Protein 7X7L (pdb70)

B-factor: mean 25.74, std 8.97, range [10.7, 67.01]

InterPro domains:
  IPR004360 Glyoxalase/fosfomycin resistance/dioxygenase domain [PF00903] (215-339)
  IPR005956 4-hydroxyphenylpyruvate dioxygenase [PIRSF009283] (39-432)
  IPR005956 4-hydroxyphenylpyruvate dioxygenase [PTHR11959] (39-435)
  IPR005956 4-hydroxyphenylpyruvate dioxygenase [TIGR01263] (47-431)
  IPR029068 Glyoxalase/Bleomycin resistance protein/Dihydroxybiphenyl dioxygenase [G3DSA:3.10.180.10] (23-207)
  IPR029068 Glyoxalase/Bleomycin resistance protein/Dihydroxybiphenyl dioxygenase [G3DSA:3.10.180.10] (211-434)
  IPR029068 Glyoxalase/Bleomycin resistance protein/Dihydroxybiphenyl dioxygenase [SSF54593] (37-420)
  IPR037523 Vicinal oxygen chelate (VOC), core domain [PS51819] (47-187)
  IPR037523 Vicinal oxygen chelate (VOC), core domain [PS51819] (215-375)
  IPR041735 4-hydroxyphenylpyruvate dioxygenase, C-terminal [cd07250] (213-425)
  IPR041736 4-hydroxyphenylpyruvate dioxygenase, N-terminal [cd08342] (48-201)

Solvent-accessible surface area: 52808 Å² total; per-residue (Å²): 219,50,58,147,54,26,124,18,125,6,55,36,28,26,0,0,1,2,8,1,27,12,0,16,2,0,3,6,27,2,3,16,0,0,0,0,12,39,19,0,65,1,12,66,92,35,53,4,22,5,0,4,0,18,0,2,72,2,50,82,0,5,0,0,0,0,1,16,5,29,34,68,44,75,80,92,51,20,14,2,52,20,25,44,31,15,28,0,72,126,6,5,24,34,9,4,7,3,4,40,0,0,0,0,34,2,64,48,0,34,92,0,27,56,31,0,15,54,24,29,4,70,13,37,32,28,56,43,96,25,26,156,40,2,92,0,0,4,0,47,3,9,36,50,2,4,0,4,0,0,4,33,74,108,80,11,71,77,54,52,8,4,18,50,11,104,47,44,91,51,134,66,18,84,59,12,18,2,27,91,6,4,3,0,5,0,0,3,78,108,20,77,76,20,7,70,40,0,24,26,0,0,8,6,9,79,59,24,117,57,98,118,58,16,18,8,21,1,0,0,0,37,69,33,46,0,3,3,4,1,8,41,21,72,223,155,24,98,0,68,52,2,15,78,38,8,43,19,34,0,5,6,18,2,0,1,10,4,122,66,1,13,102,0,1,104,52,3,51,78,71,21,50,30,9,4,3,89,22,99,87,77,30,98,77,97,40,1,90,18,7,85,198,88,0,38,102,62,3,80,103,64,59,2,141,60,0,63,111,15,2,0,11,8,9,76,66,94,84,1,1,0,2,3,3,46,2,85,56,0,17,28,8,49,9,6,25,3,1,3,0,33,25,44,26,34,132,96,181,66,39,31,5,4,1,15,32,4,51,43,7,135,111,138,218,52,60,146,55,26,126,12,125,7,54,32,24,29,0,0,1,1,5,6,16,7,0,10,1,1,2,4,24,2,4,0,0,0,0,0,17,33,20,0,62,0,13,60,85,41,56,4,21,5,0,4,0,21,0,2,78,2,46,88,1,2,0,0,0,0,2,16,7,30,65,80,44,76,80,97,54,24,16,2,55,16,23,46,29,58,24,0,90,134,6,20,34,32,8,12,15,5,2,37,0,0,0,0,33,2,62,48,0,23,73,0,27,56,26,0,56,90,29,48,5,106,85,43,52,35,55,48,94,29,28,150,42,2,103,0,0,4,0,58,3,9,33,54,1,5,0,4,0,0,4,34,73,111,85,10,71,80,40,54,8,3,13,49,15,92,40,39,100,15,131,77,30,71,64,13,34,3,27,85,6,8,2,0,4,0,0,5,27,81,18,76,76,20,4,71,42,0,27,26,0,0,8,6,10,84,62,25,130,59,110,54,58,18,39,11,37,1,2,0,1,34,70,32,46,0,3,2,5,1,8,36,6,74,190,77,104,1,62,53,4,9,72,36,4,10,11,33,0,4,7,19,2,0,0,13,4,122,68,0,16,147,2,0,117,52,1,52,77,74,30,59,30,12,3,3,103,26,92,80,68,22,100,68,97,24,0,84,27,0,79,92,91,0,53,112,52,7,80,105,76,60,3,52,29,0,55,122,10,1,0,19,0,18,77,62,94,85,1,0,0,2,2,2,44,3,92,56,1,15,28,18,39,10,5,22,0,1,0,0,32,26,43,24,36,130,131,126,68,56,28,6,4,1,15,33,6,50,46,16,135,113,57,218,49,58,147,52,25,127,11,126,6,55,33,28,24,0,0,1,1,6,2,31,10,0,17,2,0,3,6,28,2,3,18,0,0,0,0,8,37,17,0,66,1,15,75,87,42,53,3,26,5,0,4,0,18,0,2,75,2,50,88,0,3,1,0,0,0,0,13,7,33,19,56,37,66,73,100,48,20,14,1,54,16,23,29,33,31,23,0,55,63,0,6,33,53,7,6,6,3,3,36,0,0,0,0,39,2,60,68,0,37,73,0,28,59,28,0,31,41,27,43,4,83,14,37,48,27,56,40,88,26,27,192,40,2,82,0,0,3,0,31,3,10,36,34,1,4,0,3,0,0,6,39,68,112,80,12,79,73,60,50,8,2,21,54,13,92,41,39,81,74,95,70,8,87,61,34,32,2,28,94,7,4,3,0,4,0,0,4,64,87,17,73,84,20,7,75,40,0,24,26,0,0,8,6,9,82,61,34,115,38,87,60,93,15,9,31,7,25,2,3,0,0,35,71,35,44,0,4,2,4,0,7,19,8,38,100,83,72,118,52,88,15,100,2,71,56,5,14,78,35,6,44,18,33,0,4,6,18,1,0,0,12,4,121,71,0,13,149,1,0,119,50,1,51,70,69,24,58,28,11,3,3,83,22,88,83,68,27,94,62,105,32,0,61,11,0,73,191,94,0,40,112,64,3,80,107,76,59,2,52,53,0,52,136,12,2,0,23,0,16,86,59,119,67,8,2,1,3,2,2,44,0,81,54,0,14,28,11,50,7,4,21,0,1,0,0,33,20,58,27,34,122,46,65,65,109,106,56,70,82,113,66,46,28,6,4,1,16,32,4,120,48,12,107,112,68,218,41,61,146,52,26,126,12,122,7,55,31,26,26,0,0,1,2,4,5,20,8,0,12,0,1,4,7,22,2,3,0,0,0,0,0,18,36,20,0,70,0,22,63,90,31,52,3,18,6,0,4,0,26,0,2,76,2,51,72,0,4,1,0,0,0,1,16,6,32,86,77,52,77,82,101,47,16,12,2,52,16,22,47,33,51,34,0,95,146,6,19,42,58,4,13,17,3,2,38,0,0,0,0,42,2,61,64,0,21,58,0,23,136,23,0,46,94,32,50,6,105,85,44,55,36,53,46,92,31,28,152,36,6,83,0,0,2,0,57,3,12,33,66,0,4,0,2,0,0,5,58,82,121,81,56,107,70,52,36,7,1,15,47,10,96,47,27,98,16,130,76,28,69,68,10,32,3,31,97,6,16,4,0,5,0,0,3,49,98,18,76,73,20,6,72,40,1,25,24,0,0,8,6,9,77,60,35,126,50,103,62,46,19,44,18,28,8,2,0,0,42,67,32,47,0,3,3,5,0,8,34,11,69,137,169,83,17,100,0,26,50,3,15,31,40,4,10,15,35,0,5,6,18,2,0,0,12,4,125,67,1,11,165,1,0,108,54,2,53,76,74,20,53,31,12,4,3,86,19,110,83,66,25,99,66,108,31,0,82,28,0,74,91,97,0,53,104,53,8,84,105,76,57,3,41,46,0,50,116,9,2,0,30,0,18,83,68,92,86,1,1,0,2,2,2,44,3,94,61,1,13,24,15,41,8,6,24,1,1,0,0,31,26,43,27,36,126,74,120,104,133,65,40,30,5,4,1,15,48,6,62,50,17,118,112,90

Sequence (1470 aa):
FNPRSDRFHTLAFHHVELWCADAASAAGRFSFGLGAPLAARSDLSTGNSAHASLLLRSGSLSFLFTAPYAHGADAATAALPSFSAAAARRFAADHGLAVRAVALRVADAEDAFRASVAAGARPAFGPVDLGRGFRLAEVELYGDVVLRYVSYPDGAAGEPFLPGFEGVASPGAADYGLSRFDHIVGNVPELAPAAAYFAGFTGFHEFAEFTTGLNSMVLANNSENVLLPLNEPVHRSQIQTFLDHHGGPGVQHMALASDDVLRTLREMQARSAMGGFEFMAPPTSDYYDGVRRRAGDVLTEAQIKECQELGVLVDRDDQGVLLQIFTKPVGDRPTLFLEIIQRIGCMEYQKGGCGGFGKGNFSQFNPRSDRFHTLAFHHVELWCADAASAAGRFSFGLGAPLAARSDLSTGNSAHASLLLRSGSLSFLFTAPYAHGADAATAALPSFSAAAARRFAADHGLAVRAVALRVADAEDAFRASVAAGARPAFGPVDLGRGFRLAEVELYGDVVLRYVSYPDGAAGEPFLPGFEGVASPGAADYGLSRFDHIVGNVPELAPAAAYFAGFTGFHEFAEFTTGLNSMVLANNSENVLLPLNEPVHSQIQTFLDHHGGPGVQHMALASDDVLRTLREMQARSAMGGFEFMAPPTSDYYDGVRRRAGDVLTEAQIKECQELGVLVDRDDQGVLLQIFTKPVGDRPTLFLEIIQRIGCMEYQKGGCGGFGKGNFSQFNPRSDRFHTLAFHHVELWCADAASAAGRFSFGLGAPLAARSDLSTGNSAHASLLLRSGSLSFLFTAPYAHGADAATAALPSFSAAAARRFAADHGLAVRAVALRVADAEDAFRASVAAGARPAFGPVDLGRGFRLAEVELYGDVVLRYVSYPDGAAGEPFLPGFEGVASPGAADYGLSRFDHIVGNVPELAPAAAYFAGFTGFHEFAEFTTSGLNSMVLANNSENVLLPLNEPVHGTKRRSQIQTFLDHHGGPGVQHMALASDDVLRTLREMQARSAMGGFEFMAPPTSDYYDGVRRRAGDVLTEAQIKECQELGVLVDRDDQGVLLQIFTKPVGDRPTLFLEIIQRIGCMERDEKGQEYQKGGCGGFGKGNFSQFNPRSDRFHTLAFHHVELWCADAASAAGRFSFGLGAPLAARSDLSTGNSAHASLLLRSGSLSFLFTAPYAHGADAATAALPSFSAAAARRFAADHGLAVRAVALRVADAEDAFRASVAAGARPAFGPVDLGRGFRLAEVELYGDVVLRYVSYPDGAAGEPFLPGFEGVASPGAADYGLSRFDHIVGNVPELAPAAAYFAGFTGFHEFAEFTTGLNSMVLANNSENVLLPLNEPVHRRSQIQTFLDHHGGPGVQHMALASDDVLRTLREMQARSAMGGFEFMAPPTSDYYDGVRRRAGDVLTEAQIKECQELGVLVDRDDQGVLLQIFTKPVGDRPTLFLEIIQRIGCMEQEYQKGGCGGFGKGNFSQ

Organism: Zea mays (NCBI:txid4577)

Radius of gyration: 34.98 Å; Cα contacts (8 Å, |Δi|>4): 3902; chains: 4; bounding box: 81×97×98 Å

Foldseek 3Di:
DFPQQFLFAFPAWQAWEKLAQDQCVQVVLCCQLFLWDWWWWFDVVLVAQFKTWIWTHDARYIYIYIAGDDPPHDLVRDLPVLDDHVVSVVLCVLAPTAIAEGETETADQQSLQVLLVVLPWAFRAHWDDSDPAWIKGWTCQWDNHIYMYIYGDPVCPPPRGGPNMGTDDDPPGGGLFFHGWQEWEKEAADCVVNCCSNCRRGVFDWDDWDCPCWTKTWTAHNQRSYTYMYIHGNDPDLRVQQCVNSVGMGTQEIETEGQCQLSSLVSSCVSCVPSHWAWDDADDPVQLVVVCVQPVVPAPPVRSVSCRVSRWHWAADPFKIKIKTKTQANGDGRGYIYMYIYMDGCPVVHRRQGGHDCSVPPVD/DFPLQFLFAFPAFQAWEKQAQDQCVQCVQCCQLQLFDWWKWFDVVLQQQFKTWTWTHDARYIYIYIHGDDPPGDLVRDLDVLDDNVVSVVLCVQANTAIQEGETEGADQQSLQVLLVVQPFAFRAHWDDSDQAKIKGWTPQWDNHIYIYIYHDPVCVPPRGGPNMDTDCRDPRGGLFFHGWQEWEKEAQDDPVSCCSNCRRGVFDWDDWACAVKTKTWTAHNLRSYIYMYIHGDVPLRVQQCVNRVGMGIFEIETEGQCLLSSLVSSVVCPVVSHWAWDQADDPVQLVVCCVVQVVPDPPVVSVSCRVSRWHWAFDVFKIKTKTKTQASDDGRGYIYIYIYIDGCPVVHRRQGGHDCSVVSVD/DFPLQFLFAFDAFQAWEKLAQDQCVQVVLCCQLFLFDWWKWFDVVLQQQAKTWTWTHDARYIYIYIAGDDPPGDQVSDLPNLDDNVVSVVLCVLAPTAIAEGETEGADQQSLQVLLVVLPWAFRAHWDDSPQAWIKGWTPQFDRHIYMYIYGDPVCVPPRGGPNIGTDDQDVRHGLFFHGWQEWEKEAADPPVSCCSNCRRGVWDWDDWDWDCTKTKTWTAHNLRSYIYMYIHRDPDDPDNRLSVLQCVNSVGMGTQEIETEGQCLLSSLVSSVVSPVVSHWAWDQADDVVQLVVVCVVPVVPDPPVRSVSCRVSRWHWAADPFWIKTKTKTQANGDGRGYIYMYIYIDGQWDADVPGDIDHRRQHRHDCSVPVVD/DFPQQFLFAFDAFQAWEKQAQCQPVLVVQCCQLFLFDWWKWFDVVLVQQAKTWIWTHDARYIYIYIHGDDPPGDLVLDLPNLDDNVVSVVLCVQANTAIAEGETEGADQQSLQVLLVVQPWAFRAHWDASDQAKIKGWTPQWDNHIYMYIYHDPPDPPPRRGPNMDTDCCDVRGGLFFHGWQEWEKEAADCVVSCCSNCRRGVFDWDDWDCDLWTKTWTAHNQRSYIYMYIHGNPVGDLRVLQCVNRVGMGTQEIETEGQCLLSSLVSSVVCVVPSHWAWDQADDPVQLVVVCVPDVVPDPPVRSVSCRVSRWDWAFDPFKIKTKTKTQASGDGRGYTYMYIYIDGQAPVHDHRRCGGHDCNVVSVD

Structure (mmCIF, N/CA/C/O backbone):
data_7X7L
#
_entry.id   7X7L
#
_cell.length_a   53.952
_cell.length_b   83.428
_cell.length_c   85.610
_cell.angle_alpha   89.78
_cell.angle_beta   97.46
_cell.angle_gamma   107.64
#
_symmetry.space_group_name_H-M   'P 1'
#
loop_
_entity.id
_entity.type
_entity.pdbx_description
1 polymer '4-hydroxyphenylpyruvate dioxygenase'
2 non-polymer 'COBALT (II) ION'
3 non-polymer 3-(2,6-dimethylphenyl)-1-methyl-6-(2-oxidanyl-6-oxidanylidene-cyclohexen-1-yl)carbonyl-quinazoline-2,4-dione
4 water water
#
loop_
_atom_site.group_PDB
_atom_site.id
_atom_site.type_symbol
_atom_site.label_atom_id
_atom_site.label_alt_id
_atom_site.label_comp_id
_atom_site.label_asym_id
_atom_site.label_entity_id
_atom_site.label_seq_id
_atom_site.pdbx_PDB_ins_code
_atom_site.Cartn_x
_atom_site.Cartn_y
_atom_site.Cartn_z
_atom_site.occupancy
_atom_site.B_iso_or_equiv
_atom_site.auth_seq_id
_atom_site.auth_comp_id
_atom_site.auth_asym_id
_atom_site.auth_atom_id
_atom_site.pdbx_PDB_model_num
ATOM 1 N N . PHE A 1 36 ? -21.319 -8.323 -25.997 1.00 29.04 37 PHE A N 1
ATOM 2 C CA . PHE A 1 36 ? -20.220 -7.626 -25.345 1.00 30.71 37 PHE A CA 1
ATOM 3 C C . PHE A 1 36 ? -19.021 -8.542 -25.161 1.00 32.32 37 PHE A C 1
ATOM 4 O O . PHE A 1 36 ? -19.129 -9.613 -24.558 1.00 31.60 37 PHE A O 1
ATOM 12 N N . ASN A 1 37 ? -17.882 -8.104 -25.680 1.00 30.13 38 ASN A N 1
ATOM 13 C CA . ASN A 1 37 ? -16.612 -8.799 -25.483 1.00 26.84 38 ASN A CA 1
ATOM 14 C C . ASN A 1 37 ? -15.610 -7.809 -24.905 1.00 28.41 38 ASN A C 1
ATOM 15 O O . ASN A 1 37 ? -15.121 -6.929 -25.637 1.00 25.75 38 ASN A O 1
ATOM 20 N N . PRO A 1 38 ? -15.277 -7.905 -23.615 1.00 27.02 39 PRO A N 1
ATOM 21 C CA . PRO A 1 38 ? -14.320 -6.957 -23.019 1.00 29.42 39 PRO A CA 1
ATOM 22 C C . PRO A 1 38 ? -12.866 -7.219 -23.392 1.00 30.01 39 PRO A C 1
ATOM 23 O O . PRO A 1 38 ? -12.017 -6.349 -23.142 1.00 28.67 39 PRO A O 1
ATOM 27 N N . ARG A 1 39 ? -12.550 -8.371 -23.977 1.00 25.60 40 ARG A N 1
ATOM 28 C CA . ARG A 1 39 ? -11.173 -8.726 -24.324 1.00 23.30 40 ARG A CA 1
ATOM 29 C C . ARG A 1 39 ? -10.249 -8.496 -23.131 1.00 22.30 40 ARG A C 1
ATOM 30 O O . ARG A 1 39 ? -9.316 -7.692 -23.157 1.00 22.79 40 ARG A O 1
ATOM 38 N N . SER A 1 40 ? -10.544 -9.226 -22.059 1.00 21.87 41 SER A N 1
ATOM 39 C CA . SER A 1 40 ? -9.847 -9.064 -20.795 1.00 26.22 41 SER A CA 1
ATOM 40 C C . SER A 1 40 ? -8.807 -10.152 -20.530 1.00 20.29 41 SER A C 1
ATOM 41 O O . SER A 1 40 ? -8.367 -10.298 -19.384 1.00 22.90 41 SER A O 1
ATOM 44 N N . ASP A 1 41 ? -8.395 -10.907 -21.550 1.00 21.73 42 ASP A N 1
ATOM 45 C CA . ASP A 1 41 ? -7.397 -11.958 -21.350 1.00 22.27 42 ASP A CA 1
ATOM 46 C C . ASP A 1 41 ? -6.158 -11.401 -20.657 1.00 22.80 42 ASP A C 1
ATOM 47 O O . ASP A 1 41 ? -5.602 -10.391 -21.088 1.00 23.48 42 ASP A O 1
ATOM 52 N N . ARG A 1 42 ? -5.717 -12.069 -19.588 1.00 20.90 43 ARG A N 1
ATOM 53 C CA . ARG A 1 42 ? -4.486 -11.661 -18.918 1.00 23.09 43 ARG A CA 1
ATOM 54 C C . ARG A 1 42 ? -3.233 -12.061 -19.683 1.00 30.32 43 ARG A C 1
ATOM 55 O O . ARG A 1 42 ? -2.145 -11.566 -19.365 1.00 25.51 43 ARG A O 1
ATOM 63 N N . PHE A 1 43 ? -3.358 -12.952 -20.661 1.00 23.11 44 PHE A N 1
ATOM 64 C CA . PHE A 1 43 ? -2.246 -13.334 -21.517 1.00 29.01 44 PHE A CA 1
ATOM 65 C C . PHE A 1 43 ? -2.814 -13.688 -22.882 1.00 29.89 44 PHE A C 1
ATOM 66 O O . PHE A 1 43 ? -3.979 -14.086 -23.000 1.00 25.77 44 PHE A O 1
ATOM 74 N N . HIS A 1 44 ? -1.997 -13.510 -23.918 1.00 30.06 45 HIS A N 1
ATOM 75 C CA . HIS A 1 44 ? -2.437 -13.811 -25.277 1.00 30.49 45 HIS A CA 1
ATOM 76 C C . HIS A 1 44 ? -2.699 -15.312 -25.432 1.00 32.90 45 HIS A C 1
ATOM 77 O O . HIS A 1 44 ? -1.775 -16.134 -25.335 1.00 26.97 45 HIS A O 1
ATOM 84 N N . THR A 1 45 ? -3.958 -15.665 -25.695 1.00 24.95 46 THR A N 1
ATOM 85 C CA . THR A 1 45 ? -4.397 -17.051 -25.827 1.00 26.14 46 THR A CA 1
ATOM 86 C C . THR A 1 45 ? -4.739 -17.299 -27.293 1.00 24.63 46 THR A C 1
ATOM 87 O O . THR A 1 45 ? -5.710 -16.739 -27.812 1.00 21.86 46 THR A O 1
ATOM 91 N N . LEU A 1 46 ? -3.933 -18.135 -27.957 1.00 21.87 47 LEU A N 1
ATOM 92 C CA . LEU A 1 46 ? -3.984 -18.253 -29.416 1.00 21.38 47 LEU A CA 1
ATOM 93 C C . LEU A 1 46 ? -5.083 -19.205 -29.884 1.00 19.58 47 LEU A C 1
ATOM 94 O O . LEU A 1 46 ? -5.837 -18.886 -30.808 1.00 22.03 47 LEU A O 1
ATOM 99 N N . ALA A 1 47 ? -5.173 -20.386 -29.275 1.00 23.50 48 ALA A N 1
ATOM 100 C CA . ALA A 1 47 ? -6.052 -21.450 -29.753 1.00 22.83 48 ALA A CA 1
ATOM 101 C C . ALA A 1 47 ? -5.919 -22.641 -28.816 1.00 21.72 48 ALA A C 1
ATOM 102 O O . ALA A 1 47 ? -5.013 -22.703 -27.977 1.00 21.59 48 ALA A O 1
ATOM 104 N N . PHE A 1 48 ? -6.858 -23.576 -28.957 1.00 18.40 49 PHE A N 1
ATOM 105 C CA . PHE A 1 48 ? -6.713 -24.897 -28.365 1.00 18.50 49 PHE A CA 1
ATOM 106 C C . PHE A 1 48 ? -5.472 -25.565 -28.946 1.00 15.58 49 PHE A C 1
ATOM 107 O O . PHE A 1 48 ? -5.182 -25.428 -30.134 1.00 18.39 49 PHE A O 1
ATOM 115 N N . HIS A 1 49 ? -4.749 -26.308 -28.122 1.00 16.50 50 HIS A N 1
ATOM 116 C CA . HIS A 1 49 ? -3.614 -27.058 -28.648 1.00 20.69 50 HIS A CA 1
ATOM 117 C C . HIS A 1 49 ? -3.829 -28.560 -28.613 1.00 14.66 50 HIS A C 1
ATOM 118 O O . HIS A 1 49 ? -3.597 -29.238 -29.617 1.00 18.56 50 HIS A O 1
ATOM 125 N N . HIS A 1 50 ? -4.247 -29.100 -27.474 1.00 17.36 51 HIS A N 1
ATOM 126 C CA . HIS A 1 50 ? -4.541 -30.523 -27.380 1.00 16.03 51 HIS A CA 1
ATOM 127 C C . HIS A 1 50 ? -5.308 -30.764 -26.093 1.00 15.14 51 HIS A C 1
ATOM 128 O O . HIS A 1 50 ? -5.450 -29.877 -25.243 1.00 16.32 51 HIS A O 1
ATOM 135 N N . VAL A 1 51 ? -5.798 -31.984 -25.968 1.00 13.48 52 VAL A N 1
ATOM 136 C CA . VAL A 1 51 ? -6.361 -32.493 -24.735 1.00 14.00 52 VAL A CA 1
ATOM 137 C C . VAL A 1 51 ? -5.609 -33.768 -24.413 1.00 16.20 52 VAL A C 1
ATOM 138 O O . VAL A 1 51 ? -5.320 -34.564 -25.313 1.00 19.12 52 VAL A O 1
ATOM 142 N N . GLU A 1 52 ? -5.253 -33.949 -23.145 1.00 16.59 53 GLU A N 1
ATOM 143 C CA . GLU A 1 52 ? -4.556 -35.149 -22.724 1.00 15.95 53 GLU A CA 1
ATOM 144 C C . GLU A 1 52 ? -5.445 -35.941 -21.783 1.00 19.05 53 GLU A C 1
ATOM 145 O O . GLU A 1 52 ? -6.004 -35.394 -20.824 1.00 16.89 53 GLU A O 1
ATOM 151 N N . LEU A 1 53 ? -5.577 -37.228 -22.069 1.00 17.23 54 LEU A N 1
ATOM 152 C CA . LEU A 1 53 ? -6.270 -38.163 -21.202 1.00 18.41 54 LEU A CA 1
ATOM 153 C C . LEU A 1 53 ? -5.227 -39.050 -20.535 1.00 18.36 54 LEU A C 1
ATOM 154 O O . LEU A 1 53 ? -4.419 -39.678 -21.224 1.00 19.34 54 LEU A O 1
ATOM 159 N N . TRP A 1 54 ? -5.217 -39.069 -19.201 1.00 20.06 55 TRP A N 1
ATOM 160 C CA . TRP A 1 54 ? -4.373 -40.003 -18.465 1.00 20.63 55 TRP A CA 1
ATOM 161 C C . TRP A 1 54 ? -5.110 -41.332 -18.376 1.00 22.44 55 TRP A C 1
ATOM 162 O O . TRP A 1 54 ? -6.187 -41.403 -17.773 1.00 24.86 55 TRP A O 1
ATOM 173 N N . CYS A 1 55 ? -4.536 -42.378 -18.979 1.00 18.10 56 CYS A N 1
ATOM 174 C CA . CYS A 1 55 ? -5.207 -43.641 -19.254 1.00 22.94 56 CYS A CA 1
ATOM 175 C C . CYS A 1 55 ? -4.652 -44.787 -18.415 1.00 21.27 56 CYS A C 1
ATOM 176 O O . CYS A 1 55 ? -3.499 -44.774 -17.984 1.00 19.88 56 CYS A O 1
ATOM 179 N N . ALA A 1 56 ? -5.495 -45.803 -18.217 1.00 18.57 57 ALA A N 1
ATOM 180 C CA . ALA A 1 56 ? -5.007 -47.095 -17.742 1.00 20.31 57 ALA A CA 1
ATOM 181 C C . ALA A 1 56 ? -4.071 -47.725 -18.765 1.00 22.19 57 ALA A C 1
ATOM 182 O O . ALA A 1 56 ? -2.979 -48.197 -18.425 1.00 18.70 57 ALA A O 1
ATOM 184 N N . ASP A 1 57 ? -4.489 -47.740 -20.030 1.00 21.69 58 ASP A N 1
ATOM 185 C CA . ASP A 1 57 ? -3.672 -48.259 -21.125 1.00 19.24 58 ASP A CA 1
ATOM 186 C C . ASP A 1 57 ? -3.859 -47.316 -22.309 1.00 20.53 58 ASP A C 1
ATOM 187 O O . ASP A 1 57 ? -4.965 -47.212 -22.859 1.00 18.83 58 ASP A O 1
ATOM 192 N N . ALA A 1 58 ? -2.779 -46.629 -22.694 1.00 16.97 59 ALA A N 1
ATOM 193 C CA . ALA A 1 58 ? -2.860 -45.657 -23.778 1.00 18.81 59 ALA A CA 1
ATOM 194 C C . ALA A 1 58 ? -3.103 -46.329 -25.121 1.00 19.29 59 ALA A C 1
ATOM 195 O O . ALA A 1 58 ? -3.811 -45.777 -25.971 1.00 19.44 59 ALA A O 1
ATOM 197 N N . ALA A 1 59 ? -2.517 -47.512 -25.339 1.00 16.02 60 ALA A N 1
ATOM 198 C CA . ALA A 1 59 ? -2.743 -48.232 -26.592 1.00 19.88 60 ALA A CA 1
ATOM 199 C C . ALA A 1 59 ? -4.222 -48.528 -26.810 1.00 16.58 60 ALA A C 1
ATOM 200 O O . ALA A 1 59 ? -4.732 -48.355 -27.921 1.00 16.54 60 ALA A O 1
ATOM 202 N N . SER A 1 60 ? -4.922 -48.981 -25.762 1.00 15.25 61 SER A N 1
ATOM 203 C CA . SER A 1 60 ? -6.338 -49.322 -25.884 1.00 16.04 61 SER A CA 1
ATOM 204 C C . SER A 1 60 ? -7.176 -48.082 -26.147 1.00 15.36 61 SER A C 1
ATOM 205 O O . SER A 1 60 ? -8.035 -48.074 -27.036 1.00 16.59 61 SER A O 1
ATOM 208 N N . ALA A 1 61 ? -6.976 -47.035 -25.348 1.00 14.80 62 ALA A N 1
ATOM 209 C CA . ALA A 1 61 ? -7.837 -45.868 -25.475 1.00 14.21 62 ALA A CA 1
ATOM 210 C C . ALA A 1 61 ? -7.601 -45.171 -26.804 1.00 14.31 62 ALA A C 1
ATOM 211 O O . ALA A 1 61 ? -8.553 -44.820 -27.505 1.00 15.03 62 ALA A O 1
ATOM 213 N N . ALA A 1 62 ? -6.334 -44.976 -27.174 1.00 14.58 63 ALA A N 1
ATOM 214 C CA . ALA A 1 62 ? -6.018 -44.329 -28.444 1.00 16.98 63 ALA A CA 1
ATOM 215 C C . ALA A 1 62 ? -6.475 -45.176 -29.625 1.00 16.41 63 ALA A C 1
ATOM 216 O O . ALA A 1 62 ? -6.959 -44.640 -30.631 1.00 15.04 63 ALA A O 1
ATOM 218 N N . GLY A 1 63 ? -6.295 -46.496 -29.536 1.00 15.98 64 GLY A N 1
ATOM 219 C CA . GLY A 1 63 ? -6.747 -47.363 -30.614 1.00 13.70 64 GLY A CA 1
ATOM 220 C C . GLY A 1 63 ? -8.242 -47.251 -30.845 1.00 14.98 64 GLY A C 1
ATOM 221 O O . GLY A 1 63 ? -8.701 -47.056 -31.973 1.00 16.20 64 GLY A O 1
ATOM 222 N N . ARG A 1 64 ? -9.023 -47.358 -29.775 1.00 14.74 65 ARG A N 1
ATOM 223 C CA . ARG A 1 64 ? -10.470 -47.246 -29.912 1.00 17.17 65 ARG A CA 1
ATOM 224 C C . ARG A 1 64 ? -10.897 -45.847 -30.365 1.00 17.79 65 ARG A C 1
ATOM 225 O O . ARG A 1 64 ? -11.791 -45.704 -31.215 1.00 16.09 65 ARG A O 1
ATOM 233 N N . PHE A 1 65 ? -10.275 -44.799 -29.816 1.00 15.20 66 PHE A N 1
ATOM 234 C CA . PHE A 1 65 ? -10.634 -43.452 -30.253 1.00 13.46 66 PHE A CA 1
ATOM 235 C C . PHE A 1 65 ? -10.253 -43.225 -31.711 1.00 17.68 66 PHE A C 1
ATOM 236 O O . PHE A 1 65 ? -10.978 -42.547 -32.454 1.00 20.27 66 PHE A O 1
ATOM 244 N N . SER A 1 66 ? -9.123 -43.796 -32.142 1.00 13.36 67 SER A N 1
ATOM 245 C CA . SER A 1 66 ? -8.719 -43.675 -33.537 1.00 13.37 67 SER A CA 1
ATOM 246 C C . SER A 1 66 ? -9.786 -44.244 -34.470 1.00 15.14 67 SER A C 1
ATOM 247 O O . SER A 1 66 ? -10.214 -43.585 -35.422 1.00 14.95 67 SER A O 1
ATOM 250 N N . PHE A 1 67 ? -10.219 -45.475 -34.195 1.00 14.20 68 PHE A N 1
ATOM 251 C CA . PHE A 1 67 ? -11.272 -46.147 -34.952 1.00 17.93 68 PHE A CA 1
ATOM 252 C C . PHE A 1 67 ? -12.610 -45.420 -34.812 1.00 17.33 68 PHE A C 1
ATOM 253 O O . PHE A 1 67 ? -13.309 -45.179 -35.808 1.00 16.52 68 PHE A O 1
ATOM 261 N N . GLY A 1 68 ? -12.972 -45.044 -33.584 1.00 14.85 69 GLY A N 1
ATOM 262 C CA . GLY A 1 68 ? -14.277 -44.444 -33.356 1.00 17.10 69 GLY A CA 1
ATOM 263 C C . GLY A 1 68 ? -14.421 -43.061 -33.961 1.00 16.88 69 GLY A C 1
ATOM 264 O O . GLY A 1 68 ? -15.501 -42.705 -34.441 1.00 16.91 69 GLY A O 1
ATOM 265 N N . LEU A 1 69 ? -13.345 -42.267 -33.949 1.00 15.36 70 LEU A N 1
ATOM 266 C CA . LEU A 1 69 ? -13.379 -40.884 -34.418 1.00 17.56 70 LEU A CA 1
ATOM 267 C C . LEU A 1 69 ? -12.832 -40.704 -35.822 1.00 17.38 70 LEU A C 1
ATOM 268 O O . LEU A 1 69 ? -13.024 -39.629 -36.402 1.00 15.08 70 LEU A O 1
ATOM 273 N N . GLY A 1 70 ? -12.128 -41.700 -36.363 1.00 18.10 71 GLY A N 1
ATOM 274 C CA . GLY A 1 70 ? -11.422 -41.512 -37.617 1.00 17.76 71 GLY A CA 1
ATOM 275 C C . GLY A 1 70 ? -10.260 -40.556 -37.479 1.00 17.21 71 GLY A C 1
ATOM 276 O O . GLY A 1 70 ? -10.072 -39.688 -38.337 1.00 19.92 71 GLY A O 1
ATOM 277 N N . ALA A 1 71 ? -9.483 -40.684 -36.406 1.00 16.87 72 ALA A N 1
ATOM 278 C CA . ALA A 1 71 ? -8.335 -39.819 -36.143 1.00 15.89 72 ALA A CA 1
ATOM 279 C C . ALA A 1 71 ? -7.074 -40.683 -36.136 1.00 16.89 72 ALA A C 1
ATOM 280 O O . ALA A 1 71 ? -6.813 -41.392 -35.149 1.00 14.93 72 ALA A O 1
ATOM 282 N N . PRO A 1 72 ? -6.294 -40.692 -37.216 1.00 13.73 73 PRO A N 1
ATOM 283 C CA . PRO A 1 72 ? -5.117 -41.571 -37.275 1.00 17.88 73 PRO A CA 1
ATOM 284 C C . PRO A 1 72 ? -4.042 -41.140 -36.290 1.00 16.95 73 PRO A C 1
ATOM 285 O O . PRO A 1 72 ? -3.902 -39.961 -35.953 1.00 17.70 73 PRO A O 1
ATOM 289 N N . LEU A 1 73 ? -3.305 -42.132 -35.798 1.00 17.35 74 LEU A N 1
ATOM 290 C CA . LEU A 1 73 ? -2.125 -41.871 -34.981 1.00 16.42 74 LEU A CA 1
ATOM 291 C C . LEU A 1 73 ? -1.184 -40.924 -35.710 1.00 16.62 74 LEU A C 1
ATOM 292 O O . LEU A 1 73 ? -0.881 -41.125 -36.886 1.00 18.70 74 LEU A O 1
ATOM 297 N N . ALA A 1 74 ? -0.737 -39.871 -35.016 1.00 14.88 75 ALA A N 1
ATOM 298 C CA . ALA A 1 74 ? 0.147 -38.895 -35.634 1.00 19.47 75 ALA A CA 1
ATOM 299 C C . ALA A 1 74 ? 1.481 -38.694 -34.921 1.00 18.85 75 ALA A C 1
ATOM 300 O O . ALA A 1 74 ? 2.390 -38.124 -35.528 1.00 18.56 75 ALA A O 1
ATOM 302 N N . ALA A 1 75 ? 1.629 -39.134 -33.673 1.00 18.26 76 ALA A N 1
ATOM 303 C CA . ALA A 1 75 ? 2.889 -38.946 -32.961 1.00 19.74 76 ALA A CA 1
ATOM 304 C C . ALA A 1 75 ? 2.927 -39.885 -31.763 1.00 20.07 76 ALA A C 1
ATOM 305 O O . ALA A 1 75 ? 1.886 -40.313 -31.261 1.00 18.28 76 ALA A O 1
ATOM 307 N N . ARG A 1 76 ? 4.143 -40.216 -31.318 1.00 18.35 77 ARG A N 1
ATOM 308 C CA . ARG A 1 76 ? 4.295 -41.089 -30.159 1.00 17.97 77 ARG A CA 1
ATOM 309 C C . ARG A 1 76 ? 5.555 -40.736 -29.376 1.00 17.04 77 ARG A C 1
ATOM 310 O O . ARG A 1 76 ? 6.538 -40.240 -29.929 1.00 19.29 77 ARG A O 1
ATOM 318 N N . SER A 1 77 ? 5.495 -40.992 -28.074 1.00 15.52 78 SER A N 1
ATOM 319 C CA . SER A 1 77 ? 6.665 -41.032 -27.205 1.00 19.53 78 SER A CA 1
ATOM 320 C C . SER A 1 77 ? 6.428 -42.181 -26.248 1.00 18.26 78 SER A C 1
ATOM 321 O O . SER A 1 77 ? 5.402 -42.214 -25.567 1.00 19.80 78 SER A O 1
ATOM 324 N N . ASP A 1 78 ? 7.340 -43.139 -26.237 1.00 17.63 79 ASP A N 1
ATOM 325 C CA . ASP A 1 78 ? 7.158 -44.364 -25.467 1.00 19.16 79 ASP A CA 1
ATOM 326 C C . ASP A 1 78 ? 8.489 -45.104 -25.488 1.00 22.80 79 ASP A C 1
ATOM 327 O O . ASP A 1 78 ? 9.486 -44.595 -26.013 1.00 23.52 79 ASP A O 1
ATOM 332 N N . LEU A 1 79 ? 8.489 -46.321 -24.942 1.00 23.65 80 LEU A N 1
ATOM 333 C CA . LEU A 1 79 ? 9.700 -47.137 -24.915 1.00 24.40 80 LEU A CA 1
ATOM 334 C C . LEU A 1 79 ? 10.409 -47.151 -26.266 1.00 26.72 80 LEU A C 1
ATOM 335 O O . LEU A 1 79 ? 11.642 -47.062 -26.328 1.00 27.07 80 LEU A O 1
ATOM 340 N N . SER A 1 80 ? 9.644 -47.224 -27.362 1.00 21.98 81 SER A N 1
ATOM 341 C CA . SER A 1 80 ? 10.233 -47.272 -28.699 1.00 27.16 81 SER A CA 1
ATOM 342 C C . SER A 1 80 ? 10.896 -45.964 -29.128 1.00 29.71 81 SER A C 1
ATOM 343 O O . SER A 1 80 ? 11.673 -45.977 -30.091 1.00 29.90 81 SER A O 1
ATOM 346 N N . THR A 1 81 ? 10.623 -44.840 -28.455 1.00 28.34 82 THR A N 1
ATOM 347 C CA . THR A 1 81 ? 11.348 -43.599 -28.719 1.00 25.48 82 THR A CA 1
ATOM 348 C C . THR A 1 81 ? 12.318 -43.232 -27.602 1.00 25.78 82 THR A C 1
ATOM 349 O O . THR A 1 81 ? 12.831 -42.109 -27.588 1.00 27.47 82 THR A O 1
ATOM 353 N N . GLY A 1 82 ? 12.564 -44.132 -26.656 1.00 28.43 83 GLY A N 1
ATOM 354 C CA . GLY A 1 82 ? 13.471 -43.848 -25.563 1.00 27.84 83 GLY A CA 1
ATOM 355 C C . GLY A 1 82 ? 12.822 -43.305 -24.312 1.00 29.61 83 GLY A C 1
ATOM 356 O O . GLY A 1 82 ? 13.536 -42.949 -23.366 1.00 23.82 83 GLY A O 1
ATOM 357 N N . ASN A 1 83 ? 11.496 -43.214 -24.274 1.00 21.63 84 ASN A N 1
ATOM 358 C CA . ASN A 1 83 ? 10.788 -42.762 -23.088 1.00 20.87 84 ASN A CA 1
ATOM 359 C C . ASN A 1 83 ? 10.380 -43.988 -22.278 1.00 26.73 84 ASN A C 1
ATOM 360 O O . ASN A 1 83 ? 9.460 -44.719 -22.662 1.00 23.41 84 ASN A O 1
ATOM 365 N N . SER A 1 84 ? 11.037 -44.200 -21.142 1.00 22.68 85 SER A N 1
ATOM 366 C CA . SER A 1 84 ? 10.709 -45.323 -20.280 1.00 23.25 85 SER A CA 1
ATOM 367 C C . SER A 1 84 ? 9.804 -44.931 -19.124 1.00 21.57 85 SER A C 1
ATOM 368 O O . SER A 1 84 ? 9.493 -45.781 -18.281 1.00 22.25 85 SER A O 1
ATOM 371 N N . ALA A 1 85 ? 9.378 -43.668 -19.057 1.00 20.13 86 ALA A N 1
ATOM 372 C CA . ALA A 1 85 ? 8.529 -43.210 -17.968 1.00 20.79 86 ALA A CA 1
ATOM 373 C C . ALA A 1 85 ? 7.040 -43.337 -18.291 1.00 19.82 86 ALA A C 1
ATOM 374 O O . ALA A 1 85 ? 6.257 -43.781 -17.437 1.00 20.30 86 ALA A O 1
ATOM 376 N N . HIS A 1 86 ? 6.631 -42.960 -19.502 1.00 21.70 87 HIS A N 1
ATOM 377 C CA . HIS A 1 86 ? 5.227 -43.065 -19.879 1.00 18.12 87 HIS A CA 1
ATOM 378 C C . HIS A 1 86 ? 5.085 -43.387 -21.364 1.00 19.50 87 HIS A C 1
ATOM 379 O O . HIS A 1 86 ? 5.956 -43.075 -22.183 1.00 19.55 87 HIS A O 1
ATOM 386 N N . ALA A 1 87 ? 3.962 -44.010 -21.701 1.00 19.77 88 ALA A N 1
ATOM 387 C CA . ALA A 1 87 ? 3.603 -44.279 -23.086 1.00 19.75 88 ALA A CA 1
ATOM 388 C C . ALA A 1 87 ? 2.559 -43.253 -23.501 1.00 16.52 88 ALA A C 1
ATOM 389 O O . ALA A 1 87 ? 1.481 -43.196 -22.905 1.00 17.77 88 ALA A O 1
ATOM 391 N N . SER A 1 88 ? 2.871 -42.453 -24.517 1.00 14.64 89 SER A N 1
ATOM 392 C CA . SER A 1 88 ? 1.952 -41.435 -25.011 1.00 18.83 89 SER A CA 1
ATOM 393 C C . SER A 1 88 ? 1.721 -41.630 -26.502 1.00 18.46 89 SER A C 1
ATOM 394 O O . SER A 1 88 ? 2.680 -41.777 -27.267 1.00 21.19 89 SER A O 1
ATOM 397 N N . LEU A 1 89 ? 0.449 -41.619 -26.909 1.00 16.53 90 LEU A N 1
ATOM 398 C CA . LEU A 1 89 ? 0.047 -41.687 -28.308 1.00 16.67 90 LEU A CA 1
ATOM 399 C C . LEU A 1 89 ? -0.805 -40.467 -28.647 1.00 17.84 90 LEU A C 1
ATOM 400 O O . LEU A 1 89 ? -1.723 -40.122 -27.901 1.00 13.43 90 LEU A O 1
ATOM 405 N N . LEU A 1 90 ? -0.505 -39.825 -29.771 1.00 16.77 91 LEU A N 1
ATOM 406 C CA . LEU A 1 90 ? -1.164 -38.593 -30.181 1.00 17.15 91 LEU A CA 1
ATOM 407 C C . LEU A 1 90 ? -1.998 -38.894 -31.422 1.00 16.58 91 LEU A C 1
ATOM 408 O O . LEU A 1 90 ? -1.442 -39.198 -32.482 1.00 19.30 91 LEU A O 1
ATOM 413 N N . LEU A 1 91 ? -3.321 -38.789 -31.296 1.00 15.63 92 LEU A N 1
ATOM 414 C CA . LEU A 1 91 ? -4.216 -38.914 -32.439 1.00 15.71 92 LEU A CA 1
ATOM 415 C C . LEU A 1 91 ? -4.514 -37.536 -33.018 1.00 16.28 92 LEU A C 1
ATOM 416 O O . LEU A 1 91 ? -4.601 -36.541 -32.292 1.00 16.10 92 LEU A O 1
ATOM 421 N N . ARG A 1 92 ? -4.690 -37.479 -34.335 1.00 18.40 93 ARG A N 1
ATOM 422 C CA . ARG A 1 92 ? -4.963 -36.201 -34.971 1.00 18.34 93 ARG A CA 1
ATOM 423 C C . ARG A 1 92 ? -5.982 -36.341 -36.094 1.00 18.96 93 ARG A C 1
ATOM 424 O O . ARG A 1 92 ? -5.890 -37.244 -36.928 1.00 18.56 93 ARG A O 1
ATOM 432 N N . SER A 1 93 ? -6.948 -35.428 -36.104 1.00 17.44 94 SER A N 1
ATOM 433 C CA . SER A 1 93 ? -7.882 -35.248 -37.212 1.00 19.85 94 SER A CA 1
ATOM 434 C C . SER A 1 93 ? -8.025 -33.748 -37.418 1.00 20.54 94 SER A C 1
ATOM 435 O O . SER A 1 93 ? -8.425 -33.038 -36.493 1.00 19.85 94 SER A O 1
ATOM 438 N N . GLY A 1 94 ? -7.699 -33.269 -38.614 1.00 21.03 95 GLY A N 1
ATOM 439 C CA . GLY A 1 94 ? -7.619 -31.834 -38.812 1.00 21.56 95 GLY A CA 1
ATOM 440 C C . GLY A 1 94 ? -6.682 -31.204 -37.792 1.00 22.14 95 GLY A C 1
ATOM 441 O O . GLY A 1 94 ? -5.553 -31.668 -37.571 1.00 19.38 95 GLY A O 1
ATOM 442 N N . SER A 1 95 ? -7.159 -30.158 -37.132 1.00 21.47 96 SER A N 1
ATOM 443 C CA . SER A 1 95 ? -6.399 -29.498 -36.081 1.00 23.46 96 SER A CA 1
ATOM 444 C C . SER A 1 95 ? -6.654 -30.106 -34.706 1.00 22.20 96 SER A C 1
ATOM 445 O O . SER A 1 95 ? -6.048 -29.659 -33.723 1.00 23.94 96 SER A O 1
ATOM 448 N N . LEU A 1 96 ? -7.521 -31.115 -34.630 1.00 17.53 97 LEU A N 1
ATOM 449 C CA . LEU A 1 96 ? -7.865 -31.802 -33.389 1.00 18.41 97 LEU A CA 1
ATOM 450 C C . LEU A 1 96 ? -6.741 -32.747 -32.970 1.00 17.93 97 LEU A C 1
ATOM 451 O O . LEU A 1 96 ? -6.422 -33.678 -33.707 1.00 18.00 97 LEU A O 1
ATOM 456 N N . SER A 1 97 ? -6.169 -32.549 -31.777 1.00 18.75 98 SER A N 1
ATOM 457 C CA . SER A 1 97 ? -5.091 -33.411 -31.273 1.00 19.61 98 SER A CA 1
ATOM 458 C C . SER A 1 97 ? -5.498 -34.020 -29.935 1.00 17.83 98 SER A C 1
ATOM 459 O O . SER A 1 97 ? -5.627 -33.301 -28.937 1.00 15.40 98 SER A O 1
ATOM 462 N N . PHE A 1 98 ? -5.652 -35.345 -29.900 1.00 16.73 99 PHE A N 1
ATOM 463 C CA . PHE A 1 98 ? -5.898 -36.088 -28.663 1.00 14.55 99 PHE A CA 1
ATOM 464 C C . PHE A 1 98 ? -4.626 -36.790 -28.206 1.00 17.35 99 PHE A C 1
ATOM 465 O O . PHE A 1 98 ? -4.080 -37.610 -28.949 1.00 15.06 99 PHE A O 1
ATOM 473 N N . LEU A 1 99 ? -4.210 -36.533 -26.961 1.00 14.85 100 LEU A N 1
ATOM 474 C CA . LEU A 1 99 ? -3.044 -37.182 -26.364 1.00 16.11 100 LEU A CA 1
ATOM 475 C C . LEU A 1 99 ? -3.513 -38.191 -25.321 1.00 15.49 100 LEU A C 1
ATOM 476 O O . LEU A 1 99 ? -4.258 -37.838 -24.399 1.00 16.68 100 LEU A O 1
ATOM 481 N N . PHE A 1 100 ? -3.089 -39.443 -25.475 1.00 15.36 101 PHE A N 1
ATOM 482 C CA . PHE A 1 100 ? -3.383 -40.520 -24.537 1.00 14.21 101 PHE A CA 1
ATOM 483 C C . PHE A 1 100 ? -2.074 -40.952 -23.887 1.00 19.49 101 PHE A C 1
ATOM 484 O O . PHE A 1 100 ? -1.108 -41.263 -24.592 1.00 19.09 101 PHE A O 1
ATOM 492 N N . THR A 1 101 ? -2.045 -40.962 -22.551 1.00 18.09 102 THR A N 1
ATOM 493 C CA . THR A 1 101 ? -0.806 -41.192 -21.821 1.00 17.74 102 THR A CA 1
ATOM 494 C C . THR A 1 101 ? -1.064 -42.130 -20.651 1.00 19.09 102 THR A C 1
ATOM 495 O O . THR A 1 101 ? -2.020 -41.938 -19.895 1.00 20.50 102 THR A O 1
ATOM 499 N N . ALA A 1 102 ? -0.205 -43.133 -20.500 1.00 15.54 103 ALA A N 1
ATOM 500 C CA . ALA A 1 102 ? -0.266 -44.098 -19.417 1.00 16.48 103 ALA A CA 1
ATOM 501 C C . ALA A 1 102 ? 1.114 -44.279 -18.806 1.00 17.89 103 ALA A C 1
ATOM 502 O O . ALA A 1 102 ? 2.127 -44.163 -19.503 1.00 16.78 103 ALA A O 1
ATOM 504 N N . PRO A 1 103 ? 1.176 -44.585 -17.513 1.00 19.22 104 PRO A N 1
ATOM 505 C CA . PRO A 1 103 ? 2.467 -44.798 -16.859 1.00 22.68 104 PRO A CA 1
ATOM 506 C C . PRO A 1 103 ? 2.943 -46.231 -17.006 1.00 20.51 104 PRO A C 1
ATOM 507 O O . PRO A 1 103 ? 2.182 -47.191 -16.860 1.00 21.29 104 PRO A O 1
ATOM 511 N N . TYR A 1 104 ? 4.226 -46.366 -17.313 1.00 21.72 105 TYR A N 1
ATOM 512 C CA . TYR A 1 104 ? 4.910 -47.619 -17.043 1.00 21.37 105 TYR A CA 1
ATOM 513 C C . TYR A 1 104 ? 5.073 -47.788 -15.530 1.00 25.18 105 TYR A C 1
ATOM 514 O O . TYR A 1 104 ? 5.010 -46.818 -14.770 1.00 26.54 105 TYR A O 1
ATOM 523 N N . ALA A 1 105 ? 5.267 -49.036 -15.087 1.00 24.89 106 ALA A N 1
ATOM 524 C CA . ALA A 1 105 ? 5.394 -49.320 -13.659 1.00 25.65 106 ALA A CA 1
ATOM 525 C C . ALA A 1 105 ? 6.794 -49.730 -13.213 1.00 27.88 106 ALA A C 1
ATOM 526 O O . ALA A 1 105 ? 7.145 -49.499 -12.050 1.00 31.70 106 ALA A O 1
ATOM 528 N N . HIS A 1 106 ? 7.596 -50.335 -14.085 1.00 26.32 107 HIS A N 1
ATOM 529 C CA . HIS A 1 106 ? 8.889 -50.888 -13.697 1.00 29.37 107 HIS A CA 1
ATOM 530 C C . HIS A 1 106 ? 9.959 -50.487 -14.701 1.00 26.81 107 HIS A C 1
ATOM 531 O O . HIS A 1 106 ? 9.688 -50.308 -15.892 1.00 27.13 107 HIS A O 1
ATOM 538 N N . GLY A 1 107 ? 11.187 -50.358 -14.202 1.00 32.28 108 GLY A N 1
ATOM 539 C CA . GLY A 1 107 ? 12.296 -49.938 -15.036 1.00 29.38 108 GLY A CA 1
ATOM 540 C C . GLY A 1 107 ? 12.250 -48.495 -15.476 1.00 28.58 108 GLY A C 1
ATOM 541 O O . GLY A 1 107 ? 12.994 -48.114 -16.384 1.00 26.62 108 GLY A O 1
ATOM 542 N N . ALA A 1 108 ? 11.402 -47.674 -14.859 1.00 29.12 109 ALA A N 1
ATOM 543 C CA . ALA A 1 108 ? 11.133 -46.334 -15.356 1.00 29.86 109 ALA A CA 1
ATOM 544 C C . ALA A 1 108 ? 12.186 -45.348 -14.866 1.00 36.35 109 ALA A C 1
ATOM 545 O O . ALA A 1 108 ? 12.446 -45.249 -13.661 1.00 37.36 109 ALA A O 1
ATOM 547 N N . ASP A 1 109 ? 12.785 -44.623 -15.807 1.00 33.30 110 ASP A N 1
ATOM 548 C CA . ASP A 1 109 ? 13.648 -43.488 -15.507 1.00 38.45 110 ASP A CA 1
ATOM 549 C C . ASP A 1 109 ? 12.833 -42.221 -15.758 1.00 35.63 110 ASP A C 1
ATOM 550 O O . ASP A 1 109 ? 12.588 -41.854 -16.914 1.00 31.00 110 ASP A O 1
ATOM 555 N N . ALA A 1 110 ? 12.431 -41.549 -14.670 1.00 36.06 111 ALA A N 1
ATOM 556 C CA . ALA A 1 110 ? 11.554 -40.382 -14.763 1.00 39.21 111 ALA A CA 1
ATOM 557 C C . ALA A 1 110 ? 12.149 -39.263 -15.609 1.00 37.11 111 ALA A C 1
ATOM 558 O O . ALA A 1 110 ? 11.412 -38.359 -16.019 1.00 38.60 111 ALA A O 1
ATOM 560 N N . ALA A 1 111 ? 13.455 -39.307 -15.887 1.00 36.06 112 ALA A N 1
ATOM 561 C CA . ALA A 1 111 ? 14.112 -38.269 -16.672 1.00 37.13 112 ALA A CA 1
ATOM 562 C C . ALA A 1 111 ? 13.876 -38.405 -18.170 1.00 34.66 112 ALA A C 1
ATOM 563 O O . ALA A 1 111 ? 14.173 -37.463 -18.914 1.00 33.59 112 ALA A O 1
ATOM 565 N N . THR A 1 112 ? 13.373 -39.542 -18.641 1.00 32.92 113 THR A N 1
ATOM 566 C CA . THR A 1 112 ? 13.099 -39.691 -20.065 1.00 32.91 113 THR A CA 1
ATOM 567 C C . THR A 1 112 ? 11.694 -39.244 -20.461 1.00 27.79 113 THR A C 1
ATOM 568 O O . THR A 1 112 ? 11.370 -39.282 -21.651 1.00 30.18 113 THR A O 1
ATOM 572 N N . ALA A 1 113 ? 10.857 -38.822 -19.512 1.00 28.58 114 ALA A N 1
ATOM 573 C CA . ALA A 1 113 ? 9.497 -38.406 -19.847 1.00 25.94 114 ALA A CA 1
ATOM 574 C C . ALA A 1 113 ? 9.510 -37.214 -20.795 1.00 27.66 114 ALA A C 1
ATOM 575 O O . ALA A 1 113 ? 10.135 -36.189 -20.512 1.00 31.35 114 ALA A O 1
ATOM 577 N N . ALA A 1 114 ? 8.820 -37.357 -21.930 1.00 23.52 115 ALA A N 1
ATOM 578 C CA . ALA A 1 114 ? 8.634 -36.241 -22.854 1.00 21.56 115 ALA A CA 1
ATOM 579 C C . ALA A 1 114 ? 7.703 -35.174 -22.293 1.00 25.07 115 ALA A C 1
ATOM 580 O O . ALA A 1 114 ? 7.789 -34.015 -22.712 1.00 27.46 115 ALA A O 1
ATOM 582 N N . LEU A 1 115 ? 6.817 -35.531 -21.354 1.00 23.73 116 LEU A N 1
ATOM 583 C CA . LEU A 1 115 ? 6.016 -34.549 -20.635 1.00 24.76 116 LEU A CA 1
ATOM 584 C C . LEU A 1 115 ? 6.607 -34.403 -19.245 1.00 26.54 116 LEU A C 1
ATOM 585 O O . LEU A 1 115 ? 6.376 -35.270 -18.387 1.00 25.95 116 LEU A O 1
ATOM 590 N N . PRO A 1 116 ? 7.369 -33.340 -18.970 1.00 25.42 117 PRO A N 1
ATOM 591 C CA . PRO A 1 116 ? 8.017 -33.205 -17.652 1.00 26.49 117 PRO A CA 1
ATOM 592 C C . PRO A 1 116 ? 7.050 -33.169 -16.486 1.00 25.44 117 PRO A C 1
ATOM 593 O O . PRO A 1 116 ? 7.463 -33.421 -15.347 1.00 23.74 117 PRO A O 1
ATOM 597 N N . SER A 1 117 ? 5.778 -32.851 -16.720 1.00 25.25 118 SER A N 1
ATOM 598 C CA . SER A 1 117 ? 4.819 -32.805 -15.629 1.00 24.09 118 SER A CA 1
ATOM 599 C C . SER A 1 117 ? 4.309 -34.179 -15.235 1.00 24.72 118 SER A C 1
ATOM 600 O O . SER A 1 117 ? 3.672 -34.306 -14.185 1.00 24.40 118 SER A O 1
ATOM 603 N N . PHE A 1 118 ? 4.571 -35.201 -16.046 1.00 27.75 119 PHE A N 1
ATOM 604 C CA . PHE A 1 118 ? 4.043 -36.530 -15.768 1.00 25.20 119 PHE A CA 1
ATOM 605 C C . PHE A 1 118 ? 4.540 -37.055 -14.428 1.00 28.28 119 PHE A C 1
ATOM 606 O O . PHE A 1 118 ? 5.717 -36.920 -14.084 1.00 29.57 119 PHE A O 1
ATOM 614 N N . SER A 1 119 ? 3.626 -37.650 -13.666 1.00 24.80 120 SER A N 1
ATOM 615 C CA . SER A 1 119 ? 3.962 -38.398 -12.460 1.00 27.78 120 SER A CA 1
ATOM 616 C C . SER A 1 119 ? 3.243 -39.730 -12.533 1.00 28.13 120 SER A C 1
ATOM 617 O O . SER A 1 119 ? 2.014 -39.766 -12.651 1.00 26.68 120 SER A O 1
ATOM 620 N N . ALA A 1 120 ? 4.011 -40.817 -12.450 1.00 24.34 121 ALA A N 1
ATOM 621 C CA . ALA A 1 120 ? 3.460 -42.148 -12.671 1.00 26.79 121 ALA A CA 1
ATOM 622 C C . ALA A 1 120 ? 2.420 -42.503 -11.616 1.00 24.63 121 ALA A C 1
ATOM 623 O O . ALA A 1 120 ? 1.355 -43.036 -11.936 1.00 23.62 121 ALA A O 1
ATOM 625 N N . ALA A 1 121 ? 2.714 -42.228 -10.342 1.00 22.84 122 ALA A N 1
ATOM 626 C CA . ALA A 1 121 ? 1.752 -42.584 -9.307 1.00 24.33 122 ALA A CA 1
ATOM 627 C C . ALA A 1 121 ? 0.505 -41.719 -9.398 1.00 25.39 122 ALA A C 1
ATOM 628 O O . ALA A 1 121 ? -0.598 -42.201 -9.122 1.00 26.94 122 ALA A O 1
ATOM 630 N N . ALA A 1 122 ? 0.658 -40.456 -9.799 1.00 22.02 123 ALA A N 1
ATOM 631 C CA . ALA A 1 122 ? -0.510 -39.597 -9.975 1.00 26.65 123 ALA A CA 1
ATOM 632 C C . ALA A 1 122 ? -1.383 -40.095 -11.120 1.00 24.91 123 ALA A C 1
ATOM 633 O O . ALA A 1 122 ? -2.614 -40.034 -11.037 1.00 23.70 123 ALA A O 1
ATOM 635 N N . ALA A 1 123 ? -0.759 -40.604 -12.193 1.00 22.13 124 ALA A N 1
ATOM 636 C CA . ALA A 1 123 ? -1.524 -41.141 -13.323 1.00 24.13 124 ALA A CA 1
ATOM 637 C C . ALA A 1 123 ? -2.212 -42.451 -12.967 1.00 26.20 124 ALA A C 1
ATOM 638 O O . ALA A 1 123 ? -3.338 -42.710 -13.416 1.00 24.86 124 ALA A O 1
ATOM 640 N N . ARG A 1 124 ? -1.550 -43.307 -12.185 1.00 23.48 125 ARG A N 1
ATOM 641 C CA . ARG A 1 124 ? -2.204 -44.538 -11.753 1.00 23.63 125 ARG A CA 1
ATOM 642 C C . ARG A 1 124 ? -3.415 -44.222 -10.886 1.00 24.71 125 ARG A C 1
ATOM 643 O O . ARG A 1 124 ? -4.507 -44.772 -11.092 1.00 23.43 125 ARG A O 1
ATOM 651 N N . ARG A 1 125 ? -3.239 -43.331 -9.905 1.00 21.30 126 ARG A N 1
ATOM 652 C CA . ARG A 1 125 ? -4.362 -42.935 -9.058 1.00 25.26 126 ARG A CA 1
ATOM 653 C C . ARG A 1 125 ? -5.474 -42.316 -9.893 1.00 23.31 126 ARG A C 1
ATOM 654 O O . ARG A 1 125 ? -6.660 -42.606 -9.684 1.00 23.61 126 ARG A O 1
ATOM 662 N N . PHE A 1 126 ? -5.102 -41.479 -10.861 1.00 21.76 127 PHE A N 1
ATOM 663 C CA . PHE A 1 126 ? -6.091 -40.777 -11.679 1.00 24.24 127 PHE A CA 1
ATOM 664 C C . PHE A 1 126 ? -6.962 -41.768 -12.447 1.00 21.33 127 PHE A C 1
ATOM 665 O O . PHE A 1 126 ? -8.197 -41.669 -12.432 1.00 19.66 127 PHE A O 1
ATOM 673 N N . ALA A 1 127 ? -6.338 -42.770 -13.080 1.00 19.73 128 ALA A N 1
ATOM 674 C CA . ALA A 1 127 ? -7.113 -43.764 -13.824 1.00 17.52 128 ALA A CA 1
ATOM 675 C C . ALA A 1 127 ? -8.025 -44.560 -12.903 1.00 17.49 128 ALA A C 1
ATOM 676 O O . ALA A 1 127 ? -9.155 -44.897 -13.279 1.00 18.52 128 ALA A O 1
ATOM 678 N N . ALA A 1 128 ? -7.543 -44.897 -11.699 1.00 18.70 129 ALA A N 1
ATOM 679 C CA . ALA A 1 128 ? -8.388 -45.596 -10.733 1.00 22.05 129 ALA A CA 1
ATOM 680 C C . ALA A 1 128 ? -9.537 -44.712 -10.242 1.00 22.46 129 ALA A C 1
ATOM 681 O O . ALA A 1 128 ? -10.679 -45.179 -10.122 1.00 23.75 129 ALA A O 1
ATOM 683 N N . ASP A 1 129 ? -9.246 -43.439 -9.944 1.00 22.33 130 ASP A N 1
ATOM 684 C CA . ASP A 1 129 ? -10.266 -42.523 -9.430 1.00 25.19 130 ASP A CA 1
ATOM 685 C C . ASP A 1 129 ? -11.403 -42.318 -10.423 1.00 21.65 130 ASP A C 1
ATOM 686 O O . ASP A 1 129 ? -12.568 -42.193 -10.026 1.00 25.37 130 ASP A O 1
ATOM 691 N N . HIS A 1 130 ? -11.090 -42.278 -11.722 1.00 22.40 131 HIS A N 1
ATOM 692 C CA . HIS A 1 130 ? -12.026 -41.781 -12.722 1.00 19.38 131 HIS A CA 1
ATOM 693 C C . HIS A 1 130 ? -12.378 -42.754 -13.837 1.00 23.25 131 HIS A C 1
ATOM 694 O O . HIS A 1 130 ? -13.417 -42.564 -14.482 1.00 20.44 131 HIS A O 1
ATOM 701 N N . GLY A 1 131 ? -11.553 -43.766 -14.105 1.00 19.19 132 GLY A N 1
ATOM 702 C CA . GLY A 1 131 ? -11.730 -44.355 -15.419 1.00 16.96 132 GLY A CA 1
ATOM 703 C C . GLY A 1 131 ? -11.191 -43.383 -16.466 1.00 17.61 132 GLY A C 1
ATOM 704 O O . GLY A 1 131 ? -10.454 -42.439 -16.162 1.00 20.47 132 GLY A O 1
ATOM 705 N N . LEU A 1 132 ? -11.577 -43.618 -17.721 1.00 21.61 133 LEU A N 1
ATOM 706 C CA . LEU A 1 132 ? -11.111 -42.772 -18.818 1.00 16.27 133 LEU A CA 1
ATOM 707 C C . LEU A 1 132 ? -11.564 -41.330 -18.590 1.00 17.63 133 LEU A C 1
ATOM 708 O O . LEU A 1 132 ? -12.759 -41.069 -18.421 1.00 17.19 133 LEU A O 1
ATOM 713 N N . ALA A 1 133 ? -10.604 -40.404 -18.563 1.00 17.71 134 ALA A N 1
ATOM 714 C CA . ALA A 1 133 ? -10.857 -39.040 -18.121 1.00 18.85 134 ALA A CA 1
ATOM 715 C C . ALA A 1 133 ? -9.797 -38.092 -18.665 1.00 20.85 134 ALA A C 1
ATOM 716 O O . ALA A 1 133 ? -8.628 -38.471 -18.871 1.00 17.62 134 ALA A O 1
ATOM 718 N N . VAL A 1 134 ? -10.218 -36.843 -18.858 1.00 16.57 135 VAL A N 1
ATOM 719 C CA . VAL A 1 134 ? -9.346 -35.790 -19.358 1.00 15.27 135 VAL A CA 1
ATOM 720 C C . VAL A 1 134 ? -8.521 -35.233 -18.199 1.00 20.90 135 VAL A C 1
ATOM 721 O O . VAL A 1 134 ? -9.070 -34.765 -17.192 1.00 17.12 135 VAL A O 1
ATOM 725 N N . ARG A 1 135 ? -7.196 -35.296 -18.336 1.00 18.01 136 ARG A N 1
ATOM 726 C CA . ARG A 1 135 ? -6.289 -34.741 -17.332 1.00 16.82 136 ARG A CA 1
ATOM 727 C C . ARG A 1 135 ? -5.937 -33.287 -17.613 1.00 16.89 136 ARG A C 1
ATOM 728 O O . ARG A 1 135 ? -5.919 -32.460 -16.694 1.00 19.63 136 ARG A O 1
ATOM 736 N N . ALA A 1 136 ? -5.651 -32.959 -18.869 1.00 16.37 137 ALA A N 1
ATOM 737 C CA . ALA A 1 136 ? -5.145 -31.639 -19.219 1.00 19.11 137 ALA A CA 1
ATOM 738 C C . ALA A 1 136 ? -5.905 -31.062 -20.407 1.00 15.59 137 ALA A C 1
ATOM 739 O O . ALA A 1 136 ? -6.090 -31.739 -21.425 1.00 15.38 137 ALA A O 1
ATOM 741 N N . VAL A 1 137 ? -6.337 -29.810 -20.275 1.00 15.57 138 VAL A N 1
ATOM 742 C CA . VAL A 1 137 ? -6.805 -29.013 -21.404 1.00 19.87 138 VAL A CA 1
ATOM 743 C C . VAL A 1 137 ? -5.694 -28.035 -21.751 1.00 19.79 138 VAL A C 1
ATOM 744 O O . VAL A 1 137 ? -5.338 -27.166 -20.938 1.00 19.34 138 VAL A O 1
ATOM 748 N N . ALA A 1 138 ? -5.153 -28.157 -22.956 1.00 16.51 139 ALA A N 1
ATOM 749 C CA . ALA A 1 138 ? -3.937 -27.451 -23.323 1.00 20.75 139 ALA A CA 1
ATOM 750 C C . ALA A 1 138 ? -4.241 -26.359 -24.330 1.00 18.37 139 ALA A C 1
ATOM 751 O O . ALA A 1 138 ? -4.847 -26.612 -25.378 1.00 17.20 139 ALA A O 1
ATOM 753 N N . LEU A 1 139 ? -3.818 -25.145 -23.999 1.00 18.00 140 LEU A N 1
ATOM 754 C CA . LEU A 1 139 ? -3.958 -23.984 -24.855 1.00 16.52 140 LEU A CA 1
ATOM 755 C C . LEU A 1 139 ? -2.586 -23.553 -25.340 1.00 18.42 140 LEU A C 1
ATOM 756 O O . LEU A 1 139 ? -1.621 -23.541 -24.571 1.00 20.96 140 LEU A O 1
ATOM 761 N N . ARG A 1 140 ? -2.502 -23.174 -26.603 1.00 20.15 141 ARG A N 1
ATOM 762 C CA . ARG A 1 140 ? -1.302 -22.512 -27.080 1.00 19.44 141 ARG A CA 1
ATOM 763 C C . ARG A 1 140 ? -1.389 -21.041 -26.705 1.00 24.35 141 ARG A C 1
ATOM 764 O O . ARG A 1 140 ? -2.379 -20.379 -27.029 1.00 21.41 141 ARG A O 1
ATOM 772 N N . VAL A 1 141 ? -0.372 -20.543 -25.994 1.00 21.85 142 VAL A N 1
ATOM 773 C CA . VAL A 1 141 ? -0.303 -19.151 -25.564 1.00 24.66 142 VAL A CA 1
ATOM 774 C C . VAL A 1 141 ? 0.952 -18.531 -26.170 1.00 27.25 142 VAL A C 1
ATOM 775 O O . VAL A 1 141 ? 1.843 -19.228 -26.665 1.00 22.21 142 VAL A O 1
ATOM 779 N N . ALA A 1 142 ? 1.016 -17.197 -26.122 1.00 24.33 143 ALA A N 1
ATOM 780 C CA . ALA A 1 142 ? 2.191 -16.503 -26.644 1.00 25.40 143 ALA A CA 1
ATOM 781 C C . ALA A 1 142 ? 3.462 -16.896 -25.894 1.00 26.23 143 ALA A C 1
ATOM 782 O O . ALA A 1 142 ? 4.542 -16.971 -26.494 1.00 24.31 143 ALA A O 1
ATOM 784 N N . ASP A 1 143 ? 3.350 -17.191 -24.601 1.00 23.70 144 ASP A N 1
ATOM 785 C CA . ASP A 1 143 ? 4.528 -17.421 -23.769 1.00 26.27 144 ASP A CA 1
ATOM 786 C C . ASP A 1 143 ? 4.075 -18.153 -22.511 1.00 26.75 144 ASP A C 1
ATOM 787 O O . ASP A 1 143 ? 3.452 -17.544 -21.636 1.00 24.96 144 ASP A O 1
ATOM 792 N N . ALA A 1 144 ? 4.402 -19.442 -22.409 1.00 22.45 145 ALA A N 1
ATOM 793 C CA . ALA A 1 144 ? 3.912 -20.246 -21.291 1.00 23.59 145 ALA A CA 1
ATOM 794 C C . ALA A 1 144 ? 4.377 -19.710 -19.941 1.00 25.01 145 ALA A C 1
ATOM 795 O O . ALA A 1 144 ? 3.655 -19.839 -18.942 1.00 22.85 145 ALA A O 1
ATOM 797 N N . GLU A 1 145 ? 5.584 -19.138 -19.876 1.00 24.36 146 GLU A N 1
ATOM 798 C CA . GLU A 1 145 ? 6.052 -18.563 -18.617 1.00 23.86 146 GLU A CA 1
ATOM 799 C C . GLU A 1 145 ? 5.242 -17.318 -18.252 1.00 22.50 146 GLU A C 1
ATOM 800 O O . GLU A 1 145 ? 4.791 -17.178 -17.109 1.00 24.52 146 GLU A O 1
ATOM 802 N N . ASP A 1 146 ? 5.032 -16.414 -19.215 1.00 21.02 147 ASP A N 1
ATOM 803 C CA . ASP A 1 146 ? 4.248 -15.209 -18.939 1.00 28.72 147 ASP A CA 1
ATOM 804 C C . ASP A 1 146 ? 2.818 -15.557 -18.547 1.00 25.94 147 ASP A C 1
ATOM 805 O O . ASP A 1 146 ? 2.245 -14.939 -17.641 1.00 22.95 147 ASP A O 1
ATOM 810 N N . ALA A 1 147 ? 2.224 -16.541 -19.227 1.00 24.84 148 ALA A N 1
ATOM 811 C CA . ALA A 1 147 ? 0.868 -16.961 -18.894 1.00 22.78 148 ALA A CA 1
ATOM 812 C C . ALA A 1 147 ? 0.817 -17.596 -17.512 1.00 22.70 148 ALA A C 1
ATOM 813 O O . ALA A 1 147 ? -0.133 -17.371 -16.758 1.00 23.51 148 ALA A O 1
ATOM 815 N N . PHE A 1 148 ? 1.829 -18.397 -17.162 1.00 22.76 149 PHE A N 1
ATOM 816 C CA . PHE A 1 148 ? 1.856 -19.015 -15.839 1.00 21.55 149 PHE A CA 1
ATOM 817 C C . PHE A 1 148 ? 1.976 -17.954 -14.750 1.00 25.28 149 PHE A C 1
ATOM 818 O O . PHE A 1 148 ? 1.245 -17.986 -13.749 1.00 24.23 149 PHE A O 1
ATOM 826 N N . ARG A 1 149 ? 2.900 -17.007 -14.931 1.00 22.59 150 ARG A N 1
ATOM 827 C CA . ARG A 1 149 ? 3.131 -15.983 -13.914 1.00 22.63 150 ARG A CA 1
ATOM 828 C C . ARG A 1 149 ? 1.902 -15.106 -13.735 1.00 22.75 150 ARG A C 1
ATOM 829 O O . ARG A 1 149 ? 1.492 -14.816 -12.602 1.00 25.34 150 ARG A O 1
ATOM 831 N N . ALA A 1 150 ? 1.316 -14.648 -14.845 1.00 20.30 151 ALA A N 1
ATOM 832 C CA . ALA A 1 150 ? 0.097 -13.845 -14.748 1.00 24.90 151 ALA A CA 1
ATOM 833 C C . ALA A 1 150 ? -1.035 -14.631 -14.098 1.00 26.77 151 ALA A C 1
ATOM 834 O O . ALA A 1 150 ? -1.833 -14.069 -13.335 1.00 24.68 151 ALA A O 1
ATOM 836 N N . SER A 1 151 ? -1.115 -15.934 -14.375 1.00 24.22 152 SER A N 1
ATOM 837 C CA . SER A 1 151 ? -2.197 -16.744 -13.823 1.00 23.91 152 SER A CA 1
ATOM 838 C C . SER A 1 151 ? -2.081 -16.857 -12.309 1.00 23.63 152 SER A C 1
ATOM 839 O O . SER A 1 151 ? -3.047 -16.588 -11.581 1.00 22.99 152 SER A O 1
ATOM 842 N N . VAL A 1 152 ? -0.908 -17.254 -11.807 1.00 19.87 153 VAL A N 1
ATOM 843 C CA . VAL A 1 152 ? -0.800 -17.482 -10.368 1.00 22.21 153 VAL A CA 1
ATOM 844 C C . VAL A 1 152 ? -0.845 -16.155 -9.606 1.00 24.97 153 VAL A C 1
ATOM 845 O O . VAL A 1 152 ? -1.301 -16.113 -8.457 1.00 22.75 153 VAL A O 1
ATOM 849 N N . ALA A 1 153 ? -0.385 -15.059 -10.219 1.00 22.26 154 ALA A N 1
ATOM 850 C CA . ALA A 1 153 ? -0.536 -13.755 -9.574 1.00 26.81 154 ALA A CA 1
ATOM 851 C C . ALA A 1 153 ? -2.004 -13.421 -9.383 1.00 27.68 154 ALA A C 1
ATOM 852 O O . ALA A 1 153 ? -2.379 -12.808 -8.378 1.00 24.61 154 ALA A O 1
ATOM 854 N N . ALA A 1 154 ? -2.848 -13.846 -10.325 1.00 21.76 155 ALA A N 1
ATOM 855 C CA . ALA A 1 154 ? -4.283 -13.630 -10.274 1.00 21.93 155 ALA A CA 1
ATOM 856 C C . ALA A 1 154 ? -5.024 -14.813 -9.666 1.00 22.17 155 ALA A C 1
ATOM 857 O O . ALA A 1 154 ? -6.209 -15.011 -9.950 1.00 26.23 155 ALA A O 1
ATOM 859 N N . GLY A 1 155 ? -4.353 -15.604 -8.835 1.00 19.65 156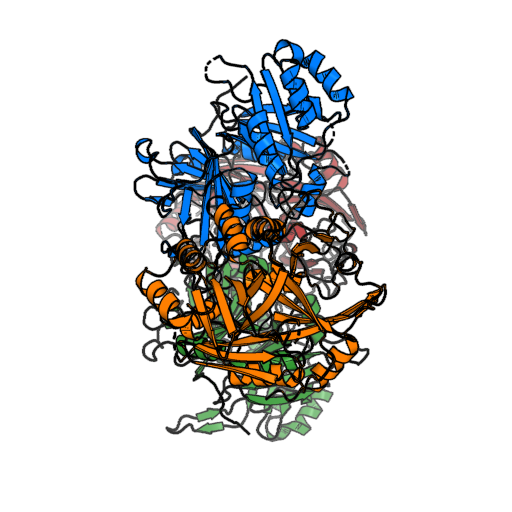 GLY A N 1
ATOM 860 C CA . GLY A 1 155 ? -5.021 -16.575 -7.997 1.00 23.67 156 GLY A CA 1
ATOM 861 C C . GLY A 1 155 ? -4.958 -18.015 -8.471 1.00 20.54 156 GLY A C 1
ATOM 862 O O . GLY A 1 155 ? -5.418 -18.903 -7.736 1.00 21.91 156 GLY A O 1
ATOM 863 N N . ALA A 1 156 ? -4.412 -18.279 -9.657 1.00 20.49 157 ALA A N 1
ATOM 864 C CA . ALA A 1 156 ? -4.285 -19.666 -10.120 1.00 22.96 157 ALA A CA 1
ATOM 865 C C . ALA A 1 156 ? -3.460 -20.493 -9.147 1.00 25.43 157 ALA A C 1
ATOM 866 O O . ALA A 1 156 ? -2.398 -20.059 -8.691 1.00 26.24 157 ALA A O 1
ATOM 868 N N . ARG A 1 157 ? -3.951 -21.689 -8.821 1.00 21.32 158 ARG A N 1
ATOM 869 C CA . ARG A 1 157 ? -3.148 -22.628 -8.052 1.00 23.91 158 ARG A CA 1
ATOM 870 C C . ARG A 1 157 ? -2.108 -23.268 -8.965 1.00 26.38 158 ARG A C 1
ATOM 871 O O . ARG A 1 157 ? -2.483 -23.951 -9.929 1.00 24.09 158 ARG A O 1
ATOM 879 N N . PRO A 1 158 ? -0.809 -23.066 -8.718 1.00 22.10 159 PRO A N 1
ATOM 880 C CA . PRO A 1 158 ? 0.207 -23.633 -9.619 1.00 23.68 159 PRO A CA 1
ATOM 881 C C . PRO A 1 158 ? 0.157 -25.147 -9.594 1.00 20.89 159 PRO A C 1
ATOM 882 O O . PRO A 1 158 ? -0.102 -25.765 -8.556 1.00 21.80 159 PRO A O 1
ATOM 886 N N . ALA A 1 159 ? 0.391 -25.742 -10.755 1.00 22.53 160 ALA A N 1
ATOM 887 C CA . ALA A 1 159 ? 0.445 -27.189 -10.881 1.00 20.39 160 ALA A CA 1
ATOM 888 C C . ALA A 1 159 ? 1.802 -27.674 -11.358 1.00 20.42 160 ALA A C 1
ATOM 889 O O . ALA A 1 159 ? 2.325 -28.635 -10.810 1.00 24.02 160 ALA A O 1
ATOM 891 N N . PHE A 1 160 ? 2.390 -27.004 -12.344 1.00 20.17 161 PHE A N 1
ATOM 892 C CA . PHE A 1 160 ? 3.721 -27.344 -12.832 1.00 27.50 161 PHE A CA 1
ATOM 893 C C . PHE A 1 160 ? 4.345 -26.067 -13.370 1.00 27.54 161 PHE A C 1
ATOM 894 O O . PHE A 1 160 ? 3.886 -25.542 -14.388 1.00 23.74 161 PHE A O 1
ATOM 902 N N . GLY A 1 161 ? 5.381 -25.571 -12.685 1.00 30.77 162 GLY A N 1
ATOM 903 C CA . GLY A 1 161 ? 6.033 -24.336 -13.070 1.00 25.73 162 GLY A CA 1
ATOM 904 C C . GLY A 1 161 ? 6.586 -24.452 -14.470 1.00 28.98 162 GLY A C 1
ATOM 905 O O . GLY A 1 161 ? 6.779 -25.557 -14.985 1.00 27.74 162 GLY A O 1
ATOM 906 N N . PRO A 1 162 ? 6.850 -23.321 -15.118 1.00 24.82 163 PRO A N 1
ATOM 907 C CA . PRO A 1 162 ? 7.250 -23.364 -16.529 1.00 23.29 163 PRO A CA 1
ATOM 908 C C . PRO A 1 162 ? 8.609 -24.023 -16.729 1.00 30.06 163 PRO A C 1
ATOM 909 O O . PRO A 1 162 ? 9.540 -23.836 -15.941 1.00 25.88 163 PRO A O 1
ATOM 913 N N . VAL A 1 163 ? 8.711 -24.795 -17.807 1.00 27.10 164 VAL A N 1
ATOM 914 C CA . VAL A 1 163 ? 9.940 -25.492 -18.163 1.00 26.35 164 VAL A CA 1
ATOM 915 C C . VAL A 1 163 ? 10.252 -25.217 -19.627 1.00 26.88 164 VAL A C 1
ATOM 916 O O . VAL A 1 163 ? 9.364 -24.892 -20.424 1.00 27.44 164 VAL A O 1
ATOM 920 N N . ASP A 1 164 ? 11.536 -25.327 -19.965 1.00 27.16 165 ASP A N 1
ATOM 921 C CA . ASP A 1 164 ? 12.028 -25.227 -21.338 1.00 27.57 165 ASP A CA 1
ATOM 922 C C . ASP A 1 164 ? 11.988 -26.625 -21.950 1.00 29.11 165 ASP A C 1
ATOM 923 O O . ASP A 1 164 ? 12.741 -27.506 -21.526 1.00 26.95 165 ASP A O 1
ATOM 928 N N . LEU A 1 165 ? 11.100 -26.842 -22.929 1.00 26.30 166 LEU A N 1
ATOM 929 C CA . LEU A 1 165 ? 11.052 -28.142 -23.592 1.00 25.91 166 LEU A CA 1
ATOM 930 C C . LEU A 1 165 ? 12.109 -28.294 -24.672 1.00 24.49 166 LEU A C 1
ATOM 931 O O . LEU A 1 165 ? 12.310 -29.413 -25.164 1.00 25.41 166 LEU A O 1
ATOM 936 N N . GLY A 1 166 ? 12.748 -27.211 -25.071 1.00 25.52 167 GLY A N 1
ATOM 937 C CA . GLY A 1 166 ? 13.794 -27.202 -26.065 1.00 23.21 167 GLY A CA 1
ATOM 938 C C . GLY A 1 166 ? 13.359 -26.511 -27.335 1.00 21.20 167 GLY A C 1
ATOM 939 O O . GLY A 1 166 ? 12.169 -26.451 -27.670 1.00 24.43 167 GLY A O 1
ATOM 940 N N . ARG A 1 167 ? 14.348 -25.973 -28.055 1.00 19.94 168 ARG A N 1
ATOM 941 C CA . ARG A 1 167 ? 14.188 -25.231 -29.307 1.00 18.24 168 ARG A CA 1
ATOM 942 C C . ARG A 1 167 ? 12.955 -24.325 -29.343 1.00 22.20 168 ARG A C 1
ATOM 943 O O . ARG A 1 167 ? 12.263 -24.247 -30.360 1.00 21.92 168 ARG A O 1
ATOM 951 N N . GLY A 1 168 ? 12.710 -23.593 -28.254 1.00 25.72 169 GLY A N 1
ATOM 952 C CA . GLY A 1 168 ? 11.673 -22.581 -28.224 1.00 26.08 169 GLY A CA 1
ATOM 953 C C . GLY A 1 168 ? 10.364 -23.021 -27.609 1.00 25.82 169 GLY A C 1
ATOM 954 O O . GLY A 1 168 ? 9.500 -22.169 -27.371 1.00 26.40 169 GLY A O 1
ATOM 955 N N . PHE A 1 169 ? 10.196 -24.309 -27.321 1.00 24.46 170 PHE A N 1
ATOM 956 C CA . PHE A 1 169 ? 8.963 -24.787 -26.699 1.00 26.92 170 PHE A CA 1
ATOM 957 C C . PHE A 1 169 ? 8.992 -24.557 -25.187 1.00 27.05 170 PHE A C 1
ATOM 958 O O . PHE A 1 169 ? 10.002 -24.825 -24.526 1.00 24.26 170 PHE A O 1
ATOM 966 N N . ARG A 1 170 ? 7.871 -24.057 -24.637 1.00 21.97 171 ARG A N 1
ATOM 967 C CA . ARG A 1 170 ? 7.706 -23.872 -23.198 1.00 25.83 171 ARG A CA 1
ATOM 968 C C . ARG A 1 170 ? 6.389 -24.481 -22.730 1.00 21.79 171 ARG A C 1
ATOM 969 O O . ARG A 1 170 ? 5.415 -24.533 -23.480 1.00 23.12 171 ARG A O 1
ATOM 977 N N . LEU A 1 171 ? 6.367 -24.948 -21.482 1.00 21.24 172 LEU A N 1
ATOM 978 C CA . LEU A 1 171 ? 5.193 -25.613 -20.931 1.00 24.57 172 LEU A CA 1
ATOM 979 C C . LEU A 1 171 ? 5.041 -25.258 -19.459 1.00 27.09 172 LEU A C 1
ATOM 980 O O . LEU A 1 171 ? 6.032 -25.216 -18.722 1.00 24.51 172 LEU A O 1
ATOM 985 N N . ALA A 1 172 ? 3.795 -25.028 -19.034 1.00 20.91 173 ALA A N 1
ATOM 986 C CA . ALA A 1 172 ? 3.463 -24.823 -17.629 1.00 21.12 173 ALA A CA 1
ATOM 987 C C . ALA A 1 172 ? 2.022 -25.274 -17.406 1.00 22.29 173 ALA A C 1
ATOM 988 O O . ALA A 1 172 ? 1.235 -25.345 -18.347 1.00 20.61 173 ALA A O 1
ATOM 990 N N . GLU A 1 173 ? 1.678 -25.584 -16.150 1.00 23.13 174 GLU A N 1
ATOM 991 C CA . GLU A 1 173 ? 0.329 -26.028 -15.806 1.00 19.70 174 GLU A CA 1
ATOM 992 C C . GLU A 1 173 ? -0.177 -25.329 -14.543 1.00 20.72 174 GLU A C 1
ATOM 993 O O . GLU A 1 173 ? 0.585 -25.088 -13.597 1.00 22.22 174 GLU A O 1
ATOM 999 N N . VAL A 1 174 ? -1.473 -25.006 -14.544 1.00 19.96 175 VAL A N 1
ATOM 1000 C CA . VAL A 1 174 ? -2.183 -24.529 -13.364 1.00 20.04 175 VAL A CA 1
ATOM 1001 C C . VAL A 1 174 ? -3.443 -25.373 -13.190 1.00 23.49 175 VAL A C 1
ATOM 1002 O O . VAL A 1 174 ? -3.903 -26.036 -14.121 1.00 22.11 175 VAL A O 1
ATOM 1006 N N . GLU A 1 175 ? -3.981 -25.380 -11.967 1.00 22.40 176 GLU A N 1
ATOM 1007 C CA . GLU A 1 175 ? -5.181 -26.164 -11.697 1.00 20.12 176 GLU A CA 1
ATOM 1008 C C . GLU A 1 175 ? -6.400 -25.506 -12.342 1.00 24.83 176 GLU A C 1
ATOM 1009 O O . GLU A 1 175 ? -6.652 -24.309 -12.151 1.00 24.17 176 GLU A O 1
ATOM 1015 N N . LEU A 1 176 ? -7.156 -26.288 -13.113 1.00 19.38 177 LEU A N 1
ATOM 1016 C CA . LEU A 1 176 ? -8.366 -25.784 -13.764 1.00 21.95 177 LEU A CA 1
ATOM 1017 C C . LEU A 1 176 ? -9.601 -25.991 -12.882 1.00 23.39 177 LEU A C 1
ATOM 1018 O O . LEU A 1 176 ? -10.242 -25.025 -12.452 1.00 23.51 177 LEU A O 1
ATOM 1023 N N . TYR A 1 177 ? -9.951 -27.246 -12.625 1.00 23.46 178 TYR A N 1
ATOM 1024 C CA . TYR A 1 177 ? -10.948 -27.613 -11.632 1.00 20.18 178 TYR A CA 1
ATOM 1025 C C . TYR A 1 177 ? -10.683 -29.060 -11.251 1.00 19.86 178 TYR A C 1
ATOM 1026 O O . TYR A 1 177 ? -10.254 -29.856 -12.094 1.00 21.87 178 TYR A O 1
ATOM 1035 N N . GLY A 1 178 ? -10.935 -29.395 -9.988 1.00 21.78 179 GLY A N 1
ATOM 1036 C CA . GLY A 1 178 ? -10.622 -30.740 -9.530 1.00 18.36 179 GLY A CA 1
ATOM 1037 C C . GLY A 1 178 ? -9.168 -31.065 -9.818 1.00 20.68 179 GLY A C 1
ATOM 1038 O O . GLY A 1 178 ? -8.268 -30.248 -9.581 1.00 21.04 179 GLY A O 1
ATOM 1039 N N . ASP A 1 179 ? -8.925 -32.261 -10.366 1.00 20.27 180 ASP A N 1
ATOM 1040 C CA . ASP A 1 179 ? -7.585 -32.686 -10.761 1.00 24.60 180 ASP A CA 1
ATOM 1041 C C . ASP A 1 179 ? -7.352 -32.542 -12.260 1.00 22.69 180 ASP A C 1
ATOM 1042 O O . ASP A 1 179 ? -6.505 -33.249 -12.823 1.00 20.65 180 ASP A O 1
ATOM 1047 N N . VAL A 1 180 ? -8.090 -31.645 -12.912 1.00 20.48 181 VAL A N 1
ATOM 1048 C CA . VAL A 1 180 ? -7.820 -31.252 -14.290 1.00 18.38 181 VAL A CA 1
ATOM 1049 C C . VAL A 1 180 ? -6.914 -30.031 -14.263 1.00 21.47 181 VAL A C 1
ATOM 1050 O O . VAL A 1 180 ? -7.117 -29.120 -13.456 1.00 20.94 181 VAL A O 1
ATOM 1054 N N . VAL A 1 181 ? -5.917 -29.997 -15.146 1.00 17.69 182 VAL A N 1
ATOM 1055 C CA . VAL A 1 181 ? -5.030 -28.849 -15.245 1.00 19.46 182 VAL A CA 1
ATOM 1056 C C . VAL A 1 181 ? -5.275 -28.120 -16.554 1.00 20.42 182 VAL A C 1
ATOM 1057 O O . VAL A 1 181 ? -5.670 -28.708 -17.568 1.00 19.07 182 VAL A O 1
ATOM 1061 N N . LEU A 1 182 ? -5.038 -26.815 -16.517 1.00 17.22 183 LEU A N 1
ATOM 1062 C CA . LEU A 1 182 ? -4.971 -25.981 -17.710 1.00 17.41 183 LEU A CA 1
ATOM 1063 C C . LEU A 1 182 ? -3.506 -25.896 -18.089 1.00 16.06 183 LEU A C 1
ATOM 1064 O O . LEU A 1 182 ? -2.696 -25.349 -17.327 1.00 17.90 183 LEU A O 1
ATOM 1069 N N . ARG A 1 183 ? -3.154 -26.464 -19.242 1.00 16.95 184 ARG A N 1
ATOM 1070 C CA . ARG A 1 183 ? -1.763 -26.541 -19.681 1.00 18.15 184 ARG A CA 1
ATOM 1071 C C . ARG A 1 183 ? -1.502 -25.452 -20.705 1.00 18.09 184 ARG A C 1
ATOM 1072 O O . ARG A 1 183 ? -2.256 -25.313 -21.670 1.00 18.13 184 ARG A O 1
ATOM 1080 N N . TYR A 1 184 ? -0.442 -24.678 -20.491 1.00 16.57 185 TYR A N 1
ATOM 1081 C CA . TYR A 1 184 ? -0.001 -23.675 -21.449 1.00 17.24 185 TYR A CA 1
ATOM 1082 C C . TYR A 1 184 ? 1.214 -24.211 -22.185 1.00 19.19 185 TYR A C 1
ATOM 1083 O O . TYR A 1 184 ? 2.163 -24.681 -21.547 1.00 19.60 185 TYR A O 1
ATOM 1092 N N . VAL A 1 185 ? 1.188 -24.131 -23.512 1.00 19.97 186 VAL A N 1
ATOM 1093 C CA . VAL A 1 185 ? 2.351 -24.437 -24.336 1.00 22.77 186 VAL A CA 1
ATOM 1094 C C . VAL A 1 185 ? 2.589 -23.257 -25.263 1.00 22.58 186 VAL A C 1
ATOM 1095 O O . VAL A 1 185 ? 1.637 -22.617 -25.727 1.00 21.33 186 VAL A O 1
ATOM 1099 N N . SER A 1 186 ? 3.863 -22.953 -25.513 1.00 20.25 187 SER A N 1
ATOM 1100 C CA . SER A 1 186 ? 4.219 -21.896 -26.446 1.00 21.84 187 SER A CA 1
ATOM 1101 C C . SER A 1 186 ? 5.410 -22.333 -27.284 1.00 26.12 187 SER A C 1
ATOM 1102 O O . SER A 1 186 ? 6.260 -23.100 -26.829 1.00 24.75 187 SER A O 1
ATOM 1105 N N . TYR A 1 187 ? 5.461 -21.829 -28.512 1.00 22.27 188 TYR A N 1
ATOM 1106 C CA . TYR A 1 187 ? 6.535 -22.132 -29.443 1.00 23.36 188 TYR A CA 1
ATOM 1107 C C . TYR A 1 187 ? 6.415 -21.174 -30.619 1.00 23.89 188 TYR A C 1
ATOM 1108 O O . TYR A 1 187 ? 5.333 -20.647 -30.873 1.00 24.11 188 TYR A O 1
ATOM 1117 N N . PRO A 1 188 ? 7.510 -20.923 -31.333 1.00 23.98 189 PRO A N 1
ATOM 1118 C CA . PRO A 1 188 ? 7.443 -20.014 -32.485 1.00 25.19 189 PRO A CA 1
ATOM 1119 C C . PRO A 1 188 ? 6.623 -20.598 -33.617 1.00 29.13 189 PRO A C 1
ATOM 1120 O O . PRO A 1 188 ? 6.541 -21.819 -33.787 1.00 30.89 189 PRO A O 1
ATOM 1124 N N . ASP A 1 189 ? 6.008 -19.700 -34.401 1.00 29.77 190 ASP A N 1
ATOM 1125 C CA . ASP A 1 189 ? 5.182 -20.146 -35.520 1.00 31.25 190 ASP A CA 1
ATOM 1126 C C . ASP A 1 189 ? 5.972 -21.032 -36.470 1.00 30.63 190 ASP A C 1
ATOM 1127 O O . ASP A 1 189 ? 5.418 -21.975 -37.044 1.00 32.51 190 ASP A O 1
ATOM 1132 N N . GLY A 1 190 ? 7.267 -20.758 -36.637 1.00 28.73 191 GLY A N 1
ATOM 1133 C CA . GLY A 1 190 ? 8.087 -21.597 -37.494 1.00 32.58 191 GLY A CA 1
ATOM 1134 C C . GLY A 1 190 ? 8.153 -23.044 -37.053 1.00 29.81 191 GLY A C 1
ATOM 1135 O O . GLY A 1 190 ? 8.527 -23.912 -37.852 1.00 33.91 191 GLY A O 1
ATOM 1136 N N . ALA A 1 191 ? 7.788 -23.330 -35.801 1.00 27.41 192 ALA A N 1
ATOM 1137 C CA . ALA A 1 191 ? 7.787 -24.700 -35.295 1.00 27.89 192 ALA A CA 1
ATOM 1138 C C . ALA A 1 191 ? 6.490 -25.448 -35.575 1.00 31.22 192 ALA A C 1
ATOM 1139 O O . ALA A 1 191 ? 6.354 -26.602 -35.146 1.00 30.48 192 ALA A O 1
ATOM 1141 N N . ALA A 1 192 ? 5.532 -24.823 -36.273 1.00 31.44 193 ALA A N 1
ATOM 1142 C CA . ALA A 1 192 ? 4.223 -25.447 -36.464 1.00 28.47 193 ALA A CA 1
ATOM 1143 C C . ALA A 1 192 ? 4.296 -26.706 -37.317 1.00 32.43 193 ALA A C 1
ATOM 1144 O O . ALA A 1 192 ? 3.362 -27.517 -37.288 1.00 28.28 193 ALA A O 1
ATOM 1146 N N . GLY A 1 193 ? 5.383 -26.898 -38.068 1.00 27.97 194 GLY A N 1
ATOM 1147 C CA . GLY A 1 193 ? 5.542 -28.128 -38.834 1.00 27.76 194 GLY A CA 1
ATOM 1148 C C . GLY A 1 193 ? 5.911 -29.342 -38.004 1.00 29.83 194 GLY A C 1
ATOM 1149 O O . GLY A 1 193 ? 5.780 -30.467 -38.497 1.00 30.48 194 GLY A O 1
ATOM 1150 N N . GLU A 1 194 ? 6.374 -29.145 -36.770 1.00 27.85 195 GLU A N 1
ATOM 1151 C CA . GLU A 1 194 ? 6.802 -30.261 -35.940 1.00 25.77 195 GLU A CA 1
ATOM 1152 C C . GLU A 1 194 ? 5.601 -31.104 -35.513 1.00 24.88 195 GLU A C 1
ATOM 1153 O O . GLU A 1 194 ? 4.494 -30.582 -35.375 1.00 22.49 195 GLU A O 1
ATOM 1159 N N . PRO A 1 195 ? 5.800 -32.415 -35.305 1.00 25.22 196 PRO A N 1
ATOM 1160 C CA . PRO A 1 195 ? 4.650 -33.297 -35.016 1.00 26.56 196 PRO A CA 1
ATOM 1161 C C . PRO A 1 195 ? 3.826 -32.887 -33.806 1.00 23.60 196 PRO A C 1
ATOM 1162 O O . PRO A 1 195 ? 2.596 -32.798 -33.901 1.00 27.62 196 PRO A O 1
ATOM 1166 N N . PHE A 1 196 ? 4.463 -32.667 -32.663 1.00 18.99 197 PHE A N 1
ATOM 1167 C CA . PHE A 1 196 ? 3.740 -32.307 -31.450 1.00 20.15 197 PHE A CA 1
ATOM 1168 C C . PHE A 1 196 ? 4.634 -31.485 -30.527 1.00 18.09 197 PHE A C 1
ATOM 1169 O O . PHE A 1 196 ? 4.769 -30.275 -30.718 1.00 22.80 197 PHE A O 1
ATOM 1177 N N . LEU A 1 197 ? 5.234 -32.129 -29.535 1.00 16.82 198 LEU A N 1
ATOM 1178 C CA . LEU A 1 197 ? 6.164 -31.530 -28.590 1.00 15.80 198 LEU A CA 1
ATOM 1179 C C . LEU A 1 197 ? 7.496 -32.265 -28.670 1.00 19.05 198 LEU A C 1
ATOM 1180 O O . LEU A 1 197 ? 7.543 -33.420 -29.102 1.00 17.25 198 LEU A O 1
ATOM 1185 N N . PRO A 1 198 ? 8.597 -31.631 -28.252 1.00 19.49 199 PRO A N 1
ATOM 1186 C CA . PRO A 1 198 ? 9.905 -32.301 -28.322 1.00 16.77 199 PRO A CA 1
ATOM 1187 C C . PRO A 1 198 ? 9.892 -33.660 -27.640 1.00 18.30 199 PRO A C 1
ATOM 1188 O O . PRO A 1 198 ? 9.332 -33.839 -26.559 1.00 17.93 199 PRO A O 1
ATOM 1192 N N . GLY A 1 199 ? 10.517 -34.635 -28.280 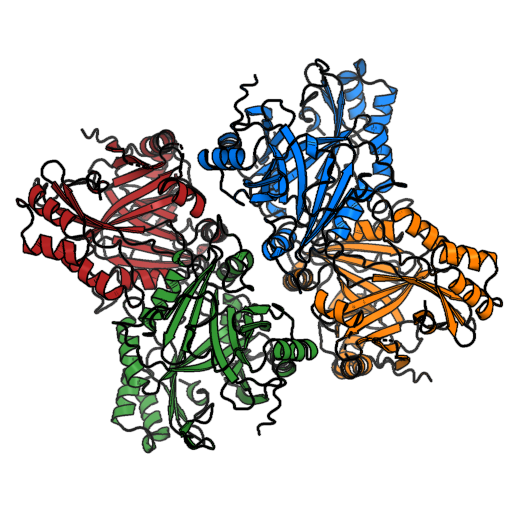1.00 18.86 200 GLY A N 1
ATOM 1193 C CA . GLY A 1 199 ? 10.469 -35.983 -27.794 1.00 21.59 200 GLY A CA 1
ATOM 1194 C C . GLY A 1 199 ? 9.384 -36.838 -28.418 1.00 18.94 200 GLY A C 1
ATOM 1195 O O . GLY A 1 199 ? 9.459 -38.066 -28.312 1.00 20.95 200 GLY A O 1
ATOM 1196 N N . PHE A 1 200 ? 8.379 -36.224 -29.058 1.00 15.47 201 PHE A N 1
ATOM 1197 C CA . PHE A 1 200 ? 7.338 -36.961 -29.767 1.00 17.37 201 PHE A CA 1
ATOM 1198 C C . PHE A 1 200 ? 7.744 -37.147 -31.224 1.00 15.66 201 PHE A C 1
ATOM 1199 O O . PHE A 1 200 ? 7.887 -36.171 -31.961 1.00 17.17 201 PHE A O 1
ATOM 1207 N N . GLU A 1 201 ? 7.933 -38.398 -31.641 1.00 19.42 202 GLU A N 1
ATOM 1208 C CA . GLU A 1 201 ? 8.227 -38.663 -33.039 1.00 17.14 202 GLU A CA 1
ATOM 1209 C C . GLU A 1 201 ? 6.943 -38.731 -33.857 1.00 19.35 202 GLU A C 1
ATOM 1210 O O . GLU A 1 201 ? 5.929 -39.261 -33.401 1.00 18.96 202 GLU A O 1
ATOM 1216 N N . GLY A 1 202 ? 7.007 -38.217 -35.082 1.00 19.15 203 GLY A N 1
ATOM 1217 C CA . GLY A 1 202 ? 5.845 -38.229 -35.942 1.00 24.77 203 GLY A CA 1
ATOM 1218 C C . GLY A 1 202 ? 5.559 -39.616 -36.478 1.00 23.93 203 GLY A C 1
ATOM 1219 O O . GLY A 1 202 ? 6.454 -40.443 -36.632 1.00 21.16 203 GLY A O 1
ATOM 1220 N N . VAL A 1 203 ? 4.280 -39.865 -36.751 1.00 23.93 204 VAL A N 1
ATOM 1221 C CA . VAL A 1 203 ? 3.798 -41.135 -37.287 1.00 30.14 204 VAL A CA 1
ATOM 1222 C C . VAL A 1 203 ? 3.000 -40.826 -38.541 1.00 29.18 204 VAL A C 1
ATOM 1223 O O . VAL A 1 203 ? 2.032 -40.057 -38.486 1.00 24.54 204 VAL A O 1
ATOM 1227 N N . ALA A 1 204 ? 3.402 -41.413 -39.663 1.00 31.49 205 ALA A N 1
ATOM 1228 C CA . ALA A 1 204 ? 2.689 -41.199 -40.913 1.00 39.02 205 ALA A CA 1
ATOM 1229 C C . ALA A 1 204 ? 1.438 -42.068 -40.970 1.00 38.85 205 ALA A C 1
ATOM 1230 O O . ALA A 1 204 ? 1.349 -43.120 -40.326 1.00 36.96 205 ALA A O 1
ATOM 1232 N N . SER A 1 205 ? 0.470 -41.612 -41.758 1.00 42.04 206 SER A N 1
ATOM 1233 C CA . SER A 1 205 ? -0.831 -42.266 -41.897 1.00 42.46 206 SER A CA 1
ATOM 1234 C C . SER A 1 205 ? -1.148 -42.396 -43.378 1.00 47.99 206 SER A C 1
ATOM 1235 O O . SER A 1 205 ? -2.084 -41.765 -43.885 1.00 47.76 206 SER A O 1
ATOM 1238 N N . PRO A 1 206 ? -0.375 -43.211 -44.112 1.00 50.66 207 PRO A N 1
ATOM 1239 C CA . PRO A 1 206 ? -0.560 -43.277 -45.568 1.00 50.97 207 PRO A CA 1
ATOM 1240 C C . PRO A 1 206 ? -1.897 -43.897 -45.945 1.00 55.12 207 PRO A C 1
ATOM 1241 O O . PRO A 1 206 ? -2.670 -43.307 -46.711 1.00 55.85 207 PRO A O 1
ATOM 1245 N N . GLY A 1 207 ? -2.187 -45.077 -45.397 1.00 50.18 208 GLY A N 1
ATOM 1246 C CA . GLY A 1 207 ? -3.442 -45.748 -45.677 1.00 55.86 208 GLY A CA 1
ATOM 1247 C C . GLY A 1 207 ? -4.520 -45.514 -44.635 1.00 57.26 208 GLY A C 1
ATOM 1248 O O . GLY A 1 207 ? -5.205 -46.461 -44.225 1.00 51.05 208 GLY A O 1
ATOM 1249 N N . ALA A 1 208 ? -4.696 -44.258 -44.213 1.00 54.77 209 ALA A N 1
ATOM 1250 C CA . ALA A 1 208 ? -5.650 -43.932 -43.154 1.00 47.55 209 ALA A CA 1
ATOM 1251 C C . ALA A 1 208 ? -6.187 -42.524 -43.384 1.00 46.62 209 ALA A C 1
ATOM 1252 O O . ALA A 1 208 ? -5.451 -41.545 -43.223 1.00 48.74 209 ALA A O 1
ATOM 1254 N N . ALA A 1 209 ? -7.461 -42.420 -43.754 1.00 40.78 210 ALA A N 1
ATOM 1255 C CA . ALA A 1 209 ? -8.120 -41.133 -43.924 1.00 38.94 210 ALA A CA 1
ATOM 1256 C C . ALA A 1 209 ? -9.036 -40.862 -42.736 1.00 30.86 210 ALA A C 1
ATOM 1257 O O . ALA A 1 209 ? -9.464 -41.778 -42.030 1.00 29.46 210 ALA A O 1
ATOM 1259 N N . ASP A 1 210 ? -9.337 -39.586 -42.515 1.00 27.83 211 ASP A N 1
ATOM 1260 C CA . ASP A 1 210 ? -10.102 -39.219 -41.339 1.00 21.85 211 ASP A CA 1
ATOM 1261 C C . ASP A 1 210 ? -11.595 -39.190 -41.675 1.00 24.66 211 ASP A C 1
ATOM 1262 O O . ASP A 1 210 ? -12.007 -39.387 -42.822 1.00 20.75 211 ASP A O 1
ATOM 1267 N N . TYR A 1 211 ? -12.425 -38.933 -40.662 1.00 19.66 212 TYR A N 1
ATOM 1268 C CA . TYR A 1 211 ? -13.866 -38.841 -40.870 1.00 18.63 212 TYR A CA 1
ATOM 1269 C C . TYR A 1 211 ? -14.365 -37.402 -40.907 1.00 20.16 212 TYR A C 1
ATOM 1270 O O . TYR A 1 211 ? -15.570 -37.170 -40.759 1.00 20.49 212 TYR A O 1
ATOM 1279 N N . GLY A 1 212 ? -13.476 -36.426 -41.072 1.00 20.90 213 GLY A N 1
ATOM 1280 C CA . GLY A 1 212 ? -13.886 -35.047 -41.237 1.00 18.19 213 GLY A CA 1
ATOM 1281 C C . GLY A 1 212 ? -13.894 -34.203 -39.976 1.00 18.63 213 GLY A C 1
ATOM 1282 O O . GLY A 1 212 ? -14.124 -32.992 -40.074 1.00 19.35 213 GLY A O 1
ATOM 1283 N N . LEU A 1 213 ? -13.677 -34.786 -38.799 1.00 17.10 214 LEU A N 1
ATOM 1284 C CA . LEU A 1 213 ? -13.513 -33.959 -37.603 1.00 17.96 214 LEU A CA 1
ATOM 1285 C C . LEU A 1 213 ? -12.368 -32.965 -37.805 1.00 20.66 214 LEU A C 1
ATOM 1286 O O . LEU A 1 213 ? -11.275 -33.337 -38.245 1.00 21.15 214 LEU A O 1
ATOM 1291 N N . SER A 1 214 ? -12.606 -31.699 -37.468 1.00 19.04 215 SER A N 1
ATOM 1292 C CA . SER A 1 214 ? -11.654 -30.661 -37.851 1.00 21.94 215 SER A CA 1
ATOM 1293 C C . SER A 1 214 ? -11.035 -29.912 -36.682 1.00 21.96 215 SER A C 1
ATOM 1294 O O . SER A 1 214 ? -9.850 -29.570 -36.746 1.00 23.22 215 SER A O 1
ATOM 1297 N N . ARG A 1 215 ? -11.788 -29.629 -35.617 1.00 18.81 216 ARG A N 1
ATOM 1298 C CA . ARG A 1 215 ? -11.252 -28.770 -34.569 1.00 22.55 216 ARG A CA 1
ATOM 1299 C C . ARG A 1 215 ? -12.014 -28.999 -33.273 1.00 18.83 216 ARG A C 1
ATOM 1300 O O . ARG A 1 215 ? -13.172 -29.425 -33.291 1.00 19.21 216 ARG A O 1
ATOM 1308 N N . PHE A 1 216 ? -11.347 -28.722 -32.152 1.00 15.26 217 PHE A N 1
ATOM 1309 C CA . PHE A 1 216 ? -12.051 -28.568 -30.882 1.00 17.28 217 PHE A CA 1
ATOM 1310 C C . PHE A 1 216 ? -12.907 -27.318 -30.944 1.00 16.90 217 PHE A C 1
ATOM 1311 O O . PHE A 1 216 ? -12.421 -26.247 -31.314 1.00 17.94 217 PHE A O 1
ATOM 1319 N N . ASP A 1 217 ? -14.177 -27.449 -30.570 1.00 18.09 218 ASP A N 1
ATOM 1320 C CA . ASP A 1 217 ? -15.051 -26.293 -30.475 1.00 14.49 218 ASP A CA 1
ATOM 1321 C C . ASP A 1 217 ? -15.204 -25.800 -29.041 1.00 16.39 218 ASP A C 1
ATOM 1322 O O . ASP A 1 217 ? -15.001 -24.612 -28.771 1.00 17.86 218 ASP A O 1
ATOM 1327 N N . HIS A 1 218 ? -15.567 -26.687 -28.115 1.00 14.22 219 HIS A N 1
ATOM 1328 C CA . HIS A 1 218 ? -15.607 -26.320 -26.710 1.00 16.54 219 HIS A CA 1
ATOM 1329 C C . HIS A 1 218 ? -15.358 -27.554 -25.857 1.00 16.98 219 HIS A C 1
ATOM 1330 O O . HIS A 1 218 ? -15.506 -28.697 -26.309 1.00 16.26 219 HIS A O 1
ATOM 1337 N N . ILE A 1 219 ? -14.919 -27.294 -24.620 1.00 19.08 220 ILE A N 1
ATOM 1338 C CA . ILE A 1 219 ? -14.654 -28.314 -23.613 1.00 17.72 220 ILE A CA 1
ATOM 1339 C C . ILE A 1 219 ? -15.274 -27.850 -22.300 1.00 15.70 220 ILE A C 1
ATOM 1340 O O . ILE A 1 219 ? -14.936 -26.771 -21.796 1.00 15.87 220 ILE A O 1
ATOM 1345 N N . VAL A 1 220 ? -16.124 -28.696 -21.712 1.00 19.15 221 VAL A N 1
ATOM 1346 C CA . VAL A 1 220 ? -17.031 -28.302 -20.639 1.00 16.74 221 VAL A CA 1
ATOM 1347 C C . VAL A 1 220 ? -16.671 -29.051 -19.364 1.00 17.29 221 VAL A C 1
ATOM 1348 O O . VAL A 1 220 ? -16.543 -30.281 -19.374 1.00 17.24 221 VAL A O 1
ATOM 1352 N N . GLY A 1 221 ? -16.561 -28.317 -18.260 1.00 17.64 222 GLY A N 1
ATOM 1353 C CA . GLY A 1 221 ? -16.330 -28.902 -16.950 1.00 15.49 222 GLY A CA 1
ATOM 1354 C C . GLY A 1 221 ? -17.566 -28.882 -16.072 1.00 15.21 222 GLY A C 1
ATOM 1355 O O . GLY A 1 221 ? -18.387 -27.967 -16.154 1.00 18.77 222 GLY A O 1
ATOM 1356 N N . ASN A 1 222 ? -17.700 -29.911 -15.239 1.00 16.60 223 ASN A N 1
ATOM 1357 C CA . ASN A 1 222 ? -18.714 -29.970 -14.193 1.00 18.54 223 ASN A CA 1
ATOM 1358 C C . ASN A 1 222 ? -18.048 -29.680 -12.856 1.00 23.24 223 ASN A C 1
ATOM 1359 O O . ASN A 1 222 ? -16.976 -30.223 -12.567 1.00 17.42 223 ASN A O 1
ATOM 1364 N N . VAL A 1 223 ? -18.689 -28.826 -12.055 1.00 17.45 224 VAL A N 1
ATOM 1365 C CA . VAL A 1 223 ? -18.243 -28.459 -10.712 1.00 20.46 224 VAL A CA 1
ATOM 1366 C C . VAL A 1 223 ? -19.447 -28.469 -9.776 1.00 23.48 224 VAL A C 1
ATOM 1367 O O . VAL A 1 223 ? -20.598 -28.338 -10.213 1.00 21.60 224 VAL A O 1
ATOM 1371 N N . PRO A 1 224 ? -19.212 -28.655 -8.474 1.00 23.59 225 PRO A N 1
ATOM 1372 C CA . PRO A 1 224 ? -20.349 -28.609 -7.544 1.00 26.43 225 PRO A CA 1
ATOM 1373 C C . PRO A 1 224 ? -20.931 -27.208 -7.398 1.00 26.59 225 PRO A C 1
ATOM 1374 O O . PRO A 1 224 ? -22.144 -27.074 -7.204 1.00 27.79 225 PRO A O 1
ATOM 1378 N N . GLU A 1 225 ? -20.108 -26.164 -7.506 1.00 24.33 226 GLU A N 1
ATOM 1379 C CA . GLU A 1 225 ? -20.554 -24.783 -7.323 1.00 25.58 226 GLU A CA 1
ATOM 1380 C C . GLU A 1 225 ? -19.957 -23.923 -8.425 1.00 21.53 226 GLU A C 1
ATOM 1381 O O . GLU A 1 225 ? -18.738 -23.723 -8.467 1.00 25.55 226 GLU A O 1
ATOM 1387 N N . LEU A 1 226 ? -20.819 -23.376 -9.282 1.00 21.33 227 LEU A N 1
ATOM 1388 C CA . LEU A 1 226 ? -20.358 -22.603 -10.432 1.00 23.83 227 LEU A CA 1
ATOM 1389 C C . LEU A 1 226 ? -19.683 -21.306 -10.004 1.00 27.68 227 LEU A C 1
ATOM 1390 O O . LEU A 1 226 ? -18.625 -20.942 -10.538 1.00 24.45 227 LEU A O 1
ATOM 1395 N N . ALA A 1 227 ? -20.298 -20.576 -9.064 1.00 22.26 228 ALA A N 1
ATOM 1396 C CA . ALA A 1 227 ? -19.808 -19.238 -8.737 1.00 23.89 228 ALA A CA 1
ATOM 1397 C C . ALA A 1 227 ? -18.363 -19.230 -8.251 1.00 23.17 228 ALA A C 1
ATOM 1398 O O . ALA A 1 227 ? -17.555 -18.477 -8.824 1.00 21.69 228 ALA A O 1
ATOM 1400 N N . PRO A 1 228 ? -17.958 -20.008 -7.237 1.00 24.32 229 PRO A N 1
ATOM 1401 C CA . PRO A 1 228 ? -16.529 -20.007 -6.868 1.00 27.78 229 PRO A CA 1
ATOM 1402 C C . PRO A 1 228 ? -15.628 -20.510 -7.980 1.00 25.26 229 PRO A C 1
ATOM 1403 O O . PRO A 1 228 ? -14.505 -20.012 -8.147 1.00 20.83 229 PRO A O 1
ATOM 1407 N N . ALA A 1 229 ? -16.084 -21.506 -8.742 1.00 23.08 230 ALA A N 1
ATOM 1408 C CA . ALA A 1 229 ? -15.220 -22.072 -9.775 1.00 24.33 230 ALA A CA 1
ATOM 1409 C C . ALA A 1 229 ? -15.056 -21.112 -10.947 1.00 22.04 230 ALA A C 1
ATOM 1410 O O . ALA A 1 229 ? -13.955 -20.962 -11.485 1.00 20.94 230 ALA A O 1
ATOM 1412 N N . ALA A 1 230 ? -16.141 -20.456 -11.363 1.00 22.97 231 ALA A N 1
ATOM 1413 C CA . ALA A 1 230 ? -16.034 -19.463 -12.425 1.00 22.28 231 ALA A CA 1
ATOM 1414 C C . ALA A 1 230 ? -15.223 -18.252 -11.975 1.00 23.04 231 ALA A C 1
ATOM 1415 O O . ALA A 1 230 ? -14.459 -17.683 -12.763 1.00 24.09 231 ALA A O 1
ATOM 1417 N N . ALA A 1 231 ? -15.422 -17.805 -10.728 1.00 23.59 232 ALA A N 1
ATOM 1418 C CA . ALA A 1 231 ? -14.672 -16.655 -10.230 1.00 25.30 232 ALA A CA 1
ATOM 1419 C C . ALA A 1 231 ? -13.178 -16.949 -10.222 1.00 22.19 232 ALA A C 1
ATOM 1420 O O . ALA A 1 231 ? -12.367 -16.116 -10.643 1.00 23.33 232 ALA A O 1
ATOM 1422 N N . TYR A 1 232 ? -12.805 -18.142 -9.758 1.00 23.34 233 TYR A N 1
ATOM 1423 C CA . TYR A 1 232 ? -11.401 -18.552 -9.758 1.00 21.25 233 TYR A CA 1
ATOM 1424 C C . TYR A 1 232 ? -10.854 -18.627 -11.179 1.00 19.85 233 TYR A C 1
ATOM 1425 O O . TYR A 1 232 ? -9.813 -18.037 -11.492 1.00 22.72 233 TYR A O 1
ATOM 1434 N N . PHE A 1 233 ? -11.564 -19.331 -12.061 1.00 22.24 234 PHE A N 1
ATOM 1435 C CA . PHE A 1 233 ? -11.052 -19.617 -13.401 1.00 21.80 234 PHE A CA 1
ATOM 1436 C C . PHE A 1 233 ? -11.074 -18.377 -14.289 1.00 19.33 234 PHE A C 1
ATOM 1437 O O . PHE A 1 233 ? -10.085 -18.065 -14.959 1.00 20.01 234 PHE A O 1
ATOM 1445 N N . ALA A 1 234 ? -12.208 -17.666 -14.342 1.00 20.84 235 ALA A N 1
ATOM 1446 C CA . ALA A 1 234 ? -12.216 -16.406 -15.076 1.00 19.93 235 ALA A CA 1
ATOM 1447 C C . ALA A 1 234 ? -11.277 -15.399 -14.424 1.00 22.96 235 ALA A C 1
ATOM 1448 O O . ALA A 1 234 ? -10.689 -14.553 -15.111 1.00 20.70 235 ALA A O 1
ATOM 1450 N N . GLY A 1 235 ? -11.116 -15.494 -13.104 1.00 19.22 236 GLY A N 1
ATOM 1451 C CA . GLY A 1 235 ? -10.246 -14.570 -12.399 1.00 24.97 236 GLY A CA 1
ATOM 1452 C C . GLY A 1 235 ? -8.791 -14.685 -12.816 1.00 26.12 236 GLY A C 1
ATOM 1453 O O . GLY A 1 235 ? -8.117 -13.672 -13.028 1.00 23.64 236 GLY A O 1
ATOM 1454 N N . PHE A 1 236 ? -8.280 -15.913 -12.949 1.00 23.23 237 PHE A N 1
ATOM 1455 C CA . PHE A 1 236 ? -6.850 -16.024 -13.229 1.00 22.90 237 PHE A CA 1
ATOM 1456 C C . PHE A 1 236 ? -6.527 -15.965 -14.716 1.00 22.93 237 PHE A C 1
ATOM 1457 O O . PHE A 1 236 ? -5.383 -15.648 -15.070 1.00 24.48 237 PHE A O 1
ATOM 1465 N N . THR A 1 237 ? -7.505 -16.218 -15.590 1.00 18.85 238 THR A N 1
ATOM 1466 C CA . THR A 1 237 ? -7.288 -16.138 -17.034 1.00 18.47 238 THR A CA 1
ATOM 1467 C C . THR A 1 237 ? -7.659 -14.797 -17.629 1.00 22.16 238 THR A C 1
ATOM 1468 O O . THR A 1 237 ? -7.086 -14.401 -18.652 1.00 24.84 238 THR A O 1
ATOM 1472 N N . GLY A 1 238 ? -8.646 -14.114 -17.058 1.00 21.46 239 GLY A N 1
ATOM 1473 C CA . GLY A 1 238 ? -9.232 -12.999 -17.766 1.00 22.30 239 GLY A CA 1
ATOM 1474 C C . GLY A 1 238 ? -10.220 -13.384 -18.845 1.00 25.34 239 GLY A C 1
ATOM 1475 O O . GLY A 1 238 ? -10.659 -12.509 -19.602 1.00 21.89 239 GLY A O 1
ATOM 1476 N N . PHE A 1 239 ? -10.576 -14.663 -18.945 1.00 21.18 240 PHE A N 1
ATOM 1477 C CA . PHE A 1 239 ? -11.584 -15.080 -19.906 1.00 17.99 240 PHE A CA 1
ATOM 1478 C C . PHE A 1 239 ? -12.926 -14.460 -19.529 1.00 22.53 240 PHE A C 1
ATOM 1479 O O . PHE A 1 239 ? -13.255 -14.311 -18.348 1.00 22.18 240 PHE A O 1
ATOM 1487 N N . HIS A 1 240 ? -13.694 -14.089 -20.536 1.00 17.88 241 HIS A N 1
ATOM 1488 C CA . HIS A 1 240 ? -14.931 -13.354 -20.316 1.00 22.21 241 HIS A CA 1
ATOM 1489 C C . HIS A 1 240 ? -16.142 -14.246 -20.548 1.00 27.64 241 HIS A C 1
ATOM 1490 O O . HIS A 1 240 ? -16.101 -15.233 -21.295 1.00 20.79 241 HIS A O 1
ATOM 1497 N N . GLU A 1 241 ? -17.232 -13.869 -19.894 1.00 21.96 242 GLU A N 1
ATOM 1498 C CA . GLU A 1 241 ? -18.497 -14.570 -20.046 1.00 25.78 242 GLU A CA 1
ATOM 1499 C C . GLU A 1 241 ? -19.007 -14.411 -21.471 1.00 24.26 242 GLU A C 1
ATOM 1500 O O . GLU A 1 241 ? -19.217 -13.291 -21.946 1.00 23.85 242 GLU A O 1
ATOM 1506 N N . PHE A 1 242 ? -19.202 -15.535 -22.153 1.00 20.69 243 PHE A N 1
ATOM 1507 C CA . PHE A 1 242 ? -19.710 -15.549 -23.516 1.00 21.96 243 PHE A CA 1
ATOM 1508 C C . PHE A 1 242 ? -21.198 -15.858 -23.582 1.00 23.76 243 PHE A C 1
ATOM 1509 O O . PHE A 1 242 ? -21.886 -15.355 -24.476 1.00 23.52 243 PHE A O 1
ATOM 1517 N N . ALA A 1 243 ? -21.699 -16.678 -22.658 1.00 21.47 244 ALA A N 1
ATOM 1518 C CA . ALA A 1 243 ? -23.094 -17.096 -22.639 1.00 29.76 244 ALA A CA 1
ATOM 1519 C C . ALA A 1 243 ? -23.424 -17.651 -21.262 1.00 30.42 244 ALA A C 1
ATOM 1520 O O . ALA A 1 243 ? -22.543 -18.092 -20.514 1.00 22.36 244 ALA A O 1
ATOM 1522 N N . GLU A 1 244 ? -24.715 -17.634 -20.954 1.00 24.58 245 GLU A N 1
ATOM 1523 C CA . GLU A 1 244 ? -25.243 -18.059 -19.668 1.00 30.86 245 GLU A CA 1
ATOM 1524 C C . GLU A 1 244 ? -26.614 -18.688 -19.896 1.00 30.49 245 GLU A C 1
ATOM 1525 O O . GLU A 1 244 ? -27.456 -18.111 -20.592 1.00 32.98 245 GLU A O 1
ATOM 1531 N N . PHE A 1 245 ? -26.816 -19.871 -19.323 1.00 29.12 246 PHE A N 1
ATOM 1532 C CA . PHE A 1 245 ? -28.087 -20.588 -19.368 1.00 35.90 246 PHE A CA 1
ATOM 1533 C C . PHE A 1 245 ? -28.332 -21.128 -17.970 1.00 40.90 246 PHE A C 1
ATOM 1534 O O . PHE A 1 245 ? -27.453 -21.779 -17.400 1.00 33.56 246 PHE A O 1
ATOM 1542 N N . THR A 1 246 ? -29.513 -20.856 -17.417 1.00 47.83 247 THR A N 1
ATOM 1543 C CA . THR A 1 246 ? -29.747 -21.002 -15.983 1.00 49.31 247 THR A CA 1
ATOM 1544 C C . THR A 1 246 ? -30.655 -22.171 -15.626 1.00 49.73 247 THR A C 1
ATOM 1545 O O . THR A 1 246 ? -30.337 -22.930 -14.705 1.00 51.33 247 THR A O 1
ATOM 1549 N N . THR A 1 247 ? -31.784 -22.328 -16.319 1.00 56.88 248 THR A N 1
ATOM 1550 C CA . THR A 1 247 ? -32.680 -23.483 -16.159 1.00 55.16 248 THR A CA 1
ATOM 1551 C C . THR A 1 247 ? -33.051 -23.798 -14.704 1.00 61.42 248 THR A C 1
ATOM 1552 O O . THR A 1 247 ? -33.240 -24.964 -14.333 1.00 61.40 248 THR A O 1
ATOM 1556 N N . GLY A 1 256 ? -31.446 -29.702 -15.691 1.00 43.82 257 GLY A N 1
ATOM 1557 C CA . GLY A 1 256 ? -31.111 -29.450 -14.303 1.00 42.91 257 GLY A CA 1
ATOM 1558 C C . GLY A 1 256 ? -29.679 -28.977 -14.099 1.00 37.35 257 GLY A C 1
ATOM 1559 O O . GLY A 1 256 ? -28.896 -29.628 -13.397 1.00 39.40 257 GLY A O 1
ATOM 1560 N N . LEU A 1 257 ? -29.332 -27.840 -14.704 1.00 37.07 258 LEU A N 1
ATOM 1561 C CA . LEU A 1 257 ? -27.995 -27.279 -14.557 1.00 35.14 258 LEU A CA 1
ATOM 1562 C C . LEU A 1 257 ? -28.040 -25.763 -14.723 1.00 36.52 258 LEU A C 1
ATOM 1563 O O . LEU A 1 257 ? -28.938 -25.216 -15.369 1.00 36.31 258 LEU A O 1
ATOM 1568 N N . ASN A 1 258 ? -27.066 -25.091 -14.112 1.00 30.98 259 ASN A N 1
ATOM 1569 C CA . ASN A 1 258 ? -26.715 -23.715 -14.435 1.00 27.32 259 ASN A CA 1
ATOM 1570 C C . ASN A 1 258 ? -25.360 -23.735 -15.134 1.00 29.32 259 ASN A C 1
ATOM 1571 O O . ASN A 1 258 ? -24.443 -24.443 -14.699 1.00 23.69 259 ASN A O 1
ATOM 1573 N N . SER A 1 259 ? -25.245 -22.993 -16.236 1.00 26.29 260 SER A N 1
ATOM 1574 C CA . SER A 1 259 ? -24.050 -23.042 -17.061 1.00 25.66 260 SER A CA 1
ATOM 1575 C C . SER A 1 259 ? -23.564 -21.646 -17.411 1.00 29.53 260 SER A C 1
ATOM 1576 O O . SER A 1 259 ? -24.346 -20.700 -17.541 1.00 24.29 260 SER A O 1
ATOM 1579 N N . MET A 1 260 ? -22.251 -21.553 -17.581 1.00 19.83 261 MET A N 1
ATOM 1580 C CA . MET A 1 260 ? -21.547 -20.348 -17.993 1.00 23.28 261 MET A CA 1
ATOM 1581 C C . MET A 1 260 ? -20.492 -20.741 -19.010 1.00 23.27 261 MET A C 1
ATOM 1582 O O . MET A 1 260 ? -19.726 -21.674 -18.766 1.00 21.60 261 MET A O 1
ATOM 1587 N N . VAL A 1 261 ? -20.425 -20.017 -20.119 1.00 21.43 262 VAL A N 1
ATOM 1588 C CA . VAL A 1 261 ? -19.390 -20.220 -21.127 1.00 21.37 262 VAL A CA 1
ATOM 1589 C C . VAL A 1 261 ? -18.333 -19.131 -20.958 1.00 22.45 262 VAL A C 1
ATOM 1590 O O . VAL A 1 261 ? -18.652 -17.937 -21.029 1.00 23.36 262 VAL A O 1
ATOM 1594 N N . LEU A 1 262 ? -17.076 -19.533 -20.713 1.00 20.26 263 LEU A N 1
ATOM 1595 C CA . LEU A 1 262 ? -15.938 -18.618 -20.694 1.00 19.99 263 LEU A CA 1
ATOM 1596 C C . LEU A 1 262 ? -15.182 -18.686 -22.012 1.00 21.40 263 LEU A C 1
ATOM 1597 O O . LEU A 1 262 ? -15.017 -19.769 -22.592 1.00 21.93 263 LEU A O 1
ATOM 1602 N N . ALA A 1 263 ? -14.704 -17.530 -22.475 1.00 19.40 264 ALA A N 1
ATOM 1603 C CA . ALA A 1 263 ? -14.029 -17.452 -23.759 1.00 19.59 264 ALA A CA 1
ATOM 1604 C C . ALA A 1 263 ? -12.811 -16.541 -23.677 1.00 23.74 264 ALA A C 1
ATOM 1605 O O . ALA A 1 263 ? -12.785 -15.573 -22.907 1.00 19.49 264 ALA A O 1
ATOM 1607 N N . ASN A 1 264 ? -11.813 -16.846 -24.513 1.00 18.52 265 ASN A N 1
ATOM 1608 C CA . ASN A 1 264 ? -10.671 -15.961 -24.685 1.00 21.92 265 ASN A CA 1
ATOM 1609 C C . ASN A 1 264 ? -11.069 -14.790 -25.587 1.00 23.48 265 ASN A C 1
ATOM 1610 O O . ASN A 1 264 ? -12.210 -14.695 -26.052 1.00 22.86 265 ASN A O 1
ATOM 1615 N N . ASN A 1 265 ? -10.110 -13.889 -25.838 1.00 23.78 266 ASN A N 1
ATOM 1616 C CA . ASN A 1 265 ? -10.400 -12.629 -26.528 1.00 26.49 266 ASN A CA 1
ATOM 1617 C C . ASN A 1 265 ? -11.043 -12.865 -27.881 1.00 27.42 266 ASN A C 1
ATOM 1618 O O . ASN A 1 265 ? -12.030 -12.209 -28.238 1.00 21.88 266 ASN A O 1
ATOM 1623 N N . SER A 1 266 ? -10.469 -13.770 -28.669 1.00 21.34 267 SER A N 1
ATOM 1624 C CA . SER A 1 266 ? -10.984 -14.035 -30.003 1.00 20.10 267 SER A CA 1
ATOM 1625 C C . SER A 1 266 ? -12.171 -14.986 -29.989 1.00 19.52 267 SER A C 1
ATOM 1626 O O . SER A 1 266 ? -12.785 -15.202 -31.037 1.00 19.83 267 SER A O 1
ATOM 1629 N N . GLU A 1 267 ? -12.489 -15.567 -28.832 1.00 20.58 268 GLU A N 1
ATOM 1630 C CA . GLU A 1 267 ? -13.603 -16.501 -28.682 1.00 20.89 268 GLU A CA 1
ATOM 1631 C C . GLU A 1 267 ? -13.441 -17.730 -29.582 1.00 22.45 268 GLU A C 1
ATOM 1632 O O . GLU A 1 267 ? -14.428 -18.327 -30.031 1.00 25.89 268 GLU A O 1
ATOM 1638 N N . ASN A 1 268 ? -12.198 -18.143 -29.845 1.00 21.98 269 ASN A N 1
ATOM 1639 C CA . ASN A 1 268 ? -11.973 -19.452 -30.447 1.00 21.45 269 ASN A CA 1
ATOM 1640 C C . ASN A 1 268 ? -11.606 -20.496 -29.410 1.00 19.51 269 ASN A C 1
ATOM 1641 O O . ASN A 1 268 ? -11.450 -21.672 -29.757 1.00 24.23 269 ASN A O 1
ATOM 1646 N N . VAL A 1 269 ? -11.479 -20.092 -28.151 1.00 18.68 270 VAL A N 1
ATOM 1647 C CA . VAL A 1 269 ? -11.339 -20.992 -27.015 1.00 19.96 270 VAL A CA 1
ATOM 1648 C C . VAL A 1 269 ? -12.595 -20.819 -26.179 1.00 19.43 270 VAL A C 1
ATOM 1649 O O . VAL A 1 269 ? -12.842 -19.730 -25.641 1.00 20.06 270 VAL A O 1
ATOM 1653 N N . LEU A 1 270 ? -13.403 -21.878 -26.091 1.00 18.61 271 LEU A N 1
ATOM 1654 C CA . LEU A 1 270 ? -14.658 -21.869 -25.342 1.00 17.67 271 LEU A CA 1
ATOM 1655 C C . LEU A 1 270 ? -14.589 -22.953 -24.278 1.00 15.81 271 LEU A C 1
ATOM 1656 O O . LEU A 1 270 ? -14.434 -24.134 -24.609 1.00 13.66 271 LEU A O 1
ATOM 1661 N N . LEU A 1 271 ? -14.728 -22.557 -23.008 1.00 15.60 272 LEU A N 1
ATOM 1662 C CA . LEU A 1 271 ? -14.550 -23.455 -21.864 1.00 17.18 272 LEU A CA 1
ATOM 1663 C C . LEU A 1 271 ? -15.693 -23.250 -20.886 1.00 19.51 272 LEU A C 1
ATOM 1664 O O . LEU A 1 271 ? -15.559 -22.509 -19.902 1.00 19.60 272 LEU A O 1
ATOM 1669 N N . PRO A 1 272 ? -16.834 -23.895 -21.128 1.00 20.62 273 PRO A N 1
ATOM 1670 C CA . PRO A 1 272 ? -17.980 -23.745 -20.227 1.00 18.42 273 PRO A CA 1
ATOM 1671 C C . PRO A 1 272 ? -17.788 -24.497 -18.924 1.00 20.66 273 PRO A C 1
ATOM 1672 O O . PRO A 1 272 ? -17.000 -25.447 -18.817 1.00 18.59 273 PRO A O 1
ATOM 1676 N N . LEU A 1 273 ? -18.573 -24.088 -17.932 1.00 19.47 274 LEU A N 1
ATOM 1677 C CA . LEU A 1 273 ? -18.649 -24.776 -16.649 1.00 20.78 274 LEU A CA 1
ATOM 1678 C C . LEU A 1 273 ? -20.113 -24.992 -16.294 1.00 17.71 274 LEU A C 1
ATOM 1679 O O . LEU A 1 273 ? -20.949 -24.129 -16.566 1.00 24.14 274 LEU A O 1
ATOM 1684 N N . ASN A 1 274 ? -20.424 -26.153 -15.713 1.00 17.01 275 ASN A N 1
ATOM 1685 C CA . ASN A 1 274 ? -21.775 -26.499 -15.276 1.00 23.45 275 ASN A CA 1
ATOM 1686 C C . ASN A 1 274 ? -21.775 -26.796 -13.783 1.00 21.81 275 ASN A C 1
ATOM 1687 O O . ASN A 1 274 ? -20.817 -27.368 -13.255 1.00 21.29 275 ASN A O 1
ATOM 1692 N N . GLU A 1 275 ? -22.873 -26.455 -13.118 1.00 17.98 276 GLU A N 1
ATOM 1693 C CA . GLU A 1 275 ? -23.172 -26.925 -11.776 1.00 17.37 276 GLU A CA 1
ATOM 1694 C C . GLU A 1 275 ? -24.557 -27.551 -11.761 1.00 21.59 276 GLU A C 1
ATOM 1695 O O . GLU A 1 275 ? -25.383 -27.273 -12.638 1.00 21.76 276 GLU A O 1
ATOM 1701 N N . PRO A 1 276 ? -24.837 -28.432 -10.807 1.00 22.88 277 PRO A N 1
ATOM 1702 C CA . PRO A 1 276 ? -26.212 -28.917 -10.649 1.00 30.03 277 PRO A CA 1
ATOM 1703 C C . PRO A 1 276 ? -27.082 -27.836 -10.027 1.00 34.64 277 PRO A C 1
ATOM 1704 O O . PRO A 1 276 ? -26.595 -26.825 -9.517 1.00 30.16 277 PRO A O 1
ATOM 1708 N N . VAL A 1 277 ? -28.395 -28.055 -10.085 1.00 37.74 278 VAL A N 1
ATOM 1709 C CA . VAL A 1 277 ? -29.319 -27.170 -9.385 1.00 46.67 278 VAL A CA 1
ATOM 1710 C C . VAL A 1 277 ? -29.720 -27.781 -8.046 1.00 49.41 278 VAL A C 1
ATOM 1711 O O . VAL A 1 277 ? -29.305 -27.287 -6.991 1.00 51.32 278 VAL A O 1
ATOM 1715 N N . HIS A 1 278 ? -30.504 -28.865 -8.098 1.00 55.01 279 HIS A N 1
ATOM 1716 C CA . HIS A 1 278 ? -31.274 -29.449 -6.977 1.00 59.08 279 HIS A CA 1
ATOM 1717 C C . HIS A 1 278 ? -32.485 -28.568 -6.639 1.00 58.28 279 HIS A C 1
ATOM 1718 O O . HIS A 1 278 ? -33.640 -28.997 -6.771 1.00 60.47 279 HIS A O 1
ATOM 1725 N N . ARG A 1 283 ? -31.643 -35.505 -8.016 1.00 42.91 284 ARG A N 1
ATOM 1726 C CA . ARG A 1 283 ? -30.974 -36.280 -9.061 1.00 43.90 284 ARG A CA 1
ATOM 1727 C C . ARG A 1 283 ? -30.835 -35.444 -10.330 1.00 41.97 284 ARG A C 1
ATOM 1728 O O . ARG A 1 283 ? -31.812 -34.890 -10.832 1.00 42.90 284 ARG A O 1
ATOM 1730 N N . SER A 1 284 ? -29.614 -35.338 -10.846 1.00 34.93 285 SER A N 1
ATOM 1731 C CA . SER A 1 284 ? -29.398 -34.603 -12.081 1.00 33.66 285 SER A CA 1
ATOM 1732 C C . SER A 1 284 ? -28.220 -35.210 -12.827 1.00 31.21 285 SER A C 1
ATOM 1733 O O . SER A 1 284 ? -27.423 -35.966 -12.268 1.00 27.00 285 SER A O 1
ATOM 1736 N N . GLN A 1 285 ? -28.145 -34.882 -14.118 1.00 28.25 286 GLN A N 1
ATOM 1737 C CA . GLN A 1 285 ? -27.045 -35.348 -14.949 1.00 26.74 286 GLN A CA 1
ATOM 1738 C C . GLN A 1 285 ? -25.703 -34.840 -14.438 1.00 28.29 286 GLN A C 1
ATOM 1739 O O . GLN A 1 285 ? -24.699 -35.558 -14.510 1.00 28.90 286 GLN A O 1
ATOM 1745 N N . ILE A 1 286 ? -25.671 -33.623 -13.897 1.00 24.93 287 ILE A N 1
ATOM 1746 C CA . ILE A 1 286 ? -24.426 -33.061 -13.384 1.00 28.38 287 ILE A CA 1
ATOM 1747 C C . ILE A 1 286 ? -24.018 -33.737 -12.081 1.00 27.86 287 ILE A C 1
ATOM 1748 O O . ILE A 1 286 ? -22.836 -34.029 -11.866 1.00 22.59 287 ILE A O 1
ATOM 1753 N N . GLN A 1 287 ? -24.977 -33.982 -11.180 1.00 27.43 288 GLN A N 1
ATOM 1754 C CA . GLN A 1 287 ? -24.626 -34.640 -9.922 1.00 29.07 288 GLN A CA 1
ATOM 1755 C C . GLN A 1 287 ? -24.196 -36.086 -10.142 1.00 24.97 288 GLN A C 1
ATOM 1756 O O . GLN A 1 287 ? -23.261 -36.563 -9.482 1.00 25.44 288 GLN A O 1
ATOM 1762 N N . THR A 1 288 ? -24.891 -36.809 -11.029 1.00 25.21 289 THR A N 1
ATOM 1763 C CA . THR A 1 288 ? -24.474 -38.169 -11.375 1.00 28.51 289 THR A CA 1
ATOM 1764 C C . THR A 1 288 ? -23.017 -38.192 -11.813 1.00 24.05 289 THR A C 1
ATOM 1765 O O . THR A 1 288 ? -22.238 -39.052 -11.386 1.00 25.08 289 THR A O 1
ATOM 1769 N N . PHE A 1 289 ? -22.631 -37.249 -12.674 1.00 21.75 290 PHE A N 1
ATOM 1770 C CA . PHE A 1 289 ? -21.233 -37.162 -13.076 1.00 21.83 290 PHE A CA 1
ATOM 1771 C C . PHE A 1 289 ? -20.336 -36.972 -11.859 1.00 22.34 290 PHE A C 1
ATOM 1772 O O . PHE A 1 289 ? -19.362 -37.708 -11.673 1.00 19.97 290 PHE A O 1
ATOM 1780 N N . LEU A 1 290 ? -20.655 -35.987 -11.011 1.00 21.15 291 LEU A N 1
ATOM 1781 C CA . LEU A 1 290 ? -19.776 -35.683 -9.883 1.00 20.66 291 LEU A CA 1
ATOM 1782 C C . LEU A 1 290 ? -19.616 -36.882 -8.958 1.00 18.42 291 LEU A C 1
ATOM 1783 O O . LEU A 1 290 ? -18.504 -37.169 -8.494 1.00 20.80 291 LEU A O 1
ATOM 1788 N N . ASP A 1 291 ? -20.712 -37.589 -8.675 1.00 19.09 292 ASP A N 1
ATOM 1789 C CA . ASP A 1 291 ? -20.649 -38.754 -7.797 1.00 24.03 292 ASP A CA 1
ATOM 1790 C C . ASP A 1 291 ? -19.776 -39.849 -8.400 1.00 22.96 292 ASP A C 1
ATOM 1791 O O . ASP A 1 291 ? -18.832 -40.327 -7.764 1.00 23.00 292 ASP A O 1
ATOM 1796 N N . HIS A 1 292 ? -20.074 -40.249 -9.638 1.00 22.49 293 HIS A N 1
ATOM 1797 C CA . HIS A 1 292 ? -19.342 -41.356 -10.251 1.00 21.34 293 HIS A CA 1
ATOM 1798 C C . HIS A 1 292 ? -17.894 -40.990 -10.552 1.00 23.18 293 HIS A C 1
ATOM 1799 O O . HIS A 1 292 ? -17.007 -41.848 -10.459 1.00 22.36 293 HIS A O 1
ATOM 1806 N N . HIS A 1 293 ? -17.640 -39.734 -10.927 1.00 20.20 294 HIS A N 1
ATOM 1807 C CA . HIS A 1 293 ? -16.299 -39.292 -11.283 1.00 20.35 294 HIS A CA 1
ATOM 1808 C C . HIS A 1 293 ? -15.429 -39.084 -10.048 1.00 24.73 294 HIS A C 1
ATOM 1809 O O . HIS A 1 293 ? -14.209 -39.266 -10.112 1.00 23.08 294 HIS A O 1
ATOM 1816 N N . GLY A 1 294 ? -16.038 -38.734 -8.920 1.00 23.69 295 GLY A N 1
ATOM 1817 C CA . GLY A 1 294 ? -15.306 -38.475 -7.698 1.00 25.86 295 GLY A CA 1
ATOM 1818 C C . GLY A 1 294 ? -14.862 -37.043 -7.514 1.00 24.99 295 GLY A C 1
ATOM 1819 O O . GLY A 1 294 ? -14.049 -36.775 -6.624 1.00 27.73 295 GLY A O 1
ATOM 1820 N N . GLY A 1 295 ? -15.374 -36.115 -8.316 1.00 23.15 296 GLY A N 1
ATOM 1821 C CA . GLY A 1 295 ? -15.000 -34.724 -8.224 1.00 24.32 296 GLY A CA 1
ATOM 1822 C C . GLY A 1 295 ? -15.331 -33.955 -9.489 1.00 21.97 296 GLY A C 1
ATOM 1823 O O . GLY A 1 295 ? -15.965 -34.482 -10.413 1.00 23.41 296 GLY A O 1
ATOM 1824 N N . PRO A 1 296 ? -14.911 -32.686 -9.546 1.00 19.62 297 PRO A N 1
ATOM 1825 C CA . PRO A 1 296 ? -15.034 -31.917 -10.791 1.00 20.75 297 PRO A CA 1
ATOM 1826 C C . PRO A 1 296 ? -14.275 -32.587 -11.923 1.00 21.82 297 PRO A C 1
ATOM 1827 O O . PRO A 1 296 ? -13.285 -33.283 -11.701 1.00 19.93 297 PRO A O 1
ATOM 1831 N N . GLY A 1 297 ? -14.715 -32.337 -13.149 1.00 19.70 298 GLY A N 1
ATOM 1832 C CA . GLY A 1 297 ? -14.022 -32.937 -14.281 1.00 20.18 298 GLY A CA 1
ATOM 1833 C C . GLY A 1 297 ? -14.622 -32.489 -15.597 1.00 19.64 298 GLY A C 1
ATOM 1834 O O . GLY A 1 297 ? -15.660 -31.816 -15.645 1.00 17.93 298 GLY A O 1
ATOM 1835 N N . VAL A 1 298 ? -13.936 -32.871 -16.671 1.00 15.35 299 VAL A N 1
ATOM 1836 C CA . VAL A 1 298 ? -14.428 -32.631 -18.021 1.00 16.52 299 VAL A CA 1
ATOM 1837 C C . VAL A 1 298 ? -15.633 -33.526 -18.296 1.00 15.66 299 VAL A C 1
ATOM 1838 O O . VAL A 1 298 ? -15.529 -34.761 -18.309 1.00 16.97 299 VAL A O 1
ATOM 1842 N N . GLN A 1 299 ? -16.777 -32.895 -18.563 1.00 14.51 300 GLN A N 1
ATOM 1843 C CA . GLN A 1 299 ? -18.001 -33.621 -18.881 1.00 15.17 300 GLN A CA 1
ATOM 1844 C C . GLN A 1 299 ? -18.075 -33.989 -20.358 1.00 15.77 300 GLN A C 1
ATOM 1845 O O . GLN A 1 299 ? -18.417 -35.123 -20.704 1.00 15.70 300 GLN A O 1
ATOM 1851 N N . HIS A 1 300 ? -17.809 -33.041 -21.251 1.00 12.52 301 HIS A N 1
ATOM 1852 C CA . HIS A 1 300 ? -17.828 -33.406 -22.654 1.00 14.20 301 HIS A CA 1
ATOM 1853 C C . HIS A 1 300 ? -16.901 -32.504 -23.444 1.00 15.84 301 HIS A C 1
ATOM 1854 O O . HIS A 1 300 ? -16.543 -31.399 -23.024 1.00 16.75 301 HIS A O 1
ATOM 1861 N N . MET A 1 301 ? -16.473 -33.031 -24.582 1.00 15.09 302 MET A N 1
ATOM 1862 C CA . MET A 1 301 ? -15.676 -32.292 -25.543 1.00 15.55 302 MET A CA 1
ATOM 1863 C C . MET A 1 301 ? -16.457 -32.256 -26.843 1.00 16.96 302 MET A C 1
ATOM 1864 O O . MET A 1 301 ? -16.894 -33.302 -27.332 1.00 17.07 302 MET A O 1
ATOM 1869 N N . ALA A 1 302 ? -16.636 -31.060 -27.393 1.00 16.67 303 ALA A N 1
ATOM 1870 C CA . ALA A 1 302 ? -17.368 -30.880 -28.637 1.00 15.89 303 ALA A CA 1
ATOM 1871 C C . ALA A 1 302 ? -16.373 -30.787 -29.778 1.00 17.85 303 ALA A C 1
ATOM 1872 O O . ALA A 1 302 ? -15.480 -29.931 -29.759 1.00 12.97 303 ALA A O 1
ATOM 1874 N N . LEU A 1 303 ? -16.527 -31.677 -30.755 1.00 15.06 304 LEU A N 1
ATOM 1875 C CA . LEU A 1 303 ? -15.618 -31.808 -31.885 1.00 17.19 304 LEU A CA 1
ATOM 1876 C C . LEU A 1 303 ? -16.370 -31.390 -33.134 1.00 17.36 304 LEU A C 1
ATOM 1877 O O . LEU A 1 303 ? -17.445 -31.934 -33.425 1.00 16.96 304 LEU A O 1
ATOM 1882 N N . ALA A 1 304 ? -15.813 -30.437 -33.870 1.00 14.64 305 ALA A N 1
ATOM 1883 C CA . ALA A 1 304 ? -16.528 -29.837 -34.983 1.00 19.69 305 ALA A CA 1
ATOM 1884 C C . ALA A 1 304 ? -16.117 -30.487 -36.300 1.00 21.94 305 ALA A C 1
ATOM 1885 O O . ALA A 1 304 ? -14.992 -30.969 -36.461 1.00 23.27 305 ALA A O 1
ATOM 1887 N N . SER A 1 305 ? -17.062 -30.506 -37.238 1.00 20.11 306 SER A N 1
ATOM 1888 C CA . SER A 1 305 ? -16.849 -30.979 -38.599 1.00 21.72 306 SER A CA 1
ATOM 1889 C C . SER A 1 305 ? -17.414 -29.928 -39.543 1.00 22.59 306 SER A C 1
ATOM 1890 O O . SER A 1 305 ? -18.332 -29.185 -39.185 1.00 21.23 306 SER A O 1
ATOM 1893 N N . ASP A 1 306 ? -16.852 -29.850 -40.746 1.00 21.58 307 ASP A N 1
ATOM 1894 C CA . ASP A 1 306 ? -17.456 -29.001 -41.760 1.00 23.40 307 ASP A CA 1
ATOM 1895 C C . ASP A 1 306 ? -18.589 -29.709 -42.499 1.00 26.36 307 ASP A C 1
ATOM 1896 O O . ASP A 1 306 ? -19.350 -29.058 -43.220 1.00 28.00 307 ASP A O 1
ATOM 1901 N N . ASP A 1 307 ? -18.745 -31.021 -42.302 1.00 21.79 308 ASP A N 1
ATOM 1902 C CA . ASP A 1 307 ? -19.832 -31.800 -42.898 1.00 21.79 308 ASP A CA 1
ATOM 1903 C C . ASP A 1 307 ? -20.181 -32.894 -41.882 1.00 21.43 308 ASP A C 1
ATOM 1904 O O . ASP A 1 307 ? -19.757 -34.052 -41.988 1.00 17.94 308 ASP A O 1
ATOM 1909 N N . VAL A 1 308 ? -20.983 -32.518 -40.884 1.00 17.24 309 VAL A N 1
ATOM 1910 C CA . VAL A 1 308 ? -21.221 -33.433 -39.773 1.00 18.23 309 VAL A CA 1
ATOM 1911 C C . VAL A 1 308 ? -22.057 -34.639 -40.199 1.00 20.14 309 VAL A C 1
ATOM 1912 O O . VAL A 1 308 ? -21.879 -35.743 -39.664 1.00 21.11 309 VAL A O 1
ATOM 1916 N N . LEU A 1 309 ? -22.971 -34.477 -41.162 1.00 17.54 310 LEU A N 1
ATOM 1917 C CA . LEU A 1 309 ? -23.770 -35.624 -41.588 1.00 18.19 310 LEU A CA 1
ATOM 1918 C C . LEU A 1 309 ? -22.888 -36.699 -42.215 1.00 20.86 310 LEU A C 1
ATOM 1919 O O . LEU A 1 309 ? -23.077 -37.899 -41.969 1.00 18.17 310 LEU A O 1
ATOM 1924 N N . ARG A 1 310 ? -21.900 -36.285 -43.008 1.00 20.42 311 ARG A N 1
ATOM 1925 C CA . ARG A 1 310 ? -20.970 -37.249 -43.585 1.00 24.57 311 ARG A CA 1
ATOM 1926 C C . ARG A 1 310 ? -20.096 -37.870 -42.499 1.00 21.29 311 ARG A C 1
ATOM 1927 O O . ARG A 1 310 ? -19.899 -39.094 -42.470 1.00 19.20 311 ARG A O 1
ATOM 1935 N N . THR A 1 311 ? -19.612 -37.037 -41.572 1.00 19.60 312 THR A N 1
ATOM 1936 C CA . THR A 1 311 ? -18.813 -37.512 -40.443 1.00 22.03 312 THR A CA 1
ATOM 1937 C C . THR A 1 311 ? -19.576 -38.535 -39.612 1.00 18.45 312 THR A C 1
ATOM 1938 O O . THR A 1 311 ? -19.040 -39.588 -39.259 1.00 15.83 312 THR A O 1
ATOM 1942 N N . LEU A 1 312 ? -20.847 -38.247 -39.306 1.00 17.02 313 LEU A N 1
ATOM 1943 C CA . LEU A 1 312 ? -21.616 -39.116 -38.424 1.00 17.02 313 LEU A CA 1
ATOM 1944 C C . LEU A 1 312 ? -21.926 -40.454 -39.081 1.00 18.07 313 LEU A C 1
ATOM 1945 O O . LEU A 1 312 ? -21.940 -41.487 -38.404 1.00 18.96 313 LEU A O 1
ATOM 1950 N N . ARG A 1 313 ? -22.199 -40.461 -40.389 1.00 18.04 314 ARG A N 1
ATOM 1951 C CA . ARG A 1 313 ? -22.419 -41.730 -41.078 1.00 18.33 314 ARG A CA 1
ATOM 1952 C C . ARG A 1 313 ? -21.207 -42.643 -40.922 1.00 17.35 314 ARG A C 1
ATOM 1953 O O . ARG A 1 313 ? -21.346 -43.852 -40.710 1.00 16.74 314 ARG A O 1
ATOM 1961 N N . GLU A 1 314 ? -20.008 -42.073 -40.972 1.00 15.83 315 GLU A N 1
ATOM 1962 C CA . GLU A 1 314 ? -18.804 -42.878 -40.792 1.00 17.95 315 GLU A CA 1
ATOM 1963 C C . GLU A 1 314 ? -18.652 -43.346 -39.350 1.00 18.68 315 GLU A C 1
ATOM 1964 O O . GLU A 1 314 ? -18.327 -44.513 -39.103 1.00 18.68 315 GLU A O 1
ATOM 1970 N N . MET A 1 315 ? -18.900 -42.460 -38.379 1.00 16.37 316 MET A N 1
ATOM 1971 C CA . MET A 1 315 ? -18.765 -42.868 -36.985 1.00 13.93 316 MET A CA 1
ATOM 1972 C C . MET A 1 315 ? -19.813 -43.899 -36.610 1.00 15.10 316 MET A C 1
ATOM 1973 O O . MET A 1 315 ? -19.528 -44.840 -35.859 1.00 17.68 316 MET A O 1
ATOM 1978 N N . GLN A 1 316 ? -21.050 -43.722 -37.098 1.00 17.16 317 GLN A N 1
ATOM 1979 C CA . GLN A 1 316 ? -22.118 -44.626 -36.703 1.00 17.38 317 GLN A CA 1
ATOM 1980 C C . GLN A 1 316 ? -21.934 -46.008 -37.327 1.00 14.72 317 GLN A C 1
ATOM 1981 O O . GLN A 1 316 ? -22.343 -47.012 -36.738 1.00 16.56 317 GLN A O 1
ATOM 1987 N N . ALA A 1 317 ? -21.277 -46.084 -38.481 1.00 14.56 318 ALA A N 1
ATOM 1988 C CA . ALA A 1 317 ? -20.917 -47.387 -39.033 1.00 17.27 318 ALA A CA 1
ATOM 1989 C C . ALA A 1 317 ? -19.930 -48.149 -38.146 1.00 19.11 318 ALA A C 1
ATOM 1990 O O . ALA A 1 317 ? -19.795 -49.369 -38.291 1.00 21.75 318 ALA A O 1
ATOM 1992 N N . ARG A 1 318 ? -19.237 -47.465 -37.239 1.00 19.34 319 ARG A N 1
ATOM 1993 C CA . ARG A 1 318 ? -18.224 -48.105 -36.404 1.00 20.52 319 ARG A CA 1
ATOM 1994 C C . ARG A 1 318 ? -18.762 -48.484 -35.028 1.00 19.41 319 ARG A C 1
ATOM 1995 O O . ARG A 1 318 ? -18.133 -49.287 -34.332 1.00 17.67 319 ARG A O 1
ATOM 2003 N N . SER A 1 319 ? -19.931 -47.950 -34.649 1.00 17.09 320 SER A N 1
ATOM 2004 C CA . SER A 1 319 ? -20.457 -48.096 -33.290 1.00 16.74 320 SER A CA 1
ATOM 2005 C C . SER A 1 319 ? -20.535 -49.554 -32.841 1.00 18.46 320 SER A C 1
ATOM 2006 O O . SER A 1 319 ? -20.084 -49.908 -31.742 1.00 21.78 320 SER A O 1
ATOM 2009 N N . ALA A 1 320 ? -21.107 -50.417 -33.680 1.00 18.19 321 ALA A N 1
ATOM 2010 C CA . ALA A 1 320 ? -21.414 -51.776 -33.237 1.00 22.31 321 ALA A CA 1
ATOM 2011 C C . ALA A 1 320 ? -20.158 -52.539 -32.832 1.00 20.19 321 ALA A C 1
ATOM 2012 O O . ALA A 1 320 ? -20.182 -53.305 -31.864 1.00 22.97 321 ALA A O 1
ATOM 2014 N N . MET A 1 321 ? -19.051 -52.330 -33.548 1.00 18.47 322 MET A N 1
ATOM 2015 C CA . MET A 1 321 ? -17.843 -53.131 -33.381 1.00 19.88 322 MET A CA 1
ATOM 2016 C C . MET A 1 321 ? -16.779 -52.435 -32.535 1.00 17.96 322 MET A C 1
ATOM 2017 O O . MET A 1 321 ? -15.582 -52.686 -32.716 1.00 17.81 322 MET A O 1
ATOM 2022 N N . GLY A 1 322 ? -17.179 -51.564 -31.617 1.00 17.28 323 GLY A N 1
ATOM 2023 C CA . GLY A 1 322 ? -16.215 -50.963 -30.712 1.00 19.79 323 GLY A CA 1
ATOM 2024 C C . GLY A 1 322 ? -15.992 -49.478 -30.866 1.00 21.52 323 GLY A C 1
ATOM 2025 O O . GLY A 1 322 ? -15.214 -48.908 -30.090 1.00 19.29 323 GLY A O 1
ATOM 2026 N N . GLY A 1 323 ? -16.629 -48.830 -31.841 1.00 21.45 324 GLY A N 1
ATOM 2027 C CA . GLY A 1 323 ? -16.677 -47.386 -31.902 1.00 16.77 324 GLY A CA 1
ATOM 2028 C C . GLY A 1 323 ? -17.634 -46.862 -30.849 1.00 17.70 324 GLY A C 1
ATOM 2029 O O . GLY A 1 323 ? -17.956 -47.538 -29.868 1.00 17.90 324 GLY A O 1
ATOM 2030 N N . PHE A 1 324 ? -18.122 -45.643 -31.077 1.00 15.29 325 PHE A N 1
ATOM 2031 C CA . PHE A 1 324 ? -18.936 -44.935 -30.102 1.00 15.18 325 PHE A CA 1
ATOM 2032 C C . PHE A 1 324 ? -20.405 -45.028 -30.485 1.00 17.77 325 PHE A C 1
ATOM 2033 O O . PHE A 1 324 ? -20.774 -44.751 -31.631 1.00 18.85 325 PHE A O 1
ATOM 2041 N N . GLU A 1 325 ? -21.229 -45.419 -29.525 1.00 18.54 326 GLU A N 1
ATOM 2042 C CA . GLU A 1 325 ? -22.673 -45.357 -29.684 1.00 19.24 326 GLU A CA 1
ATOM 2043 C C . GLU A 1 325 ? -23.160 -43.938 -29.405 1.00 20.22 326 GLU A C 1
ATOM 2044 O O . GLU A 1 325 ? -22.515 -43.176 -28.677 1.00 16.81 326 GLU A O 1
ATOM 2050 N N . PHE A 1 326 ? -24.310 -43.580 -29.991 1.00 16.58 327 PHE A N 1
ATOM 2051 C CA . PHE A 1 326 ? -24.877 -42.245 -29.834 1.00 19.20 327 PHE A CA 1
ATOM 2052 C C . PHE A 1 326 ? -26.208 -42.320 -29.095 1.00 20.93 327 PHE A C 1
ATOM 2053 O O . PHE A 1 326 ? -26.844 -43.376 -29.040 1.00 20.74 327 PHE A O 1
ATOM 2061 N N . MET A 1 327 ? -26.615 -41.197 -28.499 1.00 19.89 328 MET A N 1
ATOM 2062 C CA . MET A 1 327 ? -27.920 -41.148 -27.851 1.00 22.34 328 MET A CA 1
ATOM 2063 C C . MET A 1 327 ? -29.010 -41.445 -28.874 1.00 23.76 328 MET A C 1
ATOM 2064 O O . MET A 1 327 ? -28.892 -41.102 -30.054 1.00 21.36 328 MET A O 1
ATOM 2069 N N . ALA A 1 328 ? -30.078 -42.092 -28.409 1.00 30.07 329 ALA A N 1
ATOM 2070 C CA . ALA A 1 328 ? -31.162 -42.459 -29.308 1.00 32.75 329 ALA A CA 1
ATOM 2071 C C . ALA A 1 328 ? -31.834 -41.208 -29.876 1.00 28.04 329 ALA A C 1
ATOM 2072 O O . ALA A 1 328 ? -31.892 -40.169 -29.213 1.00 25.70 329 ALA A O 1
ATOM 2074 N N . PRO A 1 329 ? -32.317 -41.266 -31.115 1.00 31.42 330 PRO A N 1
ATOM 2075 C CA . PRO A 1 329 ? -32.834 -40.070 -31.758 1.00 28.46 330 PRO A CA 1
ATOM 2076 C C . PRO A 1 329 ? -34.136 -39.613 -31.069 1.00 28.60 330 PRO A C 1
ATOM 2077 O O . PRO A 1 329 ? -34.803 -40.407 -30.416 1.00 27.79 330 PRO A O 1
ATOM 2081 N N . PRO A 1 330 ? -34.471 -38.337 -31.213 1.00 25.51 331 PRO A N 1
ATOM 2082 C CA . PRO A 1 330 ? -35.752 -37.873 -30.645 1.00 25.74 331 PRO A CA 1
ATOM 2083 C C . PRO A 1 330 ? -36.940 -38.516 -31.341 1.00 22.39 331 PRO A C 1
ATOM 2084 O O . PRO A 1 330 ? -36.812 -39.267 -32.312 1.00 21.60 331 PRO A O 1
ATOM 2088 N N . THR A 1 331 ? -38.125 -38.214 -30.817 1.00 23.00 332 THR A N 1
ATOM 2089 C CA . THR A 1 331 ? -39.352 -38.656 -31.468 1.00 21.88 332 THR A CA 1
ATOM 2090 C C . THR A 1 331 ? -39.543 -37.897 -32.776 1.00 20.66 332 THR A C 1
ATOM 2091 O O . THR A 1 331 ? -38.988 -36.814 -32.974 1.00 20.28 332 THR A O 1
ATOM 2095 N N . SER A 1 332 ? -40.340 -38.481 -33.683 1.00 22.73 333 SER A N 1
ATOM 2096 C CA . SER A 1 332 ? -40.404 -37.962 -35.047 1.00 19.80 333 SER A CA 1
ATOM 2097 C C . SER A 1 332 ? -40.935 -36.534 -35.102 1.00 21.53 333 SER A C 1
ATOM 2098 O O . SER A 1 332 ? -40.610 -35.787 -36.039 1.00 19.95 333 SER A O 1
ATOM 2101 N N . ASP A 1 333 ? -41.755 -36.139 -34.123 1.00 19.83 334 ASP A N 1
ATOM 2102 C CA . ASP A 1 333 ? -42.294 -34.784 -34.114 1.00 21.86 334 ASP A CA 1
ATOM 2103 C C . ASP A 1 333 ? -41.205 -33.743 -33.914 1.00 19.68 334 ASP A C 1
ATOM 2104 O O . ASP A 1 333 ? -41.375 -32.595 -34.325 1.00 19.73 334 ASP A O 1
ATOM 2109 N N . TYR A 1 334 ? -40.084 -34.133 -33.313 1.00 19.85 335 TYR A N 1
ATOM 2110 C CA . TYR A 1 334 ? -38.948 -33.227 -33.213 1.00 20.48 335 TYR A CA 1
ATOM 2111 C C . TYR A 1 334 ? -38.608 -32.614 -34.570 1.00 17.62 335 TYR A C 1
ATOM 2112 O O . TYR A 1 334 ? -38.326 -31.419 -34.668 1.00 17.98 335 TYR A O 1
ATOM 2121 N N . TYR A 1 335 ? -38.648 -33.409 -35.636 1.00 20.14 336 TYR A N 1
ATOM 2122 C CA . TYR A 1 335 ? -38.141 -32.916 -36.911 1.00 20.11 336 TYR A CA 1
ATOM 2123 C C . TYR A 1 335 ? -39.158 -32.051 -37.660 1.00 24.86 336 TYR A C 1
ATOM 2124 O O . TYR A 1 335 ? -38.761 -31.216 -38.486 1.00 21.29 336 TYR A O 1
ATOM 2133 N N . ASP A 1 336 ? -40.452 -32.199 -37.375 1.00 24.41 337 ASP A N 1
ATOM 2134 C CA . ASP A 1 336 ? -41.389 -31.159 -37.782 1.00 28.47 337 ASP A CA 1
ATOM 2135 C C . ASP A 1 336 ? -41.001 -29.823 -37.163 1.00 25.96 337 ASP A C 1
ATOM 2136 O O . ASP A 1 336 ? -41.066 -28.778 -37.822 1.00 30.02 337 ASP A O 1
ATOM 2141 N N . GLY A 1 337 ? -40.546 -29.846 -35.908 1.00 24.61 338 GLY A N 1
ATOM 2142 C CA . GLY A 1 337 ? -40.043 -28.630 -35.296 1.00 28.05 338 GLY A CA 1
ATOM 2143 C C . GLY A 1 337 ? -38.817 -28.085 -36.003 1.00 27.57 338 GLY A C 1
ATOM 2144 O O . GLY A 1 337 ? -38.657 -26.870 -36.138 1.00 24.59 338 GLY A O 1
ATOM 2145 N N . VAL A 1 338 ? -37.935 -28.977 -36.469 1.00 23.20 339 VAL A N 1
ATOM 2146 C CA . VAL A 1 338 ? -36.716 -28.529 -37.137 1.00 20.46 339 VAL A CA 1
ATOM 2147 C C . VAL A 1 338 ? -37.060 -27.802 -38.426 1.00 22.14 339 VAL A C 1
ATOM 2148 O O . VAL A 1 338 ? -36.394 -26.830 -38.812 1.00 26.24 339 VAL A O 1
ATOM 2152 N N . ARG A 1 339 ? -38.092 -28.279 -39.124 1.00 22.59 340 ARG A N 1
ATOM 2153 C CA . ARG A 1 339 ? -38.479 -27.661 -40.383 1.00 27.94 340 ARG A CA 1
ATOM 2154 C C . ARG A 1 339 ? -38.922 -26.222 -40.159 1.00 31.47 340 ARG A C 1
ATOM 2155 O O . ARG A 1 339 ? -38.602 -25.335 -40.956 1.00 35.51 340 ARG A O 1
ATOM 2163 N N . ARG A 1 340 ? -39.599 -25.965 -39.040 1.00 28.63 341 ARG A N 1
ATOM 2164 C CA . ARG A 1 340 ? -40.060 -24.613 -38.736 1.00 33.48 341 ARG A CA 1
ATOM 2165 C C . ARG A 1 340 ? -38.909 -23.720 -38.283 1.00 37.84 341 ARG A C 1
ATOM 2166 O O . ARG A 1 340 ? -38.779 -22.577 -38.736 1.00 40.79 341 ARG A O 1
ATOM 2174 N N . ARG A 1 341 ? -38.055 -24.223 -37.393 1.00 31.31 342 ARG A N 1
ATOM 2175 C CA . ARG A 1 341 ? -37.014 -23.383 -36.822 1.00 36.18 342 ARG A CA 1
ATOM 2176 C C . ARG A 1 341 ? -35.827 -23.179 -37.752 1.00 32.98 342 ARG A C 1
ATOM 2177 O O . ARG A 1 341 ? -35.165 -22.141 -37.666 1.00 34.07 342 ARG A O 1
ATOM 2185 N N . ALA A 1 342 ? -35.537 -24.127 -38.639 1.00 31.77 343 ALA A N 1
ATOM 2186 C CA . ALA A 1 342 ? -34.316 -24.028 -39.426 1.00 30.35 343 ALA A CA 1
ATOM 2187 C C . ALA A 1 342 ? -34.519 -24.374 -40.895 1.00 33.30 343 ALA A C 1
ATOM 2188 O O . ALA A 1 342 ? -33.527 -24.477 -41.627 1.00 32.13 343 ALA A O 1
ATOM 2190 N N . GLY A 1 343 ? -35.762 -24.551 -41.348 1.00 33.36 344 GLY A N 1
ATOM 2191 C CA . GLY A 1 343 ? -36.023 -24.948 -42.725 1.00 37.44 344 GLY A CA 1
ATOM 2192 C C . GLY A 1 343 ? -35.626 -23.916 -43.758 1.00 33.16 344 GLY A C 1
ATOM 2193 O O . GLY A 1 343 ? -35.650 -24.218 -44.957 1.00 36.74 344 GLY A O 1
ATOM 2194 N N . ASP A 1 344 ? -35.275 -22.706 -43.326 1.00 35.89 345 ASP A N 1
ATOM 2195 C CA . ASP A 1 344 ? -34.754 -21.708 -44.249 1.00 41.32 345 ASP A CA 1
ATOM 2196 C C . ASP A 1 344 ? -33.285 -21.947 -44.574 1.00 44.70 345 ASP A C 1
ATOM 2197 O O . ASP A 1 344 ? -32.838 -21.609 -45.676 1.00 52.01 345 ASP A O 1
ATOM 2199 N N . VAL A 1 345 ? -32.523 -22.526 -43.646 1.00 36.74 346 VAL A N 1
ATOM 2200 C CA . VAL A 1 345 ? -31.103 -22.745 -43.868 1.00 36.67 346 VAL A CA 1
ATOM 2201 C C . VAL A 1 345 ? -30.757 -24.214 -44.106 1.00 31.31 346 VAL A C 1
ATOM 2202 O O . VAL A 1 345 ? -29.755 -24.493 -44.774 1.00 36.44 346 VAL A O 1
ATOM 2206 N N . LEU A 1 346 ? -31.553 -25.159 -43.608 1.00 31.34 347 LEU A N 1
ATOM 2207 C CA . LEU A 1 346 ? -31.379 -26.577 -43.923 1.00 30.14 347 LEU A CA 1
ATOM 2208 C C . LEU A 1 346 ? -32.416 -27.017 -44.955 1.00 31.66 347 LEU A C 1
ATOM 2209 O O . LEU A 1 346 ? -33.603 -26.692 -44.832 1.00 30.35 347 LEU A O 1
ATOM 2214 N N . THR A 1 347 ? -31.973 -27.767 -45.962 1.00 26.38 348 THR A N 1
ATOM 2215 C CA . THR A 1 347 ? -32.918 -28.300 -46.931 1.00 26.76 348 THR A CA 1
ATOM 2216 C C . THR A 1 347 ? -33.743 -29.416 -46.308 1.00 24.76 348 THR A C 1
ATOM 2217 O O . THR A 1 347 ? -33.401 -29.975 -45.264 1.00 23.82 348 THR A O 1
ATOM 2221 N N . GLU A 1 348 ? -34.857 -29.733 -46.966 1.00 23.79 349 GLU A N 1
ATOM 2222 C CA . GLU A 1 348 ? -35.670 -30.857 -46.528 1.00 24.49 349 GLU A CA 1
ATOM 2223 C C . GLU A 1 348 ? -34.859 -32.144 -46.511 1.00 25.56 349 GLU A C 1
ATOM 2224 O O . GLU A 1 348 ? -35.021 -32.979 -45.612 1.00 26.18 349 GLU A O 1
ATOM 2230 N N . ALA A 1 349 ? -33.978 -32.320 -47.499 1.00 23.67 350 ALA A N 1
ATOM 2231 C CA . ALA A 1 349 ? -33.153 -33.524 -47.537 1.00 27.10 350 ALA A CA 1
ATOM 2232 C C . ALA A 1 349 ? -32.184 -33.556 -46.362 1.00 23.75 350 ALA A C 1
ATOM 2233 O O . ALA A 1 349 ? -31.970 -34.613 -45.755 1.00 23.76 350 ALA A O 1
ATOM 2235 N N . GLN A 1 350 ? -31.598 -32.404 -46.030 1.00 26.11 351 GLN A N 1
ATOM 2236 C CA . GLN A 1 350 ? -30.692 -32.325 -44.884 1.00 24.50 351 GLN A CA 1
ATOM 2237 C C . GLN A 1 350 ? -31.418 -32.637 -43.585 1.00 25.01 351 GLN A C 1
ATOM 2238 O O . GLN A 1 350 ? -30.874 -33.315 -42.706 1.00 19.70 351 GLN A O 1
ATOM 2244 N N . ILE A 1 351 ? -32.640 -32.123 -43.428 1.00 23.20 352 ILE A N 1
ATOM 2245 C CA . ILE A 1 351 ? -33.420 -32.445 -42.240 1.00 19.09 352 ILE A CA 1
ATOM 2246 C C . ILE A 1 351 ? -33.738 -33.933 -42.221 1.00 21.20 352 ILE A C 1
ATOM 2247 O O . ILE A 1 351 ? -33.690 -34.587 -41.171 1.00 19.75 352 ILE A O 1
ATOM 2252 N N . LYS A 1 352 ? -34.051 -34.491 -43.390 1.00 23.55 353 LYS A N 1
ATOM 2253 C CA . LYS A 1 352 ? -34.292 -35.924 -43.497 1.00 25.78 353 LYS A CA 1
ATOM 2254 C C . LYS A 1 352 ? -33.071 -36.724 -43.045 1.00 18.46 353 LYS A C 1
ATOM 2255 O O . LYS A 1 352 ? -33.200 -37.688 -42.281 1.00 19.03 353 LYS A O 1
ATOM 2261 N N . GLU A 1 353 ? -31.875 -36.332 -43.494 1.00 23.75 354 GLU A N 1
ATOM 2262 C CA . GLU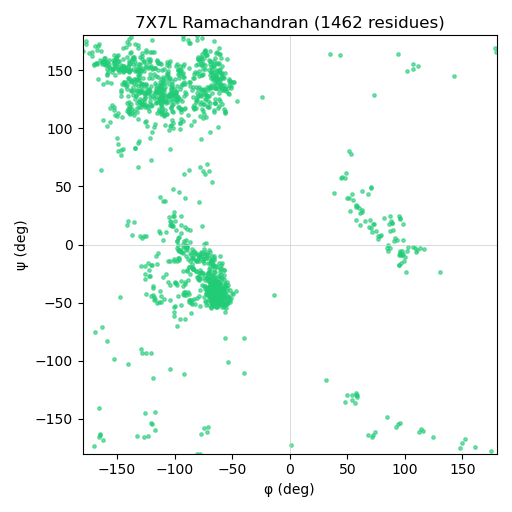 A 1 353 ? -30.659 -37.002 -43.023 1.00 21.04 354 GLU A CA 1
ATOM 2263 C C . GLU A 1 353 ? -30.447 -36.791 -41.528 1.00 20.92 354 GLU A C 1
ATOM 2264 O O . GLU A 1 353 ? -29.953 -37.687 -40.830 1.00 18.48 354 GLU A O 1
ATOM 2270 N N . CYS A 1 354 ? -30.749 -35.586 -41.027 1.00 21.93 355 CYS A N 1
ATOM 2271 C CA . CYS A 1 354 ? -30.665 -35.356 -39.586 1.00 19.04 355 CYS A CA 1
ATOM 2272 C C . CYS A 1 354 ? -31.533 -36.353 -38.839 1.00 18.97 355 CYS A C 1
ATOM 2273 O O . CYS A 1 354 ? -31.114 -36.930 -37.831 1.00 17.29 355 CYS A O 1
ATOM 2276 N N . GLN A 1 355 ? -32.764 -36.565 -39.318 1.00 17.28 356 GLN A N 1
ATOM 2277 C CA . GLN A 1 355 ? -33.631 -37.505 -38.628 1.00 17.22 356 GLN A CA 1
ATOM 2278 C C . GLN A 1 355 ? -33.081 -38.923 -38.727 1.00 17.51 356 GLN A C 1
ATOM 2279 O O . GLN A 1 355 ? -33.109 -39.683 -37.747 1.00 19.52 356 GLN A O 1
ATOM 2285 N N . GLU A 1 356 ? -32.581 -39.289 -39.905 1.00 18.63 357 GLU A N 1
ATOM 2286 C CA . GLU A 1 356 ? -32.067 -40.642 -40.107 1.00 21.25 357 GLU A CA 1
ATOM 2287 C C . GLU A 1 356 ? -30.935 -40.946 -39.135 1.00 22.27 357 GLU A C 1
ATOM 2288 O O . GLU A 1 356 ? -30.886 -42.037 -38.554 1.00 22.06 357 GLU A O 1
ATOM 2294 N N . LEU A 1 357 ? -30.048 -39.974 -38.901 1.00 20.25 358 LEU A N 1
ATOM 2295 C CA . LEU A 1 357 ? -28.863 -40.182 -38.076 1.00 19.33 358 LEU A CA 1
ATOM 2296 C C . LEU A 1 357 ? -29.048 -39.722 -36.635 1.00 20.76 358 LEU A C 1
ATOM 2297 O O . LEU A 1 357 ? -28.132 -39.899 -35.818 1.00 18.22 358 LEU A O 1
ATOM 2302 N N . GLY A 1 358 ? -30.192 -39.116 -36.311 1.00 20.57 359 GLY A N 1
ATOM 2303 C CA . GLY A 1 358 ? -30.474 -38.682 -34.958 1.00 20.31 359 GLY A CA 1
ATOM 2304 C C . GLY A 1 358 ? -29.876 -37.357 -34.548 1.00 17.32 359 GLY A C 1
ATOM 2305 O O . GLY A 1 358 ? -29.694 -37.119 -33.347 1.00 18.42 359 GLY A O 1
ATOM 2306 N N . VAL A 1 359 ? -29.557 -36.475 -35.478 1.00 16.46 360 VAL A N 1
ATOM 2307 C CA . VAL A 1 359 ? -28.855 -35.285 -35.013 1.00 18.82 360 VAL A CA 1
ATOM 2308 C C . VAL A 1 359 ? -29.876 -34.229 -34.596 1.00 19.10 360 VAL A C 1
ATOM 2309 O O . VAL A 1 359 ? -31.025 -34.205 -35.063 1.00 17.71 360 VAL A O 1
ATOM 2313 N N . LEU A 1 360 ? -29.459 -33.386 -33.658 1.00 15.58 361 LEU A N 1
ATOM 2314 C CA . LEU A 1 360 ? -30.272 -32.309 -33.123 1.00 18.63 361 LEU A CA 1
ATOM 2315 C C . LEU A 1 360 ? -29.915 -30.998 -33.805 1.00 18.28 361 LEU A C 1
ATOM 2316 O O . LEU A 1 360 ? -28.814 -30.824 -34.332 1.00 17.07 361 LEU A O 1
ATOM 2321 N N . VAL A 1 361 ? -30.875 -30.070 -33.799 1.00 18.51 362 VAL A N 1
ATOM 2322 C CA . VAL A 1 361 ? -30.728 -28.775 -34.453 1.00 18.70 362 VAL A CA 1
ATOM 2323 C C . VAL A 1 361 ? -31.201 -27.695 -33.491 1.00 18.69 362 VAL A C 1
ATOM 2324 O O . VAL A 1 361 ? -32.304 -27.782 -32.942 1.00 21.02 362 VAL A O 1
ATOM 2328 N N . ASP A 1 362 ? -30.364 -26.694 -33.268 1.00 17.08 363 ASP A N 1
ATOM 2329 C CA . ASP A 1 362 ? -30.779 -25.505 -32.535 1.00 18.99 363 ASP A CA 1
ATOM 2330 C C . ASP A 1 362 ? -30.349 -24.275 -33.313 1.00 21.88 363 ASP A C 1
ATOM 2331 O O . ASP A 1 362 ? -29.614 -24.360 -34.293 1.00 23.30 363 ASP A O 1
ATOM 2336 N N . ARG A 1 363 ? -30.846 -23.112 -32.906 1.00 28.41 364 ARG A N 1
ATOM 2337 C CA . ARG A 1 363 ? -30.498 -21.905 -33.636 1.00 27.16 364 ARG A CA 1
ATOM 2338 C C . ARG A 1 363 ? -30.606 -20.716 -32.701 1.00 34.85 364 ARG A C 1
ATOM 2339 O O . ARG A 1 363 ? -31.355 -20.746 -31.721 1.00 31.32 364 ARG A O 1
ATOM 2347 N N . ASP A 1 364 ? -29.796 -19.695 -32.992 1.00 36.00 365 ASP A N 1
ATOM 2348 C CA . ASP A 1 364 ? -29.841 -18.414 -32.296 1.00 38.45 365 ASP A CA 1
ATOM 2349 C C . ASP A 1 364 ? -30.016 -17.284 -33.309 1.00 44.57 365 ASP A C 1
ATOM 2350 O O . ASP A 1 364 ? -30.685 -17.467 -34.332 1.00 43.69 365 ASP A O 1
ATOM 2355 N N . ASP A 1 365 ? -29.404 -16.128 -33.058 1.00 48.97 366 ASP A N 1
ATOM 2356 C CA . ASP A 1 365 ? -29.403 -15.038 -34.031 1.00 46.35 366 ASP A CA 1
ATOM 2357 C C . ASP A 1 365 ? -28.381 -15.333 -35.129 1.00 44.14 366 ASP A C 1
ATOM 2358 O O . ASP A 1 365 ? -27.168 -15.321 -34.882 1.00 44.93 366 ASP A O 1
ATOM 2360 N N . GLN A 1 366 ? -28.878 -15.611 -36.340 1.00 47.16 367 GLN A N 1
ATOM 2361 C CA . GLN A 1 366 ? -28.096 -15.729 -37.574 1.00 45.15 367 GLN A CA 1
ATOM 2362 C C . GLN A 1 366 ? -27.186 -16.955 -37.615 1.00 43.13 367 GLN A C 1
ATOM 2363 O O . GLN A 1 366 ? -26.298 -17.028 -38.473 1.00 44.39 367 GLN A O 1
ATOM 2365 N N . GLY A 1 367 ? -27.379 -17.931 -36.733 1.00 40.57 368 GLY A N 1
ATOM 2366 C CA . GLY A 1 367 ? -26.572 -19.142 -36.771 1.00 34.18 368 GLY A CA 1
ATOM 2367 C C . GLY A 1 367 ? -27.369 -20.370 -36.392 1.00 30.29 368 GLY A C 1
ATOM 2368 O O . GLY A 1 367 ? -28.309 -20.302 -35.595 1.00 30.39 368 GLY A O 1
ATOM 2369 N N . VAL A 1 368 ? -26.977 -21.511 -36.961 1.00 29.41 369 VAL A N 1
ATOM 2370 C CA . VAL A 1 368 ? -27.628 -22.788 -36.694 1.00 26.09 369 VAL A CA 1
ATOM 2371 C C . VAL A 1 368 ? -26.583 -23.792 -36.218 1.00 20.36 369 VAL A C 1
ATOM 2372 O O . VAL A 1 368 ? -25.477 -23.857 -36.759 1.00 21.55 369 VAL A O 1
ATOM 2376 N N . LEU A 1 369 ? -26.938 -24.572 -35.204 1.00 21.14 370 LEU A N 1
ATOM 2377 C CA . LEU A 1 369 ? -26.065 -25.596 -34.648 1.00 18.35 370 LEU A CA 1
ATOM 2378 C C . LEU A 1 369 ? -26.659 -26.969 -34.932 1.00 19.19 370 LEU A C 1
ATOM 2379 O O . LEU A 1 369 ? -27.817 -27.228 -34.588 1.00 18.45 370 LEU A O 1
ATOM 2384 N N . LEU A 1 370 ? -25.876 -27.834 -35.569 1.00 16.39 371 LEU A N 1
ATOM 2385 C CA . LEU A 1 370 ? -26.164 -29.260 -35.613 1.00 16.83 371 LEU A CA 1
ATOM 2386 C C . LEU A 1 370 ? -25.319 -29.940 -34.547 1.00 18.75 371 LEU A C 1
ATOM 2387 O O . LEU A 1 370 ? -24.115 -29.691 -34.461 1.00 16.03 371 LEU A O 1
ATOM 2392 N N . GLN A 1 371 ? -25.944 -30.784 -33.732 1.00 16.82 372 GLN A N 1
ATOM 2393 C CA . GLN A 1 371 ? -25.227 -31.428 -32.642 1.00 14.55 372 GLN A CA 1
ATOM 2394 C C . GLN A 1 371 ? -25.825 -32.798 -32.398 1.00 15.82 372 GLN A C 1
ATOM 2395 O O . GLN A 1 371 ? -27.019 -33.026 -32.611 1.00 16.37 372 GLN A O 1
ATOM 2401 N N . ILE A 1 372 ? -24.976 -33.707 -31.933 1.00 14.22 373 ILE A N 1
ATOM 2402 C CA . ILE A 1 372 ? -25.424 -35.006 -31.457 1.00 15.30 373 ILE A CA 1
ATOM 2403 C C . ILE A 1 372 ? -24.418 -35.452 -30.409 1.00 17.88 373 ILE A C 1
ATOM 2404 O O . ILE A 1 372 ? -23.252 -35.035 -30.422 1.00 14.19 373 ILE A O 1
ATOM 2409 N N . PHE A 1 373 ? -24.878 -36.267 -29.470 1.00 16.21 374 PHE A N 1
ATOM 2410 C CA . PHE A 1 373 ? -24.055 -36.662 -28.337 1.00 15.68 374 PHE A CA 1
ATOM 2411 C C . PHE A 1 373 ? -23.827 -38.163 -28.355 1.00 14.80 374 PHE A C 1
ATOM 2412 O O . PHE A 1 373 ? -24.734 -38.939 -28.679 1.00 16.70 374 PHE A O 1
ATOM 2420 N N . THR A 1 374 ? -22.602 -38.567 -28.038 1.00 13.60 375 THR A N 1
ATOM 2421 C CA . THR A 1 374 ? -22.349 -39.979 -27.817 1.00 14.16 375 THR A CA 1
ATOM 2422 C C . THR A 1 374 ? -22.846 -40.380 -26.433 1.00 12.33 375 THR A C 1
ATOM 2423 O O . THR A 1 374 ? -23.024 -39.550 -25.531 1.00 14.16 375 THR A O 1
ATOM 2427 N N . LYS A 1 375 ? -23.098 -41.667 -26.282 1.00 13.16 376 LYS A N 1
ATOM 2428 C CA . LYS A 1 375 ? -23.151 -42.253 -24.958 1.00 16.46 376 LYS A CA 1
ATOM 2429 C C . LYS A 1 375 ? -21.786 -42.075 -24.284 1.00 15.23 376 LYS A C 1
ATOM 2430 O O . LYS A 1 375 ? -20.803 -41.742 -24.945 1.00 16.66 376 LYS A O 1
ATOM 2436 N N . PRO A 1 376 ? -21.711 -42.242 -22.968 1.00 14.89 377 PRO A N 1
ATOM 2437 C CA . PRO A 1 376 ? -20.419 -42.117 -22.277 1.00 18.15 377 PRO A CA 1
ATOM 2438 C C . PRO A 1 376 ? -19.353 -43.000 -22.921 1.00 18.90 377 PRO A C 1
ATOM 2439 O O . PRO A 1 376 ? -19.632 -44.120 -23.352 1.00 16.12 377 PRO A O 1
ATOM 2443 N N . VAL A 1 377 ? -18.118 -42.486 -22.981 1.00 16.63 378 VAL A N 1
ATOM 2444 C CA . VAL A 1 377 ? -17.076 -43.120 -23.792 1.00 19.03 378 VAL A CA 1
ATOM 2445 C C . VAL A 1 377 ? -16.180 -44.037 -22.981 1.00 20.15 378 VAL A C 1
ATOM 2446 O O . VAL A 1 377 ? -15.316 -44.720 -23.565 1.00 18.52 378 VAL A O 1
ATOM 2450 N N . GLY A 1 378 ? -16.347 -44.071 -21.660 1.00 17.98 379 GLY A N 1
ATOM 2451 C CA . GLY A 1 378 ? -15.640 -44.991 -20.794 1.00 17.98 379 GLY A CA 1
ATOM 2452 C C . GLY A 1 378 ? -16.608 -45.881 -20.045 1.00 18.42 379 GLY A C 1
ATOM 2453 O O . GLY A 1 378 ? -17.722 -46.122 -20.522 1.00 21.02 379 GLY A O 1
ATOM 2454 N N . ASP A 1 379 ? -16.200 -46.380 -18.875 1.00 15.84 380 ASP A N 1
ATOM 2455 C CA . ASP A 1 379 ? -17.051 -47.290 -18.114 1.00 18.57 380 ASP A CA 1
ATOM 2456 C C . ASP A 1 379 ? -18.150 -46.565 -17.350 1.00 19.24 380 ASP A C 1
ATOM 2457 O O . ASP A 1 379 ? -19.220 -47.137 -17.121 1.00 21.63 380 ASP A O 1
ATOM 2462 N N . ARG A 1 380 ? -17.917 -45.340 -16.953 1.00 19.34 381 ARG A N 1
ATOM 2463 C CA . ARG A 1 380 ? -18.848 -44.681 -16.049 1.00 19.54 381 ARG A CA 1
ATOM 2464 C C . ARG A 1 380 ? -19.692 -43.660 -16.783 1.00 21.94 381 ARG A C 1
ATOM 2465 O O . ARG A 1 380 ? -19.274 -43.107 -17.807 1.00 20.14 381 ARG A O 1
ATOM 2473 N N . PRO A 1 381 ? -20.901 -43.371 -16.268 1.00 23.75 382 PRO A N 1
ATOM 2474 C CA . PRO A 1 381 ? -21.739 -42.339 -16.887 1.00 22.29 382 PRO A CA 1
ATOM 2475 C C . PRO A 1 381 ? -21.179 -40.958 -16.620 1.00 23.17 382 PRO A C 1
ATOM 2476 O O . PRO A 1 381 ? -21.758 -40.179 -15.851 1.00 27.54 382 PRO A O 1
ATOM 2480 N N . THR A 1 382 ? -20.037 -40.655 -17.232 1.00 19.08 383 THR A N 1
ATOM 2481 C CA . THR A 1 382 ? -19.362 -39.392 -16.979 1.00 19.27 383 THR A CA 1
ATOM 2482 C C . THR A 1 382 ? -19.031 -38.672 -18.281 1.00 17.30 383 THR A C 1
ATOM 2483 O O . THR A 1 382 ? -19.858 -37.926 -18.813 1.00 18.43 383 THR A O 1
ATOM 2487 N N . LEU A 1 383 ? -17.830 -38.887 -18.797 1.00 15.98 384 LEU A N 1
ATOM 2488 C CA . LEU A 1 383 ? -17.382 -38.213 -20.010 1.00 16.70 384 LEU A CA 1
ATOM 2489 C C . LEU A 1 383 ? -18.132 -38.715 -21.241 1.00 16.78 384 LEU A C 1
ATOM 2490 O O . LEU A 1 383 ? -18.273 -39.923 -21.444 1.00 17.10 384 LEU A O 1
ATOM 2495 N N . PHE A 1 384 ? -18.569 -37.786 -22.088 1.00 14.89 385 PHE A N 1
ATOM 2496 C CA . PHE A 1 384 ? -19.111 -38.127 -23.395 1.00 15.10 385 PHE A CA 1
ATOM 2497 C C . PHE A 1 384 ? -18.604 -37.097 -24.401 1.00 13.55 385 PHE A C 1
ATOM 2498 O O . PHE A 1 384 ? -17.962 -36.110 -24.044 1.00 16.03 385 PHE A O 1
ATOM 2506 N N . LEU A 1 385 ? -18.875 -37.346 -25.670 1.00 13.15 386 LEU A N 1
ATOM 2507 C CA . LEU A 1 385 ? -18.440 -36.481 -26.754 1.00 13.32 386 LEU A CA 1
ATOM 2508 C C . LEU A 1 385 ? -19.660 -35.827 -27.379 1.00 14.98 386 LEU A C 1
ATOM 2509 O O . LEU A 1 385 ? -20.765 -36.355 -27.309 1.00 12.71 386 LEU A O 1
ATOM 2514 N N . GLU A 1 386 ? -19.433 -34.681 -28.009 1.00 14.47 387 GLU A N 1
ATOM 2515 C CA . GLU A 1 386 ? -20.445 -33.988 -28.787 1.00 15.45 387 GLU A CA 1
ATOM 2516 C C . GLU A 1 386 ? -19.820 -33.758 -30.151 1.00 18.95 387 GLU A C 1
ATOM 2517 O O . GLU A 1 386 ? -18.670 -33.313 -30.238 1.00 16.43 387 GLU A O 1
ATOM 2523 N N . ILE A 1 387 ? -20.536 -34.114 -31.208 1.00 14.88 388 ILE A N 1
ATOM 2524 C CA . ILE A 1 387 ? -20.076 -33.869 -32.568 1.00 14.69 388 ILE A CA 1
ATOM 2525 C C . ILE A 1 387 ? -21.012 -32.849 -33.211 1.00 16.07 388 ILE A C 1
ATOM 2526 O O . ILE A 1 387 ? -22.242 -32.966 -33.109 1.00 17.96 388 ILE A O 1
ATOM 2531 N N . ILE A 1 388 ? -20.434 -31.808 -33.822 1.00 15.38 389 ILE A N 1
ATOM 2532 C CA . ILE A 1 388 ? -21.219 -30.645 -34.232 1.00 16.26 389 ILE A CA 1
ATOM 2533 C C . ILE A 1 388 ? -20.804 -30.135 -35.607 1.00 17.67 389 ILE A C 1
ATOM 2534 O O . ILE A 1 388 ? -19.728 -30.449 -36.126 1.00 19.74 389 ILE A O 1
ATOM 2539 N N . GLN A 1 389 ? -21.681 -29.298 -36.171 1.00 17.27 390 GLN A N 1
ATOM 2540 C CA . GLN A 1 389 ? -21.379 -28.406 -37.282 1.00 15.66 390 GLN A CA 1
ATOM 2541 C C . GLN A 1 389 ? -22.107 -27.096 -37.023 1.00 20.46 390 GLN A C 1
ATOM 2542 O O . GLN A 1 389 ? -23.262 -27.104 -36.594 1.00 15.79 390 GLN A O 1
ATOM 2548 N N . ARG A 1 390 ? -21.430 -25.979 -37.262 1.00 20.70 391 ARG A N 1
ATOM 2549 C CA . ARG A 1 390 ? -22.015 -24.655 -37.099 1.00 20.97 391 ARG A CA 1
ATOM 2550 C C . ARG A 1 390 ? -22.196 -24.030 -38.472 1.00 23.50 391 ARG A C 1
ATOM 2551 O O . ARG A 1 390 ? -21.276 -24.064 -39.295 1.00 21.81 391 ARG A O 1
ATOM 2559 N N . ILE A 1 391 ? -23.373 -23.449 -38.705 1.00 24.58 392 ILE A N 1
ATOM 2560 C CA . ILE A 1 391 ? -23.766 -22.949 -40.018 1.00 26.16 392 ILE A CA 1
ATOM 2561 C C . ILE A 1 391 ? -24.100 -21.472 -39.896 1.00 28.96 392 ILE A C 1
ATOM 2562 O O . ILE A 1 391 ? -25.047 -21.103 -39.188 1.00 26.36 392 ILE A O 1
ATOM 2567 N N . GLY A 1 392 ? -23.338 -20.633 -40.597 1.00 31.57 393 GLY A N 1
ATOM 2568 C CA . GLY A 1 392 ? -23.602 -19.206 -40.628 1.00 30.35 393 GLY A CA 1
ATOM 2569 C C . GLY A 1 392 ? -22.526 -18.364 -39.973 1.00 36.47 393 GLY A C 1
ATOM 2570 O O . GLY A 1 392 ? -21.382 -18.807 -39.820 1.00 35.49 393 GLY A O 1
ATOM 2571 N N . CYS A 1 393 ? -22.897 -17.141 -39.586 1.00 36.52 394 CYS A N 1
ATOM 2572 C CA . CYS A 1 393 ? -22.017 -16.196 -38.889 1.00 37.41 394 CYS A CA 1
ATOM 2573 C C . CYS A 1 393 ? -20.683 -16.007 -39.607 1.00 36.70 394 CYS A C 1
ATOM 2574 O O . CYS A 1 393 ? -19.626 -15.896 -38.981 1.00 38.66 394 CYS A O 1
ATOM 2577 N N . MET A 1 394 ? -20.725 -15.952 -40.936 1.00 39.35 395 MET A N 1
ATOM 2578 C CA . MET A 1 394 ? -19.524 -15.655 -41.718 1.00 41.81 395 MET A CA 1
ATOM 2579 C C . MET A 1 394 ? -19.389 -14.138 -41.813 1.00 45.29 395 MET A C 1
ATOM 2580 O O . MET A 1 394 ? -20.093 -13.484 -42.589 1.00 48.42 395 MET A O 1
ATOM 2585 N N . GLU A 1 395 ? -18.483 -13.576 -41.017 1.00 43.73 396 GLU A N 1
ATOM 2586 C CA . GLU A 1 395 ? -18.307 -12.124 -40.944 1.00 47.64 396 GLU A CA 1
ATOM 2587 C C . GLU A 1 395 ? -16.939 -11.695 -41.471 1.00 47.56 396 GLU A C 1
ATOM 2588 O O . GLU A 1 395 ? -16.248 -12.467 -42.143 1.00 48.20 396 GLU A O 1
ATOM 2590 N N . TYR A 1 403 ? -13.972 -16.092 -42.410 1.00 47.79 404 TYR A N 1
ATOM 2591 C CA . TYR A 1 403 ? -13.944 -16.800 -41.131 1.00 47.07 404 TYR A CA 1
ATOM 2592 C C . TYR A 1 403 ? -15.326 -16.816 -40.486 1.00 42.15 404 TYR A C 1
ATOM 2593 O O . TYR A 1 403 ? -16.197 -16.029 -40.851 1.00 41.74 404 TYR A O 1
ATOM 2602 N N . GLN A 1 404 ? -15.517 -17.707 -39.514 1.00 42.08 405 GLN A N 1
ATOM 2603 C CA . GLN A 1 404 ? -16.798 -17.880 -38.837 1.00 38.08 405 GLN A CA 1
ATOM 2604 C C . GLN A 1 404 ? -16.660 -17.452 -37.383 1.00 36.14 405 GLN A C 1
ATOM 2605 O O . GLN A 1 404 ? -15.694 -17.831 -36.713 1.00 36.55 405 GLN A O 1
ATOM 2611 N N . LYS A 1 405 ? -17.619 -16.666 -36.902 1.00 34.52 406 LYS A N 1
ATOM 2612 C CA . LYS A 1 405 ? -17.580 -16.206 -35.522 1.00 35.36 406 LYS A CA 1
ATOM 2613 C C . LYS A 1 405 ? -17.800 -17.374 -34.564 1.00 35.56 406 LYS A C 1
ATOM 2614 O O . LYS A 1 405 ? -18.650 -18.238 -34.794 1.00 28.98 406 LYS A O 1
ATOM 2616 N N . GLY A 1 406 ? -17.014 -17.406 -33.488 1.00 32.27 407 GLY A N 1
ATOM 2617 C CA . GLY A 1 406 ? -17.125 -18.497 -32.538 1.00 27.71 407 GLY A CA 1
ATOM 2618 C C . GLY A 1 406 ? -18.502 -18.557 -31.902 1.00 26.64 407 GLY A C 1
ATOM 2619 O O . GLY A 1 406 ? -19.175 -17.544 -31.719 1.00 26.36 407 GLY A O 1
ATOM 2620 N N . GLY A 1 407 ? -18.923 -19.772 -31.557 1.00 28.18 408 GLY A N 1
ATOM 2621 C CA . GLY A 1 407 ? -20.199 -19.960 -30.899 1.00 22.06 408 GLY A CA 1
ATOM 2622 C C . GLY A 1 407 ? -21.399 -19.817 -31.803 1.00 24.43 408 GLY A C 1
ATOM 2623 O O . GLY A 1 407 ? -22.525 -19.748 -31.303 1.00 25.26 408 GLY A O 1
ATOM 2624 N N . CYS A 1 408 ? -21.191 -19.781 -33.120 1.00 25.33 409 CYS A N 1
ATOM 2625 C CA . CYS A 1 408 ? -22.271 -19.623 -34.087 1.00 25.27 409 CYS A CA 1
ATOM 2626 C C . CYS A 1 408 ? -23.350 -20.693 -33.932 1.00 27.17 409 CYS A C 1
ATOM 2627 O O . CYS A 1 408 ? -23.108 -21.882 -34.188 1.00 22.26 409 CYS A O 1
ATOM 2630 N N . GLY A 1 409 ? -24.550 -20.273 -33.543 1.00 26.15 410 GLY A N 1
ATOM 2631 C CA . GLY A 1 409 ? -25.645 -21.183 -33.296 1.00 22.02 410 GLY A CA 1
ATOM 2632 C C . GLY A 1 409 ? -25.808 -21.586 -31.849 1.00 22.13 410 GLY A C 1
ATOM 2633 O O . GLY A 1 409 ? -26.781 -22.275 -31.521 1.00 22.72 410 GLY A O 1
ATOM 2634 N N . GLY A 1 410 ? -24.889 -21.182 -30.973 1.00 20.75 411 GLY A N 1
ATOM 2635 C CA . GLY A 1 410 ? -25.038 -21.453 -29.555 1.00 21.60 411 GLY A CA 1
ATOM 2636 C C . GLY A 1 410 ? -24.553 -22.815 -29.110 1.00 20.77 411 GLY A C 1
ATOM 2637 O O . GLY A 1 410 ? -23.633 -23.385 -29.704 1.00 18.22 411 GLY A O 1
ATOM 2638 N N . PHE A 1 411 ? -25.192 -23.370 -28.078 1.00 20.39 412 PHE A N 1
ATOM 2639 C CA . PHE A 1 411 ? -24.732 -24.619 -27.489 1.00 18.02 412 PHE A CA 1
ATOM 2640 C C . PHE A 1 411 ? -25.811 -25.685 -27.355 1.00 19.74 412 PHE A C 1
ATOM 2641 O O . PHE A 1 411 ? -25.534 -26.755 -26.804 1.00 17.67 412 PHE A O 1
ATOM 2649 N N . GLY A 1 412 ? -27.008 -25.446 -27.877 1.00 18.77 413 GLY A N 1
ATOM 2650 C CA . GLY A 1 412 ? -28.078 -26.410 -27.810 1.00 17.71 413 GLY A CA 1
ATOM 2651 C C . GLY A 1 412 ? -29.089 -26.184 -26.709 1.00 20.42 413 GLY A C 1
ATOM 2652 O O . GLY A 1 412 ? -29.830 -27.118 -26.381 1.00 20.60 413 GLY A O 1
ATOM 2653 N N . LYS A 1 413 ? -29.146 -24.976 -26.131 1.00 18.73 414 LYS A N 1
ATOM 2654 C CA . LYS A 1 413 ? -30.065 -24.718 -25.025 1.00 20.22 414 LYS A CA 1
ATOM 2655 C C . LYS A 1 413 ? -31.504 -25.066 -25.402 1.00 21.37 414 LYS A C 1
ATOM 2656 O O . LYS A 1 413 ? -32.267 -25.564 -24.568 1.00 24.01 414 LYS A O 1
ATOM 2658 N N . GLY A 1 414 ? -31.879 -24.836 -26.657 1.00 18.52 415 GLY A N 1
ATOM 2659 C CA . GLY A 1 414 ? -33.229 -25.125 -27.112 1.00 24.39 415 GLY A CA 1
ATOM 2660 C C . GLY A 1 414 ? -33.600 -26.595 -27.109 1.00 25.22 415 GLY A C 1
ATOM 2661 O O . GLY A 1 414 ? -34.789 -26.918 -27.256 1.00 21.84 415 GLY A O 1
ATOM 2662 N N . ASN A 1 415 ? -32.625 -27.492 -26.922 1.00 19.33 416 ASN A N 1
ATOM 2663 C CA . ASN A 1 415 ? -32.899 -28.908 -27.074 1.00 21.26 416 ASN A CA 1
ATOM 2664 C C . ASN A 1 415 ? -33.200 -29.629 -25.773 1.00 27.97 416 ASN A C 1
ATOM 2665 O O . ASN A 1 415 ? -33.719 -30.749 -25.827 1.00 32.42 416 ASN A O 1
ATOM 2670 N N . PHE A 1 416 ? -32.932 -29.020 -24.615 1.00 25.98 417 PHE A N 1
ATOM 2671 C CA . PHE A 1 416 ? -33.169 -29.733 -23.362 1.00 28.54 417 PHE A CA 1
ATOM 2672 C C . PHE A 1 416 ? -34.637 -30.134 -23.163 1.00 37.59 417 PHE A C 1
ATOM 2673 O O . PHE A 1 416 ? -34.925 -30.941 -22.269 1.00 41.01 417 PHE A O 1
ATOM 2681 N N . SER A 1 417 ? -35.556 -29.651 -23.999 1.00 40.63 418 SER A N 1
ATOM 2682 C CA . SER A 1 417 ? -36.917 -30.195 -24.036 1.00 41.06 418 SER A CA 1
ATOM 2683 C C . SER A 1 417 ? -37.017 -31.383 -25.006 1.00 46.61 418 SER A C 1
ATOM 2684 O O . SER A 1 417 ? -37.711 -31.349 -26.027 1.00 45.88 418 SER A O 1
ATOM 2687 N N . GLN A 1 418 ? -36.294 -32.453 -24.663 1.00 46.22 419 GLN A N 1
ATOM 2688 C CA . GLN A 1 418 ? -36.408 -33.756 -25.321 1.00 40.99 419 GLN A CA 1
ATOM 2689 C C . GLN A 1 418 ? -37.183 -34.714 -24.432 1.00 48.42 419 GLN A C 1
ATOM 2690 O O . GLN A 1 418 ? -36.911 -34.808 -23.235 1.00 49.33 419 GLN A O 1
ATOM 2696 N N . PHE B 1 36 ? 2.627 -90.316 -25.406 1.00 33.78 37 PHE B N 1
ATOM 2697 C CA . PHE B 1 36 ? 2.076 -90.884 -24.182 1.00 30.88 37 PHE B CA 1
ATOM 2698 C C . PHE B 1 36 ? 1.127 -89.909 -23.495 1.00 28.85 37 PHE B C 1
ATOM 2699 O O . PHE B 1 36 ? 1.487 -88.771 -23.207 1.00 29.71 37 PHE B O 1
ATOM 2707 N N . ASN B 1 37 ? -0.092 -90.367 -23.243 1.00 29.95 38 ASN B N 1
ATOM 2708 C CA . ASN B 1 37 ? -1.093 -89.586 -22.521 1.00 30.02 38 ASN B CA 1
ATOM 2709 C C . ASN B 1 37 ? -1.586 -90.418 -21.349 1.00 27.24 38 ASN B C 1
ATOM 2710 O O . ASN B 1 37 ? -2.363 -91.371 -21.550 1.00 30.89 38 ASN B O 1
ATOM 2715 N N . PRO B 1 38 ? -1.174 -90.111 -20.119 1.00 26.34 39 PRO B N 1
ATOM 2716 C CA . PRO B 1 38 ? -1.647 -90.881 -18.965 1.00 27.70 39 PRO B CA 1
ATOM 2717 C C . PRO B 1 38 ? -3.083 -90.589 -18.574 1.00 31.76 39 PRO B C 1
ATOM 2718 O O . PRO B 1 38 ? -3.613 -91.292 -17.705 1.00 31.94 39 PRO B O 1
ATOM 2722 N N . ARG B 1 39 ? -3.718 -89.580 -19.170 1.00 31.35 40 ARG B N 1
ATOM 2723 C CA . ARG B 1 39 ? -5.072 -89.159 -18.806 1.00 27.75 40 ARG B CA 1
ATOM 2724 C C . ARG B 1 39 ? -5.232 -89.093 -17.287 1.00 27.05 40 ARG B C 1
ATOM 2725 O O . ARG B 1 39 ? -6.092 -89.738 -16.690 1.00 28.02 40 ARG B O 1
ATOM 2733 N N . SER B 1 40 ? -4.373 -88.287 -16.661 1.00 23.58 41 SER B N 1
ATOM 2734 C CA . SER B 1 40 ? -4.293 -88.219 -15.210 1.00 24.10 41 SER B CA 1
ATOM 2735 C C . SER B 1 40 ? -5.032 -87.013 -14.616 1.00 25.00 41 SER B C 1
ATOM 2736 O O . SER B 1 40 ? -4.749 -86.636 -13.474 1.00 25.37 41 SER B O 1
ATOM 2739 N N . ASP B 1 41 ? -5.975 -86.413 -15.350 1.00 25.54 42 ASP B N 1
ATOM 2740 C CA . ASP B 1 41 ? -6.742 -85.290 -14.807 1.00 24.42 42 ASP B CA 1
ATOM 2741 C C . ASP B 1 41 ? -7.375 -85.667 -13.474 1.00 25.41 42 ASP B C 1
ATOM 2742 O O . ASP B 1 41 ? -7.958 -86.743 -13.332 1.00 29.23 42 ASP B O 1
ATOM 2747 N N . ARG B 1 42 ? -7.266 -84.766 -12.499 1.00 28.03 43 ARG B N 1
ATOM 2748 C CA . ARG B 1 42 ? -7.883 -84.969 -11.195 1.00 28.42 43 ARG B CA 1
ATOM 2749 C C . ARG B 1 42 ? -9.375 -84.663 -11.193 1.00 30.59 43 ARG B C 1
ATOM 2750 O O . ARG B 1 42 ? -10.053 -84.961 -10.206 1.00 32.43 43 ARG B O 1
ATOM 2758 N N . PHE B 1 43 ? -9.889 -84.068 -12.261 1.00 27.94 44 PHE B N 1
ATOM 2759 C CA . PHE B 1 43 ? -11.296 -83.713 -12.366 1.00 26.09 44 PHE B CA 1
ATOM 2760 C C . PHE B 1 43 ? -11.599 -83.523 -13.843 1.00 28.34 44 PHE B C 1
ATOM 2761 O O . PHE B 1 43 ? -10.702 -83.245 -14.648 1.00 28.44 44 PHE B O 1
ATOM 2769 N N . HIS B 1 44 ? -12.873 -83.694 -14.190 1.00 29.48 45 HIS B N 1
ATOM 2770 C CA . HIS B 1 44 ? -13.296 -83.698 -15.586 1.00 27.54 45 HIS B CA 1
ATOM 2771 C C . HIS B 1 44 ? -13.249 -82.278 -16.141 1.00 31.22 45 HIS B C 1
ATOM 2772 O O . HIS B 1 44 ? -14.066 -81.425 -15.778 1.00 29.56 45 HIS B O 1
ATOM 2779 N N . THR B 1 45 ? -12.296 -82.027 -17.027 1.00 28.88 46 THR B N 1
ATOM 2780 C CA . THR B 1 45 ? -12.044 -80.701 -17.580 1.00 27.94 46 THR B CA 1
ATOM 2781 C C . THR B 1 45 ? -12.554 -80.694 -19.015 1.00 26.31 46 THR B C 1
ATOM 2782 O O . THR B 1 45 ? -12.014 -81.393 -19.880 1.00 27.30 46 THR B O 1
ATOM 2786 N N . LEU B 1 46 ? -13.610 -79.927 -19.261 1.00 24.31 47 LEU B N 1
ATOM 2787 C CA . LEU B 1 46 ? -14.324 -80.047 -20.525 1.00 24.26 47 LEU B CA 1
ATOM 2788 C C . LEU B 1 46 ? -13.650 -79.258 -21.645 1.00 23.64 47 LEU B C 1
ATOM 2789 O O . LEU B 1 46 ? -13.422 -79.786 -22.738 1.00 22.73 47 LEU B O 1
ATOM 2794 N N . ALA B 1 47 ? -13.354 -77.984 -21.404 1.00 23.77 48 ALA B N 1
ATOM 2795 C CA . ALA B 1 47 ? -12.914 -77.069 -22.453 1.00 19.57 48 ALA B CA 1
ATOM 2796 C C . ALA B 1 47 ? -12.543 -75.747 -21.805 1.00 19.38 48 ALA B C 1
ATOM 2797 O O . ALA B 1 47 ? -12.877 -75.486 -20.646 1.00 21.60 48 ALA B O 1
ATOM 2799 N N . PHE B 1 48 ? -11.831 -74.924 -22.568 1.00 21.22 49 PHE B N 1
ATOM 2800 C CA . PHE B 1 48 ? -11.723 -73.518 -22.223 1.00 16.05 49 PHE B CA 1
ATOM 2801 C C . PHE B 1 48 ? -13.125 -72.920 -22.182 1.00 17.72 49 PHE B C 1
ATOM 2802 O O . PHE B 1 48 ? -14.001 -73.293 -22.959 1.00 19.77 49 PHE B O 1
ATOM 2810 N N . HIS B 1 49 ? -13.339 -71.992 -21.262 1.00 19.43 50 HIS B N 1
ATOM 2811 C CA . HIS B 1 49 ? -14.626 -71.311 -21.187 1.00 20.48 50 HIS B CA 1
ATOM 2812 C C . HIS B 1 49 ? -14.508 -69.820 -21.453 1.00 21.49 50 HIS B C 1
ATOM 2813 O O . HIS B 1 49 ? -15.299 -69.267 -22.232 1.00 21.07 50 HIS B O 1
ATOM 2820 N N . HIS B 1 50 ? -13.546 -69.146 -20.827 1.00 19.74 51 HIS B N 1
ATOM 2821 C CA . HIS B 1 50 ? -13.311 -67.729 -21.091 1.00 18.86 51 HIS B CA 1
ATOM 2822 C C . HIS B 1 50 ? -11.975 -67.336 -20.472 1.00 22.10 51 HIS B C 1
ATOM 2823 O O . HIS B 1 50 ? -11.374 -68.089 -19.703 1.00 22.33 51 HIS B O 1
ATOM 2830 N N . VAL B 1 51 ? -11.502 -66.156 -20.850 1.00 20.16 52 VAL B N 1
ATOM 2831 C CA . VAL B 1 51 ? -10.383 -65.506 -20.194 1.00 22.20 52 VAL B CA 1
ATOM 2832 C C . VAL B 1 51 ? -10.834 -64.114 -19.803 1.00 19.79 52 VAL B C 1
ATOM 2833 O O . VAL B 1 51 ? -11.533 -63.441 -20.569 1.00 21.83 52 VAL B O 1
ATOM 2837 N N . GLU B 1 52 ? -10.456 -63.685 -18.607 1.00 17.79 53 GLU B N 1
ATOM 2838 C CA . GLU B 1 52 ? -10.856 -62.382 -18.104 1.00 18.80 53 GLU B CA 1
ATOM 2839 C C . GLU B 1 52 ? -9.621 -61.520 -17.914 1.00 19.96 53 GLU B C 1
ATOM 2840 O O . GLU B 1 52 ? -8.664 -61.938 -17.248 1.00 17.62 53 GLU B O 1
ATOM 2846 N N . LEU B 1 53 ? -9.652 -60.324 -18.503 1.00 17.53 54 LEU B N 1
ATOM 2847 C CA . LEU B 1 53 ? -8.630 -59.310 -18.303 1.00 18.40 54 LEU B CA 1
ATOM 2848 C C . LEU B 1 53 ? -9.145 -58.284 -17.298 1.00 21.02 54 LEU B C 1
ATOM 2849 O O . LEU B 1 53 ? -10.267 -57.770 -17.428 1.00 19.09 54 LEU B O 1
ATOM 2854 N N . TRP B 1 54 ? -8.343 -58.015 -16.287 1.00 18.50 55 TRP B N 1
ATOM 2855 C CA . TRP B 1 54 ? -8.630 -56.938 -15.363 1.00 21.60 55 TRP B CA 1
ATOM 2856 C C . TRP B 1 54 ? -7.965 -55.675 -15.885 1.00 21.79 55 TRP B C 1
ATOM 2857 O O . TRP B 1 54 ? -6.829 -55.703 -16.375 1.00 21.04 55 TRP B O 1
ATOM 2868 N N . CYS B 1 55 ? -8.694 -54.571 -15.794 1.00 18.83 56 CYS B N 1
ATOM 2869 C CA . CYS B 1 55 ? -8.275 -53.314 -16.373 1.00 19.48 56 CYS B CA 1
ATOM 2870 C C . CYS B 1 55 ? -8.749 -52.208 -15.442 1.00 23.81 56 CYS B C 1
ATOM 2871 O O . CYS B 1 55 ? -9.645 -52.409 -14.619 1.00 25.98 56 CYS B O 1
ATOM 2874 N N . ALA B 1 56 ? -8.137 -51.042 -15.555 1.00 19.30 57 ALA B N 1
ATOM 2875 C CA . ALA B 1 56 ? -8.760 -49.887 -14.935 1.00 24.51 57 ALA B CA 1
ATOM 2876 C C . ALA B 1 56 ? -9.767 -49.224 -15.867 1.00 23.66 57 ALA B C 1
ATOM 2877 O O . ALA B 1 56 ? -10.505 -48.332 -15.436 1.00 20.33 57 ALA B O 1
ATOM 2879 N N . ASP B 1 57 ? -9.830 -49.671 -17.122 1.00 22.15 58 ASP B N 1
ATOM 2880 C CA . ASP B 1 57 ? -10.657 -49.045 -18.155 1.00 22.27 58 ASP B CA 1
ATOM 2881 C C . ASP B 1 57 ? -11.062 -50.170 -19.106 1.00 19.45 58 ASP B C 1
ATOM 2882 O O . ASP B 1 57 ? -10.325 -50.499 -20.040 1.00 19.97 58 ASP B O 1
ATOM 2887 N N . ALA B 1 58 ? -12.219 -50.782 -18.824 1.00 20.66 59 ALA B N 1
ATOM 2888 C CA . ALA B 1 58 ? -12.662 -51.925 -19.620 1.00 20.11 59 ALA B CA 1
ATOM 2889 C C . ALA B 1 58 ? -13.155 -51.492 -20.997 1.00 20.21 59 ALA B C 1
ATOM 2890 O O . ALA B 1 58 ? -12.915 -52.186 -21.997 1.00 16.42 59 ALA B O 1
ATOM 2892 N N . ALA B 1 59 ? -13.854 -50.356 -21.065 1.00 18.61 60 ALA B N 1
ATOM 2893 C CA . ALA B 1 59 ? -14.475 -49.920 -22.315 1.00 19.23 60 ALA B CA 1
ATOM 2894 C C . ALA B 1 59 ? -13.439 -49.655 -23.406 1.00 17.40 60 ALA B C 1
ATOM 2895 O O . ALA B 1 59 ? -13.663 -49.984 -24.576 1.00 18.49 60 ALA B O 1
ATOM 2897 N N . SER B 1 60 ? -12.299 -49.060 -23.051 1.00 14.48 61 SER B N 1
ATOM 2898 C CA . SER B 1 60 ? -11.267 -48.844 -24.057 1.00 15.84 61 SER B CA 1
ATOM 2899 C C . SER B 1 60 ? -10.701 -50.173 -24.549 1.00 15.71 61 SER B C 1
ATOM 2900 O O . SER B 1 60 ? -10.593 -50.403 -25.758 1.00 14.92 61 SER B O 1
ATOM 2903 N N . ALA B 1 61 ? -10.370 -51.074 -23.625 1.00 15.08 62 ALA B N 1
ATOM 2904 C CA . ALA B 1 61 ? -9.746 -52.344 -24.016 1.00 15.35 62 ALA B CA 1
ATOM 2905 C C . ALA B 1 61 ? -10.721 -53.231 -24.780 1.00 15.29 62 ALA B C 1
ATOM 2906 O O . ALA B 1 61 ? -10.364 -53.817 -25.810 1.00 16.07 62 ALA B O 1
ATOM 2908 N N . ALA B 1 62 ? -11.954 -53.365 -24.282 1.00 15.83 63 ALA B N 1
ATOM 2909 C CA . ALA B 1 62 ? -12.909 -54.209 -24.997 1.00 16.88 63 ALA B CA 1
ATOM 2910 C C . ALA B 1 62 ? -13.291 -53.589 -26.334 1.00 16.77 63 ALA B C 1
ATOM 2911 O O . ALA B 1 62 ? -13.509 -54.314 -27.308 1.00 16.84 63 ALA B O 1
ATOM 2913 N N . GLY B 1 63 ? -13.356 -52.257 -26.406 1.00 16.98 64 GLY B N 1
ATOM 2914 C CA . GLY B 1 63 ? -13.650 -51.614 -27.681 1.00 17.54 64 GLY B CA 1
ATOM 2915 C C . GLY B 1 63 ? -12.604 -51.939 -28.730 1.00 16.67 64 GLY B C 1
ATOM 2916 O O . GLY B 1 63 ? -12.922 -52.397 -29.832 1.00 15.99 64 GLY B O 1
ATOM 2917 N N . ARG B 1 64 ? -11.334 -51.750 -28.380 1.00 12.79 65 ARG B N 1
ATOM 2918 C CA . ARG B 1 64 ? -10.267 -52.015 -29.339 1.00 15.28 65 ARG B CA 1
ATOM 2919 C C . ARG B 1 64 ? -10.175 -53.495 -29.679 1.00 14.97 65 ARG B C 1
ATOM 2920 O O . ARG B 1 64 ? -9.983 -53.862 -30.848 1.00 16.08 65 ARG B O 1
ATOM 2928 N N . PHE B 1 65 ? -10.318 -54.368 -28.685 1.00 12.34 66 PHE B N 1
ATOM 2929 C CA . PHE B 1 65 ? -10.273 -55.800 -28.995 1.00 15.06 66 PHE B CA 1
ATOM 2930 C C . PHE B 1 65 ? -11.429 -56.213 -29.900 1.00 17.39 66 PHE B C 1
ATOM 2931 O O . PHE B 1 65 ? -11.290 -57.144 -30.701 1.00 15.12 66 PHE B O 1
ATOM 2939 N N . SER B 1 66 ? -12.586 -55.551 -29.778 1.00 13.97 67 SER B N 1
ATOM 2940 C CA . SER B 1 66 ? -13.743 -55.970 -30.570 1.00 13.33 67 SER B CA 1
ATOM 2941 C C . SER B 1 66 ? -13.485 -55.795 -32.065 1.00 15.67 67 SER B C 1
ATOM 2942 O O . SER B 1 66 ? -13.637 -56.742 -32.846 1.00 15.26 67 SER B O 1
ATOM 2945 N N . PHE B 1 67 ? -13.091 -54.595 -32.491 1.00 13.20 68 PHE B N 1
ATOM 2946 C CA . PHE B 1 67 ? -12.850 -54.420 -33.916 1.00 17.40 68 PHE B CA 1
ATOM 2947 C C . PHE B 1 67 ? -11.479 -54.914 -34.346 1.00 14.67 68 PHE B C 1
ATOM 2948 O O . PHE B 1 67 ? -11.304 -55.201 -35.533 1.00 14.36 68 PHE B O 1
ATOM 2956 N N . GLY B 1 68 ? -10.514 -54.999 -33.419 1.00 14.83 69 GLY B N 1
ATOM 2957 C CA . GLY B 1 68 ? -9.201 -55.536 -33.760 1.00 14.35 69 GLY B CA 1
ATOM 2958 C C . GLY B 1 68 ? -9.227 -57.028 -34.065 1.00 14.69 69 GLY B C 1
ATOM 2959 O O . GLY B 1 68 ? -8.512 -57.501 -34.954 1.00 16.05 69 GLY B O 1
ATOM 2960 N N . LEU B 1 69 ? -10.037 -57.789 -33.327 1.00 15.28 70 LEU B N 1
ATOM 2961 C CA . LEU B 1 69 ? -10.156 -59.232 -33.505 1.00 15.91 70 LEU B CA 1
ATOM 2962 C C . LEU B 1 69 ? -11.428 -59.647 -34.224 1.00 17.71 70 LEU B C 1
ATOM 2963 O O . LEU B 1 69 ? -11.527 -60.800 -34.650 1.00 17.93 70 LEU B O 1
ATOM 2968 N N . GLY B 1 70 ? -12.400 -58.755 -34.351 1.00 16.84 71 GLY B N 1
ATOM 2969 C CA . GLY B 1 70 ? -13.697 -59.144 -34.869 1.00 19.26 71 GLY B CA 1
ATOM 2970 C C . GLY B 1 70 ? -14.477 -60.005 -33.896 1.00 19.84 71 GLY B C 1
ATOM 2971 O O . GLY B 1 70 ? -14.998 -61.060 -34.266 1.00 18.99 71 GLY B O 1
ATOM 2972 N N . ALA B 1 71 ? -14.564 -59.570 -32.646 1.00 15.77 72 ALA B N 1
ATOM 2973 C CA . ALA B 1 71 ? -15.347 -60.267 -31.629 1.00 15.86 72 ALA B CA 1
ATOM 2974 C C . ALA B 1 71 ? -16.416 -59.308 -31.131 1.00 17.51 72 ALA B C 1
ATOM 2975 O O . ALA B 1 71 ? -16.134 -58.452 -30.273 1.00 16.01 72 ALA B O 1
ATOM 2977 N N . PRO B 1 72 ? -17.641 -59.385 -31.656 1.00 16.39 73 PRO B N 1
ATOM 2978 C CA . PRO B 1 72 ? -18.692 -58.467 -31.213 1.00 17.63 73 PRO B CA 1
ATOM 2979 C C . PRO B 1 72 ? -19.004 -58.619 -29.732 1.00 17.24 73 PRO B C 1
ATOM 2980 O O . PRO B 1 72 ? -18.898 -59.702 -29.158 1.00 18.05 73 PRO B O 1
ATOM 2984 N N . LEU B 1 73 ? -19.401 -57.503 -29.123 1.00 17.02 74 LEU B N 1
ATOM 2985 C CA . LEU B 1 73 ? -19.913 -57.517 -27.762 1.00 18.15 74 LEU B CA 1
ATOM 2986 C C . LEU B 1 73 ? -21.098 -58.469 -27.661 1.00 21.00 74 LEU B C 1
ATOM 2987 O O . LEU B 1 73 ? -21.998 -58.457 -28.506 1.00 20.59 74 LEU B O 1
ATOM 2992 N N . ALA B 1 74 ? -21.098 -59.293 -26.619 1.00 20.09 75 ALA B N 1
ATOM 2993 C CA . ALA B 1 74 ? -22.090 -60.348 -26.485 1.00 24.34 75 ALA B CA 1
ATOM 2994 C C . ALA B 1 74 ? -22.789 -60.377 -25.135 1.00 26.50 75 ALA B C 1
ATOM 2995 O O . ALA B 1 74 ? -23.873 -60.968 -25.045 1.00 25.98 75 ALA B O 1
ATOM 2997 N N . ALA B 1 75 ? -22.228 -59.757 -24.098 1.00 20.16 76 ALA B N 1
ATOM 2998 C CA . ALA B 1 75 ? -22.876 -59.692 -22.792 1.00 20.65 76 ALA B CA 1
ATOM 2999 C C . ALA B 1 75 ? -22.260 -58.555 -21.993 1.00 22.22 76 ALA B C 1
ATOM 3000 O O . ALA B 1 75 ? -21.127 -58.137 -22.245 1.00 21.32 76 ALA B O 1
ATOM 3002 N N . ARG B 1 76 ? -23.017 -58.061 -21.016 1.00 20.55 77 ARG B N 1
ATOM 3003 C CA . ARG B 1 76 ? -22.490 -57.038 -20.131 1.00 18.40 77 ARG B CA 1
ATOM 3004 C C . ARG B 1 76 ? -23.078 -57.224 -18.742 1.00 20.25 77 ARG B C 1
ATOM 3005 O O . ARG B 1 76 ? -24.182 -57.741 -18.573 1.00 21.41 77 ARG B O 1
ATOM 3013 N N . SER B 1 77 ? -22.308 -56.810 -17.749 1.00 19.90 78 SER B N 1
ATOM 3014 C CA . SER B 1 77 ? -22.807 -56.621 -16.394 1.00 21.40 78 SER B CA 1
ATOM 3015 C C . SER B 1 77 ? -22.173 -55.338 -15.893 1.00 22.14 78 SER B C 1
ATOM 3016 O O . SER B 1 77 ? -20.942 -55.236 -15.865 1.00 21.99 78 SER B O 1
ATOM 3019 N N . ASP B 1 78 ? -22.999 -54.339 -15.569 1.00 19.40 79 ASP B N 1
ATOM 3020 C CA . ASP B 1 78 ? -22.484 -53.044 -15.130 1.00 21.21 79 ASP B CA 1
ATOM 3021 C C . ASP B 1 78 ? -23.596 -52.225 -14.481 1.00 20.47 79 ASP B C 1
ATOM 3022 O O . ASP B 1 78 ? -24.630 -52.781 -14.096 1.00 25.63 79 ASP B O 1
ATOM 3027 N N . LEU B 1 79 ? -23.397 -50.913 -14.349 1.00 22.37 80 LEU B N 1
ATOM 3028 C CA . LEU B 1 79 ? -24.418 -50.071 -13.721 1.00 25.73 80 LEU B CA 1
ATOM 3029 C C . LEU B 1 79 ? -25.784 -50.249 -14.374 1.00 26.38 80 LEU B C 1
ATOM 3030 O O . LEU B 1 79 ? -26.816 -50.202 -13.688 1.00 26.67 80 LEU B O 1
ATOM 3035 N N . SER B 1 80 ? -25.808 -50.478 -15.691 1.00 22.87 81 SER B N 1
ATOM 3036 C CA . SER B 1 80 ? -27.055 -50.628 -16.430 1.00 25.28 81 SER B CA 1
ATOM 3037 C C . SER B 1 80 ? -27.736 -51.961 -16.183 1.00 26.81 81 SER B C 1
ATOM 3038 O O . SER B 1 80 ? -28.879 -52.133 -16.610 1.00 24.29 81 SER B O 1
ATOM 3041 N N . THR B 1 81 ? -27.082 -52.909 -15.520 1.00 22.48 82 THR B N 1
ATOM 3042 C CA . THR B 1 81 ? -27.733 -54.164 -15.181 1.00 20.10 82 THR B CA 1
ATOM 3043 C C . THR B 1 81 ? -27.910 -54.343 -13.679 1.00 21.67 82 THR B C 1
ATOM 3044 O O . THR B 1 81 ? -28.275 -55.438 -13.237 1.00 24.12 82 THR B O 1
ATOM 3048 N N . GLY B 1 82 ? -27.687 -53.293 -12.892 1.00 20.87 83 GLY B N 1
ATOM 3049 C CA . GLY B 1 82 ? -27.773 -53.380 -11.449 1.00 27.57 83 GLY B CA 1
ATOM 3050 C C . GLY B 1 82 ? -26.474 -53.707 -10.741 1.00 25.66 83 GLY B C 1
ATOM 3051 O O . GLY B 1 82 ? -26.486 -53.906 -9.521 1.00 26.97 83 GLY B O 1
ATOM 3052 N N . ASN B 1 83 ? -25.359 -53.766 -11.459 1.00 21.88 84 ASN B N 1
ATOM 3053 C CA . ASN B 1 83 ? -24.056 -54.073 -10.880 1.00 23.06 84 ASN B CA 1
ATOM 3054 C C . ASN B 1 83 ? -23.301 -52.759 -10.718 1.00 17.84 84 ASN B C 1
ATOM 3055 O O . ASN B 1 83 ? -22.832 -52.180 -11.703 1.00 20.51 84 ASN B O 1
ATOM 3060 N N . SER B 1 84 ? -23.202 -52.267 -9.484 1.00 19.65 85 SER B N 1
ATOM 3061 C CA . SER B 1 84 ? -22.463 -51.037 -9.219 1.00 19.92 85 SER B CA 1
ATOM 3062 C C . SER B 1 84 ? -21.050 -51.308 -8.721 1.00 17.54 85 SER B C 1
ATOM 3063 O O . SER B 1 84 ? -20.322 -50.362 -8.405 1.00 19.11 85 SER B O 1
ATOM 3066 N N . ALA B 1 85 ? -20.647 -52.576 -8.650 1.00 19.90 86 ALA B N 1
ATOM 3067 C CA . ALA B 1 85 ? -19.312 -52.947 -8.192 1.00 20.45 86 ALA B CA 1
ATOM 3068 C C . ALA B 1 85 ? -18.296 -52.959 -9.335 1.00 18.25 86 ALA B C 1
ATOM 3069 O O . ALA B 1 85 ? -17.218 -52.371 -9.215 1.00 18.16 86 ALA B O 1
ATOM 3071 N N . HIS B 1 86 ? -18.618 -53.616 -10.450 1.00 17.46 87 HIS B N 1
ATOM 3072 C CA . HIS B 1 86 ? -17.682 -53.657 -11.567 1.00 19.00 87 HIS B CA 1
ATOM 3073 C C . HIS B 1 86 ? -18.425 -53.521 -12.885 1.00 17.84 87 HIS B C 1
ATOM 3074 O O . HIS B 1 86 ? -19.606 -53.851 -12.987 1.00 19.48 87 HIS B O 1
ATOM 3081 N N . ALA B 1 87 ? -17.708 -53.006 -13.890 1.00 19.36 88 ALA B N 1
ATOM 3082 C CA . ALA B 1 87 ? -18.175 -52.930 -15.270 1.00 16.97 88 ALA B CA 1
ATOM 3083 C C . ALA B 1 87 ? -17.489 -54.034 -16.060 1.00 17.81 88 ALA B C 1
ATOM 3084 O O . ALA B 1 87 ? -16.260 -54.036 -16.168 1.00 18.03 88 ALA B O 1
ATOM 3086 N N . SER B 1 88 ? -18.271 -54.965 -16.610 1.00 16.83 89 SER B N 1
ATOM 3087 C CA . SER B 1 88 ? -17.713 -56.116 -17.316 1.00 16.94 89 SER B CA 1
ATOM 3088 C C . SER B 1 88 ? -18.313 -56.203 -18.711 1.00 19.29 89 SER B C 1
ATOM 3089 O O . SER B 1 88 ? -19.537 -56.171 -18.863 1.00 21.01 89 SER B O 1
ATOM 3092 N N . LEU B 1 89 ? -17.450 -56.330 -19.719 1.00 14.59 90 LEU B N 1
ATOM 3093 C CA . LEU B 1 89 ? -17.842 -56.463 -21.118 1.00 15.86 90 LEU B CA 1
ATOM 3094 C C . LEU B 1 89 ? -17.354 -57.812 -21.630 1.00 18.99 90 LEU B C 1
ATOM 3095 O O . LEU B 1 89 ? -16.180 -58.145 -21.461 1.00 17.10 90 LEU B O 1
ATOM 3100 N N . LEU B 1 90 ? -18.255 -58.584 -22.251 1.00 15.24 91 LEU B N 1
ATOM 3101 C CA . LEU B 1 90 ? -17.938 -59.909 -22.783 1.00 18.09 91 LEU B CA 1
ATOM 3102 C C . LEU B 1 90 ? -17.977 -59.853 -24.308 1.00 18.73 91 LEU B C 1
ATOM 3103 O O . LEU B 1 90 ? -19.038 -59.629 -24.899 1.00 18.22 91 LEU B O 1
ATOM 3108 N N . LEU B 1 91 ? -16.824 -60.050 -24.939 1.00 16.85 92 LEU B N 1
ATOM 3109 C CA . LEU B 1 91 ? -16.717 -60.184 -26.385 1.00 17.35 92 LEU B CA 1
ATOM 3110 C C . LEU B 1 91 ? -16.705 -61.663 -26.753 1.00 18.60 92 LEU B C 1
ATOM 3111 O O . LEU B 1 91 ? -16.124 -62.489 -26.039 1.00 18.67 92 LEU B O 1
ATOM 3116 N N . ARG B 1 92 ? -17.334 -61.997 -27.872 1.00 16.70 93 ARG B N 1
ATOM 3117 C CA . ARG B 1 92 ? -17.379 -63.381 -28.311 1.00 21.05 93 ARG B CA 1
ATOM 3118 C C . ARG B 1 92 ? -17.086 -63.467 -29.804 1.00 19.10 93 ARG B C 1
ATOM 3119 O O . ARG B 1 92 ? -17.531 -62.622 -30.586 1.00 20.94 93 ARG B O 1
ATOM 3127 N N . SER B 1 93 ? -16.307 -64.475 -30.191 1.00 20.72 94 SER B N 1
ATOM 3128 C CA . SER B 1 93 ? -16.157 -64.844 -31.597 1.00 20.49 94 SER B CA 1
ATOM 3129 C C . SER B 1 93 ? -16.152 -66.365 -31.649 1.00 19.80 94 SER B C 1
ATOM 3130 O O . SER B 1 93 ? -15.230 -66.998 -31.129 1.00 18.66 94 SER B O 1
ATOM 3133 N N . GLY B 1 94 ? -17.189 -66.952 -32.248 1.00 20.98 95 GLY B N 1
ATOM 3134 C CA . GLY B 1 94 ? -17.333 -68.397 -32.144 1.00 20.77 95 GLY B CA 1
ATOM 3135 C C . GLY B 1 94 ? -17.420 -68.798 -30.684 1.00 23.57 95 GLY B C 1
ATOM 3136 O O . GLY B 1 94 ? -18.170 -68.210 -29.900 1.00 25.01 95 GLY B O 1
ATOM 3137 N N . SER B 1 95 ? -16.632 -69.793 -30.291 1.00 23.52 96 SER B N 1
ATOM 3138 C CA . SER B 1 95 ? -16.610 -70.204 -28.890 1.00 24.90 96 SER B CA 1
ATOM 3139 C C . SER B 1 95 ? -15.663 -69.362 -28.056 1.00 25.78 96 SER B C 1
ATOM 3140 O O . SER B 1 95 ? -15.599 -69.540 -26.833 1.00 26.50 96 SER B O 1
ATOM 3143 N N . LEU B 1 96 ? -14.939 -68.452 -28.687 1.00 23.70 97 LEU B N 1
ATOM 3144 C CA . LEU B 1 96 ? -13.955 -67.656 -27.983 1.00 23.21 97 LEU B CA 1
ATOM 3145 C C . LEU B 1 96 ? -14.673 -66.545 -27.216 1.00 24.93 97 LEU B C 1
ATOM 3146 O O . LEU B 1 96 ? -15.509 -65.834 -27.782 1.00 20.98 97 LEU B O 1
ATOM 3151 N N . SER B 1 97 ? -14.358 -66.401 -25.925 1.00 20.74 98 SER B N 1
ATOM 3152 C CA . SER B 1 97 ? -15.013 -65.409 -25.072 1.00 20.36 98 SER B CA 1
ATOM 3153 C C . SER B 1 97 ? -13.973 -64.637 -24.269 1.00 19.85 98 SER B C 1
ATOM 3154 O O . SER B 1 97 ? -13.263 -65.231 -23.452 1.00 19.89 98 SER B O 1
ATOM 3157 N N . PHE B 1 98 ? -13.894 -63.318 -24.499 1.00 17.72 99 PHE B N 1
ATOM 3158 C CA . PHE B 1 98 ? -13.029 -62.402 -23.755 1.00 18.65 99 PHE B CA 1
ATOM 3159 C C . PHE B 1 98 ? -13.865 -61.568 -22.789 1.00 19.72 99 PHE B C 1
ATOM 3160 O O . PHE B 1 98 ? -14.815 -60.904 -23.213 1.00 18.44 99 PHE B O 1
ATOM 3168 N N . LEU B 1 99 ? -13.484 -61.550 -21.515 1.00 17.18 100 LEU B N 1
ATOM 3169 C CA . LEU B 1 99 ? -14.149 -60.719 -20.512 1.00 18.01 100 LEU B CA 1
ATOM 3170 C C . LEU B 1 99 ? -13.215 -59.599 -20.075 1.00 20.52 100 LEU B C 1
ATOM 3171 O O . LEU B 1 99 ? -12.063 -59.848 -19.705 1.00 17.68 100 LEU B O 1
ATOM 3176 N N . PHE B 1 100 ? -13.708 -58.365 -20.127 1.00 18.30 101 PHE B N 1
ATOM 3177 C CA . PHE B 1 100 ? -12.955 -57.194 -19.698 1.00 16.68 101 PHE B CA 1
ATOM 3178 C C . PHE B 1 100 ? -13.689 -56.581 -18.517 1.00 17.48 101 PHE B C 1
ATOM 3179 O O . PHE B 1 100 ? -14.868 -56.231 -18.644 1.00 17.83 101 PHE B O 1
ATOM 3187 N N . THR B 1 101 ? -13.003 -56.453 -17.377 1.00 16.99 102 THR B N 1
ATOM 3188 C CA . THR B 1 101 ? -13.639 -56.013 -16.135 1.00 17.19 102 THR B CA 1
ATOM 3189 C C . THR B 1 101 ? -12.846 -54.894 -15.478 1.00 21.63 102 THR B C 1
ATOM 3190 O O . THR B 1 101 ? -11.629 -55.007 -15.307 1.00 18.86 102 THR B O 1
ATOM 3194 N N . ALA B 1 102 ? -13.542 -53.831 -15.072 1.00 18.98 103 ALA B N 1
ATOM 3195 C CA . ALA B 1 102 ? -12.917 -52.763 -14.312 1.00 17.84 103 ALA B CA 1
ATOM 3196 C C . ALA B 1 102 ? -13.760 -52.463 -13.084 1.00 19.62 103 ALA B C 1
ATOM 3197 O O . ALA B 1 102 ? -14.988 -52.573 -13.133 1.00 20.28 103 ALA B O 1
ATOM 3199 N N . PRO B 1 103 ? -13.142 -52.066 -11.983 1.00 20.53 104 PRO B N 1
ATOM 3200 C CA . PRO B 1 103 ? -13.935 -51.656 -10.820 1.00 22.10 104 PRO B CA 1
ATOM 3201 C C . PRO B 1 103 ? -14.473 -50.237 -10.970 1.00 20.77 104 PRO B C 1
ATOM 3202 O O . PRO B 1 103 ? -13.835 -49.360 -11.555 1.00 22.09 104 PRO B O 1
ATOM 3206 N N . TYR B 1 104 ? -15.683 -50.028 -10.448 1.00 19.97 105 TYR B N 1
ATOM 3207 C CA . TYR B 1 104 ? -16.169 -48.680 -10.185 1.00 18.77 105 TYR B CA 1
ATOM 3208 C C . TYR B 1 104 ? -15.504 -48.142 -8.919 1.00 26.06 105 TYR B C 1
ATOM 3209 O O . TYR B 1 104 ? -15.103 -48.901 -8.036 1.00 24.08 105 TYR B O 1
ATOM 3218 N N . ALA B 1 105 ? -15.410 -46.816 -8.813 1.00 23.83 106 ALA B N 1
ATOM 3219 C CA . ALA B 1 105 ? -14.636 -46.223 -7.725 1.00 24.91 106 ALA B CA 1
ATOM 3220 C C . ALA B 1 105 ? -15.466 -45.607 -6.608 1.00 30.92 106 ALA B C 1
ATOM 3221 O O . ALA B 1 105 ? -15.018 -45.614 -5.457 1.00 36.45 106 ALA B O 1
ATOM 3223 N N . HIS B 1 106 ? -16.641 -45.058 -6.905 1.00 27.81 107 HIS B N 1
ATOM 3224 C CA . HIS B 1 106 ? -17.395 -44.274 -5.934 1.00 31.99 107 HIS B CA 1
ATOM 3225 C C . HIS B 1 106 ? -18.849 -44.718 -5.947 1.00 30.92 107 HIS B C 1
ATOM 3226 O O . HIS B 1 106 ? -19.404 -45.016 -7.008 1.00 29.31 107 HIS B O 1
ATOM 3233 N N . GLY B 1 107 ? -19.463 -44.770 -4.767 1.00 27.46 108 GLY B N 1
ATOM 3234 C CA . GLY B 1 107 ? -20.807 -45.301 -4.679 1.00 27.20 108 GLY B CA 1
ATOM 3235 C C . GLY B 1 107 ? -20.926 -46.745 -5.107 1.00 27.78 108 GLY B C 1
ATOM 3236 O O . GLY B 1 107 ? -22.034 -47.215 -5.383 1.00 26.71 108 GLY B O 1
ATOM 3237 N N . ALA B 1 108 ? -19.808 -47.464 -5.182 1.00 26.04 109 ALA B N 1
ATOM 3238 C CA . ALA B 1 108 ? -19.813 -48.855 -5.621 1.00 27.13 109 ALA B CA 1
ATOM 3239 C C . ALA B 1 108 ? -20.247 -49.757 -4.475 1.00 23.42 109 ALA B C 1
ATOM 3240 O O . ALA B 1 108 ? -19.702 -49.672 -3.371 1.00 27.08 109 ALA B O 1
ATOM 3242 N N . ASP B 1 109 ? -21.233 -50.611 -4.722 1.00 21.06 110 ASP B N 1
ATOM 3243 C CA . ASP B 1 109 ? -21.716 -51.532 -3.698 1.00 20.29 110 ASP B CA 1
ATOM 3244 C C . ASP B 1 109 ? -21.249 -52.927 -4.094 1.00 21.23 110 ASP B C 1
ATOM 3245 O O . ASP B 1 109 ? -21.844 -53.554 -4.971 1.00 20.74 110 ASP B O 1
ATOM 3250 N N . ALA B 1 110 ? -20.198 -53.412 -3.416 1.00 22.18 111 ALA B N 1
ATOM 3251 C CA . ALA B 1 110 ? -19.573 -54.677 -3.790 1.00 24.31 111 ALA B CA 1
ATOM 3252 C C . ALA B 1 110 ? -20.572 -55.815 -3.789 1.00 23.66 111 ALA B C 1
ATOM 3253 O O . ALA B 1 110 ? -20.404 -56.786 -4.532 1.00 24.30 111 ALA B O 1
ATOM 3255 N N . ALA B 1 111 ? -21.639 -55.703 -2.998 1.00 20.62 112 ALA B N 1
ATOM 3256 C CA . ALA B 1 111 ? -22.572 -56.815 -2.917 1.00 21.93 112 ALA B CA 1
ATOM 3257 C C . ALA B 1 111 ? -23.386 -56.995 -4.194 1.00 22.24 112 ALA B C 1
ATOM 3258 O O . ALA B 1 111 ? -24.067 -58.016 -4.333 1.00 24.13 112 ALA B O 1
ATOM 3260 N N . THR B 1 112 ? -23.319 -56.056 -5.138 1.00 19.98 113 THR B N 1
ATOM 3261 C CA . THR B 1 112 ? -24.054 -56.180 -6.390 1.00 19.05 113 THR B CA 1
ATOM 3262 C C . THR B 1 112 ? -23.205 -56.762 -7.513 1.00 23.26 113 THR B C 1
ATOM 3263 O O . THR B 1 112 ? -23.676 -56.838 -8.649 1.00 21.54 113 THR B O 1
ATOM 3267 N N . ALA B 1 113 ? -21.983 -57.208 -7.211 1.00 21.40 114 ALA B N 1
ATOM 3268 C CA . ALA B 1 113 ? -21.111 -57.782 -8.228 1.00 22.37 114 ALA B CA 1
ATOM 3269 C C . ALA B 1 113 ? -21.722 -59.036 -8.843 1.00 23.49 114 ALA B C 1
ATOM 3270 O O . ALA B 1 113 ? -22.222 -59.913 -8.136 1.00 23.81 114 ALA B O 1
ATOM 3272 N N . ALA B 1 114 ? -21.676 -59.118 -10.169 1.00 20.00 115 ALA B N 1
ATOM 3273 C CA . ALA B 1 114 ? -22.088 -60.341 -10.839 1.00 20.97 115 ALA B CA 1
ATOM 3274 C C . ALA B 1 114 ? -21.022 -61.423 -10.730 1.00 25.71 115 ALA B C 1
ATOM 3275 O O . ALA B 1 114 ? -21.341 -62.615 -10.808 1.00 29.20 115 ALA B O 1
ATOM 3277 N N . LEU B 1 115 ? -19.764 -61.031 -10.540 1.00 21.12 116 LEU B N 1
ATOM 3278 C CA . LEU B 1 115 ? -18.663 -61.951 -10.293 1.00 23.98 116 LEU B CA 1
ATOM 3279 C C . LEU B 1 115 ? -18.332 -61.923 -8.807 1.00 22.80 116 LEU B C 1
ATOM 3280 O O . LEU B 1 115 ? -17.687 -60.973 -8.340 1.00 20.53 116 LEU B O 1
ATOM 3285 N N . PRO B 1 116 ? -18.740 -62.926 -8.024 1.00 27.11 117 PRO B N 1
ATOM 3286 C CA . PRO B 1 116 ? -18.533 -62.852 -6.564 1.00 27.26 117 PRO B CA 1
ATOM 3287 C C . PRO B 1 116 ? -17.074 -62.859 -6.158 1.00 28.88 117 PRO B C 1
ATOM 3288 O O . PRO B 1 116 ? -16.741 -62.375 -5.068 1.00 24.87 117 PRO B O 1
ATOM 3292 N N . SER B 1 117 ? -16.188 -63.387 -6.996 1.00 24.32 118 SER B N 1
ATOM 3293 C CA . SER B 1 117 ? -14.773 -63.341 -6.666 1.00 26.41 118 SER B CA 1
ATOM 3294 C C . SER B 1 117 ? -14.156 -61.974 -6.926 1.00 25.22 118 SER B C 1
ATOM 3295 O O . SER B 1 117 ? -13.014 -61.741 -6.517 1.00 27.10 118 SER B O 1
ATOM 3298 N N . PHE B 1 118 ? -14.886 -61.051 -7.551 1.00 25.86 119 PHE B N 1
ATOM 3299 C CA . PHE B 1 118 ? -14.329 -59.732 -7.817 1.00 24.08 119 PHE B CA 1
ATOM 3300 C C . PHE B 1 118 ? -14.047 -58.989 -6.518 1.00 27.03 119 PHE B C 1
ATOM 3301 O O . PHE B 1 118 ? -14.836 -59.033 -5.577 1.00 28.72 119 PHE B O 1
ATOM 3309 N N . SER B 1 119 ? -12.908 -58.301 -6.473 1.00 23.42 120 SER B N 1
ATOM 3310 C CA . SER B 1 119 ? -12.543 -57.478 -5.327 1.00 28.04 120 SER B CA 1
ATOM 3311 C C . SER B 1 119 ? -11.969 -56.177 -5.851 1.00 26.82 120 SER B C 1
ATOM 3312 O O . SER B 1 119 ? -10.932 -56.184 -6.521 1.00 25.46 120 SER B O 1
ATOM 3315 N N . ALA B 1 120 ? -12.644 -55.065 -5.558 1.00 22.75 121 ALA B N 1
ATOM 3316 C CA . ALA B 1 120 ? -12.202 -53.786 -6.091 1.00 23.65 121 ALA B CA 1
ATOM 3317 C C . ALA B 1 120 ? -10.776 -53.472 -5.667 1.00 23.95 121 ALA B C 1
ATOM 3318 O O . ALA B 1 120 ? -9.992 -52.948 -6.466 1.00 25.38 121 ALA B O 1
ATOM 3320 N N . ALA B 1 121 ? -10.425 -53.769 -4.410 1.00 19.81 122 ALA B N 1
ATOM 3321 C CA . ALA B 1 121 ? -9.084 -53.454 -3.926 1.00 26.95 122 ALA B CA 1
ATOM 3322 C C . ALA B 1 121 ? -8.026 -54.261 -4.673 1.00 20.37 122 ALA B C 1
ATOM 3323 O O . ALA B 1 121 ? -7.001 -53.713 -5.096 1.00 22.61 122 ALA B O 1
ATOM 3325 N N . ALA B 1 122 ? -8.276 -55.558 -4.871 1.00 23.80 123 ALA B N 1
ATOM 3326 C CA . ALA B 1 122 ? -7.326 -56.402 -5.597 1.00 25.22 123 ALA B CA 1
ATOM 3327 C C . ALA B 1 122 ? -7.229 -56.001 -7.065 1.00 22.60 123 ALA B C 1
ATOM 3328 O O . ALA B 1 122 ? -6.142 -56.043 -7.653 1.00 20.52 123 ALA B O 1
ATOM 3330 N N . ALA B 1 123 ? -8.356 -55.615 -7.675 1.00 22.89 124 ALA B N 1
ATOM 3331 C CA . ALA B 1 123 ? -8.346 -55.210 -9.081 1.00 21.40 124 ALA B CA 1
ATOM 3332 C C . ALA B 1 123 ? -7.590 -53.907 -9.288 1.00 18.42 124 ALA B C 1
ATOM 3333 O O . ALA B 1 123 ? -6.904 -53.737 -10.303 1.00 18.49 124 ALA B O 1
ATOM 3335 N N . ARG B 1 124 ? -7.739 -52.954 -8.363 1.00 21.14 125 ARG B N 1
ATOM 3336 C CA . ARG B 1 124 ? -6.967 -51.717 -8.449 1.00 22.44 125 ARG B CA 1
ATOM 3337 C C . ARG B 1 124 ? -5.474 -51.991 -8.318 1.00 20.94 125 ARG B C 1
ATOM 3338 O O . ARG B 1 124 ? -4.657 -51.449 -9.073 1.00 21.93 125 ARG B O 1
ATOM 3346 N N . ARG B 1 125 ? -5.095 -52.817 -7.347 1.00 24.17 126 ARG B N 1
ATOM 3347 C CA . ARG B 1 125 ? -3.696 -53.231 -7.248 1.00 23.42 126 ARG B CA 1
ATOM 3348 C C . ARG B 1 125 ? -3.227 -53.908 -8.534 1.00 21.82 126 ARG B C 1
ATOM 3349 O O . ARG B 1 125 ? -2.120 -53.641 -9.022 1.00 24.04 126 ARG B O 1
ATOM 3357 N N . PHE B 1 126 ? -4.057 -54.790 -9.090 1.00 21.14 127 PHE B N 1
ATOM 3358 C CA . PHE B 1 126 ? -3.683 -55.535 -10.289 1.00 20.65 127 PHE B CA 1
ATOM 3359 C C . PHE B 1 126 ? -3.366 -54.593 -11.446 1.00 20.11 127 PHE B C 1
ATOM 3360 O O . PHE B 1 126 ? -2.366 -54.771 -12.146 1.00 19.86 127 PHE B O 1
ATOM 3368 N N . ALA B 1 127 ? -4.191 -53.564 -11.645 1.00 19.98 128 ALA B N 1
ATOM 3369 C CA . ALA B 1 127 ? -3.978 -52.650 -12.762 1.00 21.14 128 ALA B CA 1
ATOM 3370 C C . ALA B 1 127 ? -2.724 -51.809 -12.562 1.00 24.44 128 ALA B C 1
ATOM 3371 O O . ALA B 1 127 ? -1.991 -51.534 -13.522 1.00 24.21 128 ALA B O 1
ATOM 3373 N N . ALA B 1 128 ? -2.477 -51.372 -11.327 1.00 23.47 129 ALA B N 1
ATOM 3374 C CA . ALA B 1 128 ? -1.246 -50.649 -11.037 1.00 25.88 129 ALA B CA 1
ATOM 3375 C C . ALA B 1 128 ? -0.029 -51.547 -11.245 1.00 21.82 129 ALA B C 1
ATOM 3376 O O . ALA B 1 128 ? 0.973 -51.122 -11.829 1.00 23.17 129 ALA B O 1
ATOM 3378 N N . ASP B 1 129 ? -0.113 -52.802 -10.804 1.00 20.42 130 ASP B N 1
ATOM 3379 C CA . ASP B 1 129 ? 1.042 -53.695 -10.900 1.00 21.78 130 ASP B CA 1
ATOM 3380 C C . ASP B 1 129 ? 1.344 -54.076 -12.354 1.00 24.82 130 ASP B C 1
ATOM 3381 O O . ASP B 1 129 ? 2.512 -54.107 -12.764 1.00 21.81 130 ASP B O 1
ATOM 3386 N N . HIS B 1 130 ? 0.307 -54.362 -13.153 1.00 19.71 131 HIS B N 1
ATOM 3387 C CA . HIS B 1 130 ? 0.482 -55.066 -14.423 1.00 20.32 131 HIS B CA 1
ATOM 3388 C C . HIS B 1 130 ? 0.017 -54.321 -15.665 1.00 23.74 131 HIS B C 1
ATOM 3389 O O . HIS B 1 130 ? 0.413 -54.713 -16.771 1.00 20.67 131 HIS B O 1
ATOM 3396 N N . GLY B 1 131 ? -0.819 -53.292 -15.533 1.00 19.79 132 GLY B N 1
ATOM 3397 C CA . GLY B 1 131 ? -1.478 -52.781 -16.711 1.00 24.62 132 GLY B CA 1
ATOM 3398 C C . GLY B 1 131 ? -2.476 -53.792 -17.263 1.00 22.64 132 GLY B C 1
ATOM 3399 O O . GLY B 1 131 ? -2.891 -54.747 -16.593 1.00 23.29 132 GLY B O 1
ATOM 3400 N N . LEU B 1 132 ? -2.879 -53.551 -18.509 1.00 19.65 133 LEU B N 1
ATOM 3401 C CA . LEU B 1 132 ? -3.813 -54.454 -19.174 1.00 17.32 133 LEU B CA 1
ATOM 3402 C C . LEU B 1 132 ? -3.226 -55.858 -19.194 1.00 17.55 133 LEU B C 1
ATOM 3403 O O . LEU B 1 132 ? -2.176 -56.080 -19.798 1.00 18.65 133 LEU B O 1
ATOM 3408 N N . ALA B 1 133 ? -3.886 -56.799 -18.525 1.00 17.32 134 ALA B N 1
ATOM 3409 C CA . ALA B 1 133 ? -3.311 -58.133 -18.396 1.00 18.35 134 ALA B CA 1
ATOM 3410 C C . ALA B 1 133 ? -4.398 -59.132 -18.036 1.00 18.59 134 ALA B C 1
ATOM 3411 O O . ALA B 1 133 ? -5.464 -58.770 -17.512 1.00 17.90 134 ALA B O 1
ATOM 3413 N N . VAL B 1 134 ? -4.114 -60.403 -18.338 1.00 16.12 135 VAL B N 1
ATOM 3414 C CA . VAL B 1 134 ? -5.050 -61.481 -18.041 1.00 16.32 135 VAL B CA 1
ATOM 3415 C C . VAL B 1 134 ? -5.070 -61.740 -16.544 1.00 18.06 135 VAL B C 1
ATOM 3416 O O . VAL B 1 134 ? -4.027 -61.971 -15.924 1.00 18.05 135 VAL B O 1
ATOM 3420 N N . ARG B 1 135 ? -6.268 -61.754 -15.966 1.00 18.51 136 ARG B N 1
ATOM 3421 C CA . ARG B 1 135 ? -6.465 -62.100 -14.566 1.00 18.12 136 ARG B CA 1
ATOM 3422 C C . ARG B 1 135 ? -6.875 -63.552 -14.379 1.00 18.33 136 ARG B C 1
ATOM 3423 O O . ARG B 1 135 ? -6.357 -64.230 -13.485 1.00 19.26 136 ARG B O 1
ATOM 3431 N N . ALA B 1 136 ? -7.803 -64.044 -15.198 1.00 19.11 137 ALA B N 1
ATOM 3432 C CA . ALA B 1 136 ? -8.372 -65.371 -15.025 1.00 20.95 137 ALA B CA 1
ATOM 3433 C C . ALA B 1 136 ? -8.317 -66.140 -16.334 1.00 18.65 137 ALA B C 1
ATOM 3434 O O . ALA B 1 136 ? -8.714 -65.627 -17.384 1.00 23.09 137 ALA B O 1
ATOM 3436 N N . VAL B 1 137 ? -7.827 -67.365 -16.260 1.00 18.97 138 VAL B N 1
ATOM 3437 C CA . VAL B 1 137 ? -7.994 -68.351 -17.314 1.00 16.58 138 VAL B CA 1
ATOM 3438 C C . VAL B 1 137 ? -9.088 -69.288 -16.830 1.00 20.22 138 VAL B C 1
ATOM 3439 O O . VAL B 1 137 ? -8.924 -69.973 -15.818 1.00 20.85 138 VAL B O 1
ATOM 3443 N N . ALA B 1 138 ? -10.226 -69.302 -17.515 1.00 16.29 139 ALA B N 1
ATOM 3444 C CA . ALA B 1 138 ? -11.387 -70.030 -17.033 1.00 20.00 139 ALA B CA 1
ATOM 3445 C C . ALA B 1 138 ? -11.603 -71.302 -17.835 1.00 21.34 139 ALA B C 1
ATOM 3446 O O . ALA B 1 138 ? -11.679 -71.269 -19.073 1.00 18.58 139 ALA B O 1
ATOM 3448 N N . LEU B 1 139 ? -11.740 -72.407 -17.114 1.00 17.17 140 LEU B N 1
ATOM 3449 C CA . LEU B 1 139 ? -12.060 -73.704 -17.678 1.00 20.96 140 LEU B CA 1
ATOM 3450 C C . LEU B 1 139 ? -13.462 -74.121 -17.263 1.00 22.80 140 LEU B C 1
ATOM 3451 O O . LEU B 1 139 ? -13.853 -73.952 -16.102 1.00 27.52 140 LEU B O 1
ATOM 3456 N N . ARG B 1 140 ? -14.214 -74.669 -18.214 1.00 21.08 141 ARG B N 1
ATOM 3457 C CA . ARG B 1 140 ? -15.458 -75.349 -17.886 1.00 24.26 141 ARG B CA 1
ATOM 3458 C C . ARG B 1 140 ? -15.127 -76.758 -17.403 1.00 26.19 141 ARG B C 1
ATOM 3459 O O . ARG B 1 140 ? -14.443 -77.519 -18.103 1.00 25.04 141 ARG B O 1
ATOM 3467 N N . VAL B 1 141 ? -15.593 -77.094 -16.204 1.00 25.74 142 VAL B N 1
ATOM 3468 C CA . VAL B 1 141 ? -15.354 -78.410 -15.627 1.00 24.99 142 VAL B CA 1
ATOM 3469 C C . VAL B 1 141 ? -16.706 -79.070 -15.384 1.00 28.52 142 VAL B C 1
ATOM 3470 O O . VAL B 1 141 ? -17.760 -78.466 -15.624 1.00 25.25 142 VAL B O 1
ATOM 3474 N N . ALA B 1 142 ? -16.691 -80.325 -14.933 1.00 28.09 143 ALA B N 1
ATOM 3475 C CA . ALA B 1 142 ? -17.950 -81.022 -14.678 1.00 31.07 143 ALA B CA 1
ATOM 3476 C C . ALA B 1 142 ? -18.632 -80.478 -13.431 1.00 30.33 143 ALA B C 1
ATOM 3477 O O . ALA B 1 142 ? -19.862 -80.356 -13.385 1.00 36.99 143 ALA B O 1
ATOM 3479 N N . ASP B 1 143 ? -17.846 -80.137 -12.417 1.00 30.47 144 ASP B N 1
ATOM 3480 C CA . ASP B 1 143 ? -18.362 -79.568 -11.182 1.00 32.30 144 ASP B CA 1
ATOM 3481 C C . ASP B 1 143 ? -17.273 -78.706 -10.568 1.00 31.79 144 ASP B C 1
ATOM 3482 O O . ASP B 1 143 ? -16.223 -79.220 -10.160 1.00 30.27 144 ASP B O 1
ATOM 3487 N N . ALA B 1 144 ? -17.534 -77.402 -10.489 1.00 30.85 145 ALA B N 1
ATOM 3488 C CA . ALA B 1 144 ? -16.520 -76.465 -10.023 1.00 30.24 145 ALA B CA 1
ATOM 3489 C C . ALA B 1 144 ? -16.136 -76.713 -8.572 1.00 32.70 145 ALA B C 1
ATOM 3490 O O . ALA B 1 144 ? -14.991 -76.452 -8.184 1.00 26.32 145 ALA B O 1
ATOM 3492 N N . GLU B 1 145 ? -17.078 -77.189 -7.753 1.00 33.96 146 GLU B N 1
ATOM 3493 C CA . GLU B 1 145 ? -16.758 -77.502 -6.363 1.00 32.75 146 GLU B CA 1
ATOM 3494 C C . GLU B 1 145 ? -15.801 -78.681 -6.282 1.00 30.96 146 GLU B C 1
ATOM 3495 O O . GLU B 1 145 ? -14.812 -78.639 -5.542 1.00 29.01 146 GLU B O 1
ATOM 3497 N N . ASP B 1 146 ? -16.085 -79.750 -7.033 1.00 32.84 147 ASP B N 1
ATOM 3498 C CA . ASP B 1 146 ? -15.202 -80.910 -7.012 1.00 35.24 147 ASP B CA 1
ATOM 3499 C C . ASP B 1 146 ? -13.833 -80.574 -7.589 1.00 34.34 147 ASP B C 1
ATOM 3500 O O . ASP B 1 146 ? -12.806 -81.006 -7.051 1.00 31.42 147 ASP B O 1
ATOM 3505 N N . ALA B 1 147 ? -13.794 -79.809 -8.685 1.00 32.48 148 ALA B N 1
ATOM 3506 C CA . ALA B 1 147 ? -12.508 -79.408 -9.251 1.00 30.08 148 ALA B CA 1
ATOM 3507 C C . ALA B 1 147 ? -11.698 -78.600 -8.245 1.00 29.75 148 ALA B C 1
ATOM 3508 O O . ALA B 1 147 ? -10.475 -78.760 -8.143 1.00 29.44 148 ALA B O 1
ATOM 3510 N N . PHE B 1 148 ? -12.370 -77.752 -7.469 1.00 29.28 149 PHE B N 1
ATOM 3511 C CA . PHE B 1 148 ? -11.688 -76.966 -6.448 1.00 27.11 149 PHE B CA 1
ATOM 3512 C C . PHE B 1 148 ? -11.169 -77.851 -5.321 1.00 28.75 149 PHE B C 1
ATOM 3513 O O . PHE B 1 148 ? -10.006 -77.745 -4.921 1.00 26.77 149 PHE B O 1
ATOM 3521 N N . ARG B 1 149 ? -12.025 -78.723 -4.785 1.00 31.15 150 ARG B N 1
ATOM 3522 C CA . ARG B 1 149 ? -11.610 -79.560 -3.662 1.00 33.31 150 ARG B CA 1
ATOM 3523 C C . ARG B 1 149 ? -10.433 -80.444 -4.051 1.00 30.67 150 ARG B C 1
ATOM 3524 O O . ARG B 1 149 ? -9.417 -80.493 -3.345 1.00 30.71 150 ARG B O 1
ATOM 3526 N N . ALA B 1 150 ? -10.539 -81.121 -5.197 1.00 30.36 151 ALA B N 1
ATOM 3527 C CA . ALA B 1 150 ? -9.457 -81.989 -5.653 1.00 32.15 151 ALA B CA 1
ATOM 3528 C C . ALA B 1 150 ? -8.185 -81.206 -5.937 1.00 29.45 151 ALA B C 1
ATOM 3529 O O . ALA B 1 150 ? -7.080 -81.732 -5.750 1.00 29.00 151 ALA B O 1
ATOM 3531 N N . SER B 1 151 ? -8.311 -79.953 -6.382 1.00 32.91 152 SER B N 1
ATOM 3532 C CA . SER B 1 151 ? -7.121 -79.147 -6.647 1.00 28.15 152 SER B CA 1
ATOM 3533 C C . SER B 1 151 ? -6.387 -78.806 -5.357 1.00 29.17 152 SER B C 1
ATOM 3534 O O . SER B 1 151 ? -5.180 -79.051 -5.240 1.00 28.86 152 SER B O 1
ATOM 3537 N N . VAL B 1 152 ? -7.085 -78.215 -4.378 1.00 28.90 153 VAL B N 1
ATOM 3538 C CA . VAL B 1 152 ? -6.361 -77.816 -3.169 1.00 29.70 153 VAL B CA 1
ATOM 3539 C C . VAL B 1 152 ? -5.911 -79.048 -2.388 1.00 27.61 153 VAL B C 1
ATOM 3540 O O . VAL B 1 152 ? -4.863 -79.019 -1.735 1.00 34.76 153 VAL B O 1
ATOM 3544 N N . ALA B 1 153 ? -6.655 -80.155 -2.466 1.00 32.61 154 ALA B N 1
ATOM 3545 C CA . ALA B 1 153 ? -6.159 -81.401 -1.881 1.00 32.34 154 ALA B CA 1
ATOM 3546 C C . ALA B 1 153 ? -4.839 -81.833 -2.504 1.00 33.76 154 ALA B C 1
ATOM 3547 O O . ALA B 1 153 ? -4.055 -82.536 -1.854 1.00 35.68 154 ALA B O 1
ATOM 3549 N N . ALA B 1 154 ? -4.575 -81.420 -3.745 1.00 30.83 155 ALA B N 1
ATOM 3550 C CA . ALA B 1 154 ? -3.333 -81.723 -4.441 1.00 30.20 155 ALA B CA 1
ATOM 3551 C C . ALA B 1 154 ? -2.367 -80.538 -4.472 1.00 31.46 155 ALA B C 1
ATOM 3552 O O . ALA B 1 154 ? -1.464 -80.502 -5.315 1.00 29.97 155 ALA B O 1
ATOM 3554 N N . GLY B 1 155 ? -2.547 -79.561 -3.584 1.00 29.52 156 GLY B N 1
ATOM 3555 C CA . GLY B 1 155 ? -1.570 -78.506 -3.397 1.00 29.85 156 GLY B CA 1
ATOM 3556 C C . GLY B 1 155 ? -1.941 -77.138 -3.937 1.00 26.75 156 GLY B C 1
ATOM 3557 O O . GLY B 1 155 ? -1.152 -76.198 -3.765 1.00 27.36 156 GLY B O 1
ATOM 3558 N N . ALA B 1 156 ? -3.100 -76.988 -4.582 1.00 26.41 157 ALA B N 1
ATOM 3559 C CA . ALA B 1 156 ? -3.465 -75.706 -5.174 1.00 26.28 157 ALA B CA 1
ATOM 3560 C C . ALA B 1 156 ? -3.656 -74.659 -4.089 1.00 28.48 157 ALA B C 1
ATOM 3561 O O . ALA B 1 156 ? -4.286 -74.922 -3.058 1.00 28.51 157 ALA B O 1
ATOM 3563 N N . ARG B 1 157 ? -3.098 -73.480 -4.321 1.00 27.71 158 ARG B N 1
ATOM 3564 C CA . ARG B 1 157 ? -3.325 -72.346 -3.444 1.00 27.81 158 ARG B CA 1
ATOM 3565 C C . ARG B 1 157 ? -4.725 -71.821 -3.720 1.00 30.05 158 ARG B C 1
ATOM 3566 O O . ARG B 1 157 ? -4.999 -71.362 -4.837 1.00 29.65 158 ARG B O 1
ATOM 3574 N N . PRO B 1 158 ? -5.646 -71.900 -2.759 1.00 31.18 159 PRO B N 1
ATOM 3575 C CA . PRO B 1 158 ? -7.023 -71.471 -3.035 1.00 29.11 159 PRO B CA 1
ATOM 3576 C C . PRO B 1 158 ? -7.084 -69.970 -3.274 1.00 27.76 159 PRO B C 1
ATOM 3577 O O . PRO B 1 158 ? -6.348 -69.197 -2.659 1.00 28.85 159 PRO B O 1
ATOM 3581 N N . ALA B 1 159 ? -7.947 -69.564 -4.199 1.00 29.50 160 ALA B N 1
ATOM 3582 C CA . ALA B 1 159 ? -8.133 -68.143 -4.481 1.00 28.98 160 ALA B CA 1
ATOM 3583 C C . ALA B 1 159 ? -9.553 -67.666 -4.221 1.00 28.22 160 ALA B C 1
ATOM 3584 O O . ALA B 1 159 ? -9.742 -66.536 -3.770 1.00 27.22 160 ALA B O 1
ATOM 3586 N N . PHE B 1 160 ? -10.554 -68.495 -4.497 1.00 29.52 161 PHE B N 1
ATOM 3587 C CA . PHE B 1 160 ? -11.937 -68.166 -4.175 1.00 29.98 161 PHE B CA 1
ATOM 3588 C C . PHE B 1 160 ? -12.698 -69.473 -4.053 1.00 30.78 161 PHE B C 1
ATOM 3589 O O . PHE B 1 160 ? -12.788 -70.229 -5.027 1.00 29.68 161 PHE B O 1
ATOM 3597 N N . GLY B 1 161 ? -13.231 -69.745 -2.862 1.00 32.68 162 GLY B N 1
ATOM 3598 C CA . GLY B 1 161 ? -13.955 -70.972 -2.615 1.00 30.59 162 GLY B CA 1
ATOM 3599 C C . GLY B 1 161 ? -15.186 -71.084 -3.487 1.00 33.79 162 GLY B C 1
ATOM 3600 O O . GLY B 1 161 ? -15.737 -70.080 -3.946 1.00 32.31 162 GLY B O 1
ATOM 3601 N N . PRO B 1 162 ? -15.637 -72.311 -3.743 1.00 32.46 163 PRO B N 1
ATOM 3602 C CA . PRO B 1 162 ? -16.767 -72.495 -4.662 1.00 30.70 163 PRO B CA 1
ATOM 3603 C C . PRO B 1 162 ? -18.029 -71.820 -4.148 1.00 34.76 163 PRO B C 1
ATOM 3604 O O . PRO B 1 162 ? -18.301 -71.782 -2.944 1.00 37.46 163 PRO B O 1
ATOM 3608 N N . VAL B 1 163 ? -18.780 -71.244 -5.082 1.00 32.53 164 VAL B N 1
ATOM 3609 C CA . VAL B 1 163 ? -20.033 -70.563 -4.792 1.00 35.95 164 VAL B CA 1
ATOM 3610 C C . VAL B 1 163 ? -21.028 -70.938 -5.873 1.00 32.74 164 VAL B C 1
ATOM 3611 O O . VAL B 1 163 ? -20.655 -71.307 -6.992 1.00 33.20 164 VAL B O 1
ATOM 3615 N N . ASP B 1 164 ? -22.302 -70.852 -5.534 1.00 34.83 165 ASP B N 1
ATOM 3616 C CA . ASP B 1 164 ? -23.363 -71.077 -6.498 1.00 31.50 165 ASP B CA 1
ATOM 3617 C C . ASP B 1 164 ? -23.808 -69.729 -7.051 1.00 34.14 165 ASP B C 1
ATOM 3618 O O . ASP B 1 164 ? -24.139 -68.818 -6.285 1.00 34.97 165 ASP B O 1
ATOM 3623 N N . LEU B 1 165 ? -23.790 -69.597 -8.375 1.00 30.41 166 LEU B N 1
ATOM 3624 C CA . LEU B 1 165 ? -24.276 -68.393 -9.031 1.00 33.65 166 LEU B CA 1
ATOM 3625 C C . LEU B 1 165 ? -25.753 -68.477 -9.382 1.00 32.85 166 LEU B C 1
ATOM 3626 O O . LEU B 1 165 ? -26.311 -67.508 -9.906 1.00 37.20 166 LEU B O 1
ATOM 3631 N N . GLY B 1 166 ? -26.395 -69.600 -9.109 1.00 33.89 167 GLY B N 1
ATOM 3632 C CA . GLY B 1 166 ? -27.768 -69.791 -9.507 1.00 34.30 167 GLY B CA 1
ATOM 3633 C C . GLY B 1 166 ? -27.878 -70.492 -10.849 1.00 36.88 167 GLY B C 1
ATOM 3634 O O . GLY B 1 166 ? -26.918 -70.592 -11.619 1.00 33.45 167 GLY B O 1
ATOM 3635 N N . ARG B 1 167 ? -29.086 -70.995 -11.122 1.00 32.94 168 ARG B N 1
ATOM 3636 C CA . ARG B 1 167 ? -29.383 -71.747 -12.339 1.00 35.22 168 ARG B CA 1
ATOM 3637 C C . ARG B 1 167 ? -28.393 -72.891 -12.549 1.00 34.03 168 ARG B C 1
ATOM 3638 O O . ARG B 1 167 ? -28.112 -73.281 -13.681 1.00 37.27 168 ARG B O 1
ATOM 3646 N N . GLY B 1 168 ? -27.852 -73.433 -11.459 1.00 37.03 169 GLY B N 1
ATOM 3647 C CA . GLY B 1 168 ? -26.918 -74.537 -11.543 1.00 32.48 169 GLY B CA 1
ATOM 3648 C C . GLY B 1 168 ? -25.474 -74.151 -11.787 1.00 39.19 169 GLY B C 1
ATOM 3649 O O . GLY B 1 168 ? -24.611 -75.038 -11.827 1.00 40.99 169 GLY B O 1
ATOM 3650 N N . PHE B 1 169 ? -25.178 -72.865 -11.960 1.00 38.63 170 PHE B N 1
ATOM 3651 C CA . PHE B 1 169 ? -23.811 -72.428 -12.205 1.00 34.86 170 PHE B CA 1
ATOM 3652 C C . PHE B 1 169 ? -23.021 -72.436 -10.903 1.00 34.75 170 PHE B C 1
ATOM 3653 O O . PHE B 1 169 ? -23.505 -71.958 -9.873 1.00 33.03 170 PHE B O 1
ATOM 3661 N N . ARG B 1 170 ? -21.809 -72.991 -10.947 1.00 29.19 171 ARG B N 1
ATOM 3662 C CA . ARG B 1 170 ? -20.873 -72.904 -9.840 1.00 34.49 171 ARG B CA 1
ATOM 3663 C C . ARG B 1 170 ? -19.577 -72.275 -10.332 1.00 33.29 171 ARG B C 1
ATOM 3664 O O . ARG B 1 170 ? -19.227 -72.391 -11.510 1.00 30.23 171 ARG B O 1
ATOM 3672 N N . LEU B 1 171 ? -18.875 -71.603 -9.417 1.00 31.70 172 LEU B N 1
ATOM 3673 C CA . LEU B 1 171 ? -17.627 -70.925 -9.732 1.00 30.21 172 LEU B CA 1
ATOM 3674 C C . LEU B 1 171 ? -16.639 -71.115 -8.591 1.00 29.08 172 LEU B C 1
ATOM 3675 O O . LEU B 1 171 ? -17.012 -71.054 -7.417 1.00 32.91 172 LEU B O 1
ATOM 3680 N N . ALA B 1 172 ? -15.372 -71.328 -8.943 1.00 25.10 173 ALA B N 1
ATOM 3681 C CA . ALA B 1 172 ? -14.303 -71.425 -7.963 1.00 25.10 173 ALA B CA 1
ATOM 3682 C C . ALA B 1 172 ? -13.003 -70.993 -8.623 1.00 28.12 173 ALA B C 1
ATOM 3683 O O . ALA B 1 172 ? -12.869 -71.034 -9.848 1.00 31.00 173 ALA B O 1
ATOM 3685 N N . GLU B 1 173 ? -12.039 -70.574 -7.806 1.00 23.01 174 GLU B N 1
ATOM 3686 C CA . GLU B 1 173 ? -10.754 -70.141 -8.339 1.00 26.50 174 GLU B CA 1
ATOM 3687 C C . GLU B 1 173 ? -9.617 -70.668 -7.477 1.00 27.74 174 GLU B C 1
ATOM 3688 O O . GLU B 1 173 ? -9.730 -70.718 -6.250 1.00 26.45 174 GLU B O 1
ATOM 3694 N N . VAL B 1 174 ? -8.524 -71.074 -8.131 1.00 24.66 175 VAL B N 1
ATOM 3695 C CA . VAL B 1 174 ? -7.258 -71.355 -7.465 1.00 24.20 175 VAL B CA 1
ATOM 3696 C C . VAL B 1 174 ? -6.175 -70.536 -8.161 1.00 24.48 175 VAL B C 1
ATOM 3697 O O . VAL B 1 174 ? -6.327 -70.122 -9.311 1.00 22.73 175 VAL B O 1
ATOM 3701 N N . GLU B 1 175 ? -5.071 -70.300 -7.450 1.00 21.91 176 GLU B N 1
ATOM 3702 C CA . GLU B 1 175 ? -3.945 -69.576 -8.036 1.00 22.48 176 GLU B CA 1
ATOM 3703 C C . GLU B 1 175 ? -3.246 -70.420 -9.102 1.00 27.05 176 GLU B C 1
ATOM 3704 O O . GLU B 1 175 ? -2.994 -71.613 -8.909 1.00 23.18 176 GLU B O 1
ATOM 3710 N N . LEU B 1 176 ? -2.933 -69.794 -10.242 1.00 23.57 177 LEU B N 1
ATOM 3711 C CA . LEU B 1 176 ? -2.247 -70.483 -11.340 1.00 19.82 177 LEU B CA 1
ATOM 3712 C C . LEU B 1 176 ? -0.754 -70.166 -11.355 1.00 22.63 177 LEU B C 1
ATOM 3713 O O . LEU B 1 176 ? 0.083 -71.068 -11.246 1.00 23.87 177 LEU B O 1
ATOM 3718 N N . TYR B 1 177 ? -0.413 -68.897 -11.538 1.00 20.17 178 TYR B N 1
ATOM 3719 C CA . TYR B 1 177 ? 0.938 -68.381 -11.386 1.00 21.67 178 TYR B CA 1
ATOM 3720 C C . TYR B 1 177 ? 0.805 -66.880 -11.158 1.00 22.28 178 TYR B C 1
ATOM 3721 O O . TYR B 1 177 ? -0.112 -66.248 -11.689 1.00 21.62 178 TYR B O 1
ATOM 3730 N N . GLY B 1 178 ? 1.709 -66.320 -10.355 1.00 21.94 179 GLY B N 1
ATOM 3731 C CA . GLY B 1 178 ? 1.599 -64.908 -9.990 1.00 20.99 179 GLY B CA 1
ATOM 3732 C C . GLY B 1 178 ? 0.195 -64.541 -9.544 1.00 24.26 179 GLY B C 1
ATOM 3733 O O . GLY B 1 178 ? -0.440 -65.284 -8.791 1.00 21.81 179 GLY B O 1
ATOM 3734 N N . ASP B 1 179 ? -0.318 -63.403 -10.036 1.00 21.36 180 ASP B N 1
ATOM 3735 C CA . ASP B 1 179 ? -1.690 -62.971 -9.777 1.00 23.15 180 ASP B CA 1
ATOM 3736 C C . ASP B 1 179 ? -2.711 -63.535 -10.767 1.00 21.62 180 ASP B C 1
ATOM 3737 O O . ASP B 1 179 ? -3.850 -63.055 -10.802 1.00 21.50 180 ASP B O 1
ATOM 3742 N N . VAL B 1 180 ? -2.348 -64.520 -11.572 1.00 19.18 181 VAL B N 1
ATOM 3743 C CA . VAL B 1 180 ? -3.298 -65.145 -12.491 1.00 18.99 181 VAL B CA 1
ATOM 3744 C C . VAL B 1 180 ? -3.959 -66.325 -11.794 1.00 20.98 181 VAL B C 1
ATOM 3745 O O . VAL B 1 180 ? -3.276 -67.173 -11.204 1.00 21.11 181 VAL B O 1
ATOM 3749 N N . VAL B 1 181 ? -5.284 -66.390 -11.871 1.00 20.79 182 VAL B N 1
ATOM 3750 C CA . VAL B 1 181 ? -6.038 -67.484 -11.280 1.00 22.05 182 VAL B CA 1
ATOM 3751 C C . VAL B 1 181 ? -6.533 -68.415 -12.378 1.00 23.04 182 VAL B C 1
ATOM 3752 O O . VAL B 1 181 ? -6.762 -68.014 -13.527 1.00 21.37 182 VAL B O 1
ATOM 3756 N N . LEU B 1 182 ? -6.652 -69.685 -12.015 1.00 19.39 183 LEU B N 1
ATOM 3757 C CA . LEU B 1 182 ? -7.357 -70.675 -12.812 1.00 20.59 183 LEU B CA 1
ATOM 3758 C C . LEU B 1 182 ? -8.782 -70.747 -12.286 1.00 21.96 183 LEU B C 1
ATOM 3759 O O . LEU B 1 182 ? -8.999 -71.092 -11.120 1.00 24.65 183 LEU B O 1
ATOM 3764 N N . ARG B 1 183 ? -9.741 -70.390 -13.127 1.00 18.67 184 ARG B N 1
ATOM 3765 C CA . ARG B 1 183 ? -11.139 -70.321 -12.733 1.00 20.42 184 ARG B CA 1
ATOM 3766 C C . ARG B 1 183 ? -11.867 -71.556 -13.251 1.00 22.98 184 ARG B C 1
ATOM 3767 O O . ARG B 1 183 ? -11.767 -71.889 -14.436 1.00 22.50 184 ARG B O 1
ATOM 3775 N N . TYR B 1 184 ? -12.562 -72.252 -12.354 1.00 20.88 185 TYR B N 1
ATOM 3776 C CA . TYR B 1 184 ? -13.426 -73.364 -12.722 1.00 23.57 185 TYR B CA 1
ATOM 3777 C C . TYR B 1 184 ? -14.859 -72.856 -12.776 1.00 22.62 185 TYR B C 1
ATOM 3778 O O . TYR B 1 184 ? -15.301 -72.146 -11.870 1.00 23.67 185 TYR B O 1
ATOM 3787 N N . VAL B 1 185 ? -15.567 -73.191 -13.845 1.00 24.29 186 VAL B N 1
ATOM 3788 C CA . VAL B 1 185 ? -17.002 -72.948 -13.912 1.00 27.83 186 VAL B CA 1
ATOM 3789 C C . VAL B 1 185 ? -17.680 -74.216 -14.400 1.00 28.10 186 VAL B C 1
ATOM 3790 O O . VAL B 1 185 ? -17.123 -74.957 -15.218 1.00 27.25 186 VAL B O 1
ATOM 3794 N N . SER B 1 186 ? -18.883 -74.463 -13.888 1.00 28.96 187 SER B N 1
ATOM 3795 C CA . SER B 1 186 ? -19.664 -75.630 -14.250 1.00 27.98 187 SER B CA 1
ATOM 3796 C C . SER B 1 186 ? -21.131 -75.235 -14.297 1.00 31.49 187 SER B C 1
ATOM 3797 O O . SER B 1 186 ? -21.564 -74.315 -13.595 1.00 29.50 187 SER B O 1
ATOM 3800 N N . TYR B 1 187 ? -21.887 -75.936 -15.134 1.00 32.66 188 TYR B N 1
ATOM 3801 C CA . TYR B 1 187 ? -23.317 -75.704 -15.298 1.00 32.88 188 TYR B CA 1
ATOM 3802 C C . TYR B 1 187 ? -23.890 -76.840 -16.144 1.00 35.73 188 TYR B C 1
ATOM 3803 O O . TYR B 1 187 ? -23.155 -77.476 -16.911 1.00 36.60 188 TYR B O 1
ATOM 3812 N N . PRO B 1 188 ? -25.189 -77.116 -16.015 1.00 37.79 189 PRO B N 1
ATOM 3813 C CA . PRO B 1 188 ? -25.792 -78.188 -16.811 1.00 38.01 189 PRO B CA 1
ATOM 3814 C C . PRO B 1 188 ? -25.857 -77.824 -18.285 1.00 40.42 189 PRO B C 1
ATOM 3815 O O . PRO B 1 188 ? -25.880 -76.650 -18.659 1.00 42.42 189 PRO B O 1
ATOM 3819 N N . ASP B 1 189 ? -25.885 -78.860 -19.129 1.00 41.76 190 ASP B N 1
ATOM 3820 C CA . ASP B 1 189 ? -25.889 -78.647 -20.572 1.00 43.54 190 ASP B CA 1
ATOM 3821 C C . ASP B 1 189 ? -27.203 -78.071 -21.075 1.00 47.77 190 ASP B C 1
ATOM 3822 O O . ASP B 1 189 ? -27.255 -77.572 -22.204 1.00 54.06 190 ASP B O 1
ATOM 3827 N N . GLY B 1 190 ? -28.260 -78.133 -20.276 1.00 43.64 191 GLY B N 1
ATOM 3828 C CA . GLY B 1 190 ? -29.468 -77.402 -20.598 1.00 49.61 191 GLY B CA 1
ATOM 3829 C C . GLY B 1 190 ? -29.394 -75.910 -20.359 1.00 53.78 191 GLY B C 1
ATOM 3830 O O . GLY B 1 190 ? -30.350 -75.190 -20.668 1.00 50.74 191 GLY B O 1
ATOM 3831 N N . ALA B 1 191 ? -28.275 -75.422 -19.810 1.00 54.29 192 ALA B N 1
ATOM 3832 C CA . ALA B 1 191 ? -28.077 -73.995 -19.583 1.00 52.79 192 ALA B CA 1
ATOM 3833 C C . ALA B 1 191 ? -27.367 -73.319 -20.751 1.00 55.09 192 ALA B C 1
ATOM 3834 O O . ALA B 1 191 ? -27.696 -72.178 -21.086 1.00 56.44 192 ALA B O 1
ATOM 3836 N N . ALA B 1 192 ? -26.423 -74.026 -21.386 1.00 53.03 193 ALA B N 1
ATOM 3837 C CA . ALA B 1 192 ? -25.610 -73.574 -22.521 1.00 54.02 193 ALA B CA 1
ATOM 3838 C C . ALA B 1 192 ? -26.075 -72.295 -23.223 1.00 56.16 193 ALA B C 1
ATOM 3839 O O . ALA B 1 192 ? -25.250 -71.435 -23.550 1.00 59.00 193 ALA B O 1
ATOM 3841 N N . GLY B 1 193 ? -27.385 -72.158 -23.464 1.00 53.30 194 GLY B N 1
ATOM 3842 C CA . GLY B 1 193 ? -27.943 -70.985 -24.122 1.00 54.08 194 GLY B CA 1
ATOM 3843 C C . GLY B 1 193 ? -28.022 -69.727 -23.274 1.00 50.77 194 GLY B C 1
ATOM 3844 O O . GLY B 1 193 ? -28.499 -68.700 -23.765 1.00 52.00 194 GLY B O 1
ATOM 3845 N N . GLU B 1 194 ? -27.582 -69.773 -22.022 1.00 50.32 195 GLU B N 1
ATOM 3846 C CA . GLU B 1 194 ? -27.449 -68.549 -21.245 1.00 48.23 195 GLU B CA 1
ATOM 3847 C C . GLU B 1 194 ? -26.321 -67.696 -21.823 1.00 46.32 195 GLU B C 1
ATOM 3848 O O . GLU B 1 194 ? -25.316 -68.239 -22.295 1.00 47.98 195 GLU B O 1
ATOM 3854 N N . PRO B 1 195 ? -26.468 -66.364 -21.828 1.00 47.49 196 PRO B N 1
ATOM 3855 C CA . PRO B 1 195 ? -25.442 -65.512 -22.466 1.00 44.24 196 PRO B CA 1
ATOM 3856 C C . PRO B 1 195 ? -24.021 -65.769 -21.987 1.00 38.62 196 PRO B C 1
ATOM 3857 O O . PRO B 1 195 ? -23.110 -65.876 -22.818 1.00 41.00 196 PRO B O 1
ATOM 3861 N N . PHE B 1 196 ? -23.804 -65.893 -20.678 1.00 31.33 197 PHE B N 1
ATOM 3862 C CA . PHE B 1 196 ? -22.456 -66.079 -20.157 1.00 27.47 197 PHE B CA 1
ATOM 3863 C C . PHE B 1 196 ? -22.501 -66.695 -18.767 1.00 25.20 197 PHE B C 1
ATOM 3864 O O . PHE B 1 196 ? -22.349 -67.910 -18.614 1.00 27.26 197 PHE B O 1
ATOM 3872 N N . LEU B 1 197 ? -22.693 -65.865 -17.756 1.00 23.99 198 LEU B N 1
ATOM 3873 C CA . LEU B 1 197 ? -22.896 -66.272 -16.376 1.00 25.65 198 LEU B CA 1
ATOM 3874 C C . LEU B 1 197 ? -24.113 -65.532 -15.849 1.00 29.96 198 LEU B C 1
ATOM 3875 O O . LEU B 1 197 ? -24.447 -64.452 -16.349 1.00 25.76 198 LEU B O 1
ATOM 3880 N N . PRO B 1 198 ? -24.792 -66.078 -14.832 1.00 31.63 199 PRO B N 1
ATOM 3881 C CA . PRO B 1 198 ? -25.904 -65.352 -14.202 1.00 34.03 199 PRO B CA 1
ATOM 3882 C C . PRO B 1 198 ? -25.492 -63.948 -13.781 1.00 29.00 199 PRO B C 1
ATOM 3883 O O . PRO B 1 198 ? -24.378 -63.724 -13.302 1.00 28.92 199 PRO B O 1
ATOM 3887 N N . GLY B 1 199 ? -26.407 -62.991 -13.967 1.00 27.23 200 GLY B N 1
ATOM 3888 C CA . GLY B 1 199 ? -26.127 -61.591 -13.724 1.00 26.55 200 GLY B CA 1
ATOM 3889 C C . GLY B 1 199 ? -25.705 -60.823 -14.959 1.00 26.50 200 GLY B C 1
ATOM 3890 O O . GLY B 1 199 ? -25.759 -59.583 -14.957 1.00 26.06 200 GLY B O 1
ATOM 3891 N N . PHE B 1 200 ? -25.289 -61.526 -16.009 1.00 22.64 201 PHE B N 1
ATOM 3892 C CA . PHE B 1 200 ? -24.920 -60.900 -17.269 1.00 25.92 201 PHE B CA 1
ATOM 3893 C C . PHE B 1 200 ? -26.133 -60.839 -18.189 1.00 26.44 201 PHE B C 1
ATOM 3894 O O . PHE B 1 200 ? -26.930 -61.777 -18.256 1.00 30.08 201 PHE B O 1
ATOM 3902 N N . GLU B 1 201 ? -26.264 -59.726 -18.893 1.00 25.53 202 GLU B N 1
ATOM 3903 C CA . GLU B 1 201 ? -27.359 -59.506 -19.817 1.00 27.69 202 GLU B CA 1
ATOM 3904 C C . GLU B 1 201 ? -26.833 -59.568 -21.248 1.00 29.29 202 GLU B C 1
ATOM 3905 O O . GLU B 1 201 ? -25.772 -59.012 -21.554 1.00 23.47 202 GLU B O 1
ATOM 3911 N N . GLY B 1 202 ? -27.569 -60.260 -22.115 1.00 29.53 203 GLY B N 1
ATOM 3912 C CA . GLY B 1 202 ? -27.116 -60.436 -23.483 1.00 26.68 203 GLY B CA 1
ATOM 3913 C C . GLY B 1 202 ? -27.041 -59.122 -24.236 1.00 28.37 203 GLY B C 1
ATOM 3914 O O . GLY B 1 202 ? -27.778 -58.174 -23.967 1.00 28.00 203 GLY B O 1
ATOM 3915 N N . VAL B 1 203 ? -26.110 -59.066 -25.182 1.00 29.56 204 VAL B N 1
ATOM 3916 C CA . VAL B 1 203 ? -25.977 -57.948 -26.109 1.00 31.45 204 VAL B CA 1
ATOM 3917 C C . VAL B 1 203 ? -26.129 -58.531 -27.504 1.00 33.36 204 VAL B C 1
ATOM 3918 O O . VAL B 1 203 ? -25.398 -59.459 -27.874 1.00 31.87 204 VAL B O 1
ATOM 3922 N N . ALA B 1 204 ? -27.097 -58.012 -28.266 1.00 37.64 205 ALA B N 1
ATOM 3923 C CA . ALA B 1 204 ? -27.456 -58.643 -29.534 1.00 40.86 205 ALA B CA 1
ATOM 3924 C C . ALA B 1 204 ? -26.463 -58.313 -30.640 1.00 40.20 205 ALA B C 1
ATOM 3925 O O . ALA B 1 204 ? -26.140 -59.182 -31.458 1.00 44.78 205 ALA B O 1
ATOM 3927 N N . SER B 1 205 ? -25.976 -57.067 -30.680 1.00 35.83 206 SER B N 1
ATOM 3928 C CA . SER B 1 205 ? -25.068 -56.594 -31.716 1.00 38.98 206 SER B CA 1
ATOM 3929 C C . SER B 1 205 ? -25.660 -56.919 -33.084 1.00 44.91 206 SER B C 1
ATOM 3930 O O . SER B 1 205 ? -25.237 -57.885 -33.739 1.00 44.23 206 SER B O 1
ATOM 3933 N N . PRO B 1 206 ? -26.618 -56.091 -33.554 1.00 50.54 207 PRO B N 1
ATOM 3934 C CA . PRO B 1 206 ? -27.546 -56.486 -34.634 1.00 49.42 207 PRO B CA 1
ATOM 3935 C C . PRO B 1 206 ? -26.943 -57.296 -35.775 1.00 49.21 207 PRO B C 1
ATOM 3936 O O . PRO B 1 206 ? -27.086 -58.523 -35.812 1.00 56.59 207 PRO B O 1
ATOM 3940 N N . GLY B 1 207 ? -26.276 -56.638 -36.715 1.00 42.85 208 GLY B N 1
ATOM 3941 C CA . GLY B 1 207 ? -25.653 -57.371 -37.800 1.00 39.79 208 GLY B CA 1
ATOM 3942 C C . GLY B 1 207 ? -24.143 -57.410 -37.697 1.00 43.13 208 GLY B C 1
ATOM 3943 O O . GLY B 1 207 ? -23.440 -57.339 -38.712 1.00 41.91 208 GLY B O 1
ATOM 3944 N N . ALA B 1 208 ? -23.635 -57.521 -36.472 1.00 41.22 209 ALA B N 1
ATOM 3945 C CA . ALA B 1 208 ? -22.195 -57.531 -36.255 1.00 37.75 209 ALA B CA 1
ATOM 3946 C C . ALA B 1 208 ? -21.604 -58.872 -36.688 1.00 38.42 209 ALA B C 1
ATOM 3947 O O . ALA B 1 208 ? -22.146 -59.940 -36.388 1.00 38.31 209 ALA B O 1
ATOM 3949 N N . ALA B 1 209 ? -20.504 -58.812 -37.432 1.00 35.36 210 ALA B N 1
ATOM 3950 C CA . ALA B 1 209 ? -19.870 -60.002 -37.967 1.00 32.45 210 ALA B CA 1
ATOM 3951 C C . ALA B 1 209 ? -18.493 -60.188 -37.338 1.00 31.25 210 ALA B C 1
ATOM 3952 O O . ALA B 1 209 ? -17.780 -59.217 -37.052 1.00 25.78 210 ALA B O 1
ATOM 3954 N N . ASP B 1 210 ? -18.129 -61.448 -37.116 1.00 25.82 211 ASP B N 1
ATOM 3955 C CA . ASP B 1 210 ? -16.802 -61.768 -36.610 1.00 21.85 211 ASP B CA 1
ATOM 3956 C C . ASP B 1 210 ? -15.836 -61.916 -37.778 1.00 20.92 211 ASP B C 1
ATOM 3957 O O . ASP B 1 210 ? -16.236 -61.896 -38.942 1.00 20.11 211 ASP B O 1
ATOM 3962 N N . TYR B 1 211 ? -14.547 -62.085 -37.469 1.00 17.33 212 TYR B N 1
ATOM 3963 C CA . TYR B 1 211 ? -13.557 -62.336 -38.514 1.00 20.71 212 TYR B CA 1
ATOM 3964 C C . TYR B 1 211 ? -13.122 -63.790 -38.579 1.00 20.43 212 TYR B C 1
ATOM 3965 O O . TYR B 1 211 ? -12.024 -64.065 -39.067 1.00 21.27 212 TYR B O 1
ATOM 3974 N N . GLY B 1 212 ? -13.906 -64.716 -38.044 1.00 18.44 213 GLY B N 1
ATOM 3975 C CA . GLY B 1 212 ? -13.588 -66.123 -38.197 1.00 18.00 213 GLY B CA 1
ATOM 3976 C C . GLY B 1 212 ? -12.819 -66.771 -37.057 1.00 19.99 213 GLY B C 1
ATOM 3977 O O . GLY B 1 212 ? -12.652 -68.002 -37.069 1.00 17.78 213 GLY B O 1
ATOM 3978 N N . LEU B 1 213 ? -12.345 -66.004 -36.072 1.00 19.76 214 LEU B N 1
ATOM 3979 C CA . LEU B 1 213 ? -11.752 -66.643 -34.904 1.00 19.94 214 LEU B CA 1
ATOM 3980 C C . LEU B 1 213 ? -12.803 -67.523 -34.251 1.00 19.46 214 LEU B C 1
ATOM 3981 O O . LEU B 1 213 ? -13.968 -67.127 -34.128 1.00 22.11 214 LEU B O 1
ATOM 3986 N N . SER B 1 214 ? -12.409 -68.729 -33.861 1.00 16.37 215 SER B N 1
ATOM 3987 C CA . SER B 1 214 ? -13.405 -69.682 -33.398 1.00 21.12 215 SER B CA 1
ATOM 3988 C C . SER B 1 214 ? -13.191 -70.213 -31.988 1.00 20.85 215 SER B C 1
ATOM 3989 O O . SER B 1 214 ? -14.170 -70.614 -31.366 1.00 20.74 215 SER B O 1
ATOM 3992 N N . ARG B 1 215 ? -11.965 -70.261 -31.469 1.00 18.06 216 ARG B N 1
ATOM 3993 C CA . ARG B 1 215 ? -11.784 -70.841 -30.141 1.00 21.86 216 ARG B CA 1
ATOM 3994 C C . ARG B 1 215 ? -10.353 -70.607 -29.665 1.00 21.01 216 ARG B C 1
ATOM 3995 O O . ARG B 1 215 ? -9.451 -70.299 -30.450 1.00 17.91 216 ARG B O 1
ATOM 4003 N N . PHE B 1 216 ? -10.173 -70.753 -28.355 1.00 20.10 217 PHE B N 1
ATOM 4004 C CA . PHE B 1 216 ? -8.860 -70.672 -27.740 1.00 21.69 217 PHE B CA 1
ATOM 4005 C C . PHE B 1 216 ? -8.102 -71.941 -28.051 1.00 20.57 217 PHE B C 1
ATOM 4006 O O . PHE B 1 216 ? -8.624 -73.040 -27.850 1.00 20.17 217 PHE B O 1
ATOM 4014 N N . ASP B 1 217 ? -6.876 -71.797 -28.541 1.00 18.09 218 ASP B N 1
ATOM 4015 C CA . ASP B 1 217 ? -6.039 -72.971 -28.746 1.00 15.28 218 ASP B CA 1
ATOM 4016 C C . ASP B 1 217 ? -5.136 -73.233 -27.552 1.00 17.17 218 ASP B C 1
ATOM 4017 O O . ASP B 1 217 ? -5.097 -74.356 -27.042 1.00 20.09 218 ASP B O 1
ATOM 4022 N N . HIS B 1 218 ? -4.390 -72.224 -27.109 1.00 14.00 219 HIS B N 1
ATOM 4023 C CA . HIS B 1 218 ? -3.565 -72.381 -25.918 1.00 16.28 219 HIS B CA 1
ATOM 4024 C C . HIS B 1 218 ? -3.282 -71.011 -25.324 1.00 16.29 219 HIS B C 1
ATOM 4025 O O . HIS B 1 218 ? -3.399 -69.981 -25.995 1.00 15.95 219 HIS B O 1
ATOM 4032 N N . ILE B 1 219 ? -2.941 -71.015 -24.039 1.00 15.85 220 ILE B N 1
ATOM 4033 C CA . ILE B 1 219 ? -2.655 -69.798 -23.282 1.00 16.11 220 ILE B CA 1
ATOM 4034 C C . ILE B 1 219 ? -1.375 -70.046 -22.496 1.00 16.66 220 ILE B C 1
ATOM 4035 O O . ILE B 1 219 ? -1.263 -71.055 -21.789 1.00 16.40 220 ILE B O 1
ATOM 4040 N N . VAL B 1 220 ? -0.417 -69.131 -22.623 1.00 14.36 221 VAL B N 1
ATOM 4041 C CA . VAL B 1 220 ? 0.961 -69.367 -22.208 1.00 13.66 221 VAL B CA 1
ATOM 4042 C C . VAL B 1 220 ? 1.317 -68.407 -21.080 1.00 15.93 221 VAL B C 1
ATOM 4043 O O . VAL B 1 220 ? 1.065 -67.200 -21.180 1.00 16.30 221 VAL B O 1
ATOM 4047 N N . GLY B 1 221 ? 1.911 -68.945 -20.020 1.00 15.68 222 GLY B N 1
ATOM 4048 C CA . GLY B 1 221 ? 2.390 -68.152 -18.899 1.00 14.78 222 GLY B CA 1
ATOM 4049 C C . GLY B 1 221 ? 3.910 -68.140 -18.885 1.00 15.37 222 GLY B C 1
ATOM 4050 O O . GLY B 1 221 ? 4.555 -69.132 -19.255 1.00 18.01 222 GLY B O 1
ATOM 4051 N N . ASN B 1 222 ? 4.465 -67.003 -18.495 1.00 16.39 223 ASN B N 1
ATOM 4052 C CA . ASN B 1 222 ? 5.890 -66.842 -18.234 1.00 13.67 223 ASN B CA 1
ATOM 4053 C C . ASN B 1 222 ? 6.120 -66.854 -16.731 1.00 15.45 223 ASN B C 1
ATOM 4054 O O . ASN B 1 222 ? 5.372 -66.229 -15.975 1.00 16.56 223 ASN B O 1
ATOM 4059 N N . VAL B 1 223 ? 7.174 -67.547 -16.301 1.00 19.66 224 VAL B N 1
ATOM 4060 C CA . VAL B 1 223 ? 7.576 -67.580 -14.895 1.00 17.43 224 VAL B CA 1
ATOM 4061 C C . VAL B 1 223 ? 9.087 -67.516 -14.813 1.00 19.80 224 VAL B C 1
ATOM 4062 O O . VAL B 1 223 ? 9.798 -67.846 -15.779 1.00 19.32 224 VAL B O 1
ATOM 4066 N N . PRO B 1 224 ? 9.628 -67.084 -13.667 1.00 20.28 225 PRO B N 1
ATOM 4067 C CA . PRO B 1 224 ? 11.090 -67.069 -13.526 1.00 19.77 225 PRO B CA 1
ATOM 4068 C C . PRO B 1 224 ? 11.693 -68.462 -13.481 1.00 22.07 225 PRO B C 1
ATOM 4069 O O . PRO B 1 224 ? 12.828 -68.650 -13.939 1.00 20.08 225 PRO B O 1
ATOM 4073 N N . GLU B 1 225 ? 10.970 -69.446 -12.952 1.00 22.36 226 GLU B N 1
ATOM 4074 C CA . GLU B 1 225 ? 11.505 -70.796 -12.779 1.00 25.89 226 GLU B CA 1
ATOM 4075 C C . GLU B 1 225 ? 10.451 -71.803 -13.207 1.00 22.74 226 GLU B C 1
ATOM 4076 O O . GLU B 1 225 ? 9.419 -71.957 -12.547 1.00 23.25 226 GLU B O 1
ATOM 4082 N N . LEU B 1 226 ? 10.743 -72.513 -14.292 1.00 23.19 227 LEU B N 1
ATOM 4083 C CA . LEU B 1 226 ? 9.787 -73.440 -14.873 1.00 23.17 227 LEU B CA 1
ATOM 4084 C C . LEU B 1 226 ? 9.510 -74.629 -13.958 1.00 26.01 227 LEU B C 1
ATOM 4085 O O . LEU B 1 226 ? 8.349 -74.996 -13.739 1.00 20.20 227 LEU B O 1
ATOM 4090 N N . ALA B 1 227 ? 10.564 -75.271 -13.448 1.00 26.69 228 ALA B N 1
ATOM 4091 C CA . ALA B 1 227 ? 10.381 -76.539 -12.740 1.00 26.95 228 ALA B CA 1
ATOM 4092 C C . ALA B 1 227 ? 9.446 -76.421 -11.545 1.00 24.76 228 ALA B C 1
ATOM 4093 O O . ALA B 1 227 ? 8.513 -77.236 -11.444 1.00 26.73 228 ALA B O 1
ATOM 4095 N N . PRO B 1 228 ? 9.611 -75.461 -10.624 1.00 20.80 229 PRO B N 1
ATOM 4096 C CA . PRO B 1 228 ? 8.641 -75.357 -9.515 1.00 26.01 229 PRO B CA 1
ATOM 4097 C C . PRO B 1 228 ? 7.239 -74.995 -9.975 1.00 21.90 229 PRO B C 1
ATOM 4098 O O . PRO B 1 228 ? 6.254 -75.542 -9.458 1.00 22.49 229 PRO B O 1
ATOM 4102 N N . ALA B 1 229 ? 7.122 -74.051 -10.915 1.00 25.78 230 ALA B N 1
ATOM 4103 C CA . ALA B 1 229 ? 5.800 -73.626 -11.380 1.00 23.98 230 ALA B CA 1
ATOM 4104 C C . ALA B 1 229 ? 5.043 -74.779 -12.023 1.00 21.39 230 ALA B C 1
ATOM 4105 O O . ALA B 1 229 ? 3.841 -74.955 -11.786 1.00 24.45 230 ALA B O 1
ATOM 4107 N N . ALA B 1 230 ? 5.731 -75.577 -12.848 1.00 22.64 231 ALA B N 1
ATOM 4108 C CA . ALA B 1 230 ? 5.073 -76.706 -13.497 1.00 24.80 231 ALA B CA 1
ATOM 4109 C C . ALA B 1 230 ? 4.753 -77.810 -12.493 1.00 26.37 231 ALA B C 1
ATOM 4110 O O . ALA B 1 230 ? 3.691 -78.443 -12.574 1.00 26.10 231 ALA B O 1
ATOM 4112 N N . ALA B 1 231 ? 5.665 -78.065 -11.549 1.00 26.66 232 ALA B N 1
ATOM 4113 C CA . ALA B 1 231 ? 5.402 -79.060 -10.507 1.00 26.56 232 ALA B CA 1
ATOM 4114 C C . ALA B 1 231 ? 4.152 -78.708 -9.711 1.00 25.27 232 ALA B C 1
ATOM 4115 O O . ALA B 1 231 ? 3.328 -79.578 -9.402 1.00 27.80 232 ALA B O 1
ATOM 4117 N N . TYR B 1 232 ? 4.009 -77.438 -9.352 1.00 23.68 233 TYR B N 1
ATOM 4118 C CA . TYR B 1 232 ? 2.818 -76.988 -8.642 1.00 25.40 233 TYR B CA 1
ATOM 4119 C C . TYR B 1 232 ? 1.576 -77.138 -9.509 1.00 21.63 233 TYR B C 1
ATOM 4120 O O . TYR B 1 232 ? 0.569 -77.716 -9.079 1.00 20.77 233 TYR B O 1
ATOM 4129 N N . PHE B 1 233 ? 1.639 -76.621 -10.739 1.00 22.50 234 PHE B N 1
ATOM 4130 C CA . PHE B 1 233 ? 0.465 -76.553 -11.611 1.00 22.23 234 PHE B CA 1
ATOM 4131 C C . PHE B 1 233 ? 0.051 -77.943 -12.100 1.00 23.04 234 PHE B C 1
ATOM 4132 O O . PHE B 1 233 ? -1.116 -78.329 -11.976 1.00 23.24 234 PHE B O 1
ATOM 4140 N N . ALA B 1 234 ? 0.989 -78.715 -12.668 1.00 22.96 235 ALA B N 1
ATOM 4141 C CA . ALA B 1 234 ? 0.651 -80.091 -13.029 1.00 23.68 235 ALA B CA 1
ATOM 4142 C C . ALA B 1 234 ? 0.254 -80.890 -11.796 1.00 25.07 235 ALA B C 1
ATOM 4143 O O . ALA B 1 234 ? -0.624 -81.759 -11.872 1.00 23.38 235 ALA B O 1
ATOM 4145 N N . GLY B 1 235 ? 0.862 -80.574 -10.652 1.00 25.00 236 GLY B N 1
ATOM 4146 C CA . GLY B 1 235 ? 0.546 -81.283 -9.422 1.00 27.57 236 GLY B CA 1
ATOM 4147 C C . GLY B 1 235 ? -0.915 -81.181 -9.027 1.00 26.47 236 GLY B C 1
ATOM 4148 O O . GLY B 1 235 ? -1.558 -82.190 -8.721 1.00 26.90 236 GLY B O 1
ATOM 4149 N N . PHE B 1 236 ? -1.469 -79.965 -9.017 1.00 23.96 237 PHE B N 1
ATOM 4150 C CA . PHE B 1 236 ? -2.831 -79.877 -8.506 1.00 24.27 237 PHE B CA 1
ATOM 4151 C C . PHE B 1 236 ? -3.889 -80.196 -9.557 1.00 23.18 237 PHE B C 1
ATOM 4152 O O . PHE B 1 236 ? -5.012 -80.563 -9.186 1.00 24.46 237 PHE B O 1
ATOM 4160 N N . THR B 1 237 ? -3.567 -80.097 -10.849 1.00 22.18 238 THR B N 1
ATOM 4161 C CA . THR B 1 237 ? -4.557 -80.397 -11.878 1.00 21.36 238 THR B CA 1
ATOM 4162 C C . THR B 1 237 ? -4.537 -81.854 -12.307 1.00 25.32 238 THR B C 1
ATOM 4163 O O . THR B 1 237 ? -5.589 -82.407 -12.653 1.00 21.26 238 THR B O 1
ATOM 4167 N N . GLY B 1 238 ? -3.366 -82.487 -12.278 1.00 26.63 239 GLY B N 1
ATOM 4168 C CA . GLY B 1 238 ? -3.159 -83.729 -12.984 1.00 21.46 239 GLY B CA 1
ATOM 4169 C C . GLY B 1 238 ? -2.975 -83.562 -14.474 1.00 23.49 239 GLY B C 1
ATOM 4170 O O . GLY B 1 238 ? -2.912 -84.567 -15.188 1.00 26.33 239 GLY B O 1
ATOM 4171 N N . PHE B 1 239 ? -2.914 -82.323 -14.972 1.00 22.75 240 PHE B N 1
ATOM 4172 C CA . PHE B 1 239 ? -2.601 -82.113 -16.381 1.00 22.46 240 PHE B CA 1
ATOM 4173 C C . PHE B 1 239 ? -1.254 -82.742 -16.693 1.00 20.88 240 PHE B C 1
ATOM 4174 O O . PHE B 1 239 ? -0.353 -82.753 -15.851 1.00 23.52 240 PHE B O 1
ATOM 4182 N N . HIS B 1 240 ? -1.125 -83.292 -17.893 1.00 20.35 241 HIS B N 1
ATOM 4183 C CA . HIS B 1 240 ? 0.049 -84.070 -18.258 1.00 23.21 241 HIS B CA 1
ATOM 4184 C C . HIS B 1 240 ? 0.911 -83.316 -19.262 1.00 24.55 241 HIS B C 1
ATOM 4185 O O . HIS B 1 240 ? 0.417 -82.519 -20.066 1.00 23.98 241 HIS B O 1
ATOM 4192 N N . GLU B 1 241 ? 2.206 -83.596 -19.219 1.00 21.89 242 GLU B N 1
ATOM 4193 C CA . GLU B 1 241 ? 3.139 -82.973 -20.141 1.00 25.59 242 GLU B CA 1
ATOM 4194 C C . GLU B 1 241 ? 2.841 -83.404 -21.572 1.00 25.29 242 GLU B C 1
ATOM 4195 O O . GLU B 1 241 ? 2.789 -84.597 -21.880 1.00 23.45 242 GLU B O 1
ATOM 4201 N N . PHE B 1 242 ? 2.642 -82.422 -22.446 1.00 22.95 243 PHE B N 1
ATOM 4202 C CA . PHE B 1 242 ? 2.303 -82.655 -23.841 1.00 21.56 243 PHE B CA 1
ATOM 4203 C C . PHE B 1 242 ? 3.492 -82.433 -24.761 1.00 24.72 243 PHE B C 1
ATOM 4204 O O . PHE B 1 242 ? 3.653 -83.163 -25.747 1.00 26.49 243 PHE B O 1
ATOM 4212 N N . ALA B 1 243 ? 4.347 -81.467 -24.436 1.00 23.75 244 ALA B N 1
ATOM 4213 C CA . ALA B 1 243 ? 5.577 -81.239 -25.185 1.00 28.04 244 ALA B CA 1
ATOM 4214 C C . ALA B 1 243 ? 6.529 -80.424 -24.324 1.00 29.65 244 ALA B C 1
ATOM 4215 O O . ALA B 1 243 ? 6.122 -79.782 -23.350 1.00 23.62 244 ALA B O 1
ATOM 4217 N N . GLU B 1 244 ? 7.808 -80.473 -24.691 1.00 28.76 245 GLU B N 1
ATOM 4218 C CA . GLU B 1 244 ? 8.815 -79.614 -24.094 1.00 30.74 245 GLU B CA 1
ATOM 4219 C C . GLU B 1 244 ? 9.758 -79.131 -25.183 1.00 35.38 245 GLU B C 1
ATOM 4220 O O . GLU B 1 244 ? 9.987 -79.818 -26.184 1.00 34.83 245 GLU B O 1
ATOM 4226 N N . PHE B 1 245 ? 10.274 -77.919 -24.982 1.00 30.19 246 PHE B N 1
ATOM 4227 C CA . PHE B 1 245 ? 11.072 -77.234 -25.989 1.00 37.47 246 PHE B CA 1
ATOM 4228 C C . PHE B 1 245 ? 12.160 -76.411 -25.314 1.00 40.21 246 PHE B C 1
ATOM 4229 O O . PHE B 1 245 ? 12.003 -75.947 -24.179 1.00 34.62 246 PHE B O 1
ATOM 4237 N N . THR B 1 246 ? 13.254 -76.207 -26.049 1.00 39.75 247 THR B N 1
ATOM 4238 C CA . THR B 1 246 ? 14.285 -75.239 -25.708 1.00 41.42 247 THR B CA 1
ATOM 4239 C C . THR B 1 246 ? 14.512 -74.336 -26.911 1.00 40.94 247 THR B C 1
ATOM 4240 O O . THR B 1 246 ? 14.568 -74.815 -28.047 1.00 41.00 247 THR B O 1
ATOM 4244 N N . THR B 1 247 ? 14.631 -73.033 -26.665 1.00 40.00 248 THR B N 1
ATOM 4245 C CA . THR B 1 247 ? 14.859 -72.067 -27.743 1.00 43.36 248 THR B CA 1
ATOM 4246 C C . THR B 1 247 ? 16.352 -71.815 -27.984 1.00 47.52 248 THR B C 1
ATOM 4247 O O . THR B 1 247 ? 17.110 -71.493 -27.063 1.00 48.08 248 THR B O 1
ATOM 4249 N N . GLY B 1 256 ? 15.979 -67.197 -26.247 1.00 44.23 257 GLY B N 1
ATOM 4250 C CA . GLY B 1 256 ? 16.251 -68.112 -25.153 1.00 47.78 257 GLY B CA 1
ATOM 4251 C C . GLY B 1 256 ? 15.069 -68.316 -24.219 1.00 40.25 257 GLY B C 1
ATOM 4252 O O . GLY B 1 256 ? 14.684 -67.407 -23.482 1.00 38.34 257 GLY B O 1
ATOM 4253 N N . LEU B 1 257 ? 14.492 -69.516 -24.259 1.00 38.04 258 LEU B N 1
ATOM 4254 C CA . LEU B 1 257 ? 13.426 -69.903 -23.347 1.00 31.13 258 LEU B CA 1
ATOM 4255 C C . LEU B 1 257 ? 13.388 -71.421 -23.272 1.00 30.68 258 LEU B C 1
ATOM 4256 O O . LEU B 1 257 ? 13.733 -72.110 -24.235 1.00 31.65 258 LEU B O 1
ATOM 4261 N N . ASN B 1 258 ? 12.999 -71.933 -22.110 1.00 28.17 259 ASN B N 1
ATOM 4262 C CA . ASN B 1 258 ? 12.605 -73.328 -21.960 1.00 29.61 259 ASN B CA 1
ATOM 4263 C C . ASN B 1 258 ? 11.109 -73.369 -21.706 1.00 25.01 259 ASN B C 1
ATOM 4264 O O . ASN B 1 258 ? 10.579 -72.540 -20.960 1.00 18.99 259 ASN B O 1
ATOM 4269 N N . SER B 1 259 ? 10.430 -74.323 -22.332 1.00 21.50 260 SER B N 1
ATOM 4270 C CA . SER B 1 259 ? 8.981 -74.357 -22.285 1.00 19.85 260 SER B CA 1
ATOM 4271 C C . SER B 1 259 ? 8.479 -75.772 -22.041 1.00 24.91 260 SER B C 1
ATOM 4272 O O . SER B 1 259 ? 9.133 -76.753 -22.408 1.00 23.67 260 SER B O 1
ATOM 4275 N N . MET B 1 260 ? 7.313 -75.863 -21.404 1.00 21.72 261 MET B N 1
ATOM 4276 C CA . MET B 1 260 ? 6.643 -77.126 -21.138 1.00 21.48 261 MET B CA 1
ATOM 4277 C C . MET B 1 260 ? 5.153 -76.896 -21.358 1.00 22.60 261 MET B C 1
ATOM 4278 O O . MET B 1 260 ? 4.588 -75.933 -20.822 1.00 18.21 261 MET B O 1
ATOM 4283 N N . VAL B 1 261 ? 4.539 -77.748 -22.175 1.00 21.66 262 VAL B N 1
ATOM 4284 C CA . VAL B 1 261 ? 3.108 -77.689 -22.460 1.00 18.84 262 VAL B CA 1
ATOM 4285 C C . VAL B 1 261 ? 2.406 -78.696 -21.559 1.00 19.59 262 VAL B C 1
ATOM 4286 O O . VAL B 1 261 ? 2.736 -79.887 -21.571 1.00 19.86 262 VAL B O 1
ATOM 4290 N N . LEU B 1 262 ? 1.411 -78.232 -20.806 1.00 17.49 263 LEU B N 1
ATOM 4291 C CA . LEU B 1 262 ? 0.543 -79.091 -20.014 1.00 18.19 263 LEU B CA 1
ATOM 4292 C C . LEU B 1 262 ? -0.819 -79.159 -20.688 1.00 19.53 263 LEU B C 1
ATOM 4293 O O . LEU B 1 262 ? -1.280 -78.171 -21.267 1.00 20.15 263 LEU B O 1
ATOM 4298 N N . ALA B 1 263 ? -1.463 -80.323 -20.604 1.00 18.56 264 ALA B N 1
ATOM 4299 C CA . ALA B 1 263 ? -2.710 -80.585 -21.303 1.00 17.48 264 ALA B CA 1
ATOM 4300 C C . ALA B 1 263 ? -3.642 -81.386 -20.411 1.00 21.17 264 ALA B C 1
ATOM 4301 O O . ALA B 1 263 ? -3.196 -82.143 -19.545 1.00 22.10 264 ALA B O 1
ATOM 4303 N N . ASN B 1 264 ? -4.947 -81.225 -20.643 1.00 21.15 265 ASN B N 1
ATOM 4304 C CA . ASN B 1 264 ? -5.939 -82.067 -19.997 1.00 21.49 265 ASN B CA 1
ATOM 4305 C C . ASN B 1 264 ? -6.037 -83.397 -20.748 1.00 24.42 265 ASN B C 1
ATOM 4306 O O . ASN B 1 264 ? -5.345 -83.620 -21.747 1.00 22.14 265 ASN B O 1
ATOM 4311 N N . ASN B 1 265 ? -6.917 -84.289 -20.273 1.00 24.18 266 ASN B N 1
ATOM 4312 C CA . ASN B 1 265 ? -7.020 -85.637 -20.841 1.00 24.29 266 ASN B CA 1
ATOM 4313 C C . ASN B 1 265 ? -7.281 -85.595 -22.346 1.00 27.89 266 ASN B C 1
ATOM 4314 O O . ASN B 1 265 ? -6.551 -86.204 -23.132 1.00 25.80 266 ASN B O 1
ATOM 4319 N N . SER B 1 266 ? -8.330 -84.883 -22.767 1.00 22.87 267 SER B N 1
ATOM 4320 C CA . SER B 1 266 ? -8.647 -84.819 -24.188 1.00 22.20 267 SER B CA 1
ATOM 4321 C C . SER B 1 266 ? -7.659 -83.962 -24.970 1.00 22.38 267 SER B C 1
ATOM 4322 O O . SER B 1 266 ? -7.685 -84.001 -26.207 1.00 22.24 267 SER B O 1
ATOM 4325 N N . GLU B 1 267 ? -6.806 -83.194 -24.284 1.00 23.26 268 GLU B N 1
ATOM 4326 C CA . GLU B 1 267 ? -5.796 -82.335 -24.907 1.00 24.02 268 GLU B CA 1
ATOM 4327 C C . GLU B 1 267 ? -6.426 -81.238 -25.765 1.00 24.49 268 GLU B C 1
ATOM 4328 O O . GLU B 1 267 ? -5.825 -80.766 -26.738 1.00 25.60 268 GLU B O 1
ATOM 4334 N N . ASN B 1 268 ? -7.634 -80.808 -25.398 1.00 22.38 269 ASN B N 1
ATOM 4335 C CA . ASN B 1 268 ? -8.224 -79.597 -25.958 1.00 23.50 269 ASN B CA 1
ATOM 4336 C C . ASN B 1 268 ? -8.004 -78.368 -25.073 1.00 24.32 269 ASN B C 1
ATOM 4337 O O . ASN B 1 268 ? -8.342 -77.252 -25.482 1.00 24.02 269 ASN B O 1
ATOM 4342 N N . VAL B 1 269 ? -7.417 -78.543 -23.895 1.00 18.92 270 VAL B N 1
ATOM 4343 C CA . VAL B 1 269 ? -6.972 -77.444 -23.051 1.00 18.36 270 VAL B CA 1
ATOM 4344 C C . VAL B 1 269 ? -5.455 -77.538 -22.962 1.00 20.20 270 VAL B C 1
ATOM 4345 O O . VAL B 1 269 ? -4.921 -78.508 -22.409 1.00 20.33 270 VAL B O 1
ATOM 4349 N N . LEU B 1 270 ? -4.763 -76.555 -23.533 1.00 18.92 271 LEU B N 1
ATOM 4350 C CA . LEU B 1 270 ? -3.302 -76.524 -23.595 1.00 16.09 271 LEU B CA 1
ATOM 4351 C C . LEU B 1 270 ? -2.796 -75.281 -22.870 1.00 18.77 271 LEU B C 1
ATOM 4352 O O . LEU B 1 270 ? -3.125 -74.150 -23.251 1.00 18.74 271 LEU B O 1
ATOM 4357 N N . LEU B 1 271 ? -1.992 -75.486 -21.830 1.00 17.58 272 LEU B N 1
ATOM 4358 C CA . LEU B 1 271 ? -1.521 -74.392 -20.979 1.00 17.32 272 LEU B CA 1
ATOM 4359 C C . LEU B 1 271 ? -0.010 -74.519 -20.804 1.00 16.46 272 LEU B C 1
ATOM 4360 O O . LEU B 1 271 ? 0.463 -75.165 -19.864 1.00 18.39 272 LEU B O 1
ATOM 4365 N N . PRO B 1 272 ? 0.766 -73.920 -21.703 1.00 15.16 273 PRO B N 1
ATOM 4366 C CA . PRO B 1 272 ? 2.230 -73.955 -21.584 1.00 16.51 273 PRO B CA 1
ATOM 4367 C C . PRO B 1 272 ? 2.771 -72.941 -20.588 1.00 20.70 273 PRO B C 1
ATOM 4368 O O . PRO B 1 272 ? 2.148 -71.922 -20.277 1.00 14.40 273 PRO B O 1
ATOM 4372 N N . LEU B 1 273 ? 3.999 -73.224 -20.133 1.00 18.51 274 LEU B N 1
ATOM 4373 C CA . LEU B 1 273 ? 4.757 -72.353 -19.251 1.00 19.28 274 LEU B CA 1
ATOM 4374 C C . LEU B 1 273 ? 6.153 -72.147 -19.829 1.00 21.92 274 LEU B C 1
ATOM 4375 O O . LEU B 1 273 ? 6.752 -73.086 -20.360 1.00 20.25 274 LEU B O 1
ATOM 4380 N N . ASN B 1 274 ? 6.649 -70.910 -19.764 1.00 16.55 275 ASN B N 1
ATOM 4381 C CA . ASN B 1 274 ? 8.005 -70.587 -20.181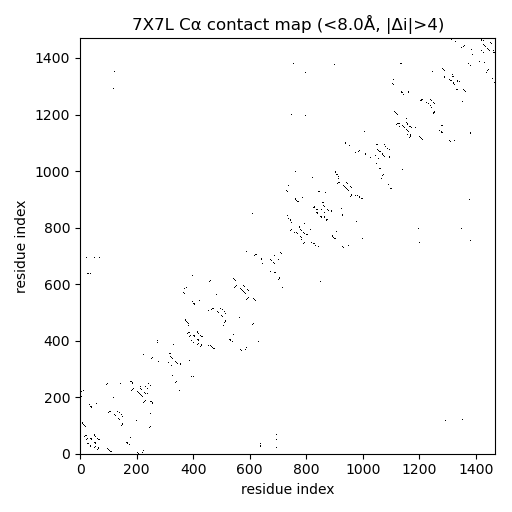 1.00 16.95 275 ASN B CA 1
ATOM 4382 C C . ASN B 1 274 ? 8.805 -70.067 -18.998 1.00 18.53 275 ASN B C 1
ATOM 4383 O O . ASN B 1 274 ? 8.273 -69.375 -18.126 1.00 18.16 275 ASN B O 1
ATOM 4388 N N . GLU B 1 275 ? 10.095 -70.374 -18.999 1.00 18.88 276 GLU B N 1
ATOM 4389 C CA . GLU B 1 275 ? 11.067 -69.662 -18.187 1.00 21.73 276 GLU B CA 1
ATOM 4390 C C . GLU B 1 275 ? 12.131 -69.081 -19.105 1.00 22.43 276 GLU B C 1
ATOM 4391 O O . GLU B 1 275 ? 12.321 -69.552 -20.235 1.00 18.26 276 GLU B O 1
ATOM 4397 N N . PRO B 1 276 ? 12.826 -68.040 -18.674 1.00 20.12 277 PRO B N 1
ATOM 4398 C CA . PRO B 1 276 ? 13.916 -67.530 -19.493 1.00 23.05 277 PRO B CA 1
ATOM 4399 C C . PRO B 1 276 ? 15.132 -68.428 -19.327 1.00 26.57 277 PRO B C 1
ATOM 4400 O O . PRO B 1 276 ? 15.253 -69.198 -18.372 1.00 25.23 277 PRO B O 1
ATOM 4404 N N . VAL B 1 277 ? 16.026 -68.340 -20.297 1.00 31.16 278 VAL B N 1
ATOM 4405 C CA . VAL B 1 277 ? 17.323 -68.997 -20.213 1.00 37.54 278 VAL B CA 1
ATOM 4406 C C . VAL B 1 277 ? 18.320 -67.967 -19.708 1.00 40.81 278 VAL B C 1
ATOM 4407 O O . VAL B 1 277 ? 18.518 -66.926 -20.351 1.00 41.26 278 VAL B O 1
ATOM 4411 N N . HIS B 1 278 ? 18.924 -68.240 -18.544 1.00 50.63 279 HIS B N 1
ATOM 4412 C CA . HIS B 1 278 ? 19.996 -67.373 -18.022 1.00 55.16 279 HIS B CA 1
ATOM 4413 C C . HIS B 1 278 ? 21.307 -67.618 -18.749 1.00 51.13 279 HIS B C 1
ATOM 4414 O O . HIS B 1 278 ? 22.268 -66.859 -18.601 1.00 51.79 279 HIS B O 1
ATOM 4421 N N . SER B 1 284 ? 16.622 -61.079 -22.849 1.00 39.38 285 SER B N 1
ATOM 4422 C CA . SER B 1 284 ? 15.706 -62.120 -23.298 1.00 36.40 285 SER B CA 1
ATOM 4423 C C . SER B 1 284 ? 14.244 -61.648 -23.300 1.00 29.97 285 SER B C 1
ATOM 4424 O O . SER B 1 284 ? 13.803 -60.863 -22.441 1.00 32.17 285 SER B O 1
ATOM 4427 N N . GLN B 1 285 ? 13.501 -62.145 -24.290 1.00 22.73 286 GLN B N 1
ATOM 4428 C CA . GLN B 1 285 ? 12.097 -61.782 -24.435 1.00 25.19 286 GLN B CA 1
ATOM 4429 C C . GLN B 1 285 ? 11.287 -62.182 -23.207 1.00 22.06 286 GLN B C 1
ATOM 4430 O O . GLN B 1 285 ? 10.367 -61.458 -22.805 1.00 23.31 286 GLN B O 1
ATOM 4436 N N . ILE B 1 286 ? 11.616 -63.326 -22.597 1.00 19.75 287 ILE B N 1
ATOM 4437 C CA . ILE B 1 286 ? 10.889 -63.764 -21.408 1.00 20.03 287 ILE B CA 1
ATOM 4438 C C . ILE B 1 286 ? 11.196 -62.848 -20.224 1.00 22.07 287 ILE B C 1
ATOM 4439 O O . ILE B 1 286 ? 10.287 -62.392 -19.522 1.00 16.84 287 ILE B O 1
ATOM 4444 N N . GLN B 1 287 ? 12.479 -62.553 -19.987 1.00 20.70 288 GLN B N 1
ATOM 4445 C CA . GLN B 1 287 ? 12.813 -61.691 -18.854 1.00 19.78 288 GLN B CA 1
ATOM 4446 C C . GLN B 1 287 ? 12.264 -60.283 -19.032 1.00 23.04 288 GLN B C 1
ATOM 4447 O O . GLN B 1 287 ? 11.914 -59.631 -18.039 1.00 19.59 288 GLN B O 1
ATOM 4453 N N . THR B 1 288 ? 12.190 -59.788 -20.272 1.00 19.64 289 THR B N 1
ATOM 4454 C CA . THR B 1 288 ? 11.591 -58.475 -20.491 1.00 22.31 289 THR B CA 1
ATOM 4455 C C . THR B 1 288 ? 10.125 -58.475 -20.077 1.00 20.73 289 THR B C 1
ATOM 4456 O O . THR B 1 288 ? 9.634 -57.503 -19.476 1.00 20.70 289 THR B O 1
ATOM 4460 N N . PHE B 1 289 ? 9.415 -59.564 -20.374 1.00 17.24 290 PHE B N 1
ATOM 4461 C CA . PHE B 1 289 ? 8.047 -59.708 -19.899 1.00 17.07 290 PHE B CA 1
ATOM 4462 C C . PHE B 1 289 ? 7.996 -59.654 -18.381 1.00 20.22 290 PHE B C 1
ATOM 4463 O O . PHE B 1 289 ? 7.215 -58.887 -17.805 1.00 18.79 290 PHE B O 1
ATOM 4471 N N . LEU B 1 290 ? 8.813 -60.478 -17.709 1.00 17.54 291 LEU B N 1
ATOM 4472 C CA . LEU B 1 290 ? 8.742 -60.532 -16.251 1.00 16.82 291 LEU B CA 1
ATOM 4473 C C . LEU B 1 290 ? 9.070 -59.173 -15.636 1.00 18.59 291 LEU B C 1
ATOM 4474 O O . LEU B 1 290 ? 8.415 -58.751 -14.677 1.00 20.23 291 LEU B O 1
ATOM 4479 N N . ASP B 1 291 ? 10.075 -58.476 -16.179 1.00 17.83 292 ASP B N 1
ATOM 4480 C CA . ASP B 1 291 ? 10.457 -57.169 -15.645 1.00 19.73 292 ASP B CA 1
ATOM 4481 C C . ASP B 1 291 ? 9.309 -56.170 -15.743 1.00 21.72 292 ASP B C 1
ATOM 4482 O O . ASP B 1 291 ? 8.984 -55.480 -14.769 1.00 19.63 292 ASP B O 1
ATOM 4487 N N . HIS B 1 292 ? 8.686 -56.072 -16.921 1.00 20.32 293 HIS B N 1
ATOM 4488 C CA . HIS B 1 292 ? 7.656 -55.057 -17.129 1.00 22.09 293 HIS B CA 1
ATOM 4489 C C . HIS B 1 292 ? 6.305 -55.461 -16.562 1.00 21.21 293 HIS B C 1
ATOM 4490 O O . HIS B 1 292 ? 5.503 -54.589 -16.217 1.00 20.68 293 HIS B O 1
ATOM 4497 N N . HIS B 1 293 ? 6.017 -56.755 -16.487 1.00 21.41 294 HIS B N 1
ATOM 4498 C CA . HIS B 1 293 ? 4.785 -57.224 -15.868 1.00 21.86 294 HIS B CA 1
ATOM 4499 C C . HIS B 1 293 ? 4.851 -57.196 -14.344 1.00 23.72 294 HIS B C 1
ATOM 4500 O O . HIS B 1 293 ? 3.804 -57.116 -13.693 1.00 20.11 294 HIS B O 1
ATOM 4507 N N . GLY B 1 294 ? 6.050 -57.261 -13.763 1.00 21.05 295 GLY B N 1
ATOM 4508 C CA . GLY B 1 294 ? 6.187 -57.318 -12.326 1.00 22.31 295 GLY B CA 1
ATOM 4509 C C . GLY B 1 294 ? 6.132 -58.704 -11.729 1.00 21.81 295 GLY B C 1
ATOM 4510 O O . GLY B 1 294 ? 6.018 -58.829 -10.505 1.00 21.97 295 GLY B O 1
ATOM 4511 N N . GLY B 1 295 ? 6.211 -59.747 -12.544 1.00 17.85 296 GLY B N 1
ATOM 4512 C CA . GLY B 1 295 ? 6.146 -61.100 -12.055 1.00 16.86 296 GLY B CA 1
ATOM 4513 C C . GLY B 1 295 ? 5.592 -62.013 -13.128 1.00 20.73 296 GLY B C 1
ATOM 4514 O O . GLY B 1 295 ? 5.490 -61.637 -14.302 1.00 20.43 296 GLY B O 1
ATOM 4515 N N . PRO B 1 296 ? 5.227 -63.231 -12.746 1.00 18.23 297 PRO B N 1
ATOM 4516 C CA . PRO B 1 296 ? 4.656 -64.172 -13.719 1.00 16.97 297 PRO B CA 1
ATOM 4517 C C . PRO B 1 296 ? 3.313 -63.682 -14.240 1.00 20.75 297 PRO B C 1
ATOM 4518 O O . PRO B 1 296 ? 2.623 -62.886 -13.603 1.00 16.93 297 PRO B O 1
ATOM 4522 N N . GLY B 1 297 ? 2.941 -64.181 -15.417 1.00 18.04 298 GLY B N 1
ATOM 4523 C CA . GLY B 1 297 ? 1.656 -63.820 -15.979 1.00 14.45 298 GLY B CA 1
ATOM 4524 C C . GLY B 1 297 ? 1.497 -64.407 -17.366 1.00 18.31 298 GLY B C 1
ATOM 4525 O O . GLY B 1 297 ? 2.361 -65.133 -17.868 1.00 15.74 298 GLY B O 1
ATOM 4526 N N . VAL B 1 298 ? 0.363 -64.087 -17.981 1.00 15.42 299 VAL B N 1
ATOM 4527 C CA . VAL B 1 298 ? 0.053 -64.610 -19.307 1.00 13.93 299 VAL B CA 1
ATOM 4528 C C . VAL B 1 298 ? 0.833 -63.829 -20.359 1.00 15.43 299 VAL B C 1
ATOM 4529 O O . VAL B 1 298 ? 0.686 -62.606 -20.479 1.00 16.42 299 VAL B O 1
ATOM 4533 N N . GLN B 1 299 ? 1.666 -64.544 -21.127 1.00 13.45 300 GLN B N 1
ATOM 4534 C CA . GLN B 1 299 ? 2.460 -63.945 -22.197 1.00 13.80 300 GLN B CA 1
ATOM 4535 C C . GLN B 1 299 ? 1.683 -63.882 -23.506 1.00 14.42 300 GLN B C 1
ATOM 4536 O O . GLN B 1 299 ? 1.713 -62.865 -24.205 1.00 14.70 300 GLN B O 1
ATOM 4542 N N . HIS B 1 300 ? 1.037 -64.977 -23.901 1.00 15.09 301 HIS B N 1
ATOM 4543 C CA . HIS B 1 300 ? 0.241 -64.892 -25.114 1.00 14.97 301 HIS B CA 1
ATOM 4544 C C . HIS B 1 300 ? -0.930 -65.854 -25.055 1.00 15.52 301 HIS B C 1
ATOM 4545 O O . HIS B 1 300 ? -0.950 -66.820 -24.283 1.00 16.32 301 HIS B O 1
ATOM 4552 N N . MET B 1 301 ? -1.942 -65.513 -25.840 1.00 14.66 302 MET B N 1
ATOM 4553 C CA . MET B 1 301 ? -3.106 -66.351 -26.059 1.00 14.08 302 MET B CA 1
ATOM 4554 C C . MET B 1 301 ? -3.201 -66.621 -27.551 1.00 14.24 302 MET B C 1
ATOM 4555 O O . MET B 1 301 ? -3.137 -65.696 -28.368 1.00 12.86 302 MET B O 1
ATOM 4560 N N . ALA B 1 302 ? -3.290 -67.890 -27.905 1.00 16.52 303 ALA B N 1
ATOM 4561 C CA . ALA B 1 302 ? -3.374 -68.307 -29.296 1.00 14.20 303 ALA B CA 1
ATOM 4562 C C . ALA B 1 302 ? -4.832 -68.555 -29.642 1.00 14.31 303 ALA B C 1
ATOM 4563 O O . ALA B 1 302 ? -5.502 -69.360 -28.981 1.00 14.84 303 ALA B O 1
ATOM 4565 N N . LEU B 1 303 ? -5.300 -67.881 -30.686 1.00 13.88 304 LEU B N 1
ATOM 4566 C CA . LEU B 1 303 ? -6.696 -67.870 -31.100 1.00 16.58 304 LEU B CA 1
ATOM 4567 C C . LEU B 1 303 ? -6.764 -68.515 -32.472 1.00 17.07 304 LEU B C 1
ATOM 4568 O O . LEU B 1 303 ? -6.100 -68.053 -33.405 1.00 16.85 304 LEU B O 1
ATOM 4573 N N . ALA B 1 304 ? -7.548 -69.580 -32.591 1.00 16.02 305 ALA B N 1
ATOM 4574 C CA . ALA B 1 304 ? -7.582 -70.377 -33.808 1.00 16.64 305 ALA B CA 1
ATOM 4575 C C . ALA B 1 304 ? -8.736 -69.941 -34.703 1.00 18.05 305 ALA B C 1
ATOM 4576 O O . ALA B 1 304 ? -9.799 -69.524 -34.229 1.00 19.09 305 ALA B O 1
ATOM 4578 N N . SER B 1 305 ? -8.496 -70.032 -36.010 1.00 16.77 306 SER B N 1
ATOM 4579 C CA . SER B 1 305 ? -9.490 -69.801 -37.046 1.00 16.27 306 SER B CA 1
ATOM 4580 C C . SER B 1 305 ? -9.476 -70.999 -37.982 1.00 18.17 306 SER B C 1
ATOM 4581 O O . SER B 1 305 ? -8.441 -71.644 -38.158 1.00 16.23 306 SER B O 1
ATOM 4584 N N . ASP B 1 306 ? -10.626 -71.302 -38.576 1.00 16.94 307 ASP B N 1
ATOM 4585 C CA . ASP B 1 306 ? -10.635 -72.322 -39.619 1.00 20.42 307 ASP B CA 1
ATOM 4586 C C . ASP B 1 306 ? -10.144 -71.794 -40.963 1.00 19.30 307 ASP B C 1
ATOM 4587 O O . ASP B 1 306 ? -9.893 -72.585 -41.879 1.00 19.20 307 ASP B O 1
ATOM 4592 N N . ASP B 1 307 ? -9.976 -70.476 -41.100 1.00 19.48 308 ASP B N 1
ATOM 4593 C CA . ASP B 1 307 ? -9.424 -69.889 -42.324 1.00 17.30 308 ASP B CA 1
ATOM 4594 C C . ASP B 1 307 ? -8.587 -68.686 -41.864 1.00 17.08 308 ASP B C 1
ATOM 4595 O O . ASP B 1 307 ? -9.037 -67.538 -41.881 1.00 16.41 308 ASP B O 1
ATOM 4600 N N . VAL B 1 308 ? -7.343 -68.961 -41.437 1.00 16.85 309 VAL B N 1
ATOM 4601 C CA . VAL B 1 308 ? -6.551 -67.908 -40.793 1.00 15.97 309 VAL B CA 1
ATOM 4602 C C . VAL B 1 308 ? -6.164 -66.815 -41.784 1.00 16.74 309 VAL B C 1
ATOM 4603 O O . VAL B 1 308 ? -6.050 -65.644 -41.403 1.00 16.90 309 VAL B O 1
ATOM 4607 N N . LEU B 1 309 ? -5.960 -67.150 -43.061 1.00 15.70 310 LEU B N 1
ATOM 4608 C CA . LEU B 1 309 ? -5.571 -66.107 -44.007 1.00 17.13 310 LEU B CA 1
ATOM 4609 C C . LEU B 1 309 ? -6.718 -65.130 -44.248 1.00 19.02 310 LEU B C 1
ATOM 4610 O O . LEU B 1 309 ? -6.502 -63.917 -44.341 1.00 21.02 310 LEU B O 1
ATOM 4615 N N . ARG B 1 310 ? -7.947 -65.632 -44.332 1.00 18.93 311 ARG B N 1
ATOM 4616 C CA . ARG B 1 310 ? -9.090 -64.732 -44.439 1.00 21.45 311 ARG B CA 1
ATOM 4617 C C . ARG B 1 310 ? -9.250 -63.913 -43.161 1.00 17.67 311 ARG B C 1
ATOM 4618 O O . ARG B 1 310 ? -9.406 -62.691 -43.212 1.00 18.09 311 ARG B O 1
ATOM 4626 N N . THR B 1 311 ? -9.145 -64.569 -42.002 1.00 18.49 312 THR B N 1
ATOM 4627 C CA . THR B 1 311 ? -9.201 -63.859 -40.727 1.00 18.41 312 THR B CA 1
ATOM 4628 C C . THR B 1 311 ? -8.151 -62.749 -40.660 1.00 17.87 312 THR B C 1
ATOM 4629 O O . THR B 1 311 ? -8.458 -61.607 -40.290 1.00 18.39 312 THR B O 1
ATOM 4633 N N . LEU B 1 312 ? -6.899 -63.074 -41.012 1.00 15.98 313 LEU B N 1
ATOM 4634 C CA . LEU B 1 312 ? -5.816 -62.102 -40.899 1.00 15.82 313 LEU B CA 1
ATOM 4635 C C . LEU B 1 312 ? -5.993 -60.951 -41.874 1.00 18.88 313 LEU B C 1
ATOM 4636 O O . LEU B 1 312 ? -5.621 -59.813 -41.556 1.00 17.67 313 LEU B O 1
ATOM 4641 N N . ARG B 1 313 ? -6.553 -61.214 -43.060 1.00 17.95 314 ARG B N 1
ATOM 4642 C CA . ARG B 1 313 ? -6.818 -60.115 -43.983 1.00 17.13 314 ARG B CA 1
ATOM 4643 C C . ARG B 1 313 ? -7.723 -59.075 -43.334 1.00 19.42 314 ARG B C 1
ATOM 4644 O O . ARG B 1 313 ? -7.472 -57.862 -43.431 1.00 17.40 314 ARG B O 1
ATOM 4652 N N . GLU B 1 314 ? -8.751 -59.533 -42.615 1.00 17.72 315 GLU B N 1
ATOM 4653 C CA . GLU B 1 314 ? -9.661 -58.600 -41.955 1.00 18.19 315 GLU B CA 1
ATOM 4654 C C . GLU B 1 314 ? -8.987 -57.902 -40.774 1.00 17.94 315 GLU B C 1
ATOM 4655 O O . GLU B 1 314 ? -9.185 -56.697 -40.570 1.00 19.62 315 GLU B O 1
ATOM 4661 N N . MET B 1 315 ? -8.186 -58.630 -39.987 1.00 15.99 316 MET B N 1
ATOM 4662 C CA . MET B 1 315 ? -7.522 -57.999 -38.848 1.00 19.04 316 MET B CA 1
ATOM 4663 C C . MET B 1 315 ? -6.531 -56.944 -39.323 1.00 19.25 316 MET B C 1
ATOM 4664 O O . MET B 1 315 ? -6.483 -55.832 -38.785 1.00 19.13 316 MET B O 1
ATOM 4669 N N . GLN B 1 316 ? -5.722 -57.278 -40.335 1.00 17.58 317 GLN B N 1
ATOM 4670 C CA . GLN B 1 316 ? -4.717 -56.329 -40.794 1.00 19.00 317 GLN B CA 1
ATOM 4671 C C . GLN B 1 316 ? -5.354 -55.120 -41.473 1.00 17.48 317 GLN B C 1
ATOM 4672 O O . GLN B 1 316 ? -4.785 -54.025 -41.440 1.00 16.39 317 GLN B O 1
ATOM 4678 N N . ALA B 1 317 ? -6.548 -55.276 -42.044 1.00 16.54 318 ALA B N 1
ATOM 4679 C CA . ALA B 1 317 ? -7.238 -54.103 -42.567 1.00 16.98 318 ALA B CA 1
ATOM 4680 C C . ALA B 1 317 ? -7.575 -53.094 -41.465 1.00 18.30 318 ALA B C 1
ATOM 4681 O O . ALA B 1 317 ? -7.806 -51.920 -41.771 1.00 19.42 318 ALA B O 1
ATOM 4683 N N . ARG B 1 318 ? -7.595 -53.516 -40.194 1.00 16.64 319 ARG B N 1
ATOM 4684 C CA . ARG B 1 318 ? -7.922 -52.620 -39.080 1.00 18.12 319 ARG B CA 1
ATOM 4685 C C . ARG B 1 318 ? -6.691 -52.002 -38.427 1.00 16.79 319 ARG B C 1
ATOM 4686 O O . ARG B 1 318 ? -6.840 -51.132 -37.558 1.00 19.24 319 ARG B O 1
ATOM 4694 N N . SER B 1 319 ? -5.489 -52.420 -38.821 1.00 16.29 320 SER B N 1
ATOM 4695 C CA . SER B 1 319 ? -4.293 -52.023 -38.081 1.00 17.50 320 SER B CA 1
ATOM 4696 C C . SER B 1 319 ? -4.092 -50.514 -38.113 1.00 19.81 320 SER B C 1
ATOM 4697 O O . SER B 1 319 ? -3.808 -49.899 -37.079 1.00 18.06 320 SER B O 1
ATOM 4700 N N . ALA B 1 320 ? -4.248 -49.897 -39.290 1.00 17.62 321 ALA B N 1
ATOM 4701 C CA . ALA B 1 320 ? -3.872 -48.494 -39.450 1.00 19.92 321 ALA B CA 1
ATOM 4702 C C . ALA B 1 320 ? -4.743 -47.557 -38.615 1.00 24.81 321 ALA B C 1
ATOM 4703 O O . ALA B 1 320 ? -4.289 -46.480 -38.204 1.00 19.38 321 ALA B O 1
ATOM 4705 N N . MET B 1 321 ? -5.984 -47.933 -38.353 1.00 19.91 322 MET B N 1
ATOM 4706 C CA . MET B 1 321 ? -6.917 -47.055 -37.661 1.00 19.33 322 MET B CA 1
ATOM 4707 C C . MET B 1 321 ? -7.218 -47.569 -36.257 1.00 19.74 322 MET B C 1
ATOM 4708 O O . MET B 1 321 ? -8.344 -47.467 -35.766 1.00 20.83 322 MET B O 1
ATOM 4713 N N . GLY B 1 322 ? -6.198 -48.116 -35.595 1.00 15.60 323 GLY B N 1
ATOM 4714 C CA . GLY B 1 322 ? -6.278 -48.446 -34.186 1.00 17.75 323 GLY B CA 1
ATOM 4715 C C . GLY B 1 322 ? -6.340 -49.917 -33.847 1.00 21.26 323 GLY B C 1
ATOM 4716 O O . GLY B 1 322 ? -6.367 -50.251 -32.654 1.00 18.61 323 GLY B O 1
ATOM 4717 N N . GLY B 1 323 ? -6.377 -50.807 -34.840 1.00 17.71 324 GLY B N 1
ATOM 4718 C CA . GLY B 1 323 ? -6.328 -52.238 -34.580 1.00 17.39 324 GLY B CA 1
ATOM 4719 C C . GLY B 1 323 ? -4.960 -52.704 -34.116 1.00 19.68 324 GLY B C 1
ATOM 4720 O O . GLY B 1 323 ? -4.146 -51.892 -33.670 1.00 16.61 324 GLY B O 1
ATOM 4721 N N . PHE B 1 324 ? -4.694 -54.005 -34.209 1.00 17.03 325 PHE B N 1
ATOM 4722 C CA . PHE B 1 324 ? -3.435 -54.576 -33.738 1.00 16.83 325 PHE B CA 1
ATOM 4723 C C . PHE B 1 324 ? -2.423 -54.631 -34.871 1.00 17.59 325 PHE B C 1
ATOM 4724 O O . PHE B 1 324 ? -2.784 -54.849 -36.031 1.00 18.33 325 PHE B O 1
ATOM 4732 N N . GLU B 1 325 ? -1.158 -54.407 -34.534 1.00 18.87 326 GLU B N 1
ATOM 4733 C CA . GLU B 1 325 ? -0.073 -54.573 -35.488 1.00 19.13 326 GLU B CA 1
ATOM 4734 C C . GLU B 1 325 ? 0.523 -55.964 -35.335 1.00 20.26 326 GLU B C 1
ATOM 4735 O O . GLU B 1 325 ? 0.447 -56.573 -34.266 1.00 17.68 326 GLU B O 1
ATOM 4741 N N . PHE B 1 326 ? 1.106 -56.474 -36.420 1.00 16.88 327 PHE B N 1
ATOM 4742 C CA . PHE B 1 326 ? 1.657 -57.816 -36.432 1.00 15.97 327 PHE B CA 1
ATOM 4743 C C . PHE B 1 326 ? 3.164 -57.754 -36.630 1.00 17.89 327 PHE B C 1
ATOM 4744 O O . PHE B 1 326 ? 3.702 -56.764 -37.135 1.00 17.90 327 PHE B O 1
ATOM 4752 N N . MET B 1 327 ? 3.844 -58.825 -36.215 1.00 17.11 328 MET B N 1
ATOM 4753 C CA . MET B 1 327 ? 5.261 -58.960 -36.524 1.00 20.83 328 MET B CA 1
ATOM 4754 C C . MET B 1 327 ? 5.466 -58.953 -38.035 1.00 21.31 328 MET B C 1
ATOM 4755 O O . MET B 1 327 ? 4.717 -59.594 -38.782 1.00 19.68 328 MET B O 1
ATOM 4760 N N . ALA B 1 328 ? 6.492 -58.227 -38.478 1.00 20.42 329 ALA B N 1
ATOM 4761 C CA . ALA B 1 328 ? 6.719 -58.021 -39.901 1.00 23.81 329 ALA B CA 1
ATOM 4762 C C . ALA B 1 328 ? 6.967 -59.356 -40.607 1.00 25.16 329 ALA B C 1
ATOM 4763 O O . ALA B 1 328 ? 7.489 -60.294 -40.002 1.00 21.31 329 ALA B O 1
ATOM 4765 N N . PRO B 1 329 ? 6.595 -59.467 -41.881 1.00 24.91 330 PRO B N 1
ATOM 4766 C CA . PRO B 1 329 ? 6.796 -60.717 -42.613 1.00 22.62 330 PRO B CA 1
ATOM 4767 C C . PRO B 1 329 ? 8.264 -61.063 -42.707 1.00 23.69 330 PRO B C 1
ATOM 4768 O O . PRO B 1 329 ? 9.104 -60.181 -42.928 1.00 25.56 330 PRO B O 1
ATOM 4772 N N . PRO B 1 330 ? 8.613 -62.333 -42.547 1.00 24.51 331 PRO B N 1
ATOM 4773 C CA . PRO B 1 330 ? 9.993 -62.752 -42.822 1.00 26.86 331 PRO B CA 1
ATOM 4774 C C . PRO B 1 330 ? 10.343 -62.498 -44.283 1.00 25.95 331 PRO B C 1
ATOM 4775 O O . PRO B 1 330 ? 9.472 -62.245 -45.121 1.00 24.56 331 PRO B O 1
ATOM 4779 N N . THR B 1 331 ? 11.641 -62.526 -44.578 1.00 27.77 332 THR B N 1
ATOM 4780 C CA . THR B 1 331 ? 12.098 -62.242 -45.934 1.00 27.82 332 THR B CA 1
ATOM 4781 C C . THR B 1 331 ? 11.779 -63.416 -46.865 1.00 28.18 332 THR B C 1
ATOM 4782 O O . THR B 1 331 ? 11.452 -64.524 -46.426 1.00 22.94 332 THR B O 1
ATOM 4786 N N . SER B 1 332 ? 11.886 -63.157 -48.174 1.00 24.77 333 SER B N 1
ATOM 4787 C CA . SER B 1 332 ? 11.390 -64.115 -49.165 1.00 31.76 333 SER B CA 1
ATOM 4788 C C . SER B 1 332 ? 12.092 -65.465 -49.080 1.00 31.62 333 SER B C 1
ATOM 4789 O O . SER B 1 332 ? 11.500 -66.491 -49.439 1.00 29.55 333 SER B O 1
ATOM 4792 N N . ASP B 1 333 ? 13.346 -65.501 -48.614 1.00 25.70 334 ASP B N 1
ATOM 4793 C CA . ASP B 1 333 ? 14.026 -66.785 -48.510 1.00 29.29 334 ASP B CA 1
ATOM 4794 C C . ASP B 1 333 ? 13.348 -67.704 -47.500 1.00 26.03 334 ASP B C 1
ATOM 4795 O O . ASP B 1 333 ? 13.373 -68.927 -47.666 1.00 23.65 334 ASP B O 1
ATOM 4800 N N . TYR B 1 334 ? 12.738 -67.142 -46.453 1.00 27.11 335 TYR B N 1
ATOM 4801 C CA . TYR B 1 334 ? 11.957 -67.963 -45.531 1.00 25.99 335 TYR B CA 1
ATOM 4802 C C . TYR B 1 334 ? 10.844 -68.705 -46.260 1.00 23.09 335 TYR B C 1
ATOM 4803 O O . TYR B 1 334 ? 10.565 -69.876 -45.970 1.00 22.51 335 TYR B O 1
ATOM 4812 N N . TYR B 1 335 ? 10.184 -68.037 -47.195 1.00 21.80 336 TYR B N 1
ATOM 4813 C CA . TYR B 1 335 ? 9.063 -68.680 -47.859 1.00 24.65 336 TYR B CA 1
ATOM 4814 C C . TYR B 1 335 ? 9.513 -69.698 -48.899 1.00 27.86 336 TYR B C 1
ATOM 4815 O O . TYR B 1 335 ? 8.764 -70.640 -49.177 1.00 28.47 336 TYR B O 1
ATOM 4824 N N . ASP B 1 336 ? 10.730 -69.569 -49.437 1.00 25.70 337 ASP B N 1
ATOM 4825 C CA . ASP B 1 336 ? 11.289 -70.681 -50.204 1.00 28.52 337 ASP B CA 1
ATOM 4826 C C . ASP B 1 336 ? 11.419 -71.913 -49.324 1.00 27.46 337 ASP B C 1
ATOM 4827 O O . ASP B 1 336 ? 11.176 -73.040 -49.773 1.00 28.28 337 ASP B O 1
ATOM 4832 N N . GLY B 1 337 ? 11.775 -71.712 -48.056 1.00 24.39 338 GLY B N 1
ATOM 4833 C CA . GLY B 1 337 ? 11.825 -72.823 -47.123 1.00 25.90 338 GLY B CA 1
ATOM 4834 C C . GLY B 1 337 ? 10.463 -73.440 -46.872 1.00 28.37 338 GLY B C 1
ATOM 4835 O O . GLY B 1 337 ? 10.342 -74.663 -46.763 1.00 27.17 338 GLY B O 1
ATOM 4836 N N . VAL B 1 338 ? 9.423 -72.605 -46.766 1.00 22.72 339 VAL B N 1
ATOM 4837 C CA . VAL B 1 338 ? 8.068 -73.130 -46.607 1.00 26.57 339 VAL B CA 1
ATOM 4838 C C . VAL B 1 338 ? 7.708 -74.019 -47.789 1.00 25.28 339 VAL B C 1
ATOM 4839 O O . VAL B 1 338 ? 7.126 -75.097 -47.619 1.00 25.75 339 VAL B O 1
ATOM 4843 N N . ARG B 1 339 ? 8.048 -73.578 -49.003 1.00 21.09 340 ARG B N 1
ATOM 4844 C CA . ARG B 1 339 ? 7.762 -74.379 -50.186 1.00 27.39 340 ARG B CA 1
ATOM 4845 C C . ARG B 1 339 ? 8.462 -75.731 -50.108 1.00 27.70 340 ARG B C 1
ATOM 4846 O O . ARG B 1 339 ? 7.874 -76.762 -50.450 1.00 30.47 340 ARG B O 1
ATOM 4854 N N . ARG B 1 340 ? 9.700 -75.755 -49.607 1.00 25.43 341 ARG B N 1
ATOM 4855 C CA . ARG B 1 340 ? 10.411 -77.020 -49.462 1.00 29.66 341 ARG B CA 1
ATOM 4856 C C . ARG B 1 340 ? 9.751 -77.907 -48.410 1.00 33.99 341 ARG B C 1
ATOM 4857 O O . ARG B 1 340 ? 9.648 -79.124 -48.593 1.00 32.92 341 ARG B O 1
ATOM 4859 N N . ARG B 1 341 ? 9.267 -77.314 -47.318 1.00 30.71 342 ARG B N 1
ATOM 4860 C CA . ARG B 1 341 ? 8.793 -78.094 -46.182 1.00 30.83 342 ARG B CA 1
ATOM 4861 C C . ARG B 1 341 ? 7.304 -78.406 -46.216 1.00 25.63 342 ARG B C 1
ATOM 4862 O O . ARG B 1 341 ? 6.875 -79.355 -45.550 1.00 26.97 342 ARG B O 1
ATOM 4870 N N . ALA B 1 342 ? 6.496 -77.620 -46.930 1.00 25.79 343 ALA B N 1
ATOM 4871 C CA . ALA B 1 342 ? 5.045 -77.719 -46.810 1.00 25.75 343 ALA B CA 1
ATOM 4872 C C . ALA B 1 342 ? 4.338 -77.712 -48.161 1.00 24.44 343 ALA B C 1
ATOM 4873 O O . ALA B 1 342 ? 3.138 -77.431 -48.219 1.00 23.53 343 ALA B O 1
ATOM 4875 N N . GLY B 1 343 ? 5.052 -78.020 -49.245 1.00 26.47 344 GLY B N 1
ATOM 4876 C CA . GLY B 1 343 ? 4.461 -78.132 -50.571 1.00 26.91 344 GLY B CA 1
ATOM 4877 C C . GLY B 1 343 ? 3.546 -79.322 -50.767 1.00 25.34 344 GLY B C 1
ATOM 4878 O O . GLY B 1 343 ? 2.907 -79.440 -51.819 1.00 24.60 344 GLY B O 1
ATOM 4879 N N . ASP B 1 344 ? 3.473 -80.213 -49.790 1.00 25.00 345 ASP B N 1
ATOM 4880 C CA . ASP B 1 344 ? 2.504 -81.290 -49.815 1.00 24.91 345 ASP B CA 1
ATOM 4881 C C . ASP B 1 344 ? 1.221 -80.929 -49.082 1.00 27.18 345 ASP B C 1
ATOM 4882 O O . ASP B 1 344 ? 0.275 -81.728 -49.078 1.00 25.04 345 ASP B O 1
ATOM 4887 N N . VAL B 1 345 ? 1.150 -79.739 -48.486 1.00 20.95 346 VAL B N 1
ATOM 4888 C CA . VAL B 1 345 ? -0.042 -79.360 -47.739 1.00 25.86 346 VAL B CA 1
ATOM 4889 C C . VAL B 1 345 ? -0.613 -78.037 -48.242 1.00 24.39 346 VAL B C 1
ATOM 4890 O O . VAL B 1 345 ? -1.832 -77.893 -48.392 1.00 24.82 346 VAL B O 1
ATOM 4894 N N . LEU B 1 346 ? 0.249 -77.062 -48.512 1.00 21.20 347 LEU B N 1
ATOM 4895 C CA . LEU B 1 346 ? -0.199 -75.754 -48.972 1.00 21.27 347 LEU B CA 1
ATOM 4896 C C . LEU B 1 346 ? 0.039 -75.605 -50.466 1.00 19.97 347 LEU B C 1
ATOM 4897 O O . LEU B 1 346 ? 1.040 -76.094 -50.996 1.00 23.21 347 LEU B O 1
ATOM 4902 N N . THR B 1 347 ? -0.884 -74.928 -51.136 1.00 19.64 348 THR B N 1
ATOM 4903 C CA . THR B 1 347 ? -0.686 -74.544 -52.523 1.00 22.25 348 THR B CA 1
ATOM 4904 C C . THR B 1 347 ? 0.262 -73.351 -52.627 1.00 25.00 348 THR B C 1
ATOM 4905 O O . THR B 1 347 ? 0.538 -72.647 -51.646 1.00 23.25 348 THR B O 1
ATOM 4909 N N . GLU B 1 348 ? 0.764 -73.130 -53.847 1.00 21.80 349 GLU B N 1
ATOM 4910 C CA . GLU B 1 348 ? 1.581 -71.953 -54.116 1.00 26.02 349 GLU B CA 1
ATOM 4911 C C . GLU B 1 348 ? 0.832 -70.671 -53.777 1.00 24.73 349 GLU B C 1
ATOM 4912 O O . GLU B 1 348 ? 1.414 -69.736 -53.212 1.00 22.67 349 GLU B O 1
ATOM 4918 N N . ALA B 1 349 ? -0.467 -70.615 -54.092 1.00 23.93 350 ALA B N 1
ATOM 4919 C CA . ALA B 1 349 ? -1.247 -69.425 -53.768 1.00 23.51 350 ALA B CA 1
ATOM 4920 C C . ALA B 1 349 ? -1.295 -69.185 -52.264 1.00 24.20 350 ALA B C 1
ATOM 4921 O O . ALA B 1 349 ? -1.144 -68.042 -51.808 1.00 22.13 350 ALA B O 1
ATOM 4923 N N . GLN B 1 350 ? -1.520 -70.243 -51.478 1.00 18.44 351 GLN B N 1
ATOM 4924 C CA . GLN B 1 350 ? -1.527 -70.082 -50.025 1.00 22.52 351 GLN B CA 1
ATOM 4925 C C . GLN B 1 350 ? -0.176 -69.592 -49.517 1.00 24.79 351 GLN B C 1
ATOM 4926 O O . GLN B 1 350 ? -0.108 -68.738 -48.619 1.00 20.59 351 GLN B O 1
ATOM 4932 N N . ILE B 1 351 ? 0.911 -70.134 -50.064 1.00 19.83 352 ILE B N 1
ATOM 4933 C CA . ILE B 1 351 ? 2.237 -69.743 -49.596 1.00 21.54 352 ILE B CA 1
ATOM 4934 C C . ILE B 1 351 ? 2.514 -68.283 -49.932 1.00 22.43 352 ILE B C 1
ATOM 4935 O O . ILE B 1 351 ? 3.091 -67.545 -49.120 1.00 20.32 352 ILE B O 1
ATOM 4940 N N . LYS B 1 352 ? 2.094 -67.836 -51.119 1.00 21.63 353 LYS B N 1
ATOM 4941 C CA . LYS B 1 352 ? 2.240 -66.426 -51.474 1.00 22.72 353 LYS B CA 1
ATOM 4942 C C . LYS B 1 352 ? 1.411 -65.530 -50.556 1.00 23.89 353 LYS B C 1
ATOM 4943 O O . LYS B 1 352 ? 1.851 -64.436 -50.176 1.00 19.72 353 LYS B O 1
ATOM 4945 N N . GLU B 1 353 ? 0.207 -65.970 -50.194 1.00 20.23 354 GLU B N 1
ATOM 4946 C CA . GLU B 1 353 ? -0.614 -65.175 -49.285 1.00 22.48 354 GLU B CA 1
ATOM 4947 C C . GLU B 1 353 ? -0.020 -65.164 -47.881 1.00 20.56 354 GLU B C 1
ATOM 4948 O O . GLU B 1 353 ? -0.025 -64.124 -47.205 1.00 20.61 354 GLU B O 1
ATOM 4954 N N . CYS B 1 354 ? 0.516 -66.307 -47.434 1.00 19.85 355 CYS B N 1
ATOM 4955 C CA . CYS B 1 354 ? 1.255 -66.342 -46.174 1.00 20.75 355 CYS B CA 1
ATOM 4956 C C . CYS B 1 354 ? 2.334 -65.269 -46.160 1.00 20.00 355 CYS B C 1
ATOM 4957 O O . CYS B 1 354 ? 2.443 -64.489 -45.206 1.00 20.66 355 CYS B O 1
ATOM 4960 N N . GLN B 1 355 ? 3.133 -65.205 -47.232 1.00 19.66 356 GLN B N 1
ATOM 4961 C CA . GLN B 1 355 ? 4.196 -64.209 -47.306 1.00 21.52 356 GLN B CA 1
ATOM 4962 C C . GLN B 1 355 ? 3.633 -62.797 -47.271 1.00 21.05 356 GLN B C 1
ATOM 4963 O O . GLN B 1 355 ? 4.163 -61.929 -46.569 1.00 21.86 356 GLN B O 1
ATOM 4969 N N . GLU B 1 356 ? 2.560 -62.547 -48.021 1.00 19.43 357 GLU B N 1
ATOM 4970 C CA . GLU B 1 356 ? 1.956 -61.219 -48.016 1.00 20.93 357 GLU B CA 1
ATOM 4971 C C . GLU B 1 356 ? 1.520 -60.814 -46.613 1.00 21.25 357 GLU B C 1
ATOM 4972 O O . GLU B 1 356 ? 1.728 -59.668 -46.195 1.00 21.99 357 GLU B O 1
ATOM 4978 N N . LEU B 1 357 ? 0.935 -61.745 -45.862 1.00 18.25 358 LEU B N 1
ATOM 4979 C CA . LEU B 1 357 ? 0.429 -61.438 -44.533 1.00 21.85 358 LEU B CA 1
ATOM 4980 C C . LEU B 1 357 ? 1.491 -61.536 -43.441 1.00 20.86 358 LEU B C 1
ATOM 4981 O O . LEU B 1 357 ? 1.314 -60.937 -42.373 1.00 17.78 358 LEU B O 1
ATOM 4986 N N . GLY B 1 358 ? 2.590 -62.241 -43.695 1.00 17.48 359 GLY B N 1
ATOM 4987 C CA . GLY B 1 358 ? 3.603 -62.498 -42.696 1.00 17.95 359 GLY B CA 1
ATOM 4988 C C . GLY B 1 358 ? 3.403 -63.745 -41.864 1.00 17.69 359 GLY B C 1
ATOM 4989 O O . GLY B 1 358 ? 4.008 -63.860 -40.792 1.00 16.82 359 GLY B O 1
ATOM 4990 N N . VAL B 1 359 ? 2.583 -64.693 -42.301 1.00 15.15 360 VAL B N 1
ATOM 4991 C CA . VAL B 1 359 ? 2.338 -65.833 -41.427 1.00 16.75 360 VAL B CA 1
ATOM 4992 C C . VAL B 1 359 ? 3.459 -66.849 -41.588 1.00 17.84 360 VAL B C 1
ATOM 4993 O O . VAL B 1 359 ? 4.078 -66.986 -42.655 1.00 15.72 360 VAL B O 1
ATOM 4997 N N . LEU B 1 360 ? 3.760 -67.511 -40.477 1.00 16.85 361 LEU B N 1
ATOM 4998 C CA . LEU B 1 360 ? 4.793 -68.525 -40.373 1.00 17.53 361 LEU B CA 1
ATOM 4999 C C . LEU B 1 360 ? 4.143 -69.887 -40.502 1.00 18.99 361 LEU B C 1
ATOM 5000 O O . LEU B 1 360 ? 2.989 -70.088 -40.114 1.00 18.10 361 LEU B O 1
ATOM 5005 N N . VAL B 1 361 ? 4.910 -70.826 -41.023 1.00 19.08 362 VAL B N 1
ATOM 5006 C CA . VAL B 1 361 ? 4.441 -72.172 -41.284 1.00 18.91 362 VAL B CA 1
ATOM 5007 C C . VAL B 1 361 ? 5.426 -73.125 -40.635 1.00 20.00 362 VAL B C 1
ATOM 5008 O O . VAL B 1 361 ? 6.629 -73.059 -40.909 1.00 21.52 362 VAL B O 1
ATOM 5012 N N . ASP B 1 362 ? 4.931 -73.986 -39.761 1.00 22.38 363 ASP B N 1
ATOM 5013 C CA . ASP B 1 362 ? 5.757 -75.022 -39.159 1.00 22.48 363 ASP B CA 1
ATOM 5014 C C . ASP B 1 362 ? 5.006 -76.340 -39.260 1.00 24.57 363 ASP B C 1
ATOM 5015 O O . ASP B 1 362 ? 3.826 -76.385 -39.614 1.00 20.59 363 ASP B O 1
ATOM 5020 N N . ARG B 1 363 ? 5.685 -77.425 -38.922 1.00 26.00 364 ARG B N 1
ATOM 5021 C CA . ARG B 1 363 ? 5.060 -78.723 -39.087 1.00 28.20 364 ARG B CA 1
ATOM 5022 C C . ARG B 1 363 ? 5.677 -79.710 -38.110 1.00 33.93 364 ARG B C 1
ATOM 5023 O O . ARG B 1 363 ? 6.843 -79.580 -37.725 1.00 32.63 364 ARG B O 1
ATOM 5031 N N . ASP B 1 364 ? 4.858 -80.668 -37.675 1.00 36.44 365 ASP B N 1
ATOM 5032 C CA . ASP B 1 364 ? 5.331 -81.797 -36.881 1.00 38.80 365 ASP B CA 1
ATOM 5033 C C . ASP B 1 364 ? 5.016 -83.100 -37.607 1.00 42.17 365 ASP B C 1
ATOM 5034 O O . ASP B 1 364 ? 4.900 -83.117 -38.840 1.00 41.92 365 ASP B O 1
ATOM 5039 N N . ASP B 1 365 ? 4.867 -84.192 -36.858 1.00 43.87 366 ASP B N 1
ATOM 5040 C CA . ASP B 1 365 ? 4.431 -85.451 -37.449 1.00 46.05 366 ASP B CA 1
ATOM 5041 C C . ASP B 1 365 ? 3.035 -85.304 -38.044 1.00 44.33 366 ASP B C 1
ATOM 5042 O O . ASP B 1 365 ? 2.036 -85.311 -37.316 1.00 46.01 366 ASP B O 1
ATOM 5044 N N . GLN B 1 366 ? 2.964 -85.141 -39.366 1.00 49.72 367 GLN B N 1
ATOM 5045 C CA . GLN B 1 366 ? 1.704 -85.162 -40.112 1.00 45.32 367 GLN B CA 1
ATOM 5046 C C . GLN B 1 366 ? 0.705 -84.105 -39.634 1.00 43.43 367 GLN B C 1
ATOM 5047 O O . GLN B 1 366 ? -0.507 -84.334 -39.679 1.00 45.59 367 GLN B O 1
ATOM 5049 N N . GLY B 1 367 ? 1.185 -82.950 -39.185 1.00 35.46 368 GLY B N 1
ATOM 5050 C CA . GLY B 1 367 ? 0.329 -81.788 -39.014 1.00 29.58 368 GLY B CA 1
ATOM 5051 C C . GLY B 1 367 ? 1.073 -80.515 -39.363 1.00 26.53 368 GLY B C 1
ATOM 5052 O O . GLY B 1 367 ? 2.298 -80.440 -39.249 1.00 29.81 368 GLY B O 1
ATOM 5053 N N . VAL B 1 368 ? 0.316 -79.495 -39.780 1.00 23.86 369 VAL B N 1
ATOM 5054 C CA . VAL B 1 368 ? 0.876 -78.199 -40.164 1.00 20.42 369 VAL B CA 1
ATOM 5055 C C . VAL B 1 368 ? 0.255 -77.100 -39.307 1.00 19.62 369 VAL B C 1
ATOM 5056 O O . VAL B 1 368 ? -0.975 -77.034 -39.161 1.00 18.29 369 VAL B O 1
ATOM 5060 N N . LEU B 1 369 ? 1.100 -76.216 -38.784 1.00 18.53 370 LEU B N 1
ATOM 5061 C CA . LEU B 1 369 ? 0.654 -75.038 -38.048 1.00 20.08 370 LEU B CA 1
ATOM 5062 C C . LEU B 1 369 ? 0.925 -73.786 -38.870 1.00 18.30 370 LEU B C 1
ATOM 5063 O O . LEU B 1 369 ? 2.037 -73.596 -39.372 1.00 21.78 370 LEU B O 1
ATOM 5068 N N . LEU B 1 370 ? -0.098 -72.958 -39.032 1.00 18.66 371 LEU B N 1
ATOM 5069 C CA . LEU B 1 370 ? 0.047 -71.594 -39.526 1.00 16.01 371 LEU B CA 1
ATOM 5070 C C . LEU B 1 370 ? -0.140 -70.662 -38.340 1.00 15.75 371 LEU B C 1
ATOM 5071 O O . LEU B 1 370 ? -1.142 -70.762 -37.631 1.00 15.42 371 LEU B O 1
ATOM 5076 N N . GLN B 1 371 ? 0.819 -69.774 -38.117 1.00 17.42 372 GLN B N 1
ATOM 5077 C CA . GLN B 1 371 ? 0.764 -68.890 -36.963 1.00 14.95 372 GLN B CA 1
ATOM 5078 C C . GLN B 1 371 ? 1.332 -67.536 -37.349 1.00 13.63 372 GLN B C 1
ATOM 5079 O O . GLN B 1 371 ? 2.228 -67.432 -38.189 1.00 17.46 372 GLN B O 1
ATOM 5085 N N . ILE B 1 372 ? 0.820 -66.497 -36.700 1.00 15.08 373 ILE B N 1
ATOM 5086 C CA . ILE B 1 372 ? 1.409 -65.167 -36.737 1.00 14.64 373 ILE B CA 1
ATOM 5087 C C . ILE B 1 372 ? 1.194 -64.546 -35.361 1.00 14.16 373 ILE B C 1
ATOM 5088 O O . ILE B 1 372 ? 0.245 -64.890 -34.656 1.00 15.85 373 ILE B O 1
ATOM 5093 N N . PHE B 1 373 ? 2.114 -63.673 -34.954 1.00 13.73 374 PHE B N 1
ATOM 5094 C CA . PHE B 1 373 ? 2.037 -62.991 -33.663 1.00 14.79 374 PHE B CA 1
ATOM 5095 C C . PHE B 1 373 ? 1.781 -61.498 -33.833 1.00 16.49 374 PHE B C 1
ATOM 5096 O O . PHE B 1 373 ? 2.297 -60.859 -34.760 1.00 15.40 374 PHE B O 1
ATOM 5104 N N . THR B 1 374 ? 0.971 -60.943 -32.935 1.00 16.43 375 THR B N 1
ATOM 5105 C CA . THR B 1 374 ? 0.848 -59.498 -32.861 1.00 13.56 375 THR B CA 1
ATOM 5106 C C . THR B 1 374 ? 2.031 -58.912 -32.098 1.00 16.43 375 THR B C 1
ATOM 5107 O O . THR B 1 374 ? 2.727 -59.604 -31.350 1.00 15.87 375 THR B O 1
ATOM 5111 N N . LYS B 1 375 ? 2.240 -57.608 -32.282 1.00 18.53 376 LYS B N 1
ATOM 5112 C CA . LYS B 1 375 ? 2.994 -56.809 -31.327 1.00 16.75 376 LYS B CA 1
ATOM 5113 C C . LYS B 1 375 ? 2.246 -56.810 -29.994 1.00 15.83 376 LYS B C 1
ATOM 5114 O O . LYS B 1 375 ? 1.072 -57.208 -29.958 1.00 16.08 376 LYS B O 1
ATOM 5120 N N . PRO B 1 376 ? 2.871 -56.400 -28.880 1.00 17.44 377 PRO B N 1
ATOM 5121 C CA . PRO B 1 376 ? 2.141 -56.366 -27.606 1.00 14.47 377 PRO B CA 1
ATOM 5122 C C . PRO B 1 376 ? 0.841 -55.582 -27.748 1.00 16.22 377 PRO B C 1
ATOM 5123 O O . PRO B 1 376 ? 0.770 -54.586 -28.475 1.00 17.21 377 PRO B O 1
ATOM 5127 N N . VAL B 1 377 ? -0.216 -56.077 -27.090 1.00 15.13 378 VAL B N 1
ATOM 5128 C CA . VAL B 1 377 ? -1.556 -55.521 -27.278 1.00 14.75 378 VAL B CA 1
ATOM 5129 C C . VAL B 1 377 ? -1.823 -54.307 -26.399 1.00 17.05 378 VAL B C 1
ATOM 5130 O O . VAL B 1 377 ? -2.839 -53.620 -26.606 1.00 16.02 378 VAL B O 1
ATOM 5134 N N . GLY B 1 378 ? -0.966 -54.032 -25.417 1.00 14.48 379 GLY B N 1
ATOM 5135 C CA . GLY B 1 378 ? -1.090 -52.840 -24.585 1.00 16.85 379 GLY B CA 1
ATOM 5136 C C . GLY B 1 378 ? 0.200 -52.044 -24.575 1.00 16.23 379 GLY B C 1
ATOM 5137 O O . GLY B 1 378 ? 1.064 -52.301 -25.416 1.00 16.55 379 GLY B O 1
ATOM 5138 N N . ASP B 1 379 ? 0.354 -51.089 -23.639 1.00 15.12 380 ASP B N 1
ATOM 5139 C CA . ASP B 1 379 ? 1.541 -50.233 -23.639 1.00 14.03 380 ASP B CA 1
ATOM 5140 C C . ASP B 1 379 ? 2.814 -51.015 -23.345 1.00 13.95 380 ASP B C 1
ATOM 5141 O O . ASP B 1 379 ? 3.857 -50.753 -23.952 1.00 17.63 380 ASP B O 1
ATOM 5146 N N . ARG B 1 380 ? 2.753 -51.962 -22.405 1.00 14.36 381 ARG B N 1
ATOM 5147 C CA . ARG B 1 380 ? 3.928 -52.673 -21.932 1.00 14.74 381 ARG B CA 1
ATOM 5148 C C . ARG B 1 380 ? 4.283 -53.813 -22.872 1.00 15.31 381 ARG B C 1
ATOM 5149 O O . ARG B 1 380 ? 3.391 -54.441 -23.463 1.00 16.56 381 ARG B O 1
ATOM 5157 N N . PRO B 1 381 ? 5.584 -54.126 -22.980 1.00 14.70 382 PRO B N 1
ATOM 5158 C CA . PRO B 1 381 ? 6.056 -55.251 -23.800 1.00 15.79 382 PRO B CA 1
ATOM 5159 C C . PRO B 1 381 ? 5.795 -56.595 -23.121 1.00 19.61 382 PRO B C 1
ATOM 5160 O O . PRO B 1 381 ? 6.715 -57.343 -22.766 1.00 19.54 382 PRO B O 1
ATOM 5164 N N . THR B 1 382 ? 4.516 -56.901 -22.912 1.00 13.59 383 THR B N 1
ATOM 5165 C CA . THR B 1 382 ? 4.130 -58.043 -22.099 1.00 13.50 383 THR B CA 1
ATOM 5166 C C . THR B 1 382 ? 3.205 -58.950 -22.900 1.00 15.88 383 THR B C 1
ATOM 5167 O O . THR B 1 382 ? 3.674 -59.805 -23.660 1.00 17.08 383 THR B O 1
ATOM 5171 N N . LEU B 1 383 ? 1.898 -58.747 -22.759 1.00 14.49 384 LEU B N 1
ATOM 5172 C CA . LEU B 1 383 ? 0.931 -59.612 -23.419 1.00 13.40 384 LEU B CA 1
ATOM 5173 C C . LEU B 1 383 ? 0.897 -59.372 -24.925 1.00 15.79 384 LEU B C 1
ATOM 5174 O O . LEU B 1 383 ? 0.880 -58.232 -25.391 1.00 15.65 384 LEU B O 1
ATOM 5179 N N . PHE B 1 384 ? 0.878 -60.464 -25.700 1.00 14.27 385 PHE B N 1
ATOM 5180 C CA . PHE B 1 384 ? 0.614 -60.369 -27.132 1.00 13.69 385 PHE B CA 1
ATOM 5181 C C . PHE B 1 384 ? -0.287 -61.526 -27.546 1.00 15.79 385 PHE B C 1
ATOM 5182 O O . PHE B 1 384 ? -0.648 -62.381 -26.734 1.00 14.76 385 PHE B O 1
ATOM 5190 N N . LEU B 1 385 ? -0.668 -61.542 -28.822 1.00 15.73 386 LEU B N 1
ATOM 5191 C CA . LEU B 1 385 ? -1.625 -62.502 -29.349 1.00 14.44 386 LEU B CA 1
ATOM 5192 C C . LEU B 1 385 ? -0.965 -63.353 -30.429 1.00 14.83 386 LEU B C 1
ATOM 5193 O O . LEU B 1 385 ? -0.036 -62.904 -31.108 1.00 13.71 386 LEU B O 1
ATOM 5198 N N . GLU B 1 386 ? -1.461 -64.580 -30.580 1.00 13.80 387 GLU B N 1
ATOM 5199 C CA . GLU B 1 386 ? -1.060 -65.485 -31.652 1.00 13.42 387 GLU B CA 1
ATOM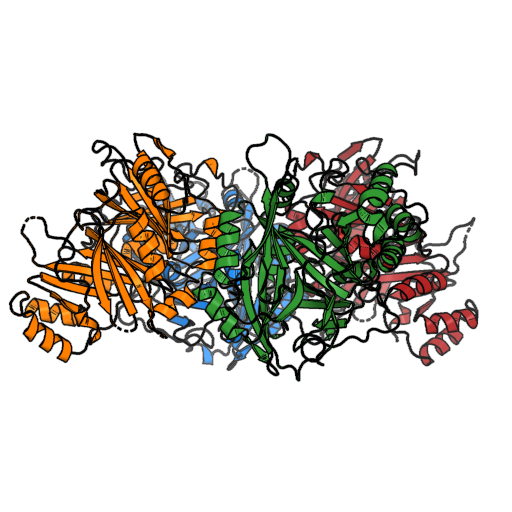 5200 C C . GLU B 1 386 ? -2.311 -65.937 -32.401 1.00 13.80 387 GLU B C 1
ATOM 5201 O O . GLU B 1 386 ? -3.263 -66.425 -31.790 1.00 14.25 387 GLU B O 1
ATOM 5207 N N . ILE B 1 387 ? -2.324 -65.768 -33.720 1.00 13.14 388 ILE B N 1
ATOM 5208 C CA . ILE B 1 387 ? -3.478 -66.127 -34.538 1.00 12.84 388 ILE B CA 1
ATOM 5209 C C . ILE B 1 387 ? -3.059 -67.318 -35.391 1.00 15.34 388 ILE B C 1
ATOM 5210 O O . ILE B 1 387 ? -2.015 -67.264 -36.055 1.00 14.19 388 ILE B O 1
ATOM 5215 N N . ILE B 1 388 ? -3.835 -68.408 -35.351 1.00 14.50 389 ILE B N 1
ATOM 5216 C CA . ILE B 1 388 ? -3.375 -69.676 -35.933 1.00 14.20 389 ILE B CA 1
ATOM 5217 C C . ILE B 1 388 ? -4.470 -70.389 -36.720 1.00 15.93 389 ILE B C 1
ATOM 5218 O O . ILE B 1 388 ? -5.662 -70.099 -36.606 1.00 15.25 389 ILE B O 1
ATOM 5223 N N . GLN B 1 389 ? -4.023 -71.367 -37.511 1.00 14.98 390 GLN B N 1
ATOM 5224 C CA . GLN B 1 389 ? -4.870 -72.389 -38.110 1.00 14.07 390 GLN B CA 1
ATOM 5225 C C . GLN B 1 389 ? -4.055 -73.673 -38.094 1.00 17.94 390 GLN B C 1
ATOM 5226 O O . GLN B 1 389 ? -2.843 -73.628 -38.329 1.00 16.54 390 GLN B O 1
ATOM 5232 N N . ARG B 1 390 ? -4.698 -74.799 -37.757 1.00 14.76 391 ARG B N 1
ATOM 5233 C CA . ARG B 1 390 ? -4.054 -76.111 -37.719 1.00 17.41 391 ARG B CA 1
ATOM 5234 C C . ARG B 1 390 ? -4.646 -76.971 -38.829 1.00 18.33 391 ARG B C 1
ATOM 5235 O O . ARG B 1 390 ? -5.867 -76.976 -39.036 1.00 17.51 391 ARG B O 1
ATOM 5243 N N . ILE B 1 391 ? -3.784 -77.698 -39.536 1.00 19.34 392 ILE B N 1
ATOM 5244 C CA . ILE B 1 391 ? -4.177 -78.435 -40.727 1.00 21.41 392 ILE B CA 1
ATOM 5245 C C . ILE B 1 391 ? -3.704 -79.875 -40.588 1.00 22.46 392 ILE B C 1
ATOM 5246 O O . ILE B 1 391 ? -2.499 -80.128 -40.450 1.00 23.67 392 ILE B O 1
ATOM 5251 N N . GLY B 1 392 ? -4.642 -80.810 -40.635 1.00 25.05 393 GLY B N 1
ATOM 5252 C CA . GLY B 1 392 ? -4.341 -82.227 -40.567 1.00 28.35 393 GLY B CA 1
ATOM 5253 C C . GLY B 1 392 ? -4.841 -82.851 -39.281 1.00 30.16 393 GLY B C 1
ATOM 5254 O O . GLY B 1 392 ? -5.697 -82.308 -38.583 1.00 27.46 393 GLY B O 1
ATOM 5255 N N . CYS B 1 393 ? -4.279 -84.022 -38.967 1.00 32.56 394 CYS B N 1
ATOM 5256 C CA . CYS B 1 393 ? -4.577 -84.755 -37.729 1.00 32.77 394 CYS B CA 1
ATOM 5257 C C . CYS B 1 393 ? -6.074 -84.984 -37.552 1.00 38.32 394 CYS B C 1
ATOM 5258 O O . CYS B 1 393 ? -6.625 -84.820 -36.460 1.00 37.14 394 CYS B O 1
ATOM 5261 N N . MET B 1 394 ? -6.745 -85.365 -38.633 1.00 37.88 395 MET B N 1
ATOM 5262 C CA . MET B 1 394 ? -8.172 -85.672 -38.583 1.00 43.02 395 MET B CA 1
ATOM 5263 C C . MET B 1 394 ? -8.312 -87.177 -38.394 1.00 43.32 395 MET B C 1
ATOM 5264 O O . MET B 1 394 ? -8.091 -87.954 -39.327 1.00 51.51 395 MET B O 1
ATOM 5269 N N . GLU B 1 395 ? -8.647 -87.585 -37.174 1.00 45.92 396 GLU B N 1
ATOM 5270 C CA . GLU B 1 395 ? -8.815 -88.996 -36.850 1.00 48.21 396 GLU B CA 1
ATOM 5271 C C . GLU B 1 395 ? -10.263 -89.259 -36.459 1.00 48.57 396 GLU B C 1
ATOM 5272 O O . GLU B 1 395 ? -11.177 -88.621 -36.981 1.00 49.31 396 GLU B O 1
ATOM 5274 N N . TYR B 1 403 ? -13.461 -84.709 -35.751 1.00 54.81 404 TYR B N 1
ATOM 5275 C CA . TYR B 1 403 ? -12.688 -83.791 -34.916 1.00 52.79 404 TYR B CA 1
ATOM 5276 C C . TYR B 1 403 ? -11.184 -83.861 -35.218 1.00 44.74 404 TYR B C 1
ATOM 5277 O O . TYR B 1 403 ? -10.704 -84.809 -35.847 1.00 43.38 404 TYR B O 1
ATOM 5279 N N . GLN B 1 404 ? -10.451 -82.849 -34.758 1.00 41.14 405 GLN B N 1
ATOM 5280 C CA . GLN B 1 404 ? -9.017 -82.720 -34.993 1.00 39.85 405 GLN B CA 1
ATOM 5281 C C . GLN B 1 404 ? -8.268 -82.958 -33.689 1.00 35.75 405 GLN B C 1
ATOM 5282 O O . GLN B 1 404 ? -8.625 -82.383 -32.654 1.00 34.69 405 GLN B O 1
ATOM 5288 N N . LYS B 1 405 ? -7.240 -83.808 -33.741 1.00 34.44 406 LYS B N 1
ATOM 5289 C CA . LYS B 1 405 ? -6.419 -84.069 -32.564 1.00 35.24 406 LYS B CA 1
ATOM 5290 C C . LYS B 1 405 ? -5.757 -82.782 -32.081 1.00 30.67 406 LYS B C 1
ATOM 5291 O O . LYS B 1 405 ? -5.297 -81.964 -32.882 1.00 29.42 406 LYS B O 1
ATOM 5293 N N . GLY B 1 406 ? -5.723 -82.607 -30.761 1.00 29.43 407 GLY B N 1
ATOM 5294 C CA . GLY B 1 406 ? -5.217 -81.370 -30.189 1.00 29.52 407 GLY B CA 1
ATOM 5295 C C . GLY B 1 406 ? -3.742 -81.161 -30.473 1.00 26.75 407 GLY B C 1
ATOM 5296 O O . GLY B 1 406 ? -2.956 -82.107 -30.564 1.00 25.25 407 GLY B O 1
ATOM 5297 N N . GLY B 1 407 ? -3.366 -79.893 -30.642 1.00 23.83 408 GLY B N 1
ATOM 5298 C CA . GLY B 1 407 ? -1.968 -79.563 -30.850 1.00 24.40 408 GLY B CA 1
ATOM 5299 C C . GLY B 1 407 ? -1.410 -79.951 -32.197 1.00 22.89 408 GLY B C 1
ATOM 5300 O O . GLY B 1 407 ? -0.190 -80.026 -32.351 1.00 23.07 408 GLY B O 1
ATOM 5301 N N . CYS B 1 408 ? -2.277 -80.207 -33.179 1.00 24.03 409 CYS B N 1
ATOM 5302 C CA . CYS B 1 408 ? -1.875 -80.610 -34.521 1.00 24.27 409 CYS B CA 1
ATOM 5303 C C . CYS B 1 408 ? -0.927 -79.631 -35.204 1.00 23.37 409 CYS B C 1
ATOM 5304 O O . CYS B 1 408 ? -1.318 -78.505 -35.537 1.00 21.45 409 CYS B O 1
ATOM 5307 N N . GLY B 1 409 ? 0.316 -80.056 -35.434 1.00 19.32 410 GLY B N 1
ATOM 5308 C CA . GLY B 1 409 ? 1.314 -79.232 -36.071 1.00 19.80 410 GLY B CA 1
ATOM 5309 C C . GLY B 1 409 ? 2.266 -78.531 -35.125 1.00 22.04 410 GLY B C 1
ATOM 5310 O O . GLY B 1 409 ? 3.203 -77.878 -35.600 1.00 22.47 410 GLY B O 1
ATOM 5311 N N . GLY B 1 410 ? 2.048 -78.636 -33.815 1.00 17.35 411 GLY B N 1
ATOM 5312 C CA . GLY B 1 410 ? 3.000 -78.113 -32.839 1.00 22.18 411 GLY B CA 1
ATOM 5313 C C . GLY B 1 410 ? 2.675 -76.699 -32.382 1.00 19.99 411 GLY B C 1
ATOM 5314 O O . GLY B 1 410 ? 1.537 -76.233 -32.442 1.00 17.87 411 GLY B O 1
ATOM 5315 N N . PHE B 1 411 ? 3.722 -75.994 -31.941 1.00 20.14 412 PHE B N 1
ATOM 5316 C CA . PHE B 1 411 ? 3.581 -74.640 -31.416 1.00 21.20 412 PHE B CA 1
ATOM 5317 C C . PHE B 1 411 ? 4.507 -73.654 -32.113 1.00 19.41 412 PHE B C 1
ATOM 5318 O O . PHE B 1 411 ? 4.572 -72.486 -31.705 1.00 19.80 412 PHE B O 1
ATOM 5326 N N . GLY B 1 412 ? 5.188 -74.084 -33.175 1.00 21.35 413 GLY B N 1
ATOM 5327 C CA . GLY B 1 412 ? 6.074 -73.217 -33.916 1.00 22.88 413 GLY B CA 1
ATOM 5328 C C . GLY B 1 412 ? 7.523 -73.306 -33.510 1.00 25.90 413 GLY B C 1
ATOM 5329 O O . GLY B 1 412 ? 8.272 -72.358 -33.762 1.00 28.58 413 GLY B O 1
ATOM 5330 N N . LYS B 1 413 ? 7.940 -74.422 -32.895 1.00 25.18 414 LYS B N 1
ATOM 5331 C CA . LYS B 1 413 ? 9.327 -74.596 -32.468 1.00 30.87 414 LYS B CA 1
ATOM 5332 C C . LYS B 1 413 ? 10.306 -74.426 -33.626 1.00 37.44 414 LYS B C 1
ATOM 5333 O O . LYS B 1 413 ? 11.428 -73.948 -33.426 1.00 38.20 414 LYS B O 1
ATOM 5335 N N . GLY B 1 414 ? 9.907 -74.809 -34.840 1.00 34.29 415 GLY B N 1
ATOM 5336 C CA . GLY B 1 414 ? 10.787 -74.616 -35.982 1.00 39.27 415 GLY B CA 1
ATOM 5337 C C . GLY B 1 414 ? 11.096 -73.153 -36.237 1.00 42.92 415 GLY B C 1
ATOM 5338 O O . GLY B 1 414 ? 12.232 -72.792 -36.558 1.00 50.87 415 GLY B O 1
ATOM 5339 N N . ASN B 1 415 ? 10.106 -72.284 -36.028 1.00 38.26 416 ASN B N 1
ATOM 5340 C CA . ASN B 1 415 ? 10.123 -70.909 -36.518 1.00 40.00 416 ASN B CA 1
ATOM 5341 C C . ASN B 1 415 ? 11.012 -69.940 -35.746 1.00 44.98 416 ASN B C 1
ATOM 5342 O O . ASN B 1 415 ? 10.867 -68.720 -35.896 1.00 44.62 416 ASN B O 1
ATOM 5347 N N . PHE B 1 416 ? 11.935 -70.447 -34.930 1.00 49.42 417 PHE B N 1
ATOM 5348 C CA . PHE B 1 416 ? 12.837 -69.538 -34.234 1.00 49.70 417 PHE B CA 1
ATOM 5349 C C . PHE B 1 416 ? 14.037 -69.134 -35.086 1.00 56.41 417 PHE B C 1
ATOM 5350 O O . PHE B 1 416 ? 14.803 -68.254 -34.673 1.00 59.61 417 PHE B O 1
ATOM 5358 N N . SER B 1 417 ? 14.206 -69.734 -36.264 1.00 56.27 418 SER B N 1
ATOM 5359 C CA . SER B 1 417 ? 15.136 -69.223 -37.262 1.00 56.81 418 SER B CA 1
ATOM 5360 C C . SER B 1 417 ? 14.512 -68.154 -38.153 1.00 58.40 418 SER B C 1
ATOM 5361 O O . SER B 1 417 ? 15.235 -67.515 -38.927 1.00 63.06 418 SER B O 1
ATOM 5364 N N . GLN B 1 418 ? 13.198 -67.948 -38.057 1.00 57.62 419 GLN B N 1
ATOM 5365 C CA . GLN B 1 418 ? 12.509 -66.855 -38.741 1.00 53.55 419 GLN B CA 1
ATOM 5366 C C . GLN B 1 418 ? 11.066 -66.719 -38.254 1.00 44.05 419 GLN B C 1
ATOM 5367 O O . GLN B 1 418 ? 10.504 -65.622 -38.219 1.00 50.98 419 GLN B O 1
ATOM 5369 N N . PHE C 1 36 ? 18.259 -74.891 15.078 1.00 31.77 37 PHE C N 1
ATOM 5370 C CA . PHE C 1 36 ? 18.598 -75.132 13.679 1.00 30.41 37 PHE C CA 1
ATOM 5371 C C . PHE C 1 36 ? 18.558 -73.843 12.868 1.00 30.70 37 PHE C C 1
ATOM 5372 O O . PHE C 1 36 ? 17.542 -73.137 12.806 1.00 29.42 37 PHE C O 1
ATOM 5380 N N . ASN C 1 37 ? 19.688 -73.553 12.236 1.00 30.19 38 ASN C N 1
ATOM 5381 C CA . ASN C 1 37 ? 19.827 -72.401 11.350 1.00 26.66 38 ASN C CA 1
ATOM 5382 C C . ASN C 1 37 ? 20.288 -72.922 9.997 1.00 24.04 38 ASN C C 1
ATOM 5383 O O . ASN C 1 37 ? 21.476 -73.263 9.831 1.00 25.31 38 ASN C O 1
ATOM 5388 N N . PRO C 1 38 ? 19.396 -73.038 9.010 1.00 24.62 39 PRO C N 1
ATOM 5389 C CA . PRO C 1 38 ? 19.831 -73.516 7.691 1.00 25.37 39 PRO C CA 1
ATOM 5390 C C . PRO C 1 38 ? 20.740 -72.541 6.967 1.00 26.41 39 PRO C C 1
ATOM 5391 O O . PRO C 1 38 ? 21.320 -72.930 5.951 1.00 23.38 39 PRO C O 1
ATOM 5395 N N . ARG C 1 39 ? 20.899 -71.309 7.463 1.00 18.03 40 ARG C N 1
ATOM 5396 C CA . ARG C 1 39 ? 21.679 -70.273 6.785 1.00 20.49 40 ARG C CA 1
ATOM 5397 C C . ARG C 1 39 ? 21.334 -70.230 5.297 1.00 20.69 40 ARG C C 1
ATOM 5398 O O . ARG C 1 39 ? 22.175 -70.418 4.409 1.00 19.62 40 ARG C O 1
ATOM 5406 N N . SER C 1 40 ? 20.048 -70.011 5.037 1.00 19.65 41 SER C N 1
ATOM 5407 C CA . SER C 1 40 ? 19.495 -70.171 3.705 1.00 20.81 41 SER C CA 1
ATOM 5408 C C . SER C 1 40 ? 19.257 -68.841 3.002 1.00 19.61 41 SER C C 1
ATOM 5409 O O . SER C 1 40 ? 18.511 -68.804 2.018 1.00 21.19 41 SER C O 1
ATOM 5412 N N . ASP C 1 41 ? 19.871 -67.754 3.480 1.00 19.50 42 ASP C N 1
ATOM 5413 C CA . ASP C 1 41 ? 19.670 -66.445 2.861 1.00 19.90 42 ASP C CA 1
ATOM 5414 C C . ASP C 1 41 ? 19.998 -66.513 1.380 1.00 18.49 42 ASP C C 1
ATOM 5415 O O . ASP C 1 41 ? 21.054 -67.015 1.003 1.00 18.49 42 ASP C O 1
ATOM 5420 N N . ARG C 1 42 ? 19.104 -65.971 0.543 1.00 18.65 43 ARG C N 1
ATOM 5421 C CA . ARG C 1 42 ? 19.351 -65.927 -0.896 1.00 18.61 43 ARG C CA 1
ATOM 5422 C C . ARG C 1 42 ? 20.369 -64.865 -1.289 1.00 20.70 43 ARG C C 1
ATOM 5423 O O . ARG C 1 42 ? 20.853 -64.879 -2.426 1.00 19.37 43 ARG C O 1
ATOM 5431 N N . PHE C 1 43 ? 20.710 -63.959 -0.380 1.00 16.63 44 PHE C N 1
ATOM 5432 C CA . PHE C 1 43 ? 21.662 -62.898 -0.654 1.00 22.00 44 PHE C CA 1
ATOM 5433 C C . PHE C 1 43 ? 22.257 -62.460 0.677 1.00 21.57 44 PHE C C 1
ATOM 5434 O O . PHE C 1 43 ? 21.618 -62.597 1.723 1.00 19.62 44 PHE C O 1
ATOM 5442 N N . HIS C 1 44 ? 23.485 -61.955 0.636 1.00 18.06 45 HIS C N 1
ATOM 5443 C CA . HIS C 1 44 ? 24.174 -61.621 1.874 1.00 23.42 45 HIS C CA 1
ATOM 5444 C C . HIS C 1 44 ? 23.536 -60.391 2.507 1.00 20.24 45 HIS C C 1
ATOM 5445 O O . HIS C 1 44 ? 23.547 -59.305 1.922 1.00 20.60 45 HIS C O 1
ATOM 5452 N N . THR C 1 45 ? 22.996 -60.568 3.709 1.00 17.95 46 THR C N 1
ATOM 5453 C CA . THR C 1 45 ? 22.235 -59.549 4.422 1.00 19.31 46 THR C CA 1
ATOM 5454 C C . THR C 1 45 ? 23.039 -59.117 5.644 1.00 15.78 46 THR C C 1
ATOM 5455 O O . THR C 1 45 ? 23.188 -59.890 6.593 1.00 19.01 46 THR C O 1
ATOM 5459 N N . LEU C 1 46 ? 23.522 -57.877 5.637 1.00 17.01 47 LEU C N 1
ATOM 5460 C CA . LEU C 1 46 ? 24.489 -57.454 6.645 1.00 16.84 47 LEU C CA 1
ATOM 5461 C C . LEU C 1 46 ? 23.828 -57.074 7.969 1.00 19.50 47 LEU C C 1
ATOM 5462 O O . LEU C 1 46 ? 24.298 -57.484 9.035 1.00 19.12 47 LEU C O 1
ATOM 5467 N N . ALA C 1 47 ? 22.754 -56.283 7.931 1.00 15.90 48 ALA C N 1
ATOM 5468 C CA . ALA C 1 47 ? 22.209 -55.690 9.156 1.00 17.97 48 ALA C CA 1
ATOM 5469 C C . ALA C 1 47 ? 21.008 -54.825 8.797 1.00 15.16 48 ALA C C 1
ATOM 5470 O O . ALA C 1 47 ? 20.796 -54.477 7.632 1.00 14.79 48 ALA C O 1
ATOM 5472 N N . PHE C 1 48 ? 20.230 -54.472 9.825 1.00 15.58 49 PHE C N 1
ATOM 5473 C CA . PHE C 1 48 ? 19.281 -53.371 9.686 1.00 17.63 49 PHE C CA 1
ATOM 5474 C C . PHE C 1 48 ? 20.037 -52.117 9.269 1.00 15.81 49 PHE C C 1
ATOM 5475 O O . PHE C 1 48 ? 21.168 -51.893 9.703 1.00 17.25 49 PHE C O 1
ATOM 5483 N N . HIS C 1 49 ? 19.424 -51.301 8.413 1.00 14.87 50 HIS C N 1
ATOM 5484 C CA . HIS C 1 49 ? 20.035 -50.026 8.046 1.00 16.66 50 HIS C CA 1
ATOM 5485 C C . HIS C 1 49 ? 19.224 -48.828 8.509 1.00 18.88 50 HIS C C 1
ATOM 5486 O O . HIS C 1 49 ? 19.781 -47.903 9.116 1.00 17.78 50 HIS C O 1
ATOM 5493 N N . HIS C 1 50 ? 17.929 -48.804 8.221 1.00 15.64 51 HIS C N 1
ATOM 5494 C CA . HIS C 1 50 ? 17.067 -47.733 8.700 1.00 16.25 51 HIS C CA 1
ATOM 5495 C C . HIS C 1 50 ? 15.625 -48.174 8.511 1.00 16.45 51 HIS C C 1
ATOM 5496 O O . HIS C 1 50 ? 15.337 -49.215 7.914 1.00 13.48 51 HIS C O 1
ATOM 5503 N N . VAL C 1 51 ? 14.722 -47.365 9.036 1.00 13.82 52 VAL C N 1
ATOM 5504 C CA . VAL C 1 51 ? 13.298 -47.525 8.781 1.00 15.68 52 VAL C CA 1
ATOM 5505 C C . VAL C 1 51 ? 12.770 -46.174 8.339 1.00 16.68 52 VAL C C 1
ATOM 5506 O O . VAL C 1 51 ? 13.179 -45.139 8.872 1.00 20.29 52 VAL C O 1
ATOM 5510 N N . GLU C 1 52 ? 11.897 -46.167 7.342 1.00 18.62 53 GLU C N 1
ATOM 5511 C CA . GLU C 1 52 ? 11.350 -44.910 6.859 1.00 16.27 53 GLU C CA 1
ATOM 5512 C C . GLU C 1 52 ? 9.858 -44.868 7.131 1.00 17.32 53 GLU C C 1
ATOM 5513 O O . GLU C 1 52 ? 9.133 -45.842 6.860 1.00 15.30 53 GLU C O 1
ATOM 5519 N N . LEU C 1 53 ? 9.410 -43.737 7.657 1.00 17.01 54 LEU C N 1
ATOM 5520 C CA . LEU C 1 53 ? 8.001 -43.455 7.848 1.00 16.62 54 LEU C CA 1
ATOM 5521 C C . LEU C 1 53 ? 7.612 -42.389 6.835 1.00 20.96 54 LEU C C 1
ATOM 5522 O O . LEU C 1 53 ? 8.260 -41.340 6.751 1.00 17.96 54 LEU C O 1
ATOM 5527 N N . TRP C 1 54 ? 6.609 -42.695 6.019 1.00 20.31 55 TRP C N 1
ATOM 5528 C CA . TRP C 1 54 ? 6.031 -41.715 5.121 1.00 19.36 55 TRP C CA 1
ATOM 5529 C C . TRP C 1 54 ? 5.007 -40.933 5.926 1.00 18.68 55 TRP C C 1
ATOM 5530 O O . TRP C 1 54 ? 4.075 -41.520 6.483 1.00 19.36 55 TRP C O 1
ATOM 5541 N N . CYS C 1 55 ? 5.228 -39.628 6.064 1.00 20.93 56 CYS C N 1
ATOM 5542 C CA . CYS C 1 55 ? 4.511 -38.832 7.041 1.00 17.96 56 CYS C CA 1
ATOM 5543 C C . CYS C 1 55 ? 3.618 -37.800 6.375 1.00 21.22 56 CYS C C 1
ATOM 5544 O O . CYS C 1 55 ? 3.853 -37.358 5.242 1.00 17.04 56 CYS C O 1
ATOM 5547 N N . ALA C 1 56 ? 2.599 -37.407 7.139 1.00 20.71 57 ALA C N 1
ATOM 5548 C CA . ALA C 1 56 ? 1.819 -36.224 6.808 1.00 20.04 57 ALA C CA 1
ATOM 5549 C C . ALA C 1 56 ? 2.687 -34.975 6.870 1.00 24.51 57 ALA C C 1
ATOM 5550 O O . ALA C 1 56 ? 2.650 -34.130 5.967 1.00 23.93 57 ALA C O 1
ATOM 5552 N N . ASP C 1 57 ? 3.464 -34.835 7.946 1.00 18.17 58 ASP C N 1
ATOM 5553 C CA . ASP C 1 57 ? 4.397 -33.731 8.121 1.00 18.63 58 ASP C CA 1
ATOM 5554 C C . ASP C 1 57 ? 5.649 -34.308 8.762 1.00 17.76 58 ASP C C 1
ATOM 5555 O O . ASP C 1 57 ? 5.590 -34.835 9.878 1.00 18.55 58 ASP C O 1
ATOM 5560 N N . ALA C 1 58 ? 6.766 -34.239 8.043 1.00 17.35 59 ALA C N 1
ATOM 5561 C CA . ALA C 1 58 ? 8.007 -34.839 8.516 1.00 18.15 59 ALA C CA 1
ATOM 5562 C C . ALA C 1 58 ? 8.559 -34.095 9.724 1.00 17.34 59 ALA C C 1
ATOM 5563 O O . ALA C 1 58 ? 8.977 -34.716 10.707 1.00 18.41 59 ALA C O 1
ATOM 5565 N N . ALA C 1 59 ? 8.577 -32.761 9.662 1.00 18.53 60 ALA C N 1
ATOM 5566 C CA . ALA C 1 59 ? 9.032 -31.957 10.790 1.00 19.87 60 ALA C CA 1
ATOM 5567 C C . ALA C 1 59 ? 8.330 -32.356 12.083 1.00 20.00 60 ALA C C 1
ATOM 5568 O O . ALA C 1 59 ? 8.975 -32.521 13.129 1.00 20.36 60 ALA C O 1
ATOM 5570 N N . SER C 1 60 ? 7.003 -32.515 12.021 1.00 16.30 61 SER C N 1
ATOM 5571 C CA . SER C 1 60 ? 6.201 -32.840 13.198 1.00 16.50 61 SER C CA 1
ATOM 5572 C C . SER C 1 60 ? 6.562 -34.211 13.752 1.00 20.98 61 SER C C 1
ATOM 5573 O O . SER C 1 60 ? 6.785 -34.369 14.959 1.00 19.44 61 SER C O 1
ATOM 5576 N N . ALA C 1 61 ? 6.591 -35.230 12.886 1.00 16.89 62 ALA C N 1
ATOM 5577 C CA . ALA C 1 61 ? 6.852 -36.579 13.371 1.00 15.51 62 ALA C CA 1
ATOM 5578 C C . ALA C 1 61 ? 8.285 -36.710 13.859 1.00 14.67 62 ALA C C 1
ATOM 5579 O O . ALA C 1 61 ? 8.531 -37.264 14.934 1.00 16.36 62 ALA C O 1
ATOM 5581 N N . ALA C 1 62 ? 9.248 -36.208 13.080 1.00 14.87 63 ALA C N 1
ATOM 5582 C CA . ALA C 1 62 ? 10.641 -36.316 13.500 1.00 17.35 63 ALA C CA 1
ATOM 5583 C C . ALA C 1 62 ? 10.899 -35.500 14.756 1.00 15.97 63 ALA C C 1
ATOM 5584 O O . ALA C 1 62 ? 11.705 -35.905 15.600 1.00 15.48 63 ALA C O 1
ATOM 5586 N N . GLY C 1 63 ? 10.217 -34.362 14.906 1.00 16.74 64 GLY C N 1
ATOM 5587 C CA . GLY C 1 63 ? 10.400 -33.572 16.114 1.00 15.91 64 GLY C CA 1
ATOM 5588 C C . GLY C 1 63 ? 9.926 -34.313 17.348 1.00 16.50 64 GLY C C 1
ATOM 5589 O O . GLY C 1 63 ? 10.626 -34.377 18.366 1.00 17.07 64 GLY C O 1
ATOM 5590 N N . ARG C 1 64 ? 8.733 -34.893 17.273 1.00 13.66 65 ARG C N 1
ATOM 5591 C CA . ARG C 1 64 ? 8.201 -35.595 18.434 1.00 16.32 65 ARG C CA 1
ATOM 5592 C C . ARG C 1 64 ? 9.018 -36.848 18.740 1.00 20.11 65 ARG C C 1
ATOM 5593 O O . ARG C 1 64 ? 9.303 -37.146 19.909 1.00 16.42 65 ARG C O 1
ATOM 5601 N N . PHE C 1 65 ? 9.415 -37.589 17.702 1.00 17.11 66 PHE C N 1
ATOM 5602 C CA . PHE C 1 65 ? 10.218 -38.784 17.928 1.00 16.79 66 PHE C CA 1
ATOM 5603 C C . PHE C 1 65 ? 11.594 -38.428 18.488 1.00 16.51 66 PHE C C 1
ATOM 5604 O O . PHE C 1 65 ? 12.124 -39.149 19.335 1.00 17.08 66 PHE C O 1
ATOM 5612 N N . SER C 1 66 ? 12.178 -37.312 18.052 1.00 13.51 67 SER C N 1
ATOM 5613 C CA . SER C 1 66 ? 13.493 -36.936 18.570 1.00 17.59 67 SER C CA 1
ATOM 5614 C C . SER C 1 66 ? 13.428 -36.665 20.067 1.00 18.58 67 SER C C 1
ATOM 5615 O O . SER C 1 66 ? 14.252 -37.166 20.844 1.00 16.87 67 SER C O 1
ATOM 5618 N N . PHE C 1 67 ? 12.424 -35.888 20.483 1.00 17.27 68 PHE C N 1
ATOM 5619 C CA . PHE C 1 67 ? 12.192 -35.591 21.891 1.00 22.32 68 PHE C CA 1
ATOM 5620 C C . PHE C 1 67 ? 11.874 -36.856 22.676 1.00 17.85 68 PHE C C 1
ATOM 5621 O O . PHE C 1 67 ? 12.448 -37.102 23.744 1.00 17.83 68 PHE C O 1
ATOM 5629 N N . GLY C 1 68 ? 10.955 -37.671 22.155 1.00 16.03 69 GLY C N 1
ATOM 5630 C CA . GLY C 1 68 ? 10.474 -38.825 22.892 1.00 15.60 69 GLY C CA 1
ATOM 5631 C C . GLY C 1 68 ? 11.467 -39.970 22.996 1.00 18.28 69 GLY C C 1
ATOM 5632 O O . GLY C 1 68 ? 11.429 -40.732 23.965 1.00 15.74 69 GLY C O 1
ATOM 5633 N N . LEU C 1 69 ? 12.353 -40.122 22.011 1.00 16.62 70 LEU C N 1
ATOM 5634 C CA . LEU C 1 69 ? 13.344 -41.196 22.056 1.00 19.39 70 LEU C CA 1
ATOM 5635 C C . LEU C 1 69 ? 14.714 -40.729 22.515 1.00 19.26 70 LEU C C 1
ATOM 5636 O O . LEU C 1 69 ? 15.564 -41.572 22.803 1.00 18.95 70 LEU C O 1
ATOM 5641 N N . GLY C 1 70 ? 14.950 -39.421 22.579 1.00 19.93 71 GLY C N 1
ATOM 5642 C CA . GLY C 1 70 ? 16.301 -38.934 22.767 1.00 20.28 71 GLY C CA 1
ATOM 5643 C C . GLY C 1 70 ? 17.167 -39.339 21.595 1.00 18.19 71 GLY C C 1
ATOM 5644 O O . GLY C 1 70 ? 18.281 -39.833 21.777 1.00 22.37 71 GLY C O 1
ATOM 5645 N N . ALA C 1 71 ? 16.659 -39.152 20.381 1.00 19.00 72 ALA C N 1
ATOM 5646 C CA . ALA C 1 71 ? 17.411 -39.440 19.161 1.00 18.80 72 ALA C CA 1
ATOM 5647 C C . ALA C 1 71 ? 17.609 -38.144 18.390 1.00 18.39 72 ALA C C 1
ATOM 5648 O O . ALA C 1 71 ? 16.673 -37.658 17.732 1.00 16.34 72 ALA C O 1
ATOM 5650 N N . PRO C 1 72 ? 18.801 -37.558 18.429 1.00 20.96 73 PRO C N 1
ATOM 5651 C CA . PRO C 1 72 ? 19.005 -36.251 17.798 1.00 22.18 73 PRO C CA 1
ATOM 5652 C C . PRO C 1 72 ? 18.924 -36.323 16.283 1.00 20.51 73 PRO C C 1
ATOM 5653 O O . PRO C 1 72 ? 19.200 -37.356 15.660 1.00 17.77 73 PRO C O 1
ATOM 5657 N N . LEU C 1 73 ? 18.532 -35.201 15.694 1.00 18.67 74 LEU C N 1
ATOM 5658 C CA . LEU C 1 73 ? 18.544 -35.093 14.243 1.00 23.54 74 LEU C CA 1
ATOM 5659 C C . LEU C 1 73 ? 19.974 -35.254 13.747 1.00 24.71 74 LEU C C 1
ATOM 5660 O O . LEU C 1 73 ? 20.898 -34.635 14.283 1.00 22.29 74 LEU C O 1
ATOM 5665 N N . ALA C 1 74 ? 20.174 -36.129 12.753 1.00 17.64 75 ALA C N 1
ATOM 5666 C CA . ALA C 1 74 ? 21.523 -36.403 12.277 1.00 22.00 75 ALA C CA 1
ATOM 5667 C C . ALA C 1 74 ? 21.756 -36.075 10.811 1.00 25.16 75 ALA C C 1
ATOM 5668 O O . ALA C 1 74 ? 22.923 -35.957 10.403 1.00 25.75 75 ALA C O 1
ATOM 5670 N N . ALA C 1 75 ? 20.701 -35.929 10.012 1.00 18.89 76 ALA C N 1
ATOM 5671 C CA . ALA C 1 75 ? 20.859 -35.626 8.596 1.00 25.85 76 ALA C CA 1
ATOM 5672 C C . ALA C 1 75 ? 19.522 -35.149 8.051 1.00 23.44 76 ALA C C 1
ATOM 5673 O O . ALA C 1 75 ? 18.463 -35.413 8.628 1.00 20.32 76 ALA C O 1
ATOM 5675 N N . ARG C 1 76 ? 19.580 -34.433 6.932 1.00 22.23 77 ARG C N 1
ATOM 5676 C CA . ARG C 1 76 ? 18.346 -34.000 6.296 1.00 23.14 77 ARG C CA 1
ATOM 5677 C C . ARG C 1 76 ? 18.551 -33.871 4.794 1.00 21.73 77 ARG C C 1
ATOM 5678 O O . ARG C 1 76 ? 19.676 -33.746 4.301 1.00 21.95 77 ARG C O 1
ATOM 5686 N N . SER C 1 77 ? 17.434 -33.923 4.076 1.00 21.94 78 SER C N 1
ATOM 5687 C CA . SER C 1 77 ? 17.388 -33.648 2.646 1.00 21.78 78 SER C CA 1
ATOM 5688 C C . SER C 1 77 ? 16.047 -32.986 2.391 1.00 22.99 78 SER C C 1
ATOM 5689 O O . SER C 1 77 ? 15.005 -33.635 2.507 1.00 23.62 78 SER C O 1
ATOM 5692 N N . ASP C 1 78 ? 16.066 -31.696 2.083 1.00 23.73 79 ASP C N 1
ATOM 5693 C CA . ASP C 1 78 ? 14.830 -30.928 1.997 1.00 24.00 79 ASP C CA 1
ATOM 5694 C C . ASP C 1 78 ? 15.121 -29.661 1.212 1.00 27.08 79 ASP C C 1
ATOM 5695 O O . ASP C 1 78 ? 16.192 -29.524 0.611 1.00 24.53 79 ASP C O 1
ATOM 5700 N N . LEU C 1 79 ? 14.161 -28.720 1.238 1.00 27.49 80 LEU C N 1
ATOM 5701 C CA . LEU C 1 79 ? 14.329 -27.448 0.540 1.00 27.16 80 LEU C CA 1
ATOM 5702 C C . LEU C 1 79 ? 15.674 -26.815 0.866 1.00 28.55 80 LEU C C 1
ATOM 5703 O O . LEU C 1 79 ? 16.368 -26.318 -0.025 1.00 29.80 80 LEU C O 1
ATOM 5708 N N . SER C 1 80 ? 16.074 -26.854 2.137 1.00 25.80 81 SER C N 1
ATOM 5709 C CA . SER C 1 80 ? 17.326 -26.229 2.538 1.00 32.16 81 SER C CA 1
ATOM 5710 C C . SER C 1 80 ? 18.557 -26.930 1.972 1.00 29.30 81 SER C C 1
ATOM 5711 O O . SER C 1 80 ? 19.644 -26.351 2.027 1.00 37.31 81 SER C O 1
ATOM 5714 N N . THR C 1 81 ? 18.431 -28.140 1.420 1.00 29.98 82 THR C N 1
ATOM 5715 C CA . THR C 1 81 ? 19.567 -28.814 0.795 1.00 29.38 82 THR C CA 1
ATOM 5716 C C . THR C 1 81 ? 19.442 -28.917 -0.721 1.00 30.63 82 THR C C 1
ATOM 5717 O O . THR C 1 81 ? 20.311 -29.519 -1.361 1.00 30.80 82 THR C O 1
ATOM 5721 N N . GLY C 1 82 ? 18.401 -28.340 -1.314 1.00 29.10 83 GLY C N 1
ATOM 5722 C CA . GLY C 1 82 ? 18.185 -28.421 -2.744 1.00 34.14 83 GLY C CA 1
ATOM 5723 C C . GLY C 1 82 ? 17.202 -29.487 -3.180 1.00 36.74 83 GLY C C 1
ATOM 5724 O O . GLY C 1 82 ? 17.030 -29.693 -4.390 1.00 37.55 83 GLY C O 1
ATOM 5725 N N . ASN C 1 83 ? 16.571 -30.179 -2.236 1.00 31.31 84 ASN C N 1
ATOM 5726 C CA . ASN C 1 83 ? 15.550 -31.176 -2.528 1.00 27.36 84 ASN C CA 1
ATOM 5727 C C . ASN C 1 83 ? 14.201 -30.481 -2.421 1.00 31.36 84 ASN C C 1
ATOM 5728 O O . ASN C 1 83 ? 13.730 -30.191 -1.317 1.00 31.96 84 ASN C O 1
ATOM 5733 N N . SER C 1 84 ? 13.582 -30.193 -3.565 1.00 31.42 85 SER C N 1
ATOM 5734 C CA . SER C 1 84 ? 12.236 -29.639 -3.570 1.00 35.72 85 SER C CA 1
ATOM 5735 C C . SER C 1 84 ? 11.175 -30.708 -3.778 1.00 31.82 85 SER C C 1
ATOM 5736 O O . SER C 1 84 ? 9.989 -30.376 -3.883 1.00 33.44 85 SER C O 1
ATOM 5739 N N . ALA C 1 85 ? 11.566 -31.980 -3.818 1.00 30.76 86 ALA C N 1
ATOM 5740 C CA . ALA C 1 85 ? 10.610 -33.060 -4.028 1.00 30.21 86 ALA C CA 1
ATOM 5741 C C . ALA C 1 85 ? 9.999 -33.560 -2.725 1.00 33.14 86 ALA C C 1
ATOM 5742 O O . ALA C 1 85 ? 8.790 -33.812 -2.664 1.00 30.18 86 ALA C O 1
ATOM 5744 N N . HIS C 1 86 ? 10.806 -33.713 -1.676 1.00 30.23 87 HIS C N 1
ATOM 5745 C CA . HIS C 1 86 ? 10.287 -34.234 -0.422 1.00 25.61 87 HIS C CA 1
ATOM 5746 C C . HIS C 1 86 ? 11.147 -33.729 0.724 1.00 24.44 87 HIS C C 1
ATOM 5747 O O . HIS C 1 86 ? 12.340 -33.451 0.558 1.00 26.44 87 HIS C O 1
ATOM 5754 N N . ALA C 1 87 ? 10.526 -33.593 1.886 1.00 24.45 88 ALA C N 1
ATOM 5755 C CA . ALA C 1 87 ? 11.226 -33.190 3.097 1.00 25.01 88 ALA C CA 1
ATOM 5756 C C . ALA C 1 87 ? 11.562 -34.456 3.866 1.00 20.01 88 ALA C C 1
ATOM 5757 O O . ALA C 1 87 ? 10.660 -35.206 4.242 1.00 18.80 88 ALA C O 1
ATOM 5759 N N . SER C 1 88 ? 12.848 -34.711 4.071 1.00 19.47 89 SER C N 1
ATOM 5760 C CA . SER C 1 88 ? 13.289 -35.907 4.778 1.00 21.40 89 SER C CA 1
ATOM 5761 C C . SER C 1 88 ? 14.166 -35.489 5.953 1.00 21.59 89 SER C C 1
ATOM 5762 O O . SER C 1 88 ? 15.045 -34.639 5.801 1.00 22.89 89 SER C O 1
ATOM 5765 N N . LEU C 1 89 ? 13.913 -36.073 7.124 1.00 20.11 90 LEU C N 1
ATOM 5766 C CA . LEU C 1 89 ? 14.729 -35.848 8.312 1.00 20.28 90 LEU C CA 1
ATOM 5767 C C . LEU C 1 89 ? 15.145 -37.189 8.901 1.00 17.61 90 LEU C C 1
ATOM 5768 O O . LEU C 1 89 ? 14.306 -38.074 9.090 1.00 15.82 90 LEU C O 1
ATOM 5773 N N . LEU C 1 90 ? 16.434 -37.335 9.195 1.00 17.81 91 LEU C N 1
ATOM 5774 C CA . LEU C 1 90 ? 17.004 -38.572 9.723 1.00 17.97 91 LEU C CA 1
ATOM 5775 C C . LEU C 1 90 ? 17.370 -38.371 11.188 1.00 18.88 91 LEU C C 1
ATOM 5776 O O . LEU C 1 90 ? 18.256 -37.572 11.499 1.00 19.25 91 LEU C O 1
ATOM 5781 N N . LEU C 1 91 ? 16.703 -39.099 12.083 1.00 17.60 92 LEU C N 1
ATOM 5782 C CA . LEU C 1 91 ? 17.122 -39.147 13.480 1.00 17.87 92 LEU C CA 1
ATOM 5783 C C . LEU C 1 91 ? 18.017 -40.348 13.697 1.00 19.35 92 LEU C C 1
ATOM 5784 O O . LEU C 1 91 ? 17.856 -41.385 13.045 1.00 17.38 92 LEU C O 1
ATOM 5789 N N . ARG C 1 92 ? 18.940 -40.218 14.647 1.00 16.62 93 ARG C N 1
ATOM 5790 C CA . ARG C 1 92 ? 19.857 -41.307 14.918 1.00 19.00 93 ARG C CA 1
ATOM 5791 C C . ARG C 1 92 ? 20.160 -41.379 16.408 1.00 22.32 93 ARG C C 1
ATOM 5792 O O . ARG C 1 92 ? 20.329 -40.351 17.071 1.00 19.17 93 ARG C O 1
ATOM 5800 N N . SER C 1 93 ? 20.193 -42.605 16.927 1.00 19.99 94 SER C N 1
ATOM 5801 C CA . SER C 1 93 ? 20.641 -42.895 18.283 1.00 19.52 94 SER C CA 1
ATOM 5802 C C . SER C 1 93 ? 21.439 -44.192 18.220 1.00 21.71 94 SER C C 1
ATOM 5803 O O . SER C 1 93 ? 20.885 -45.235 17.873 1.00 19.18 94 SER C O 1
ATOM 5806 N N . GLY C 1 94 ? 22.737 -44.129 18.512 1.00 19.72 95 GLY C N 1
ATOM 5807 C CA . GLY C 1 94 ? 23.573 -45.292 18.257 1.00 22.23 95 GLY C CA 1
ATOM 5808 C C . GLY C 1 94 ? 23.498 -45.679 16.787 1.00 21.15 95 GLY C C 1
ATOM 5809 O O . GLY C 1 94 ? 23.646 -44.840 15.894 1.00 24.54 95 GLY C O 1
ATOM 5810 N N . SER C 1 95 ? 23.236 -46.953 16.517 1.00 19.84 96 SER C N 1
ATOM 5811 C CA . SER C 1 95 ? 23.081 -47.425 15.140 1.00 24.27 96 SER C CA 1
ATOM 5812 C C . SER C 1 95 ? 21.645 -47.340 14.643 1.00 24.76 96 SER C C 1
ATOM 5813 O O . SER C 1 95 ? 21.389 -47.635 13.465 1.00 20.69 96 SER C O 1
ATOM 5816 N N . LEU C 1 96 ? 20.720 -46.950 15.518 1.00 19.19 97 LEU C N 1
ATOM 5817 C CA . LEU C 1 96 ? 19.318 -46.773 15.164 1.00 19.69 97 LEU C CA 1
ATOM 5818 C C . LEU C 1 96 ? 19.149 -45.557 14.251 1.00 23.29 97 LEU C C 1
ATOM 5819 O O . LEU C 1 96 ? 19.605 -44.460 14.587 1.00 23.65 97 LEU C O 1
ATOM 5824 N N . SER C 1 97 ? 18.476 -45.737 13.105 1.00 17.34 98 SER C N 1
ATOM 5825 C CA . SER C 1 97 ? 18.254 -44.654 12.147 1.00 16.90 98 SER C CA 1
ATOM 5826 C C . SER C 1 97 ? 16.783 -44.617 11.757 1.00 19.77 98 SER C C 1
ATOM 5827 O O . SER C 1 97 ? 16.280 -45.580 11.176 1.00 17.06 98 SER C O 1
ATOM 5830 N N . PHE C 1 98 ? 16.113 -43.505 12.055 1.00 18.09 99 PHE C N 1
ATOM 5831 C CA . PHE C 1 98 ? 14.714 -43.267 11.704 1.00 17.63 99 PHE C CA 1
ATOM 5832 C C . PHE C 1 98 ? 14.641 -42.191 10.629 1.00 18.90 99 PHE C C 1
ATOM 5833 O O . PHE C 1 98 ? 15.117 -41.069 10.834 1.00 17.74 99 PHE C O 1
ATOM 5841 N N . LEU C 1 99 ? 13.991 -42.503 9.518 1.00 15.84 100 LEU C N 1
ATOM 5842 C CA . LEU C 1 99 ? 13.817 -41.540 8.441 1.00 17.66 100 LEU C CA 1
ATOM 5843 C C . LEU C 1 99 ? 12.339 -41.165 8.353 1.00 17.79 100 LEU C C 1
ATOM 5844 O O . LEU C 1 99 ? 11.470 -42.042 8.234 1.00 17.71 100 LEU C O 1
ATOM 5849 N N . PHE C 1 100 ? 12.062 -39.868 8.424 1.00 15.26 101 PHE C N 1
ATOM 5850 C CA . PHE C 1 100 ? 10.713 -39.309 8.322 1.00 13.45 101 PHE C CA 1
ATOM 5851 C C . PHE C 1 100 ? 10.660 -38.475 7.054 1.00 16.28 101 PHE C C 1
ATOM 5852 O O . PHE C 1 100 ? 11.461 -37.550 6.882 1.00 17.67 101 PHE C O 1
ATOM 5860 N N . THR C 1 101 ? 9.737 -38.816 6.163 1.00 18.28 102 THR C N 1
ATOM 5861 C CA . THR C 1 101 ? 9.690 -38.231 4.834 1.00 15.53 102 THR C CA 1
ATOM 5862 C C . THR C 1 101 ? 8.266 -37.795 4.529 1.00 17.15 102 THR C C 1
ATOM 5863 O O . THR C 1 101 ? 7.312 -38.526 4.808 1.00 19.45 102 THR C O 1
ATOM 5867 N N . ALA C 1 102 ? 8.122 -36.610 3.951 1.00 18.17 103 ALA C N 1
ATOM 5868 C CA . ALA C 1 102 ? 6.809 -36.117 3.577 1.00 17.84 103 ALA C CA 1
ATOM 5869 C C . ALA C 1 102 ? 6.938 -35.391 2.246 1.00 19.14 103 ALA C C 1
ATOM 5870 O O . ALA C 1 102 ? 7.998 -34.835 1.944 1.00 19.55 103 ALA C O 1
ATOM 5872 N N . PRO C 1 103 ? 5.896 -35.392 1.430 1.00 20.60 104 PRO C N 1
ATOM 5873 C CA . PRO C 1 103 ? 5.982 -34.689 0.150 1.00 21.44 104 PRO C CA 1
ATOM 5874 C C . PRO C 1 103 ? 5.746 -33.195 0.327 1.00 25.10 104 PRO C C 1
ATOM 5875 O O . PRO C 1 103 ? 5.002 -32.758 1.204 1.00 25.89 104 PRO C O 1
ATOM 5879 N N . TYR C 1 104 ? 6.413 -32.401 -0.505 1.00 24.32 105 TYR C N 1
ATOM 5880 C CA . TYR C 1 104 ? 5.929 -31.048 -0.735 1.00 25.96 105 TYR C CA 1
ATOM 5881 C C . TYR C 1 104 ? 4.721 -31.134 -1.673 1.00 29.57 105 TYR C C 1
ATOM 5882 O O . TYR C 1 104 ? 4.346 -32.217 -2.126 1.00 34.59 105 TYR C O 1
ATOM 5891 N N . ALA C 1 105 ? 4.079 -30.011 -1.986 1.00 32.99 106 ALA C N 1
ATOM 5892 C CA . ALA C 1 105 ? 2.893 -30.117 -2.839 1.00 40.29 106 ALA C CA 1
ATOM 5893 C C . ALA C 1 105 ? 3.021 -29.401 -4.170 1.00 41.58 106 ALA C C 1
ATOM 5894 O O . ALA C 1 105 ? 2.649 -29.961 -5.209 1.00 42.18 106 ALA C O 1
ATOM 5896 N N . HIS C 1 106 ? 3.479 -28.159 -4.165 1.00 49.52 107 HIS C N 1
ATOM 5897 C CA . HIS C 1 106 ? 3.550 -27.342 -5.364 1.00 48.57 107 HIS C CA 1
ATOM 5898 C C . HIS C 1 106 ? 5.011 -27.015 -5.643 1.00 48.35 107 HIS C C 1
ATOM 5899 O O . HIS C 1 106 ? 5.838 -26.968 -4.723 1.00 47.90 107 HIS C O 1
ATOM 5906 N N . GLY C 1 107 ? 5.326 -26.808 -6.921 1.00 48.81 108 GLY C N 1
ATOM 5907 C CA . GLY C 1 107 ? 6.684 -26.477 -7.311 1.00 50.86 108 GLY C CA 1
ATOM 5908 C C . GLY C 1 107 ? 7.693 -27.577 -7.073 1.00 55.33 108 GLY C C 1
ATOM 5909 O O . GLY C 1 107 ? 8.897 -27.305 -7.008 1.00 53.53 108 GLY C O 1
ATOM 5910 N N . ALA C 1 108 ? 7.238 -28.817 -6.938 1.00 52.22 109 ALA C N 1
ATOM 5911 C CA . ALA C 1 108 ? 8.109 -29.942 -6.638 1.00 47.66 109 ALA C CA 1
ATOM 5912 C C . ALA C 1 108 ? 8.488 -30.631 -7.940 1.00 52.87 109 ALA C C 1
ATOM 5913 O O . ALA C 1 108 ? 7.616 -31.153 -8.642 1.00 61.20 109 ALA C O 1
ATOM 5915 N N . ASP C 1 109 ? 9.775 -30.622 -8.270 1.00 51.54 110 ASP C N 1
ATOM 5916 C CA . ASP C 1 109 ? 10.279 -31.381 -9.409 1.00 54.85 110 ASP C CA 1
ATOM 5917 C C . ASP C 1 109 ? 11.063 -32.578 -8.877 1.00 52.78 110 ASP C C 1
ATOM 5918 O O . ASP C 1 109 ? 12.031 -32.416 -8.121 1.00 49.25 110 ASP C O 1
ATOM 5923 N N . ALA C 1 110 ? 10.625 -33.779 -9.268 1.00 52.90 111 ALA C N 1
ATOM 5924 C CA . ALA C 1 110 ? 11.073 -35.027 -8.661 1.00 48.51 111 ALA C CA 1
ATOM 5925 C C . ALA C 1 110 ? 12.548 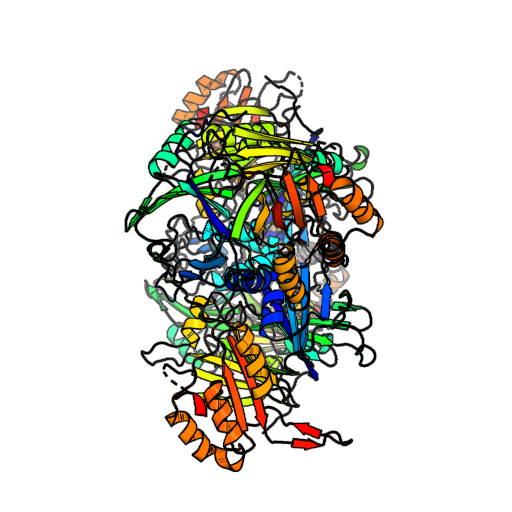-35.324 -8.888 1.00 47.67 111 ALA C C 1
ATOM 5926 O O . ALA C 1 110 ? 13.086 -36.216 -8.223 1.00 47.60 111 ALA C O 1
ATOM 5928 N N . ALA C 1 111 ? 13.216 -34.614 -9.798 1.00 46.46 112 ALA C N 1
ATOM 5929 C CA . ALA C 1 111 ? 14.626 -34.887 -10.044 1.00 42.86 112 ALA C CA 1
ATOM 5930 C C . ALA C 1 111 ? 15.499 -34.545 -8.847 1.00 42.38 112 ALA C C 1
ATOM 5931 O O . ALA C 1 111 ? 16.635 -35.026 -8.765 1.00 43.40 112 ALA C O 1
ATOM 5933 N N . THR C 1 112 ? 14.999 -33.724 -7.922 1.00 43.83 113 THR C N 1
ATOM 5934 C CA . THR C 1 112 ? 15.761 -33.308 -6.754 1.00 40.66 113 THR C CA 1
ATOM 5935 C C . THR C 1 112 ? 15.578 -34.244 -5.568 1.00 38.35 113 THR C C 1
ATOM 5936 O O . THR C 1 112 ? 16.121 -33.967 -4.491 1.00 38.75 113 THR C O 1
ATOM 5940 N N . ALA C 1 113 ? 14.833 -35.336 -5.742 1.00 39.93 114 ALA C N 1
ATOM 5941 C CA . ALA C 1 113 ? 14.575 -36.263 -4.650 1.00 35.35 114 ALA C CA 1
ATOM 5942 C C . ALA C 1 113 ? 15.841 -37.041 -4.307 1.00 33.44 114 ALA C C 1
ATOM 5943 O O . ALA C 1 113 ? 16.480 -37.630 -5.183 1.00 33.13 114 ALA C O 1
ATOM 5945 N N . ALA C 1 114 ? 16.211 -37.038 -3.026 1.00 29.97 115 ALA C N 1
ATOM 5946 C CA . ALA C 1 114 ? 17.344 -37.848 -2.596 1.00 27.76 115 ALA C CA 1
ATOM 5947 C C . ALA C 1 114 ? 16.997 -39.327 -2.526 1.00 29.06 115 ALA C C 1
ATOM 5948 O O . ALA C 1 114 ? 17.899 -40.162 -2.615 1.00 30.28 115 ALA C O 1
ATOM 5950 N N . LEU C 1 115 ? 15.714 -39.667 -2.351 1.00 27.78 116 LEU C N 1
ATOM 5951 C CA . LEU C 1 115 ? 15.223 -41.033 -2.458 1.00 28.27 116 LEU C CA 1
ATOM 5952 C C . LEU C 1 115 ? 14.553 -41.188 -3.813 1.00 27.86 116 LEU C C 1
ATOM 5953 O O . LEU C 1 115 ? 13.393 -40.782 -3.969 1.00 27.45 116 LEU C O 1
ATOM 5958 N N . PRO C 1 116 ? 15.218 -41.769 -4.815 1.00 27.48 117 PRO C N 1
ATOM 5959 C CA . PRO C 1 116 ? 14.587 -41.911 -6.137 1.00 22.41 117 PRO C CA 1
ATOM 5960 C C . PRO C 1 116 ? 13.269 -42.670 -6.115 1.00 26.34 117 PRO C C 1
ATOM 5961 O O . PRO C 1 116 ? 12.468 -42.510 -7.042 1.00 27.30 117 PRO C O 1
ATOM 5965 N N . SER C 1 117 ? 13.013 -43.493 -5.098 1.00 23.15 118 SER C N 1
ATOM 5966 C CA . SER C 1 117 ? 11.760 -44.231 -5.060 1.00 21.90 118 SER C CA 1
ATOM 5967 C C . SER C 1 117 ? 10.619 -43.409 -4.483 1.00 24.31 118 SER C C 1
ATOM 5968 O O . SER C 1 117 ? 9.472 -43.869 -4.493 1.00 23.19 118 SER C O 1
ATOM 5971 N N . PHE C 1 118 ? 10.898 -42.212 -3.984 1.00 23.04 119 PHE C N 1
ATOM 5972 C CA . PHE C 1 118 ? 9.830 -41.404 -3.422 1.00 24.53 119 PHE C CA 1
ATOM 5973 C C . PHE C 1 118 ? 8.827 -40.998 -4.492 1.00 20.24 119 PHE C C 1
ATOM 5974 O O . PHE C 1 118 ? 9.194 -40.706 -5.628 1.00 21.37 119 PHE C O 1
ATOM 5982 N N . SER C 1 119 ? 7.553 -40.950 -4.109 1.00 24.00 120 SER C N 1
ATOM 5983 C CA . SER C 1 119 ? 6.490 -40.471 -4.982 1.00 22.52 120 SER C CA 1
ATOM 5984 C C . SER C 1 119 ? 5.528 -39.630 -4.150 1.00 23.91 120 SER C C 1
ATOM 5985 O O . SER C 1 119 ? 4.936 -40.123 -3.182 1.00 21.78 120 SER C O 1
ATOM 5988 N N . ALA C 1 120 ? 5.380 -38.359 -4.512 1.00 27.76 121 ALA C N 1
ATOM 5989 C CA . ALA C 1 120 ? 4.526 -37.473 -3.724 1.00 26.55 121 ALA C CA 1
ATOM 5990 C C . ALA C 1 120 ? 3.107 -38.017 -3.639 1.00 23.56 121 ALA C C 1
ATOM 5991 O O . ALA C 1 120 ? 2.518 -38.080 -2.552 1.00 22.95 121 ALA C O 1
ATOM 5993 N N . ALA C 1 121 ? 2.558 -38.465 -4.774 1.00 24.06 122 ALA C N 1
ATOM 5994 C CA . ALA C 1 121 ? 1.179 -38.945 -4.796 1.00 24.65 122 ALA C CA 1
ATOM 5995 C C . ALA C 1 121 ? 1.003 -40.164 -3.901 1.00 23.33 122 ALA C C 1
ATOM 5996 O O . ALA C 1 121 ? 0.028 -40.261 -3.144 1.00 20.74 122 ALA C O 1
ATOM 5998 N N . ALA C 1 122 ? 1.937 -41.119 -3.980 1.00 23.39 123 ALA C N 1
ATOM 5999 C CA . ALA C 1 122 ? 1.852 -42.293 -3.116 1.00 21.94 123 ALA C CA 1
ATOM 6000 C C . ALA C 1 122 ? 1.968 -41.907 -1.646 1.00 20.55 123 ALA C C 1
ATOM 6001 O O . ALA C 1 122 ? 1.272 -42.467 -0.793 1.00 22.17 123 ALA C O 1
ATOM 6003 N N . ALA C 1 123 ? 2.843 -40.947 -1.328 1.00 21.64 124 ALA C N 1
ATOM 6004 C CA . ALA C 1 123 ? 3.077 -40.613 0.074 1.00 21.42 124 ALA C CA 1
ATOM 6005 C C . ALA C 1 123 ? 1.871 -39.908 0.696 1.00 23.16 124 ALA C C 1
ATOM 6006 O O . ALA C 1 123 ? 1.550 -40.151 1.864 1.00 20.68 124 ALA C O 1
ATOM 6008 N N . ARG C 1 124 ? 1.182 -39.049 -0.069 1.00 22.26 125 ARG C N 1
ATOM 6009 C CA . ARG C 1 124 ? -0.057 -38.437 0.420 1.00 25.14 125 ARG C CA 1
ATOM 6010 C C . ARG C 1 124 ? -1.110 -39.483 0.726 1.00 22.83 125 ARG C C 1
ATOM 6011 O O . ARG C 1 124 ? -1.745 -39.453 1.786 1.00 25.18 125 ARG C O 1
ATOM 6019 N N . ARG C 1 125 ? -1.352 -40.378 -0.238 1.00 25.20 126 ARG C N 1
ATOM 6020 C CA . ARG C 1 125 ? -2.303 -41.462 -0.055 1.00 25.77 126 ARG C CA 1
ATOM 6021 C C . ARG C 1 125 ? -1.938 -42.303 1.154 1.00 21.96 126 ARG C C 1
ATOM 6022 O O . ARG C 1 125 ? -2.816 -42.744 1.905 1.00 25.13 126 ARG C O 1
ATOM 6030 N N . PHE C 1 126 ? -0.641 -42.559 1.336 1.00 22.41 127 PHE C N 1
ATOM 6031 C CA . PHE C 1 126 ? -0.182 -43.399 2.441 1.00 23.95 127 PHE C CA 1
ATOM 6032 C C . PHE C 1 126 ? -0.509 -42.759 3.787 1.00 16.80 127 PHE C C 1
ATOM 6033 O O . PHE C 1 126 ? -1.028 -43.423 4.687 1.00 22.37 127 PHE C O 1
ATOM 6041 N N . ALA C 1 127 ? -0.230 -41.464 3.938 1.00 19.75 128 ALA C N 1
ATOM 6042 C CA . ALA C 1 127 ? -0.568 -40.770 5.184 1.00 21.21 128 ALA C CA 1
ATOM 6043 C C . ALA C 1 127 ? -2.067 -40.780 5.434 1.00 20.20 128 ALA C C 1
ATOM 6044 O O . ALA C 1 127 ? -2.514 -40.961 6.571 1.00 20.85 128 ALA C O 1
ATOM 6046 N N . ALA C 1 128 ? -2.863 -40.588 4.380 1.00 21.76 129 ALA C N 1
ATOM 6047 C CA . ALA C 1 128 ? -4.315 -40.642 4.526 1.00 26.25 129 ALA C CA 1
ATOM 6048 C C . ALA C 1 128 ? -4.795 -42.050 4.868 1.00 22.57 129 ALA C C 1
ATOM 6049 O O . ALA C 1 128 ? -5.725 -42.215 5.668 1.00 23.50 129 ALA C O 1
ATOM 6051 N N . ASP C 1 129 ? -4.179 -43.079 4.268 1.00 21.98 130 ASP C N 1
ATOM 6052 C CA . ASP C 1 129 ? -4.607 -44.460 4.505 1.00 24.43 130 ASP C CA 1
ATOM 6053 C C . ASP C 1 129 ? -4.333 -44.916 5.938 1.00 22.58 130 ASP C C 1
ATOM 6054 O O . ASP C 1 129 ? -5.087 -45.735 6.476 1.00 19.38 130 ASP C O 1
ATOM 6059 N N . HIS C 1 130 ? -3.242 -44.436 6.554 1.00 21.42 131 HIS C N 1
ATOM 6060 C CA . HIS C 1 130 ? -2.728 -45.020 7.793 1.00 19.79 131 HIS C CA 1
ATOM 6061 C C . HIS C 1 130 ? -2.542 -44.051 8.944 1.00 23.38 131 HIS C C 1
ATOM 6062 O O . HIS C 1 130 ? -2.574 -44.497 10.097 1.00 22.72 131 HIS C O 1
ATOM 6069 N N . GLY C 1 131 ? -2.350 -42.761 8.688 1.00 20.40 132 GLY C N 1
ATOM 6070 C CA . GLY C 1 131 ? -1.762 -41.984 9.752 1.00 22.87 132 GLY C CA 1
ATOM 6071 C C . GLY C 1 131 ? -0.286 -42.350 9.819 1.00 19.49 132 GLY C C 1
ATOM 6072 O O . GLY C 1 131 ? 0.281 -42.914 8.891 1.00 20.65 132 GLY C O 1
ATOM 6073 N N . LEU C 1 132 ? 0.328 -42.042 10.952 1.00 19.65 133 LEU C N 1
ATOM 6074 C CA . LEU C 1 132 ? 1.747 -42.311 11.124 1.00 17.77 133 LEU C CA 1
ATOM 6075 C C . LEU C 1 132 ? 2.044 -43.803 10.946 1.00 15.21 133 LEU C C 1
ATOM 6076 O O . LEU C 1 132 ? 1.504 -44.648 11.667 1.00 16.08 133 LEU C O 1
ATOM 6081 N N . ALA C 1 133 ? 2.905 -44.131 9.989 1.00 13.40 134 ALA C N 1
ATOM 6082 C CA . ALA C 1 133 ? 3.098 -45.543 9.698 1.00 18.07 134 ALA C CA 1
ATOM 6083 C C . ALA C 1 133 ? 4.445 -45.761 9.040 1.00 15.56 134 ALA C C 1
ATOM 6084 O O . ALA C 1 133 ? 4.958 -44.894 8.326 1.00 16.38 134 ALA C O 1
ATOM 6086 N N . VAL C 1 134 ? 4.969 -46.963 9.232 1.00 15.48 135 VAL C N 1
ATOM 6087 C CA . VAL C 1 134 ? 6.224 -47.358 8.613 1.00 17.85 135 VAL C CA 1
ATOM 6088 C C . VAL C 1 134 ? 5.978 -47.696 7.146 1.00 16.18 135 VAL C C 1
ATOM 6089 O O . VAL C 1 134 ? 5.158 -48.566 6.824 1.00 16.64 135 VAL C O 1
ATOM 6093 N N . ARG C 1 135 ? 6.682 -46.997 6.257 1.00 15.36 136 ARG C N 1
ATOM 6094 C CA . ARG C 1 135 ? 6.652 -47.295 4.833 1.00 13.47 136 ARG C CA 1
ATOM 6095 C C . ARG C 1 135 ? 7.739 -48.293 4.421 1.00 15.87 136 ARG C C 1
ATOM 6096 O O . ARG C 1 135 ? 7.472 -49.189 3.615 1.00 15.55 136 ARG C O 1
ATOM 6104 N N . ALA C 1 136 ? 8.959 -48.170 4.951 1.00 15.80 137 ALA C N 1
ATOM 6105 C CA . ALA C 1 136 ? 10.065 -49.003 4.479 1.00 15.84 137 ALA C CA 1
ATOM 6106 C C . ALA C 1 136 ? 10.883 -49.540 5.640 1.00 15.93 137 ALA C C 1
ATOM 6107 O O . ALA C 1 136 ? 11.286 -48.785 6.532 1.00 13.79 137 ALA C O 1
ATOM 6109 N N . VAL C 1 137 ? 11.152 -50.838 5.600 1.00 14.32 138 VAL C N 1
ATOM 6110 C CA . VAL C 1 137 ? 12.155 -51.472 6.443 1.00 17.28 138 VAL C CA 1
ATOM 6111 C C . VAL C 1 137 ? 13.387 -51.688 5.571 1.00 16.25 138 VAL C C 1
ATOM 6112 O O . VAL C 1 137 ? 13.340 -52.467 4.614 1.00 16.15 138 VAL C O 1
ATOM 6116 N N . ALA C 1 138 ? 14.489 -50.998 5.874 1.00 13.21 139 ALA C N 1
ATOM 6117 C CA . ALA C 1 138 ? 15.681 -51.029 5.029 1.00 15.87 139 ALA C CA 1
ATOM 6118 C C . ALA C 1 138 ? 16.782 -51.899 5.633 1.00 15.39 139 ALA C C 1
ATOM 6119 O O . ALA C 1 138 ? 17.136 -51.752 6.809 1.00 15.93 139 ALA C O 1
ATOM 6121 N N . LEU C 1 139 ? 17.321 -52.797 4.820 1.00 14.75 140 LEU C N 1
ATOM 6122 C CA . LEU C 1 139 ? 18.429 -53.660 5.203 1.00 12.76 140 LEU C CA 1
ATOM 6123 C C . LEU C 1 139 ? 19.668 -53.284 4.407 1.00 15.22 140 LEU C C 1
ATOM 6124 O O . LEU C 1 139 ? 19.590 -53.032 3.198 1.00 13.79 140 LEU C O 1
ATOM 6129 N N . ARG C 1 140 ? 20.814 -53.245 5.079 1.00 16.51 141 ARG C N 1
ATOM 6130 C CA . ARG C 1 140 ? 22.072 -53.212 4.349 1.00 16.91 141 ARG C CA 1
ATOM 6131 C C . ARG C 1 140 ? 22.364 -54.612 3.833 1.00 16.65 141 ARG C C 1
ATOM 6132 O O . ARG C 1 140 ? 22.316 -55.582 4.593 1.00 16.60 141 ARG C O 1
ATOM 6140 N N . VAL C 1 141 ? 22.644 -54.715 2.533 1.00 14.73 142 VAL C N 1
ATOM 6141 C CA . VAL C 1 141 ? 23.013 -55.973 1.896 1.00 17.30 142 VAL C CA 1
ATOM 6142 C C . VAL C 1 141 ? 24.353 -55.790 1.195 1.00 17.53 142 VAL C C 1
ATOM 6143 O O . VAL C 1 141 ? 24.829 -54.674 0.996 1.00 18.01 142 VAL C O 1
ATOM 6147 N N . ALA C 1 142 ? 24.946 -56.912 0.789 1.00 18.02 143 ALA C N 1
ATOM 6148 C CA . ALA C 1 142 ? 26.244 -56.838 0.125 1.00 16.83 143 ALA C CA 1
ATOM 6149 C C . ALA C 1 142 ? 26.137 -56.158 -1.232 1.00 18.80 143 ALA C C 1
ATOM 6150 O O . ALA C 1 142 ? 27.058 -55.439 -1.639 1.00 18.15 143 ALA C O 1
ATOM 6152 N N . ASP C 1 143 ? 25.001 -56.334 -1.919 1.00 14.32 144 ASP C N 1
ATOM 6153 C CA . ASP C 1 143 ? 24.859 -55.943 -3.323 1.00 17.53 144 ASP C CA 1
ATOM 6154 C C . ASP C 1 143 ? 23.355 -55.795 -3.570 1.00 16.33 144 ASP C C 1
ATOM 6155 O O . ASP C 1 143 ? 22.665 -56.801 -3.736 1.00 16.64 144 ASP C O 1
ATOM 6160 N N . ALA C 1 144 ? 22.868 -54.546 -3.599 1.00 18.12 145 ALA C N 1
ATOM 6161 C CA . ALA C 1 144 ? 21.431 -54.312 -3.680 1.00 15.77 145 ALA C CA 1
ATOM 6162 C C . ALA C 1 144 ? 20.841 -54.807 -5.003 1.00 18.69 145 ALA C C 1
ATOM 6163 O O . ALA C 1 144 ? 19.665 -55.188 -5.052 1.00 17.88 145 ALA C O 1
ATOM 6165 N N . GLU C 1 145 ? 21.624 -54.789 -6.086 1.00 20.07 146 GLU C N 1
ATOM 6166 C CA . GLU C 1 145 ? 21.120 -55.304 -7.358 1.00 19.42 146 GLU C CA 1
ATOM 6167 C C . GLU C 1 145 ? 20.946 -56.817 -7.303 1.00 17.38 146 GLU C C 1
ATOM 6168 O O . GLU C 1 145 ? 19.920 -57.349 -7.746 1.00 21.44 146 GLU C O 1
ATOM 6170 N N . ASP C 1 146 ? 21.937 -57.528 -6.754 1.00 17.71 147 ASP C N 1
ATOM 6171 C CA . ASP C 1 146 ? 21.819 -58.973 -6.595 1.00 22.13 147 ASP C CA 1
ATOM 6172 C C . ASP C 1 146 ? 20.672 -59.336 -5.661 1.00 20.01 147 ASP C C 1
ATOM 6173 O O . ASP C 1 146 ? 19.917 -60.280 -5.926 1.00 22.03 147 ASP C O 1
ATOM 6178 N N . ALA C 1 147 ? 20.561 -58.631 -4.536 1.00 17.69 148 ALA C N 1
ATOM 6179 C CA . ALA C 1 147 ? 19.459 -58.877 -3.612 1.00 17.97 148 ALA C CA 1
ATOM 6180 C C . ALA C 1 147 ? 18.120 -58.688 -4.306 1.00 17.25 148 ALA C C 1
ATOM 6181 O O . ALA C 1 147 ? 17.211 -59.516 -4.166 1.00 18.23 148 ALA C O 1
ATOM 6183 N N . PHE C 1 148 ? 17.980 -57.607 -5.076 1.00 15.02 149 PHE C N 1
ATOM 6184 C CA . PHE C 1 148 ? 16.732 -57.401 -5.802 1.00 16.07 149 PHE C CA 1
ATOM 6185 C C . PHE C 1 148 ? 16.488 -58.538 -6.797 1.00 16.79 149 PHE C C 1
ATOM 6186 O O . PHE C 1 148 ? 15.400 -59.126 -6.832 1.00 16.86 149 PHE C O 1
ATOM 6194 N N . ARG C 1 149 ? 17.503 -58.892 -7.588 1.00 18.17 150 ARG C N 1
ATOM 6195 C CA . ARG C 1 149 ? 17.302 -59.898 -8.634 1.00 20.25 150 ARG C CA 1
ATOM 6196 C C . ARG C 1 149 ? 16.965 -61.264 -8.036 1.00 20.05 150 ARG C C 1
ATOM 6197 O O . ARG C 1 149 ? 16.004 -61.921 -8.464 1.00 17.87 150 ARG C O 1
ATOM 6199 N N . ALA C 1 150 ? 17.729 -61.699 -7.026 1.00 18.15 151 ALA C N 1
ATOM 6200 C CA . ALA C 1 150 ? 17.434 -62.976 -6.371 1.00 20.17 151 ALA C CA 1
ATOM 6201 C C . ALA C 1 150 ? 16.054 -62.974 -5.708 1.00 19.25 151 ALA C C 1
ATOM 6202 O O . ALA C 1 150 ? 15.329 -63.974 -5.770 1.00 16.65 151 ALA C O 1
ATOM 6204 N N . SER C 1 151 ? 15.673 -61.866 -5.060 1.00 15.53 152 SER C N 1
ATOM 6205 C CA . SER C 1 151 ? 14.359 -61.789 -4.424 1.00 18.42 152 SER C CA 1
ATOM 6206 C C . SER C 1 151 ? 13.233 -61.953 -5.445 1.00 15.68 152 SER C C 1
ATOM 6207 O O . SER C 1 151 ? 12.304 -62.741 -5.245 1.00 14.59 152 SER C O 1
ATOM 6210 N N . VAL C 1 152 ? 13.287 -61.189 -6.533 1.00 17.03 153 VAL C N 1
ATOM 6211 C CA . VAL C 1 152 ? 12.210 -61.212 -7.523 1.00 16.70 153 VAL C CA 1
ATOM 6212 C C . VAL C 1 152 ? 12.150 -62.570 -8.224 1.00 16.95 153 VAL C C 1
ATOM 6213 O O . VAL C 1 152 ? 11.068 -63.096 -8.508 1.00 18.60 153 VAL C O 1
ATOM 6217 N N . ALA C 1 153 ? 13.303 -63.180 -8.475 1.00 17.18 154 ALA C N 1
ATOM 6218 C CA . ALA C 1 153 ? 13.287 -64.503 -9.092 1.00 17.22 154 ALA C CA 1
ATOM 6219 C C . ALA C 1 153 ? 12.687 -65.538 -8.152 1.00 19.16 154 ALA C C 1
ATOM 6220 O O . ALA C 1 153 ? 12.117 -66.535 -8.610 1.00 20.55 154 ALA C O 1
ATOM 6222 N N . ALA C 1 154 ? 12.774 -65.307 -6.843 1.00 19.30 155 ALA C N 1
ATOM 6223 C CA . ALA C 1 154 ? 12.181 -66.199 -5.859 1.00 14.64 155 ALA C CA 1
ATOM 6224 C C . ALA C 1 154 ? 10.793 -65.755 -5.437 1.00 14.99 155 ALA C C 1
ATOM 6225 O O . ALA C 1 154 ? 10.310 -66.197 -4.391 1.00 17.82 155 ALA C O 1
ATOM 6227 N N . GLY C 1 155 ? 10.151 -64.880 -6.213 1.00 15.54 156 GLY C N 1
ATOM 6228 C CA . GLY C 1 155 ? 8.761 -64.535 -5.994 1.00 16.00 156 GLY C CA 1
ATOM 6229 C C . GLY C 1 155 ? 8.467 -63.145 -5.469 1.00 17.80 156 GLY C C 1
ATOM 6230 O O . GLY C 1 155 ? 7.287 -62.795 -5.376 1.00 15.75 156 GLY C O 1
ATOM 6231 N N . ALA C 1 156 ? 9.468 -62.340 -5.102 1.00 15.84 157 ALA C N 1
ATOM 6232 C CA . ALA C 1 156 ? 9.157 -61.019 -4.554 1.00 18.22 157 ALA C CA 1
ATOM 6233 C C . ALA C 1 156 ? 8.456 -60.155 -5.597 1.00 17.45 157 ALA C C 1
ATOM 6234 O O . ALA C 1 156 ? 8.755 -60.233 -6.794 1.00 16.93 157 ALA C O 1
ATOM 6236 N N . ARG C 1 157 ? 7.508 -59.339 -5.136 1.00 15.09 158 ARG C N 1
ATOM 6237 C CA . ARG C 1 157 ? 6.885 -58.348 -5.998 1.00 16.99 158 ARG C CA 1
ATOM 6238 C C . ARG C 1 157 ? 7.788 -57.126 -6.090 1.00 20.46 158 ARG C C 1
ATOM 6239 O O . ARG C 1 157 ? 8.064 -56.490 -5.059 1.00 17.49 158 ARG C O 1
ATOM 6247 N N . PRO C 1 158 ? 8.296 -56.780 -7.275 1.00 17.63 159 PRO C N 1
ATOM 6248 C CA . PRO C 1 158 ? 9.205 -55.633 -7.380 1.00 19.34 159 PRO C CA 1
ATOM 6249 C C . PRO C 1 158 ? 8.491 -54.331 -7.066 1.00 20.48 159 PRO C C 1
ATOM 6250 O O . PRO C 1 158 ? 7.357 -54.107 -7.492 1.00 21.06 159 PRO C O 1
ATOM 6254 N N . ALA C 1 159 ? 9.155 -53.478 -6.291 1.00 18.81 160 ALA C N 1
ATOM 6255 C CA . ALA C 1 159 ? 8.611 -52.165 -5.955 1.00 20.89 160 ALA C CA 1
ATOM 6256 C C . ALA C 1 159 ? 9.405 -51.023 -6.559 1.00 21.61 160 ALA C C 1
ATOM 6257 O O . ALA C 1 159 ? 8.817 -50.046 -7.018 1.00 27.22 160 ALA C O 1
ATOM 6259 N N . PHE C 1 160 ? 10.729 -51.125 -6.566 1.00 22.41 161 PHE C N 1
ATOM 6260 C CA . PHE C 1 160 ? 11.581 -50.130 -7.197 1.00 23.22 161 PHE C CA 1
ATOM 6261 C C . PHE C 1 160 ? 12.862 -50.825 -7.618 1.00 25.24 161 PHE C C 1
ATOM 6262 O O . PHE C 1 160 ? 13.573 -51.362 -6.765 1.00 20.90 161 PHE C O 1
ATOM 6270 N N . GLY C 1 161 ? 13.140 -50.833 -8.925 1.00 26.07 162 GLY C N 1
ATOM 6271 C CA . GLY C 1 161 ? 14.303 -51.515 -9.457 1.00 21.56 162 GLY C CA 1
ATOM 6272 C C . GLY C 1 161 ? 15.579 -50.867 -8.967 1.00 23.31 162 GLY C C 1
ATOM 6273 O O . GLY C 1 161 ? 15.580 -49.719 -8.512 1.00 27.76 162 GLY C O 1
ATOM 6274 N N . PRO C 1 162 ? 16.693 -51.590 -9.041 1.00 23.97 163 PRO C N 1
ATOM 6275 C CA . PRO C 1 162 ? 17.939 -51.094 -8.440 1.00 21.80 163 PRO C CA 1
ATOM 6276 C C . PRO C 1 162 ? 18.432 -49.819 -9.117 1.00 22.63 163 PRO C C 1
ATOM 6277 O O . PRO C 1 162 ? 18.432 -49.711 -10.341 1.00 22.68 163 PRO C O 1
ATOM 6281 N N . VAL C 1 163 ? 18.835 -48.831 -8.311 1.00 21.62 164 VAL C N 1
ATOM 6282 C CA . VAL C 1 163 ? 19.349 -47.577 -8.852 1.00 23.89 164 VAL C CA 1
ATOM 6283 C C . VAL C 1 163 ? 20.701 -47.256 -8.236 1.00 26.75 164 VAL C C 1
ATOM 6284 O O . VAL C 1 163 ? 21.002 -47.634 -7.098 1.00 21.66 164 VAL C O 1
ATOM 6288 N N . ASP C 1 164 ? 21.506 -46.528 -9.004 1.00 26.66 165 ASP C N 1
ATOM 6289 C CA . ASP C 1 164 ? 22.775 -45.983 -8.542 1.00 30.68 165 ASP C CA 1
ATOM 6290 C C . ASP C 1 164 ? 22.482 -44.675 -7.814 1.00 28.28 165 ASP C C 1
ATOM 6291 O O . ASP C 1 164 ? 21.909 -43.762 -8.408 1.00 25.70 165 ASP C O 1
ATOM 6296 N N . LEU C 1 165 ? 22.836 -44.588 -6.523 1.00 24.84 166 LEU C N 1
ATOM 6297 C CA . LEU C 1 165 ? 22.683 -43.336 -5.790 1.00 23.96 166 LEU C CA 1
ATOM 6298 C C . LEU C 1 165 ? 23.923 -42.459 -5.868 1.00 27.71 166 LEU C C 1
ATOM 6299 O O . LEU C 1 165 ? 23.868 -41.294 -5.450 1.00 25.47 166 LEU C O 1
ATOM 6304 N N . GLY C 1 166 ? 25.021 -42.984 -6.386 1.00 25.29 167 GLY C N 1
ATOM 6305 C CA . GLY C 1 166 ? 26.280 -42.267 -6.396 1.00 25.56 167 GLY C CA 1
ATOM 6306 C C . GLY C 1 166 ? 27.222 -42.759 -5.308 1.00 26.32 167 GLY C C 1
ATOM 6307 O O . GLY C 1 166 ? 26.798 -43.225 -4.239 1.00 23.03 167 GLY C O 1
ATOM 6308 N N . ARG C 1 167 ? 28.525 -42.673 -5.593 1.00 22.20 168 ARG C N 1
ATOM 6309 C CA . ARG C 1 167 ? 29.582 -43.017 -4.646 1.00 23.00 168 ARG C CA 1
ATOM 6310 C C . ARG C 1 167 ? 29.470 -44.457 -4.145 1.00 22.88 168 ARG C C 1
ATOM 6311 O O . ARG C 1 167 ? 29.820 -44.760 -2.999 1.00 20.67 168 ARG C O 1
ATOM 6319 N N . GLY C 1 168 ? 29.014 -45.359 -5.012 1.00 21.35 169 GLY C N 1
ATOM 6320 C CA . GLY C 1 168 ? 28.919 -46.770 -4.688 1.00 23.49 169 GLY C CA 1
ATOM 6321 C C . GLY C 1 168 ? 27.653 -47.187 -3.968 1.00 22.99 169 GLY C C 1
ATOM 6322 O O . GLY C 1 168 ? 27.494 -48.374 -3.664 1.00 21.59 169 GLY C O 1
ATOM 6323 N N . PHE C 1 169 ? 26.752 -46.255 -3.684 1.00 19.95 170 PHE C N 1
ATOM 6324 C CA . PHE C 1 169 ? 25.487 -46.598 -3.054 1.00 21.90 170 PHE C CA 1
ATOM 6325 C C . PHE C 1 169 ? 24.520 -47.142 -4.094 1.00 20.25 170 PHE C C 1
ATOM 6326 O O . PHE C 1 169 ? 24.369 -46.558 -5.172 1.00 22.34 170 PHE C O 1
ATOM 6334 N N . ARG C 1 170 ? 23.856 -48.251 -3.765 1.00 20.94 171 ARG C N 1
ATOM 6335 C CA . ARG C 1 170 ? 22.738 -48.771 -4.554 1.00 20.13 171 ARG C CA 1
ATOM 6336 C C . ARG C 1 170 ? 21.528 -48.977 -3.665 1.00 20.79 171 ARG C C 1
ATOM 6337 O O . ARG C 1 170 ? 21.652 -49.319 -2.485 1.00 20.49 171 ARG C O 1
ATOM 6345 N N . LEU C 1 171 ? 20.353 -48.821 -4.271 1.00 18.50 172 LEU C N 1
ATOM 6346 C CA . LEU C 1 171 ? 19.083 -48.956 -3.586 1.00 17.72 172 LEU C CA 1
ATOM 6347 C C . LEU C 1 171 ? 18.125 -49.729 -4.479 1.00 17.44 172 LEU C C 1
ATOM 6348 O O . LEU C 1 171 ? 18.113 -49.529 -5.698 1.00 16.95 172 LEU C O 1
ATOM 6353 N N . ALA C 1 172 ? 17.343 -50.616 -3.862 1.00 14.98 173 ALA C N 1
ATOM 6354 C CA . ALA C 1 172 ? 16.267 -51.346 -4.527 1.00 18.42 173 ALA C CA 1
ATOM 6355 C C . ALA C 1 172 ? 15.170 -51.622 -3.501 1.00 17.96 173 ALA C C 1
ATOM 6356 O O . ALA C 1 172 ? 15.414 -51.601 -2.293 1.00 17.74 173 ALA C O 1
ATOM 6358 N N . GLU C 1 173 ? 13.946 -51.864 -3.982 1.00 17.11 174 GLU C N 1
ATOM 6359 C CA . GLU C 1 173 ? 12.820 -52.130 -3.090 1.00 17.03 174 GLU C CA 1
ATOM 6360 C C . GLU C 1 173 ? 11.937 -53.241 -3.646 1.00 17.14 174 GLU C C 1
ATOM 6361 O O . GLU C 1 173 ? 11.737 -53.345 -4.859 1.00 17.46 174 GLU C O 1
ATOM 6367 N N . VAL C 1 174 ? 11.408 -54.072 -2.744 1.00 15.61 175 VAL C N 1
ATOM 6368 C CA . VAL C 1 174 ? 10.423 -55.091 -3.075 1.00 14.93 175 VAL C CA 1
ATOM 6369 C C . VAL C 1 174 ? 9.326 -55.036 -2.026 1.00 17.72 175 VAL C C 1
ATOM 6370 O O . VAL C 1 174 ? 9.528 -54.545 -0.916 1.00 17.09 175 VAL C O 1
ATOM 6374 N N . GLU C 1 175 ? 8.156 -55.577 -2.370 1.00 15.24 176 GLU C N 1
ATOM 6375 C CA . GLU C 1 175 ? 7.040 -55.529 -1.434 1.00 17.68 176 GLU C CA 1
ATOM 6376 C C . GLU C 1 175 ? 7.256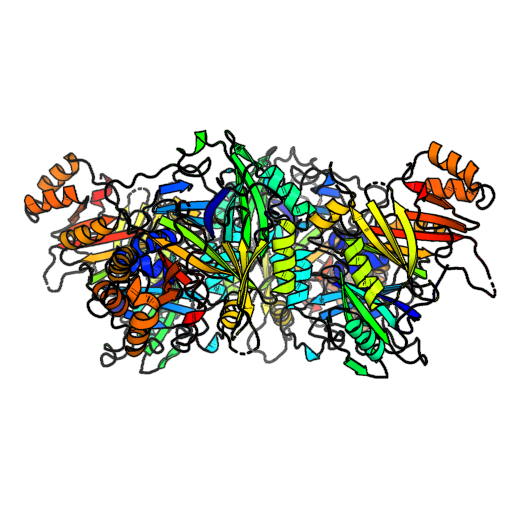 -56.506 -0.282 1.00 15.18 176 GLU C C 1
ATOM 6377 O O . GLU C 1 175 ? 7.589 -57.675 -0.497 1.00 15.99 176 GLU C O 1
ATOM 6383 N N . LEU C 1 176 ? 7.069 -56.023 0.948 1.00 15.35 177 LEU C N 1
ATOM 6384 C CA . LEU C 1 176 ? 7.196 -56.867 2.134 1.00 13.94 177 LEU C CA 1
ATOM 6385 C C . LEU C 1 176 ? 5.844 -57.423 2.585 1.00 15.75 177 LEU C C 1
ATOM 6386 O O . LEU C 1 176 ? 5.634 -58.642 2.583 1.00 17.73 177 LEU C O 1
ATOM 6391 N N . TYR C 1 177 ? 4.928 -56.541 2.987 1.00 16.45 178 TYR C N 1
ATOM 6392 C CA . TYR C 1 177 ? 3.536 -56.913 3.205 1.00 15.75 178 TYR C CA 1
ATOM 6393 C C . TYR C 1 177 ? 2.676 -55.666 3.051 1.00 16.02 178 TYR C C 1
ATOM 6394 O O . TYR C 1 177 ? 3.059 -54.585 3.499 1.00 18.33 178 TYR C O 1
ATOM 6403 N N . GLY C 1 178 ? 1.522 -55.815 2.405 1.00 16.23 179 GLY C N 1
ATOM 6404 C CA . GLY C 1 178 ? 0.683 -54.642 2.193 1.00 18.39 179 GLY C CA 1
ATOM 6405 C C . GLY C 1 178 ? 1.431 -53.568 1.421 1.00 17.67 179 GLY C C 1
ATOM 6406 O O . GLY C 1 178 ? 2.059 -53.826 0.392 1.00 21.13 179 GLY C O 1
ATOM 6407 N N . ASP C 1 179 ? 1.401 -52.350 1.952 1.00 15.50 180 ASP C N 1
ATOM 6408 C CA . ASP C 1 179 ? 2.033 -51.167 1.378 1.00 15.87 180 ASP C CA 1
ATOM 6409 C C . ASP C 1 179 ? 3.428 -50.906 1.936 1.00 18.61 180 ASP C C 1
ATOM 6410 O O . ASP C 1 179 ? 3.963 -49.799 1.750 1.00 17.54 180 ASP C O 1
ATOM 6415 N N . VAL C 1 180 ? 3.980 -51.852 2.686 1.00 16.21 181 VAL C N 1
ATOM 6416 C CA . VAL C 1 180 ? 5.306 -51.715 3.285 1.00 16.25 181 VAL C CA 1
ATOM 6417 C C . VAL C 1 180 ? 6.312 -52.369 2.356 1.00 16.25 181 VAL C C 1
ATOM 6418 O O . VAL C 1 180 ? 6.081 -53.483 1.876 1.00 16.94 181 VAL C O 1
ATOM 6422 N N . VAL C 1 181 ? 7.425 -51.691 2.097 1.00 16.08 182 VAL C N 1
ATOM 6423 C CA . VAL C 1 181 ? 8.465 -52.247 1.241 1.00 16.55 182 VAL C CA 1
ATOM 6424 C C . VAL C 1 181 ? 9.655 -52.667 2.087 1.00 15.93 182 VAL C C 1
ATOM 6425 O O . VAL C 1 181 ? 9.955 -52.081 3.141 1.00 15.26 182 VAL C O 1
ATOM 6429 N N . LEU C 1 182 ? 10.323 -53.722 1.622 1.00 13.59 183 LEU C N 1
ATOM 6430 C CA . LEU C 1 182 ? 11.659 -54.063 2.088 1.00 14.42 183 LEU C CA 1
ATOM 6431 C C . LEU C 1 182 ? 12.669 -53.377 1.172 1.00 13.40 183 LEU C C 1
ATOM 6432 O O . LEU C 1 182 ? 12.704 -53.652 -0.037 1.00 17.11 183 LEU C O 1
ATOM 6437 N N . ARG C 1 183 ? 13.465 -52.475 1.744 1.00 14.10 184 ARG C N 1
ATOM 6438 C CA . ARG C 1 183 ? 14.464 -51.698 1.022 1.00 13.38 184 ARG C CA 1
ATOM 6439 C C . ARG C 1 183 ? 15.836 -52.334 1.210 1.00 15.05 184 ARG C C 1
ATOM 6440 O O . ARG C 1 183 ? 16.231 -52.638 2.338 1.00 16.10 184 ARG C O 1
ATOM 6448 N N . TYR C 1 184 ? 16.548 -52.535 0.104 1.00 13.82 185 TYR C N 1
ATOM 6449 C CA . TYR C 1 184 ? 17.923 -53.009 0.089 1.00 15.20 185 TYR C CA 1
ATOM 6450 C C . TYR C 1 184 ? 18.834 -51.840 -0.236 1.00 14.83 185 TYR C C 1
ATOM 6451 O O . TYR C 1 184 ? 18.603 -51.139 -1.224 1.00 15.07 185 TYR C O 1
ATOM 6460 N N . VAL C 1 185 ? 19.862 -51.628 0.581 1.00 15.32 186 VAL C N 1
ATOM 6461 C CA . VAL C 1 185 ? 20.898 -50.647 0.281 1.00 15.88 186 VAL C CA 1
ATOM 6462 C C . VAL C 1 185 ? 22.249 -51.343 0.396 1.00 16.83 186 VAL C C 1
ATOM 6463 O O . VAL C 1 185 ? 22.470 -52.137 1.315 1.00 16.79 186 VAL C O 1
ATOM 6467 N N . SER C 1 186 ? 23.142 -51.061 -0.543 1.00 15.27 187 SER C N 1
ATOM 6468 C CA . SER C 1 186 ? 24.511 -51.540 -0.457 1.00 19.98 187 SER C CA 1
ATOM 6469 C C . SER C 1 186 ? 25.458 -50.374 -0.713 1.00 18.26 187 SER C C 1
ATOM 6470 O O . SER C 1 186 ? 25.123 -49.424 -1.434 1.00 19.08 187 SER C O 1
ATOM 6473 N N . TYR C 1 187 ? 26.626 -50.438 -0.089 1.00 16.83 188 TYR C N 1
ATOM 6474 C CA . TYR C 1 187 ? 27.618 -49.379 -0.237 1.00 20.72 188 TYR C CA 1
ATOM 6475 C C . TYR C 1 187 ? 28.950 -49.867 0.319 1.00 20.60 188 TYR C C 1
ATOM 6476 O O . TYR C 1 187 ? 28.979 -50.761 1.173 1.00 20.91 188 TYR C O 1
ATOM 6485 N N . PRO C 1 188 ? 30.071 -49.308 -0.123 1.00 25.17 189 PRO C N 1
ATOM 6486 C CA . PRO C 1 188 ? 31.365 -49.839 0.319 1.00 24.24 189 PRO C CA 1
ATOM 6487 C C . PRO C 1 188 ? 31.681 -49.421 1.746 1.00 33.33 189 PRO C C 1
ATOM 6488 O O . PRO C 1 188 ? 31.237 -48.373 2.222 1.00 26.45 189 PRO C O 1
ATOM 6492 N N . ASP C 1 189 ? 32.454 -50.274 2.431 1.00 31.20 190 ASP C N 1
ATOM 6493 C CA . ASP C 1 189 ? 32.864 -49.983 3.804 1.00 39.24 190 ASP C CA 1
ATOM 6494 C C . ASP C 1 189 ? 33.605 -48.661 3.902 1.00 42.21 190 ASP C C 1
ATOM 6495 O O . ASP C 1 189 ? 33.554 -47.997 4.945 1.00 47.05 190 ASP C O 1
ATOM 6500 N N . GLY C 1 190 ? 34.304 -48.265 2.835 1.00 38.28 191 GLY C N 1
ATOM 6501 C CA . GLY C 1 190 ? 34.914 -46.947 2.796 1.00 40.51 191 GLY C CA 1
ATOM 6502 C C . GLY C 1 190 ? 33.915 -45.816 2.916 1.00 47.37 191 GLY C C 1
ATOM 6503 O O . GLY C 1 190 ? 34.294 -44.698 3.286 1.00 48.80 191 GLY C O 1
ATOM 6504 N N . ALA C 1 191 ? 32.643 -46.086 2.612 1.00 47.01 192 ALA C N 1
ATOM 6505 C CA . ALA C 1 191 ? 31.555 -45.119 2.683 1.00 47.61 192 ALA C CA 1
ATOM 6506 C C . ALA C 1 191 ? 30.863 -45.110 4.041 1.00 47.66 192 ALA C C 1
ATOM 6507 O O . ALA C 1 191 ? 29.760 -44.561 4.156 1.00 39.93 192 ALA C O 1
ATOM 6509 N N . ALA C 1 192 ? 31.485 -45.706 5.066 1.00 50.49 193 ALA C N 1
ATOM 6510 C CA . ALA C 1 192 ? 30.897 -45.746 6.401 1.00 52.01 193 ALA C CA 1
ATOM 6511 C C . ALA C 1 192 ? 30.803 -44.365 7.031 1.00 54.09 193 ALA C C 1
ATOM 6512 O O . ALA C 1 192 ? 30.047 -44.185 7.995 1.00 52.63 193 ALA C O 1
ATOM 6514 N N . GLY C 1 193 ? 31.544 -43.389 6.506 1.00 54.36 194 GLY C N 1
ATOM 6515 C CA . GLY C 1 193 ? 31.611 -42.074 7.114 1.00 53.52 194 GLY C CA 1
ATOM 6516 C C . GLY C 1 193 ? 30.516 -41.128 6.662 1.00 52.69 194 GLY C C 1
ATOM 6517 O O . GLY C 1 193 ? 30.163 -40.190 7.386 1.00 51.13 194 GLY C O 1
ATOM 6518 N N . GLU C 1 194 ? 29.974 -41.358 5.468 1.00 47.72 195 GLU C N 1
ATOM 6519 C CA . GLU C 1 194 ? 28.931 -40.488 4.957 1.00 38.80 195 GLU C CA 1
ATOM 6520 C C . GLU C 1 194 ? 27.733 -40.499 5.907 1.00 41.53 195 GLU C C 1
ATOM 6521 O O . GLU C 1 194 ? 27.450 -41.513 6.554 1.00 42.63 195 GLU C O 1
ATOM 6527 N N . PRO C 1 195 ? 27.020 -39.376 6.016 1.00 39.80 196 PRO C N 1
ATOM 6528 C CA . PRO C 1 195 ? 25.987 -39.261 7.063 1.00 41.47 196 PRO C CA 1
ATOM 6529 C C . PRO C 1 195 ? 24.897 -40.316 6.968 1.00 42.09 196 PRO C C 1
ATOM 6530 O O . PRO C 1 195 ? 24.460 -40.838 8.004 1.00 39.87 196 PRO C O 1
ATOM 6534 N N . PHE C 1 196 ? 24.457 -40.663 5.752 1.00 33.20 197 PHE C N 1
ATOM 6535 C CA . PHE C 1 196 ? 23.350 -41.596 5.605 1.00 27.23 197 PHE C CA 1
ATOM 6536 C C . PHE C 1 196 ? 23.268 -42.171 4.196 1.00 25.32 197 PHE C C 1
ATOM 6537 O O . PHE C 1 196 ? 23.562 -43.351 3.983 1.00 24.58 197 PHE C O 1
ATOM 6545 N N . LEU C 1 197 ? 22.869 -41.340 3.239 1.00 23.45 198 LEU C N 1
ATOM 6546 C CA . LEU C 1 197 ? 22.755 -41.669 1.827 1.00 21.49 198 LEU C CA 1
ATOM 6547 C C . LEU C 1 197 ? 23.153 -40.430 1.048 1.00 25.40 198 LEU C C 1
ATOM 6548 O O . LEU C 1 197 ? 22.974 -39.311 1.548 1.00 22.34 198 LEU C O 1
ATOM 6553 N N . PRO C 1 198 ? 23.680 -40.587 -0.168 1.00 25.36 199 PRO C N 1
ATOM 6554 C CA . PRO C 1 198 ? 23.996 -39.414 -0.994 1.00 23.57 199 PRO C CA 1
ATOM 6555 C C . PRO C 1 198 ? 22.808 -38.468 -1.098 1.00 27.06 199 PRO C C 1
ATOM 6556 O O . PRO C 1 198 ? 21.661 -38.895 -1.267 1.00 22.05 199 PRO C O 1
ATOM 6560 N N . GLY C 1 199 ? 23.094 -37.171 -0.973 1.00 23.26 200 GLY C N 1
ATOM 6561 C CA . GLY C 1 199 ? 22.089 -36.131 -1.042 1.00 23.51 200 GLY C CA 1
ATOM 6562 C C . GLY C 1 199 ? 21.632 -35.627 0.308 1.00 26.92 200 GLY C C 1
ATOM 6563 O O . GLY C 1 199 ? 20.975 -34.576 0.373 1.00 31.05 200 GLY C O 1
ATOM 6564 N N . PHE C 1 200 ? 21.954 -36.347 1.380 1.00 22.87 201 PHE C N 1
ATOM 6565 C CA . PHE C 1 200 ? 21.597 -35.939 2.725 1.00 22.09 201 PHE C CA 1
ATOM 6566 C C . PHE C 1 200 ? 22.723 -35.115 3.332 1.00 23.37 201 PHE C C 1
ATOM 6567 O O . PHE C 1 200 ? 23.887 -35.532 3.334 1.00 27.24 201 PHE C O 1
ATOM 6575 N N . GLU C 1 201 ? 22.370 -33.942 3.829 1.00 27.65 202 GLU C N 1
ATOM 6576 C CA . GLU C 1 201 ? 23.302 -33.093 4.546 1.00 29.49 202 GLU C CA 1
ATOM 6577 C C . GLU C 1 201 ? 23.424 -33.592 5.977 1.00 29.50 202 GLU C C 1
ATOM 6578 O O . GLU C 1 201 ? 22.413 -33.818 6.643 1.00 26.85 202 GLU C O 1
ATOM 6584 N N . GLY C 1 202 ? 24.653 -33.774 6.447 1.00 27.66 203 GLY C N 1
ATOM 6585 C CA . GLY C 1 202 ? 24.854 -34.160 7.829 1.00 29.60 203 GLY C CA 1
ATOM 6586 C C . GLY C 1 202 ? 24.475 -33.041 8.782 1.00 30.50 203 GLY C C 1
ATOM 6587 O O . GLY C 1 202 ? 24.600 -31.855 8.472 1.00 30.40 203 GLY C O 1
ATOM 6588 N N . VAL C 1 203 ? 23.991 -33.434 9.961 1.00 28.31 204 VAL C N 1
ATOM 6589 C CA . VAL C 1 203 ? 23.581 -32.508 11.014 1.00 31.21 204 VAL C CA 1
ATOM 6590 C C . VAL C 1 203 ? 24.317 -32.902 12.288 1.00 32.82 204 VAL C C 1
ATOM 6591 O O . VAL C 1 203 ? 24.181 -34.037 12.761 1.00 30.87 204 VAL C O 1
ATOM 6595 N N . ALA C 1 204 ? 25.113 -31.977 12.826 1.00 40.37 205 ALA C N 1
ATOM 6596 C CA . ALA C 1 204 ? 25.875 -32.246 14.039 1.00 39.67 205 ALA C CA 1
ATOM 6597 C C . ALA C 1 204 ? 24.942 -32.575 15.196 1.00 43.49 205 ALA C C 1
ATOM 6598 O O . ALA C 1 204 ? 23.888 -31.952 15.357 1.00 43.92 205 ALA C O 1
ATOM 6600 N N . SER C 1 205 ? 25.322 -33.584 15.988 1.00 45.74 206 SER C N 1
ATOM 6601 C CA . SER C 1 205 ? 24.588 -33.959 17.191 1.00 47.52 206 SER C CA 1
ATOM 6602 C C . SER C 1 205 ? 25.264 -33.264 18.361 1.00 49.19 206 SER C C 1
ATOM 6603 O O . SER C 1 205 ? 26.303 -33.738 18.850 1.00 47.76 206 SER C O 1
ATOM 6606 N N . PRO C 1 206 ? 24.737 -32.151 18.826 1.00 52.76 207 PRO C N 1
ATOM 6607 C CA . PRO C 1 206 ? 25.526 -31.244 19.665 1.00 51.51 207 PRO C CA 1
ATOM 6608 C C . PRO C 1 206 ? 25.187 -31.311 21.147 1.00 50.26 207 PRO C C 1
ATOM 6609 O O . PRO C 1 206 ? 25.558 -32.256 21.853 1.00 53.39 207 PRO C O 1
ATOM 6613 N N . GLY C 1 207 ? 24.506 -30.269 21.622 1.00 50.37 208 GLY C N 1
ATOM 6614 C CA . GLY C 1 207 ? 23.791 -30.297 22.891 1.00 58.25 208 GLY C CA 1
ATOM 6615 C C . GLY C 1 207 ? 22.582 -31.193 22.757 1.00 60.75 208 GLY C C 1
ATOM 6616 O O . GLY C 1 207 ? 21.426 -30.767 22.890 1.00 55.65 208 GLY C O 1
ATOM 6617 N N . ALA C 1 208 ? 22.875 -32.464 22.508 1.00 59.91 209 ALA C N 1
ATOM 6618 C CA . ALA C 1 208 ? 21.888 -33.460 22.137 1.00 53.92 209 ALA C CA 1
ATOM 6619 C C . ALA C 1 208 ? 22.534 -34.823 22.333 1.00 51.69 209 ALA C C 1
ATOM 6620 O O . ALA C 1 208 ? 22.792 -35.553 21.368 1.00 54.97 209 ALA C O 1
ATOM 6622 N N . ALA C 1 209 ? 22.864 -35.138 23.581 1.00 44.87 210 ALA C N 1
ATOM 6623 C CA . ALA C 1 209 ? 23.151 -36.516 23.918 1.00 47.38 210 ALA C CA 1
ATOM 6624 C C . ALA C 1 209 ? 21.877 -37.339 23.765 1.00 37.32 210 ALA C C 1
ATOM 6625 O O . ALA C 1 209 ? 20.751 -36.826 23.842 1.00 36.58 210 ALA C O 1
ATOM 6627 N N . ASP C 1 210 ? 22.060 -38.626 23.534 1.00 28.15 211 ASP C N 1
ATOM 6628 C CA . ASP C 1 210 ? 20.915 -39.487 23.317 1.00 24.54 211 ASP C CA 1
ATOM 6629 C C . ASP C 1 210 ? 20.486 -40.110 24.644 1.00 25.15 211 ASP C C 1
ATOM 6630 O O . ASP C 1 210 ? 21.089 -39.885 25.694 1.00 25.42 211 ASP C O 1
ATOM 6635 N N . TYR C 1 211 ? 19.431 -40.914 24.596 1.00 20.53 212 TYR C N 1
ATOM 6636 C CA . TYR C 1 211 ? 18.917 -41.606 25.766 1.00 16.28 212 TYR C CA 1
ATOM 6637 C C . TYR C 1 211 ? 19.391 -43.050 25.845 1.00 17.46 212 TYR C C 1
ATOM 6638 O O . TYR C 1 211 ? 18.856 -43.826 26.639 1.00 20.39 212 TYR C O 1
ATOM 6647 N N . GLY C 1 212 ? 20.371 -43.436 25.041 1.00 20.10 213 GLY C N 1
ATOM 6648 C CA . GLY C 1 212 ? 20.919 -44.769 25.135 1.00 21.12 213 GLY C CA 1
ATOM 6649 C C . GLY C 1 212 ? 20.338 -45.804 24.189 1.00 19.93 213 GLY C C 1
ATOM 6650 O O . GLY C 1 212 ? 20.871 -46.921 24.131 1.00 17.64 213 GLY C O 1
ATOM 6651 N N . LEU C 1 213 ? 19.260 -45.500 23.458 1.00 17.69 214 LEU C N 1
ATOM 6652 C CA . LEU C 1 213 ? 18.839 -46.421 22.406 1.00 17.62 214 LEU C CA 1
ATOM 6653 C C . LEU C 1 213 ? 19.985 -46.639 21.421 1.00 19.60 214 LEU C C 1
ATOM 6654 O O . LEU C 1 213 ? 20.652 -45.689 21.000 1.00 20.55 214 LEU C O 1
ATOM 6659 N N . SER C 1 214 ? 20.219 -47.897 21.049 1.00 17.86 215 SER C N 1
ATOM 6660 C CA . SER C 1 214 ? 21.454 -48.211 20.336 1.00 19.04 215 SER C CA 1
ATOM 6661 C C . SER C 1 214 ? 21.251 -48.938 19.000 1.00 19.06 215 SER C C 1
ATOM 6662 O O . SER C 1 214 ? 22.086 -48.792 18.098 1.00 17.37 215 SER C O 1
ATOM 6665 N N . ARG C 1 215 ? 20.184 -49.726 18.856 1.00 15.44 216 ARG C N 1
ATOM 6666 C CA . ARG C 1 215 ? 20.011 -50.494 17.622 1.00 20.27 216 ARG C CA 1
ATOM 6667 C C . ARG C 1 215 ? 18.577 -50.980 17.486 1.00 19.00 216 ARG C C 1
ATOM 6668 O O . ARG C 1 215 ? 17.850 -51.115 18.471 1.00 18.20 216 ARG C O 1
ATOM 6676 N N . PHE C 1 216 ? 18.189 -51.261 16.240 1.00 18.31 217 PHE C N 1
ATOM 6677 C CA . PHE C 1 216 ? 16.967 -52.014 15.991 1.00 17.91 217 PHE C CA 1
ATOM 6678 C C . PHE C 1 216 ? 17.185 -53.459 16.399 1.00 18.44 217 PHE C C 1
ATOM 6679 O O . PHE C 1 216 ? 18.211 -54.062 16.064 1.00 18.98 217 PHE C O 1
ATOM 6687 N N . ASP C 1 217 ? 16.230 -54.014 17.134 1.00 16.80 218 ASP C N 1
ATOM 6688 C CA . ASP C 1 217 ? 16.279 -55.425 17.490 1.00 18.55 218 ASP C CA 1
ATOM 6689 C C . ASP C 1 217 ? 15.374 -56.264 16.598 1.00 18.33 218 ASP C C 1
ATOM 6690 O O . ASP C 1 217 ? 15.824 -57.245 15.998 1.00 15.89 218 ASP C O 1
ATOM 6695 N N . HIS C 1 218 ? 14.100 -55.905 16.504 1.00 16.71 219 HIS C N 1
ATOM 6696 C CA . HIS C 1 218 ? 13.223 -56.574 15.554 1.00 15.02 219 HIS C CA 1
ATOM 6697 C C . HIS C 1 218 ? 12.111 -55.622 15.142 1.00 17.38 219 HIS C C 1
ATOM 6698 O O . HIS C 1 218 ? 11.861 -54.607 15.793 1.00 14.49 219 HIS C O 1
ATOM 6705 N N . ILE C 1 219 ? 11.451 -55.957 14.029 1.00 19.36 220 ILE C N 1
ATOM 6706 C CA . ILE C 1 219 ? 10.379 -55.132 13.474 1.00 16.94 220 ILE C CA 1
ATOM 6707 C C . ILE C 1 219 ? 9.287 -56.079 12.999 1.00 15.48 220 ILE C C 1
ATOM 6708 O O . ILE C 1 219 ? 9.552 -56.973 12.187 1.00 13.25 220 ILE C O 1
ATOM 6713 N N . VAL C 1 220 ? 8.070 -55.904 13.523 1.00 17.13 221 VAL C N 1
ATOM 6714 C CA . VAL C 1 220 ? 7.001 -56.900 13.449 1.00 17.26 221 VAL C CA 1
ATOM 6715 C C . VAL C 1 220 ? 5.881 -56.390 12.550 1.00 16.54 221 VAL C C 1
ATOM 6716 O O . VAL C 1 220 ? 5.408 -55.256 12.721 1.00 15.42 221 VAL C O 1
ATOM 6720 N N . GLY C 1 221 ? 5.447 -57.236 11.615 1.00 13.62 222 GLY C N 1
ATOM 6721 C CA . GLY C 1 221 ? 4.282 -56.968 10.760 1.00 14.73 222 GLY C CA 1
ATOM 6722 C C . GLY C 1 221 ? 3.110 -57.784 11.166 1.00 17.15 222 GLY C C 1
ATOM 6723 O O . GLY C 1 221 ? 3.242 -58.944 11.595 1.00 15.75 222 GLY C O 1
ATOM 6724 N N . ASN C 1 222 ? 1.905 -57.188 11.110 1.00 18.00 223 ASN C N 1
ATOM 6725 C CA . ASN C 1 222 ? 0.645 -57.891 11.280 1.00 18.36 223 ASN C CA 1
ATOM 6726 C C . ASN C 1 222 ? 0.094 -58.187 9.894 1.00 17.00 223 ASN C C 1
ATOM 6727 O O . ASN C 1 222 ? 0.121 -57.319 9.018 1.00 17.47 223 ASN C O 1
ATOM 6732 N N . VAL C 1 223 ? -0.400 -59.401 9.692 1.00 17.61 224 VAL C N 1
ATOM 6733 C CA . VAL C 1 223 ? -1.023 -59.760 8.417 1.00 19.21 224 VAL C CA 1
ATOM 6734 C C . VAL C 1 223 ? -2.295 -60.535 8.696 1.00 19.09 224 VAL C C 1
ATOM 6735 O O . VAL C 1 223 ? -2.486 -61.080 9.799 1.00 19.39 224 VAL C O 1
ATOM 6739 N N . PRO C 1 224 ? -3.206 -60.609 7.727 1.00 25.15 225 PRO C N 1
ATOM 6740 C CA . PRO C 1 224 ? -4.438 -61.373 7.973 1.00 26.55 225 PRO C CA 1
ATOM 6741 C C . PRO C 1 224 ? -4.211 -62.876 7.955 1.00 22.98 225 PRO C C 1
ATOM 6742 O O . PRO C 1 224 ? -4.904 -63.602 8.676 1.00 21.82 225 PRO C O 1
ATOM 6746 N N . GLU C 1 225 ? -3.244 -63.359 7.176 1.00 20.26 226 GLU C N 1
ATOM 6747 C CA . GLU C 1 225 ? -2.996 -64.792 7.034 1.00 23.43 226 GLU C CA 1
ATOM 6748 C C . GLU C 1 225 ? -1.495 -65.027 7.115 1.00 18.73 226 GLU C C 1
ATOM 6749 O O . GLU C 1 225 ? -0.765 -64.657 6.194 1.00 18.83 226 GLU C O 1
ATOM 6755 N N . LEU C 1 226 ? -1.052 -65.666 8.196 1.00 21.51 227 LEU C N 1
ATOM 6756 C CA . LEU C 1 226 ? 0.380 -65.849 8.437 1.00 20.70 227 LEU C CA 1
ATOM 6757 C C . LEU C 1 226 ? 1.024 -66.778 7.406 1.00 21.72 227 LEU C C 1
ATOM 6758 O O . LEU C 1 226 ? 2.094 -66.474 6.865 1.00 20.87 227 LEU C O 1
ATOM 6763 N N . ALA C 1 227 ? 0.399 -67.927 7.126 1.00 20.41 228 ALA C N 1
ATOM 6764 C CA . ALA C 1 227 ? 1.067 -68.910 6.276 1.00 25.43 228 ALA C CA 1
ATOM 6765 C C . ALA C 1 227 ? 1.369 -68.370 4.880 1.00 20.30 228 ALA C C 1
ATOM 6766 O O . ALA C 1 227 ? 2.528 -68.484 4.443 1.00 19.31 228 ALA C O 1
ATOM 6768 N N . PRO C 1 228 ? 0.426 -67.766 4.145 1.00 20.28 229 PRO C N 1
ATOM 6769 C CA . PRO C 1 228 ? 0.801 -67.189 2.839 1.00 21.75 229 PRO C CA 1
ATOM 6770 C C . PRO C 1 228 ? 1.788 -66.033 2.948 1.00 21.29 229 PRO C C 1
ATOM 6771 O O . PRO C 1 228 ? 2.705 -65.915 2.119 1.00 18.98 229 PRO C O 1
ATOM 6775 N N . ALA C 1 229 ? 1.618 -65.168 3.952 1.00 19.19 230 ALA C N 1
ATOM 6776 C CA . ALA C 1 229 ? 2.555 -64.064 4.133 1.00 17.20 230 ALA C CA 1
ATOM 6777 C C . ALA C 1 229 ? 3.961 -64.584 4.403 1.00 19.95 230 ALA C C 1
ATOM 6778 O O . ALA C 1 229 ? 4.936 -64.085 3.828 1.00 18.72 230 ALA C O 1
ATOM 6780 N N . ALA C 1 230 ? 4.078 -65.602 5.264 1.00 17.82 231 ALA C N 1
ATOM 6781 C CA . ALA C 1 230 ? 5.377 -66.200 5.553 1.00 21.03 231 ALA C CA 1
ATOM 6782 C C . ALA C 1 230 ? 5.972 -66.878 4.325 1.00 18.99 231 ALA C C 1
ATOM 6783 O O . ALA C 1 230 ? 7.172 -66.729 4.050 1.00 21.26 231 ALA C O 1
ATOM 6785 N N . ALA C 1 231 ? 5.158 -67.633 3.576 1.00 18.98 232 ALA C N 1
ATOM 6786 C CA . ALA C 1 231 ? 5.691 -68.352 2.422 1.00 21.45 232 ALA C CA 1
ATOM 6787 C C . ALA C 1 231 ? 6.161 -67.388 1.345 1.00 19.70 232 ALA C C 1
ATOM 6788 O O . ALA C 1 231 ? 7.127 -67.674 0.632 1.00 21.81 232 ALA C O 1
ATOM 6790 N N . TYR C 1 232 ? 5.514 -66.237 1.236 1.00 17.14 233 TYR C N 1
ATOM 6791 C CA . TYR C 1 232 ? 5.961 -65.212 0.300 1.00 17.89 233 TYR C CA 1
ATOM 6792 C C . TYR C 1 232 ? 7.294 -64.607 0.736 1.00 17.58 233 TYR C C 1
ATOM 6793 O O . TYR C 1 232 ? 8.261 -64.593 -0.034 1.00 16.22 233 TYR C O 1
ATOM 6802 N N . PHE C 1 233 ? 7.349 -64.104 1.982 1.00 17.57 234 PHE C N 1
ATOM 6803 C CA . PHE C 1 233 ? 8.484 -63.327 2.494 1.00 16.58 234 PHE C CA 1
ATOM 6804 C C . PHE C 1 233 ? 9.698 -64.217 2.751 1.00 14.86 234 PHE C C 1
ATOM 6805 O O . PHE C 1 233 ? 10.804 -63.931 2.278 1.00 12.16 234 PHE C O 1
ATOM 6813 N N . ALA C 1 234 ? 9.519 -65.302 3.504 1.00 18.03 235 ALA C N 1
ATOM 6814 C CA . ALA C 1 234 ? 10.626 -66.232 3.688 1.00 16.90 235 ALA C CA 1
ATOM 6815 C C . ALA C 1 234 ? 11.037 -66.848 2.359 1.00 19.40 235 ALA C C 1
ATOM 6816 O O . ALA C 1 234 ? 12.232 -67.085 2.121 1.00 17.49 235 ALA C O 1
ATOM 6818 N N . GLY C 1 235 ? 10.066 -67.074 1.473 1.00 16.19 236 GLY C N 1
ATOM 6819 C CA . GLY C 1 235 ? 10.369 -67.656 0.177 1.00 16.81 236 GLY C CA 1
ATOM 6820 C C . GLY C 1 235 ? 11.285 -66.792 -0.668 1.00 17.66 236 GLY C C 1
ATOM 6821 O O . GLY C 1 235 ? 12.173 -67.304 -1.358 1.00 18.14 236 GLY C O 1
ATOM 6822 N N . PHE C 1 236 ? 11.090 -65.471 -0.640 1.00 16.62 237 PHE C N 1
ATOM 6823 C CA . PHE C 1 236 ? 11.913 -64.657 -1.520 1.00 14.77 237 PHE C CA 1
ATOM 6824 C C . PHE C 1 236 ? 13.224 -64.204 -0.882 1.00 15.70 237 PHE C C 1
ATOM 6825 O O . PHE C 1 236 ? 14.180 -63.942 -1.620 1.00 15.68 237 PHE C O 1
ATOM 6833 N N . THR C 1 237 ? 13.314 -64.150 0.454 1.00 15.54 238 THR C N 1
ATOM 6834 C CA . THR C 1 237 ? 14.568 -63.801 1.129 1.00 16.00 238 THR C CA 1
ATOM 6835 C C . THR C 1 237 ? 15.466 -65.008 1.411 1.00 17.55 238 THR C C 1
ATOM 6836 O O . THR C 1 237 ? 16.696 -64.863 1.468 1.00 18.07 238 THR C O 1
ATOM 6840 N N . GLY C 1 238 ? 14.886 -66.181 1.631 1.00 17.58 239 GLY C N 1
ATOM 6841 C CA . GLY C 1 238 ? 15.632 -67.247 2.271 1.00 21.16 239 GLY C CA 1
ATOM 6842 C C . GLY C 1 238 ? 15.792 -67.095 3.770 1.00 21.15 239 GLY C C 1
ATOM 6843 O O . GLY C 1 238 ? 16.550 -67.861 4.381 1.00 17.59 239 GLY C O 1
ATOM 6844 N N . PHE C 1 239 ? 15.133 -66.114 4.382 1.00 15.33 240 PHE C N 1
ATOM 6845 C CA . PHE C 1 239 ? 15.191 -66.001 5.830 1.00 16.12 240 PHE C CA 1
ATOM 6846 C C . PHE C 1 239 ? 14.544 -67.232 6.441 1.00 18.30 240 PHE C C 1
ATOM 6847 O O . PHE C 1 239 ? 13.560 -67.768 5.914 1.00 15.36 240 PHE C O 1
ATOM 6855 N N . HIS C 1 240 ? 15.094 -67.667 7.567 1.00 17.66 241 HIS C N 1
ATOM 6856 C CA . HIS C 1 240 ? 14.709 -68.916 8.192 1.00 18.40 241 HIS C CA 1
ATOM 6857 C C . HIS C 1 240 ? 13.891 -68.659 9.444 1.00 20.04 241 HIS C C 1
ATOM 6858 O O . HIS C 1 240 ? 13.957 -67.595 10.075 1.00 17.91 241 HIS C O 1
ATOM 6865 N N . GLU C 1 241 ? 13.114 -69.669 9.793 1.00 18.77 242 GLU C N 1
ATOM 6866 C CA . GLU C 1 241 ? 12.283 -69.589 10.974 1.00 22.11 242 GLU C CA 1
ATOM 6867 C C . GLU C 1 241 ? 13.147 -69.642 12.219 1.00 22.67 242 GLU C C 1
ATOM 6868 O O . GLU C 1 241 ? 13.908 -70.595 12.418 1.00 20.15 242 GLU C O 1
ATOM 6874 N N . PHE C 1 242 ? 13.023 -68.616 13.057 1.00 16.75 243 PHE C N 1
ATOM 6875 C CA . PHE C 1 242 ? 13.769 -68.490 14.300 1.00 19.88 243 PHE C CA 1
ATOM 6876 C C . PHE C 1 242 ? 12.959 -68.940 15.508 1.00 20.92 243 PHE C C 1
ATOM 6877 O O . PHE C 1 242 ? 13.516 -69.511 16.446 1.00 20.75 243 PHE C O 1
ATOM 6885 N N . ALA C 1 243 ? 11.652 -68.694 15.494 1.00 21.18 244 ALA C N 1
ATOM 6886 C CA . ALA C 1 243 ? 10.786 -68.994 16.623 1.00 20.70 244 ALA C CA 1
ATOM 6887 C C . ALA C 1 243 ? 9.348 -68.980 16.136 1.00 23.65 244 ALA C C 1
ATOM 6888 O O . ALA C 1 243 ? 9.018 -68.369 15.116 1.00 21.17 244 ALA C O 1
ATOM 6890 N N . GLU C 1 244 ? 8.505 -69.672 16.892 1.00 23.27 245 GLU C N 1
ATOM 6891 C CA . GLU C 1 244 ? 7.084 -69.816 16.633 1.00 27.38 245 GLU C CA 1
ATOM 6892 C C . GLU C 1 244 ? 6.371 -69.869 17.970 1.00 25.79 245 GLU C C 1
ATOM 6893 O O . GLU C 1 244 ? 6.838 -70.540 18.895 1.00 29.18 245 GLU C O 1
ATOM 6899 N N . PHE C 1 245 ? 5.232 -69.180 18.061 1.00 28.03 246 PHE C N 1
ATOM 6900 C CA . PHE C 1 245 ? 4.341 -69.445 19.181 1.00 29.54 246 PHE C CA 1
ATOM 6901 C C . PHE C 1 245 ? 2.951 -68.884 18.912 1.00 30.67 246 PHE C C 1
ATOM 6902 O O . PHE C 1 245 ? 2.728 -68.104 17.980 1.00 27.18 246 PHE C O 1
ATOM 6910 N N . THR C 1 246 ? 2.016 -69.335 19.750 1.00 30.59 247 THR C N 1
ATOM 6911 C CA . THR C 1 246 ? 0.640 -68.877 19.814 1.00 26.45 247 THR C CA 1
ATOM 6912 C C . THR C 1 246 ? 0.361 -68.299 21.196 1.00 33.69 247 THR C C 1
ATOM 6913 O O . THR C 1 246 ? 0.970 -68.707 22.191 1.00 34.60 247 THR C O 1
ATOM 6917 N N . THR C 1 247 ? -0.569 -67.352 21.253 1.00 30.85 248 THR C N 1
ATOM 6918 C CA . THR C 1 247 ? -1.061 -66.841 22.527 1.00 36.89 248 THR C CA 1
ATOM 6919 C C . THR C 1 247 ? -2.563 -67.091 22.670 1.00 39.09 248 THR C C 1
ATOM 6920 O O . THR C 1 247 ? -3.143 -67.906 21.938 1.00 41.95 248 THR C O 1
ATOM 6924 N N . SER C 1 255 ? -8.628 -64.036 23.158 1.00 46.02 256 SER C N 1
ATOM 6925 C CA . SER C 1 255 ? -8.041 -63.257 22.073 1.00 42.97 256 SER C CA 1
ATOM 6926 C C . SER C 1 255 ? -7.081 -64.131 21.245 1.00 52.30 256 SER C C 1
ATOM 6927 O O . SER C 1 255 ? -7.512 -65.098 20.605 1.00 50.99 256 SER C O 1
ATOM 6930 N N . GLY C 1 256 ? -5.799 -63.781 21.246 1.00 48.94 257 GLY C N 1
ATOM 6931 C CA . GLY C 1 256 ? -4.722 -64.642 20.800 1.00 41.60 257 GLY C CA 1
ATOM 6932 C C . GLY C 1 256 ? -4.132 -64.222 19.458 1.00 37.03 257 GLY C C 1
ATOM 6933 O O . GLY C 1 256 ? -4.813 -63.657 18.591 1.00 34.52 257 GLY C O 1
ATOM 6934 N N . LEU C 1 257 ? -2.845 -64.528 19.278 1.00 30.54 258 LEU C N 1
ATOM 6935 C CA . LEU C 1 257 ? -2.164 -64.338 18.005 1.00 25.23 258 LEU C CA 1
ATOM 6936 C C . LEU C 1 257 ? -1.312 -65.568 17.700 1.00 25.55 258 LEU C C 1
ATOM 6937 O O . LEU C 1 257 ? -0.985 -66.364 18.583 1.00 24.61 258 LEU C O 1
ATOM 6942 N N . ASN C 1 258 ? -0.949 -65.700 16.429 1.00 24.96 259 ASN C N 1
ATOM 6943 C CA . ASN C 1 258 ? 0.048 -66.653 15.958 1.00 23.40 259 ASN C CA 1
ATOM 6944 C C . ASN C 1 258 ? 1.191 -65.854 15.357 1.00 23.02 259 ASN C C 1
ATOM 6945 O O . ASN C 1 258 ? 0.956 -64.938 14.565 1.00 23.27 259 ASN C O 1
ATOM 6950 N N . SER C 1 259 ? 2.421 -66.178 15.746 1.00 23.73 260 SER C N 1
ATOM 6951 C CA . SER C 1 259 ? 3.572 -65.408 15.317 1.00 20.69 260 SER C CA 1
ATOM 6952 C C . SER C 1 259 ? 4.661 -66.330 14.795 1.00 20.50 260 SER C C 1
ATOM 6953 O O . SER C 1 259 ? 4.852 -67.444 15.285 1.00 21.40 260 SER C O 1
ATOM 6956 N N . MET C 1 260 ? 5.374 -65.845 13.793 1.00 17.93 261 MET C N 1
ATOM 6957 C CA . MET C 1 260 ? 6.572 -66.505 13.305 1.00 21.26 261 MET C CA 1
ATOM 6958 C C . MET C 1 260 ? 7.669 -65.459 13.201 1.00 20.01 261 MET C C 1
ATOM 6959 O O . MET C 1 260 ? 7.443 -64.382 12.640 1.00 19.19 261 MET C O 1
ATOM 6964 N N . VAL C 1 261 ? 8.838 -65.757 13.762 1.00 19.46 262 VAL C N 1
ATOM 6965 C CA . VAL C 1 261 ? 9.997 -64.878 13.669 1.00 17.43 262 VAL C CA 1
ATOM 6966 C C . VAL C 1 261 ? 10.886 -65.385 12.544 1.00 17.24 262 VAL C C 1
ATOM 6967 O O . VAL C 1 261 ? 11.291 -66.553 12.549 1.00 17.50 262 VAL C O 1
ATOM 6971 N N . LEU C 1 262 ? 11.181 -64.514 11.578 1.00 16.47 263 LEU C N 1
ATOM 6972 C CA . LEU C 1 262 ? 12.081 -64.822 10.475 1.00 15.71 263 LEU C CA 1
ATOM 6973 C C . LEU C 1 262 ? 13.393 -64.088 10.686 1.00 16.13 263 LEU C C 1
ATOM 6974 O O . LEU C 1 262 ? 13.407 -62.968 11.214 1.00 15.48 263 LEU C O 1
ATOM 6979 N N . ALA C 1 263 ? 14.490 -64.722 10.273 1.00 14.36 264 ALA C N 1
ATOM 6980 C CA . ALA C 1 263 ? 15.822 -64.211 10.555 1.00 15.21 264 ALA C CA 1
ATOM 6981 C C . ALA C 1 263 ? 16.767 -64.451 9.387 1.00 16.95 264 ALA C C 1
ATOM 6982 O O . ALA C 1 263 ? 16.644 -65.444 8.653 1.00 18.32 264 ALA C O 1
ATOM 6984 N N . ASN C 1 264 ? 17.757 -63.561 9.269 1.00 14.92 265 ASN C N 1
ATOM 6985 C CA . ASN C 1 264 ? 18.851 -63.720 8.323 1.00 16.39 265 ASN C CA 1
ATOM 6986 C C . ASN C 1 264 ? 19.883 -64.687 8.899 1.00 17.28 265 ASN C C 1
ATOM 6987 O O . ASN C 1 264 ? 19.772 -65.145 10.045 1.00 15.56 265 ASN C O 1
ATOM 6992 N N . ASN C 1 265 ? 20.906 -64.989 8.092 1.00 16.17 266 ASN C N 1
ATOM 6993 C CA . ASN C 1 265 ? 21.874 -66.030 8.450 1.00 17.80 266 ASN C CA 1
ATOM 6994 C C . ASN C 1 265 ? 22.484 -65.774 9.823 1.00 18.46 266 ASN C C 1
ATOM 6995 O O . ASN C 1 265 ? 22.523 -66.665 10.676 1.00 18.15 266 ASN C O 1
ATOM 7000 N N . SER C 1 266 ? 22.986 -64.563 10.044 1.00 18.46 267 SER C N 1
ATOM 7001 C CA . SER C 1 266 ? 23.624 -64.238 11.317 1.00 19.65 267 SER C CA 1
ATOM 7002 C C . SER C 1 266 ? 22.618 -63.984 12.428 1.00 19.45 267 SER C C 1
ATOM 7003 O O . SER C 1 266 ? 23.023 -63.886 13.594 1.00 17.65 267 SER C O 1
ATOM 7006 N N . GLU C 1 267 ? 21.331 -63.878 12.078 1.00 16.37 268 GLU C N 1
ATOM 7007 C CA . GLU C 1 267 ? 20.226 -63.635 13.012 1.00 18.37 268 GLU C CA 1
ATOM 7008 C C . GLU C 1 267 ? 20.355 -62.283 13.711 1.00 17.76 268 GLU C C 1
ATOM 7009 O O . GLU C 1 267 ? 19.851 -62.090 14.818 1.00 17.73 268 GLU C O 1
ATOM 7015 N N . ASN C 1 268 ? 21.005 -61.320 13.064 1.00 16.08 269 ASN C N 1
ATOM 7016 C CA . ASN C 1 268 ? 20.951 -59.948 13.555 1.00 17.73 269 ASN C CA 1
ATOM 7017 C C . ASN C 1 268 ? 19.838 -59.145 12.886 1.00 16.48 269 ASN C C 1
ATOM 7018 O O . ASN C 1 268 ? 19.559 -58.018 13.303 1.00 17.82 269 ASN C O 1
ATOM 7023 N N . VAL C 1 269 ? 19.178 -59.717 11.888 1.00 15.69 270 VAL C N 1
ATOM 7024 C CA . VAL C 1 269 ? 17.960 -59.157 11.315 1.00 16.34 270 VAL C CA 1
ATOM 7025 C C . VAL C 1 269 ? 16.824 -60.099 11.689 1.00 18.68 270 VAL C C 1
ATOM 7026 O O . VAL C 1 269 ? 16.865 -61.298 11.359 1.00 16.51 270 VAL C O 1
ATOM 7030 N N . LEU C 1 270 ? 15.835 -59.563 12.408 1.00 16.41 271 LEU C N 1
ATOM 7031 C CA . LEU C 1 270 ? 14.732 -60.333 12.971 1.00 16.21 271 LEU C CA 1
ATOM 7032 C C . LEU C 1 270 ? 13.427 -59.662 12.570 1.00 15.91 271 LEU C C 1
ATOM 70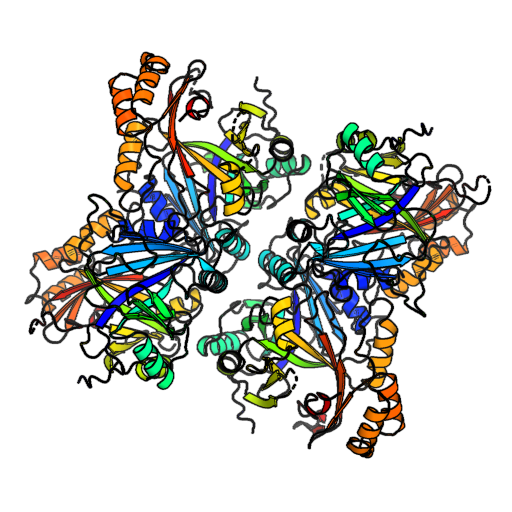33 O O . LEU C 1 270 ? 13.180 -58.509 12.942 1.00 13.77 271 LEU C O 1
ATOM 7038 N N . LEU C 1 271 ? 12.592 -60.374 11.819 1.00 12.97 272 LEU C N 1
ATOM 7039 C CA . LEU C 1 271 ? 11.407 -59.784 11.188 1.00 15.75 272 LEU C CA 1
ATOM 7040 C C . LEU C 1 271 ? 10.212 -60.699 11.411 1.00 16.33 272 LEU C C 1
ATOM 7041 O O . LEU C 1 271 ? 9.861 -61.521 10.552 1.00 15.85 272 LEU C O 1
ATOM 7046 N N . PRO C 1 272 ? 9.561 -60.591 12.562 1.00 16.92 273 PRO C N 1
ATOM 7047 C CA . PRO C 1 272 ? 8.406 -61.444 12.849 1.00 15.44 273 PRO C CA 1
ATOM 7048 C C . PRO C 1 272 ? 7.152 -60.980 12.119 1.00 18.06 273 PRO C C 1
ATOM 7049 O O . PRO C 1 272 ? 7.032 -59.834 11.677 1.00 17.61 273 PRO C O 1
ATOM 7053 N N . LEU C 1 273 ? 6.203 -61.907 12.022 1.00 16.04 274 LEU C N 1
ATOM 7054 C CA . LEU C 1 273 ? 4.880 -61.658 11.471 1.00 17.30 274 LEU C CA 1
ATOM 7055 C C . LEU C 1 273 ? 3.843 -62.262 12.400 1.00 18.03 274 LEU C C 1
ATOM 7056 O O . LEU C 1 273 ? 4.066 -63.328 12.972 1.00 18.66 274 LEU C O 1
ATOM 7061 N N . ASN C 1 274 ? 2.718 -61.564 12.550 1.00 15.83 275 ASN C N 1
ATOM 7062 C CA . ASN C 1 274 ? 1.600 -61.964 13.391 1.00 18.91 275 ASN C CA 1
ATOM 7063 C C . ASN C 1 274 ? 0.353 -62.130 12.534 1.00 18.45 275 ASN C C 1
ATOM 7064 O O . ASN C 1 274 ? 0.119 -61.340 11.616 1.00 20.01 275 ASN C O 1
ATOM 7069 N N . GLU C 1 275 ? -0.469 -63.119 12.858 1.00 22.27 276 GLU C N 1
ATOM 7070 C CA . GLU C 1 275 ? -1.842 -63.183 12.369 1.00 20.81 276 GLU C CA 1
ATOM 7071 C C . GLU C 1 275 ? -2.802 -63.257 13.549 1.00 22.02 276 GLU C C 1
ATOM 7072 O O . GLU C 1 275 ? -2.405 -63.625 14.660 1.00 22.99 276 GLU C O 1
ATOM 7078 N N . PRO C 1 276 ? -4.071 -62.910 13.350 1.00 22.43 277 PRO C N 1
ATOM 7079 C CA . PRO C 1 276 ? -5.062 -63.196 14.391 1.00 28.44 277 PRO C CA 1
ATOM 7080 C C . PRO C 1 276 ? -5.269 -64.693 14.519 1.00 27.10 277 PRO C C 1
ATOM 7081 O O . PRO C 1 276 ? -5.169 -65.441 13.544 1.00 26.92 277 PRO C O 1
ATOM 7085 N N . VAL C 1 277 ? -5.546 -65.134 15.744 1.00 28.18 278 VAL C N 1
ATOM 7086 C CA . VAL C 1 277 ? -6.021 -66.500 15.935 1.00 30.93 278 VAL C CA 1
ATOM 7087 C C . VAL C 1 277 ? -7.452 -66.573 15.426 1.00 36.25 278 VAL C C 1
ATOM 7088 O O . VAL C 1 277 ? -8.313 -65.782 15.829 1.00 37.35 278 VAL C O 1
ATOM 7092 N N . HIS C 1 278 ? -7.707 -67.498 14.515 1.00 38.72 279 HIS C N 1
ATOM 7093 C CA . HIS C 1 278 ? -9.031 -67.633 13.934 1.00 40.84 279 HIS C CA 1
ATOM 7094 C C . HIS C 1 278 ? -9.820 -68.695 14.683 1.00 42.10 279 HIS C C 1
ATOM 7095 O O . HIS C 1 278 ? -9.258 -69.660 15.204 1.00 41.98 279 HIS C O 1
ATOM 7102 N N . GLY C 1 279 ? -11.133 -68.504 14.748 1.00 46.51 280 GLY C N 1
ATOM 7103 C CA . GLY C 1 279 ? -12.024 -69.504 15.284 1.00 48.61 280 GLY C CA 1
ATOM 7104 C C . GLY C 1 279 ? -12.493 -69.266 16.704 1.00 50.94 280 GLY C C 1
ATOM 7105 O O . GLY C 1 279 ? -13.533 -69.804 17.089 1.00 54.12 280 GLY C O 1
ATOM 7106 N N . THR C 1 280 ? -11.758 -68.512 17.505 1.00 51.50 281 THR C N 1
ATOM 7107 C CA . THR C 1 280 ? -12.331 -68.117 18.777 1.00 51.83 281 THR C CA 1
ATOM 7108 C C . THR C 1 280 ? -13.356 -67.016 18.532 1.00 55.60 281 THR C C 1
ATOM 7109 O O . THR C 1 280 ? -13.309 -66.308 17.522 1.00 55.54 281 THR C O 1
ATOM 7113 N N . LYS C 1 281 ? -14.304 -66.890 19.449 1.00 54.33 282 LYS C N 1
ATOM 7114 C CA . LYS C 1 281 ? -15.289 -65.814 19.368 1.00 52.01 282 LYS C CA 1
ATOM 7115 C C . LYS C 1 281 ? -14.922 -64.691 20.325 1.00 53.93 282 LYS C C 1
ATOM 7116 O O . LYS C 1 281 ? -15.746 -64.200 21.100 1.00 56.84 282 LYS C O 1
ATOM 7118 N N . ARG C 1 282 ? -13.653 -64.289 20.279 1.00 50.57 283 ARG C N 1
ATOM 7119 C CA . ARG C 1 282 ? -13.121 -63.228 21.118 1.00 46.73 283 ARG C CA 1
ATOM 7120 C C . ARG C 1 282 ? -12.555 -62.114 20.244 1.00 44.80 283 ARG C C 1
ATOM 7121 O O . ARG C 1 282 ? -12.258 -62.312 19.061 1.00 46.45 283 ARG C O 1
ATOM 7123 N N . ARG C 1 283 ? -12.421 -60.927 20.835 1.00 38.29 284 ARG C N 1
ATOM 7124 C CA . ARG C 1 283 ? -11.753 -59.830 20.150 1.00 39.28 284 ARG C CA 1
ATOM 7125 C C . ARG C 1 283 ? -10.273 -60.154 19.953 1.00 35.91 284 ARG C C 1
ATOM 7126 O O . ARG C 1 283 ? -9.677 -60.919 20.716 1.00 37.12 284 ARG C O 1
ATOM 7128 N N . SER C 1 284 ? -9.680 -59.553 18.920 1.00 38.04 285 SER C N 1
ATOM 7129 C CA . SER C 1 284 ? -8.294 -59.801 18.537 1.00 31.63 285 SER C CA 1
ATOM 7130 C C . SER C 1 284 ? -7.554 -58.475 18.420 1.00 30.01 285 SER C C 1
ATOM 7131 O O . SER C 1 284 ? -7.955 -57.606 17.637 1.00 29.24 285 SER C O 1
ATOM 7134 N N . GLN C 1 285 ? -6.479 -58.320 19.208 1.00 26.29 286 GLN C N 1
ATOM 7135 C CA . GLN C 1 285 ? -5.604 -57.158 19.077 1.00 26.90 286 GLN C CA 1
ATOM 7136 C C . GLN C 1 285 ? -5.039 -57.038 17.661 1.00 24.67 286 GLN C C 1
ATOM 7137 O O . GLN C 1 285 ? -4.883 -55.926 17.140 1.00 21.04 286 GLN C O 1
ATOM 7143 N N . ILE C 1 286 ? -4.732 -58.171 17.019 1.00 22.65 287 ILE C N 1
ATOM 7144 C CA . ILE C 1 286 ? -4.207 -58.137 15.651 1.00 23.81 287 ILE C CA 1
ATOM 7145 C C . ILE C 1 286 ? -5.289 -57.716 14.657 1.00 22.70 287 ILE C C 1
ATOM 7146 O O . ILE C 1 286 ? -5.035 -56.923 13.738 1.00 21.13 287 ILE C O 1
ATOM 7151 N N . GLN C 1 287 ? -6.502 -58.248 14.804 1.00 22.89 288 GLN C N 1
ATOM 7152 C CA . GLN C 1 287 ? -7.577 -57.860 13.892 1.00 25.38 288 GLN C CA 1
ATOM 7153 C C . GLN C 1 287 ? -7.939 -56.386 14.057 1.00 24.05 288 GLN C C 1
ATOM 7154 O O . GLN C 1 287 ? -8.255 -55.700 13.075 1.00 22.99 288 GLN C O 1
ATOM 7160 N N . THR C 1 288 ? -7.880 -55.872 15.287 1.00 24.16 289 THR C N 1
ATOM 7161 C CA . THR C 1 288 ? -8.154 -54.453 15.493 1.00 23.57 289 THR C CA 1
ATOM 7162 C C . THR C 1 288 ? -7.121 -53.587 14.784 1.00 25.10 289 THR C C 1
ATOM 7163 O O . THR C 1 288 ? -7.459 -52.549 14.192 1.00 23.20 289 THR C O 1
ATOM 7167 N N . PHE C 1 289 ? -5.851 -54.002 14.825 1.00 21.25 290 PHE C N 1
ATOM 7168 C CA . PHE C 1 289 ? -4.825 -53.324 14.047 1.00 21.56 290 PHE C CA 1
ATOM 7169 C C . PHE C 1 289 ? -5.196 -53.293 12.569 1.00 18.63 290 PHE C C 1
ATOM 7170 O O . PHE C 1 289 ? -5.218 -52.230 11.944 1.00 20.98 290 PHE C O 1
ATOM 7178 N N . LEU C 1 290 ? -5.409 -54.471 11.974 1.00 19.88 291 LEU C N 1
ATOM 7179 C CA . LEU C 1 290 ? -5.704 -54.541 10.545 1.00 20.04 291 LEU C CA 1
ATOM 7180 C C . LEU C 1 290 ? -6.871 -53.637 10.168 1.00 19.18 291 LEU C C 1
ATOM 7181 O O . LEU C 1 290 ? -6.819 -52.928 9.155 1.00 19.19 291 LEU C O 1
ATOM 7186 N N . ASP C 1 291 ? -7.932 -53.658 10.973 1.00 19.34 292 ASP C N 1
ATOM 7187 C CA . ASP C 1 291 ? -9.115 -52.858 10.667 1.00 23.48 292 ASP C CA 1
ATOM 7188 C C . ASP C 1 291 ? -8.791 -51.368 10.653 1.00 23.84 292 ASP C C 1
ATOM 7189 O O . ASP C 1 291 ? -9.086 -50.666 9.677 1.00 21.34 292 ASP C O 1
ATOM 7194 N N . HIS C 1 292 ? -8.175 -50.866 11.728 1.00 22.51 293 HIS C N 1
ATOM 7195 C CA . HIS C 1 292 ? -7.909 -49.434 11.811 1.00 23.09 293 HIS C CA 1
ATOM 7196 C C . HIS C 1 292 ? -6.831 -49.015 10.831 1.00 22.90 293 HIS C C 1
ATOM 7197 O O . HIS C 1 292 ? -6.888 -47.913 10.272 1.00 22.97 293 HIS C O 1
ATOM 7204 N N . HIS C 1 293 ? -5.826 -49.872 10.630 1.00 21.21 294 HIS C N 1
ATOM 7205 C CA . HIS C 1 293 ? -4.739 -49.552 9.714 1.00 20.76 294 HIS C CA 1
ATOM 7206 C C . HIS C 1 293 ? -5.190 -49.589 8.259 1.00 19.64 294 HIS C C 1
ATOM 7207 O O . HIS C 1 293 ? -4.636 -48.870 7.419 1.00 21.70 294 HIS C O 1
ATOM 7214 N N . GLY C 1 294 ? -6.173 -50.420 7.934 1.00 21.49 295 GLY C N 1
ATOM 7215 C CA . GLY C 1 294 ? -6.596 -50.568 6.558 1.00 21.79 295 GLY C CA 1
ATOM 7216 C C . GLY C 1 294 ? -5.855 -51.619 5.766 1.00 24.49 295 GLY C C 1
ATOM 7217 O O . GLY C 1 294 ? -5.896 -51.579 4.530 1.00 26.73 295 GLY C O 1
ATOM 7218 N N . GLY C 1 295 ? -5.182 -52.560 6.434 1.00 20.04 296 GLY C N 1
ATOM 7219 C CA . GLY C 1 295 ? -4.458 -53.629 5.775 1.00 22.10 296 GLY C CA 1
ATOM 7220 C C . GLY C 1 295 ? -3.253 -54.084 6.588 1.00 21.16 296 GLY C C 1
ATOM 7221 O O . GLY C 1 295 ? -3.086 -53.697 7.750 1.00 19.38 296 GLY C O 1
ATOM 7222 N N . PRO C 1 296 ? -2.403 -54.931 6.001 1.00 19.41 297 PRO C N 1
ATOM 7223 C CA . PRO C 1 296 ? -1.173 -55.344 6.690 1.00 20.07 297 PRO C CA 1
ATOM 7224 C C . PRO C 1 296 ? -0.273 -54.153 6.963 1.00 18.65 297 PRO C C 1
ATOM 7225 O O . PRO C 1 296 ? -0.305 -53.152 6.250 1.00 21.09 297 PRO C O 1
ATOM 7229 N N . GLY C 1 297 ? 0.585 -54.290 7.970 1.00 16.83 298 GLY C N 1
ATOM 7230 C CA . GLY C 1 297 ? 1.476 -53.183 8.291 1.00 19.50 298 GLY C CA 1
ATOM 7231 C C . GLY C 1 297 ? 2.357 -53.496 9.480 1.00 17.75 298 GLY C C 1
ATOM 7232 O O . GLY C 1 297 ? 2.149 -54.480 10.201 1.00 17.76 298 GLY C O 1
ATOM 7233 N N . VAL C 1 298 ? 3.338 -52.617 9.684 1.00 16.40 299 VAL C N 1
ATOM 7234 C CA . VAL C 1 298 ? 4.246 -52.737 10.817 1.00 14.27 299 VAL C CA 1
ATOM 7235 C C . VAL C 1 298 ? 3.465 -52.449 12.091 1.00 17.13 299 VAL C C 1
ATOM 7236 O O . VAL C 1 298 ? 2.858 -51.379 12.236 1.00 18.72 299 VAL C O 1
ATOM 7240 N N . GLN C 1 299 ? 3.451 -53.420 13.003 1.00 15.38 300 GLN C N 1
ATOM 7241 C CA . GLN C 1 299 ? 2.791 -53.316 14.295 1.00 16.19 300 GLN C CA 1
ATOM 7242 C C . GLN C 1 299 ? 3.700 -52.674 15.337 1.00 17.35 300 GLN C C 1
ATOM 7243 O O . GLN C 1 299 ? 3.280 -51.753 16.042 1.00 17.51 300 GLN C O 1
ATOM 7249 N N . HIS C 1 300 ? 4.933 -53.162 15.474 1.00 16.05 301 HIS C N 1
ATOM 7250 C CA . HIS C 1 300 ? 5.838 -52.498 16.394 1.00 17.06 301 HIS C CA 1
ATOM 7251 C C . HIS C 1 300 ? 7.279 -52.671 15.946 1.00 17.64 301 HIS C C 1
ATOM 7252 O O . HIS C 1 300 ? 7.611 -53.533 15.126 1.00 15.70 301 HIS C O 1
ATOM 7259 N N . MET C 1 301 ? 8.117 -51.776 16.467 1.00 15.91 302 MET C N 1
ATOM 7260 C CA . MET C 1 301 ? 9.557 -51.817 16.308 1.00 13.58 302 MET C CA 1
ATOM 7261 C C . MET C 1 301 ? 10.153 -51.867 17.707 1.00 19.40 302 MET C C 1
ATOM 7262 O O . MET C 1 301 ? 9.758 -51.088 18.585 1.00 18.82 302 MET C O 1
ATOM 7267 N N . ALA C 1 302 ? 11.059 -52.808 17.922 1.00 15.77 303 ALA C N 1
ATOM 7268 C CA . ALA C 1 302 ? 11.738 -52.968 19.196 1.00 16.76 303 ALA C CA 1
ATOM 7269 C C . ALA C 1 302 ? 13.100 -52.303 19.088 1.00 16.26 303 ALA C C 1
ATOM 7270 O O . ALA C 1 302 ? 13.879 -52.617 18.181 1.00 15.78 303 ALA C O 1
ATOM 7272 N N . LEU C 1 303 ? 13.361 -51.375 20.004 1.00 15.69 304 LEU C N 1
ATOM 7273 C CA . LEU C 1 303 ? 14.580 -50.579 20.058 1.00 14.77 304 LEU C CA 1
ATOM 7274 C C . LEU C 1 303 ? 15.354 -51.003 21.296 1.00 14.71 304 LEU C C 1
ATOM 7275 O O . LEU C 1 303 ? 14.817 -50.942 22.410 1.00 14.64 304 LEU C O 1
ATOM 7280 N N . ALA C 1 304 ? 16.591 -51.471 21.103 1.00 17.89 305 ALA C N 1
ATOM 7281 C CA . ALA C 1 304 ? 17.405 -51.954 22.208 1.00 15.96 305 ALA C CA 1
ATOM 7282 C C . ALA C 1 304 ? 18.282 -50.851 22.782 1.00 16.76 305 ALA C C 1
ATOM 7283 O O . ALA C 1 304 ? 18.744 -49.952 22.070 1.00 19.46 305 ALA C O 1
ATOM 7285 N N . SER C 1 305 ? 18.515 -50.950 24.088 1.00 15.34 306 SER C N 1
ATOM 7286 C CA . SER C 1 305 ? 19.461 -50.132 24.832 1.00 17.05 306 SER C CA 1
ATOM 7287 C C . SER C 1 305 ? 20.339 -51.054 25.667 1.00 18.96 306 SER C C 1
ATOM 7288 O O . SER C 1 305 ? 19.913 -52.143 26.058 1.00 18.66 306 SER C O 1
ATOM 7291 N N . ASP C 1 306 ? 21.568 -50.614 25.945 1.00 18.93 307 ASP C N 1
ATOM 7292 C CA . ASP C 1 306 ? 22.424 -51.363 26.856 1.00 20.36 307 ASP C CA 1
ATOM 7293 C C . ASP C 1 306 ? 22.145 -51.068 28.326 1.00 24.04 307 ASP C C 1
ATOM 7294 O O . ASP C 1 306 ? 22.692 -51.762 29.191 1.00 23.32 307 ASP C O 1
ATOM 7299 N N . ASP C 1 307 ? 21.306 -50.062 28.627 1.00 18.92 308 ASP C N 1
ATOM 7300 C CA . ASP C 1 307 ? 20.877 -49.752 29.993 1.00 19.09 308 ASP C CA 1
ATOM 7301 C C . ASP C 1 307 ? 19.440 -49.232 29.876 1.00 19.85 308 ASP C C 1
ATOM 7302 O O . ASP C 1 307 ? 19.171 -48.027 29.942 1.00 17.55 308 ASP C O 1
ATOM 7307 N N . VAL C 1 308 ? 18.503 -50.165 29.682 1.00 19.05 309 VAL C N 1
ATOM 7308 C CA . VAL C 1 308 ? 17.121 -49.771 29.397 1.00 15.11 309 VAL C CA 1
ATOM 7309 C C . VAL C 1 308 ? 16.496 -49.048 30.578 1.00 17.84 309 VAL C C 1
ATOM 7310 O O . VAL C 1 308 ? 15.637 -48.172 30.392 1.00 17.58 309 VAL C O 1
ATOM 7314 N N . LEU C 1 309 ? 16.911 -49.374 31.807 1.00 18.76 310 LEU C N 1
ATOM 7315 C CA . LEU C 1 309 ? 16.325 -48.700 32.963 1.00 21.36 310 LEU C CA 1
ATOM 7316 C C . LEU C 1 309 ? 16.668 -47.218 32.959 1.00 22.18 310 LEU C C 1
ATOM 7317 O O . LEU C 1 309 ? 15.802 -46.373 33.208 1.00 20.79 310 LEU C O 1
ATOM 7322 N N . ARG C 1 310 ? 17.923 -46.887 32.659 1.00 18.79 311 ARG C N 1
ATOM 7323 C CA . ARG C 1 310 ? 18.314 -45.492 32.509 1.00 23.16 311 ARG C CA 1
ATOM 7324 C C . ARG C 1 310 ? 17.594 -44.854 31.328 1.00 22.19 311 ARG C C 1
ATOM 7325 O O . ARG C 1 310 ? 17.011 -43.769 31.447 1.00 21.51 311 ARG C O 1
ATOM 7333 N N . THR C 1 311 ? 17.619 -45.528 30.178 1.00 19.65 312 THR C N 1
ATOM 7334 C CA . THR C 1 311 ? 16.922 -45.040 28.993 1.00 17.63 312 THR C CA 1
ATOM 7335 C C . THR C 1 311 ? 15.463 -44.710 29.301 1.00 18.68 312 THR C C 1
ATOM 7336 O O . THR C 1 311 ? 14.966 -43.641 28.933 1.00 17.91 312 THR C O 1
ATOM 7340 N N . LEU C 1 312 ? 14.767 -45.629 29.981 1.00 17.43 313 LEU C N 1
ATOM 7341 C CA . LEU C 1 312 ? 13.336 -45.471 30.227 1.00 17.87 313 LEU C CA 1
ATOM 7342 C C . LEU C 1 312 ? 13.048 -44.364 31.228 1.00 19.62 313 LEU C C 1
ATOM 7343 O O . LEU C 1 312 ? 11.999 -43.709 31.140 1.00 21.44 313 LEU C O 1
ATOM 7348 N N . ARG C 1 313 ? 13.949 -44.140 32.188 1.00 18.40 314 ARG C N 1
ATOM 7349 C CA . ARG C 1 313 ? 13.788 -42.987 33.073 1.00 22.23 314 ARG C CA 1
ATOM 7350 C C . ARG C 1 313 ? 13.767 -41.689 32.274 1.00 21.04 314 ARG C C 1
ATOM 7351 O O . ARG C 1 313 ? 12.956 -40.787 32.529 1.00 21.70 314 ARG C O 1
ATOM 7359 N N . GLU C 1 314 ? 14.638 -41.588 31.283 1.00 20.73 315 GLU C N 1
ATOM 7360 C CA . GLU C 1 314 ? 14.701 -40.383 30.467 1.00 21.99 315 GLU C CA 1
ATOM 7361 C C . GLU C 1 314 ? 13.481 -40.258 29.555 1.00 20.59 315 GLU C C 1
ATOM 7362 O O . GLU C 1 314 ? 12.838 -39.204 29.499 1.00 18.73 315 GLU C O 1
ATOM 7368 N N . MET C 1 315 ? 13.118 -41.338 28.857 1.00 18.01 316 MET C N 1
ATOM 7369 C CA . MET C 1 315 ? 11.929 -41.289 28.007 1.00 18.33 316 MET C CA 1
ATOM 7370 C C . MET C 1 315 ? 10.672 -40.995 28.817 1.00 17.41 316 MET C C 1
ATOM 7371 O O . MET C 1 315 ? 9.804 -40.227 28.381 1.00 18.36 316 MET C O 1
ATOM 7376 N N . GLN C 1 316 ? 10.555 -41.590 30.002 1.00 17.47 317 GLN C N 1
ATOM 7377 C CA . GLN C 1 316 ? 9.327 -41.389 30.755 1.00 20.65 317 GLN C CA 1
ATOM 7378 C C . GLN C 1 316 ? 9.217 -39.973 31.308 1.00 18.57 317 GLN C C 1
ATOM 7379 O O . GLN C 1 316 ? 8.095 -39.492 31.503 1.00 21.35 317 GLN C O 1
ATOM 7385 N N . ALA C 1 317 ? 10.338 -39.275 31.502 1.00 19.38 318 ALA C N 1
ATOM 7386 C CA . ALA C 1 317 ? 10.266 -37.881 31.942 1.00 19.64 318 ALA C CA 1
ATOM 7387 C C . ALA C 1 317 ? 9.798 -36.935 30.836 1.00 22.46 318 ALA C C 1
ATOM 7388 O O . ALA C 1 317 ? 9.496 -35.773 31.129 1.00 24.06 318 ALA C O 1
ATOM 7390 N N . ARG C 1 318 ? 9.743 -37.399 29.586 1.00 19.19 319 ARG C N 1
ATOM 7391 C CA . ARG C 1 318 ? 9.255 -36.613 28.459 1.00 22.80 319 ARG C CA 1
ATOM 7392 C C . ARG C 1 318 ? 7.795 -36.895 28.137 1.00 19.51 319 ARG C C 1
ATOM 7393 O O . ARG C 1 318 ? 7.195 -36.142 27.360 1.00 22.11 319 ARG C O 1
ATOM 7401 N N . SER C 1 319 ? 7.221 -37.954 28.720 1.00 18.59 320 SER C N 1
ATOM 7402 C CA . SER C 1 319 ? 5.900 -38.439 28.322 1.00 21.79 320 SER C CA 1
ATOM 7403 C C . SER C 1 319 ? 4.848 -37.337 28.375 1.00 22.62 320 SER C C 1
ATOM 7404 O O . SER C 1 319 ? 4.098 -37.129 27.414 1.00 23.10 320 SER C O 1
ATOM 7407 N N . ALA C 1 320 ? 4.769 -36.626 29.503 1.00 17.54 321 ALA C N 1
ATOM 7408 C CA . ALA C 1 320 ? 3.632 -35.745 29.736 1.00 25.48 321 ALA C CA 1
ATOM 7409 C C . ALA C 1 320 ? 3.618 -34.533 28.812 1.00 23.11 321 ALA C C 1
ATOM 7410 O O . ALA C 1 320 ? 2.543 -33.971 28.576 1.00 25.87 321 ALA C O 1
ATOM 7412 N N . MET C 1 321 ? 4.768 -34.133 28.265 1.00 18.77 322 MET C N 1
ATOM 7413 C CA . MET C 1 321 ? 4.858 -32.947 27.425 1.00 22.13 322 MET C CA 1
ATOM 7414 C C . MET C 1 321 ? 4.987 -33.282 25.950 1.00 20.73 322 MET C C 1
ATOM 7415 O O . MET C 1 321 ? 5.480 -32.462 25.176 1.00 20.57 322 MET C O 1
ATOM 7420 N N . GLY C 1 322 ? 4.530 -34.458 25.532 1.00 21.75 323 GLY C N 1
ATOM 7421 C CA . GLY C 1 322 ? 4.531 -34.799 24.123 1.00 23.50 323 GLY C CA 1
ATOM 7422 C C . GLY C 1 322 ? 5.415 -35.965 23.753 1.00 24.88 323 GLY C C 1
ATOM 7423 O O . GLY C 1 322 ? 5.449 -36.344 22.575 1.00 24.56 323 GLY C O 1
ATOM 7424 N N . GLY C 1 323 ? 6.163 -36.525 24.705 1.00 21.59 324 GLY C N 1
ATOM 7425 C CA . GLY C 1 323 ? 6.857 -37.773 24.467 1.00 22.88 324 GLY C CA 1
ATOM 7426 C C . GLY C 1 323 ? 5.878 -38.927 24.381 1.00 21.35 324 GLY C C 1
ATOM 7427 O O . GLY C 1 323 ? 4.688 -38.728 24.101 1.00 22.17 324 GLY C O 1
ATOM 7428 N N . PHE C 1 324 ? 6.350 -40.141 24.632 1.00 20.47 325 PHE C N 1
ATOM 7429 C CA . PHE C 1 324 ? 5.518 -41.326 24.486 1.00 20.87 325 PHE C CA 1
ATOM 7430 C C . PHE C 1 324 ? 5.071 -41.814 25.851 1.00 19.20 325 PHE C C 1
ATOM 7431 O O . PHE C 1 324 ? 5.883 -41.911 26.775 1.00 24.12 325 PHE C O 1
ATOM 7439 N N . GLU C 1 325 ? 3.776 -42.099 25.970 1.00 22.87 326 GLU C N 1
ATOM 7440 C CA . GLU C 1 325 ? 3.242 -42.802 27.125 1.00 26.57 326 GLU C CA 1
ATOM 7441 C C . GLU C 1 325 ? 3.562 -44.283 27.017 1.00 22.51 326 GLU C C 1
ATOM 7442 O O . GLU C 1 325 ? 3.742 -44.820 25.921 1.00 22.16 326 GLU C O 1
ATOM 7448 N N . PHE C 1 326 ? 3.615 -44.943 28.170 1.00 21.06 327 PHE C N 1
ATOM 7449 C CA . PHE C 1 326 ? 3.919 -46.360 28.257 1.00 18.82 327 PHE C CA 1
ATOM 7450 C C . PHE C 1 326 ? 2.770 -47.108 28.905 1.00 22.76 327 PHE C C 1
ATOM 7451 O O . PHE C 1 326 ? 2.012 -46.543 29.699 1.00 23.27 327 PHE C O 1
ATOM 7459 N N . MET C 1 327 ? 2.655 -48.392 28.563 1.00 19.33 328 MET C N 1
ATOM 7460 C CA . MET C 1 327 ? 1.699 -49.251 29.242 1.00 24.99 328 MET C CA 1
ATOM 7461 C C . MET C 1 327 ? 1.960 -49.238 30.744 1.00 24.07 328 MET C C 1
ATOM 7462 O O . MET C 1 327 ? 3.107 -49.354 31.192 1.00 23.11 328 MET C O 1
ATOM 7467 N N . ALA C 1 328 ? 0.882 -49.083 31.511 1.00 25.26 329 ALA C N 1
ATOM 7468 C CA . ALA C 1 328 ? 0.960 -48.950 32.955 1.00 26.84 329 ALA C CA 1
ATOM 7469 C C . ALA C 1 328 ? 1.686 -50.144 33.578 1.00 26.16 329 ALA C C 1
ATOM 7470 O O . ALA C 1 328 ? 1.578 -51.267 33.085 1.00 25.61 329 ALA C O 1
ATOM 7472 N N . PRO C 1 329 ? 2.409 -49.932 34.677 1.00 25.14 330 PRO C N 1
ATOM 7473 C CA . PRO C 1 329 ? 3.130 -51.038 35.321 1.00 24.78 330 PRO C CA 1
ATOM 7474 C C . PRO C 1 329 ? 2.176 -52.109 35.824 1.00 25.42 330 PRO C C 1
ATOM 7475 O O . PRO C 1 329 ? 1.068 -51.805 36.295 1.00 22.05 330 PRO C O 1
ATOM 7479 N N . PRO C 1 330 ? 2.558 -53.383 35.711 1.00 25.25 331 PRO C N 1
ATOM 7480 C CA . PRO C 1 330 ? 1.822 -54.447 36.410 1.00 27.66 331 PRO C CA 1
ATOM 7481 C C . PRO C 1 330 ? 1.864 -54.236 37.915 1.00 29.09 331 PRO C C 1
ATOM 7482 O O . PRO C 1 330 ? 2.625 -53.419 38.433 1.00 25.63 331 PRO C O 1
ATOM 7486 N N . THR C 1 331 ? 1.042 -55.008 38.626 1.00 29.79 332 THR C N 1
ATOM 7487 C CA . THR C 1 331 ? 0.986 -54.919 40.081 1.00 31.34 332 THR C CA 1
ATOM 7488 C C . THR C 1 331 ? 2.223 -55.549 40.717 1.00 28.94 332 THR C C 1
ATOM 7489 O O . THR C 1 331 ? 2.989 -56.274 40.073 1.00 24.75 332 THR C O 1
ATOM 7493 N N . SER C 1 332 ? 2.394 -55.289 42.022 1.00 26.66 333 SER C N 1
ATOM 7494 C CA . SER C 1 332 ? 3.535 -55.836 42.754 1.00 25.30 333 SER C CA 1
ATOM 7495 C C . SER C 1 332 ? 3.556 -57.366 42.759 1.00 29.63 333 SER C C 1
ATOM 7496 O O . SER C 1 332 ? 4.631 -57.961 42.917 1.00 26.60 333 SER C O 1
ATOM 7499 N N . ASP C 1 333 ? 2.404 -58.021 42.582 1.00 25.94 334 ASP C N 1
ATOM 7500 C CA . ASP C 1 333 ? 2.392 -59.479 42.512 1.00 27.80 334 ASP C CA 1
ATOM 7501 C C . ASP C 1 333 ? 3.143 -59.973 41.285 1.00 26.48 334 ASP C C 1
ATOM 7502 O O . ASP C 1 333 ? 3.853 -60.983 41.347 1.00 22.17 334 ASP C O 1
ATOM 7507 N N . TYR C 1 334 ? 3.006 -59.264 40.163 1.00 26.24 335 TYR C N 1
ATOM 7508 C CA . TYR C 1 334 ? 3.775 -59.621 38.974 1.00 24.71 335 TYR C CA 1
ATOM 7509 C C . TYR C 1 334 ? 5.271 -59.603 39.261 1.00 20.87 335 TYR C C 1
ATOM 7510 O O . TYR C 1 334 ? 6.005 -60.496 38.825 1.00 21.11 335 TYR C O 1
ATOM 7519 N N . TYR C 1 335 ? 5.738 -58.600 40.014 1.00 22.75 336 TYR C N 1
ATOM 7520 C CA . TYR C 1 335 ? 7.168 -58.454 40.254 1.00 21.30 336 TYR C CA 1
ATOM 7521 C C . TYR C 1 335 ? 7.673 -59.410 41.327 1.00 23.15 336 TYR C C 1
ATOM 7522 O O . TYR C 1 335 ? 8.854 -59.765 41.322 1.00 23.23 336 TYR C O 1
ATOM 7531 N N . ASP C 1 336 ? 6.811 -59.862 42.238 1.00 26.95 337 ASP C N 1
ATOM 7532 C CA . ASP C 1 336 ? 7.206 -61.000 43.062 1.00 27.85 337 ASP C CA 1
ATOM 7533 C C . ASP C 1 336 ? 7.440 -62.231 42.198 1.00 24.36 337 ASP C C 1
ATOM 7534 O O . ASP C 1 336 ? 8.325 -63.041 42.494 1.00 24.28 337 ASP C O 1
ATOM 7539 N N . GLY C 1 337 ? 6.686 -62.366 41.106 1.00 23.91 338 GLY C N 1
ATOM 7540 C CA . GLY C 1 337 ? 6.955 -63.435 40.162 1.00 23.80 338 GLY C CA 1
ATOM 7541 C C . GLY C 1 337 ? 8.282 -63.260 39.448 1.00 25.43 338 GLY C C 1
ATOM 7542 O O . GLY C 1 337 ? 8.990 -64.235 39.188 1.00 24.07 338 GLY C O 1
ATOM 7543 N N . VAL C 1 338 ? 8.627 -62.015 39.111 1.00 22.61 339 VAL C N 1
ATOM 7544 C CA . VAL C 1 338 ? 9.926 -61.722 38.504 1.00 24.26 339 VAL C CA 1
ATOM 7545 C C . VAL C 1 338 ? 11.058 -62.182 39.417 1.00 22.01 339 VAL C C 1
ATOM 7546 O O . VAL C 1 338 ? 12.047 -62.775 38.969 1.00 24.69 339 VAL C O 1
ATOM 7550 N N . ARG C 1 339 ? 10.921 -61.927 40.715 1.00 24.02 340 ARG C N 1
ATOM 7551 C CA . ARG C 1 339 ? 11.940 -62.351 41.664 1.00 25.53 340 ARG C CA 1
ATOM 7552 C C . ARG C 1 339 ? 12.132 -63.860 41.637 1.00 27.30 340 ARG C C 1
ATOM 7553 O O . ARG C 1 339 ? 13.269 -64.343 41.629 1.00 29.66 340 ARG C O 1
ATOM 7561 N N . ARG C 1 340 ? 11.035 -64.621 41.602 1.00 28.17 341 ARG C N 1
ATOM 7562 C CA . ARG C 1 340 ? 11.139 -66.079 41.509 1.00 28.89 341 ARG C CA 1
ATOM 7563 C C . ARG C 1 340 ? 11.763 -66.519 40.190 1.00 31.30 341 ARG C C 1
ATOM 7564 O O . ARG C 1 340 ? 12.632 -67.400 40.163 1.00 28.76 341 ARG C O 1
ATOM 7572 N N . ARG C 1 341 ? 11.320 -65.931 39.082 1.00 25.70 342 ARG C N 1
ATOM 7573 C CA . ARG C 1 341 ? 11.762 -66.389 37.775 1.00 26.62 342 ARG C CA 1
ATOM 7574 C C . ARG C 1 341 ? 13.143 -65.871 37.397 1.00 28.98 342 ARG C C 1
ATOM 7575 O O . ARG C 1 341 ? 13.843 -66.521 36.614 1.00 24.54 342 ARG C O 1
ATOM 7583 N N . ALA C 1 342 ? 13.555 -64.702 37.917 1.00 25.06 343 ALA C N 1
ATOM 7584 C CA . ALA C 1 342 ? 14.771 -64.081 37.400 1.00 28.92 343 ALA C CA 1
ATOM 7585 C C . ALA C 1 342 ? 15.621 -63.435 38.488 1.00 30.02 343 ALA C C 1
ATOM 7586 O O . ALA C 1 342 ? 16.493 -62.620 38.171 1.00 26.82 343 ALA C O 1
ATOM 7588 N N . GLY C 1 343 ? 15.401 -63.778 39.757 1.00 26.20 344 GLY C N 1
ATOM 7589 C CA . GLY C 1 343 ? 16.200 -63.208 40.824 1.00 28.12 344 GLY C CA 1
ATOM 7590 C C . GLY C 1 343 ? 17.647 -63.650 40.825 1.00 27.68 344 GLY C C 1
ATOM 7591 O O . GLY C 1 343 ? 18.463 -63.050 41.530 1.00 32.98 344 GLY C O 1
ATOM 7592 N N . ASP C 1 344 ? 17.987 -64.691 40.070 1.00 31.89 345 ASP C N 1
ATOM 7593 C CA . ASP C 1 344 ? 19.380 -65.109 39.973 1.00 32.05 345 ASP C CA 1
ATOM 7594 C C . ASP C 1 344 ? 20.179 -64.273 38.985 1.00 34.14 345 ASP C C 1
ATOM 7595 O O . ASP C 1 344 ? 21.413 -64.342 38.995 1.00 33.30 345 ASP C O 1
ATOM 7600 N N . VAL C 1 345 ? 19.517 -63.492 38.135 1.00 30.51 346 VAL C N 1
ATOM 7601 C CA . VAL C 1 345 ? 20.197 -62.648 37.170 1.00 30.27 346 VAL C CA 1
ATOM 7602 C C . VAL C 1 345 ? 20.027 -61.169 37.496 1.00 25.84 346 VAL C C 1
ATOM 7603 O O . VAL C 1 345 ? 20.999 -60.413 37.456 1.00 29.30 346 VAL C O 1
ATOM 7607 N N . LEU C 1 346 ? 18.812 -60.741 37.844 1.00 23.72 347 LEU C N 1
ATOM 7608 C CA . LEU C 1 346 ? 18.531 -59.355 38.194 1.00 24.31 347 LEU C CA 1
ATOM 7609 C C . LEU C 1 346 ? 18.616 -59.181 39.702 1.00 23.49 347 LEU C C 1
ATOM 7610 O O . LEU C 1 346 ? 18.109 -60.014 40.460 1.00 25.05 347 LEU C O 1
ATOM 7615 N N . THR C 1 347 ? 19.256 -58.098 40.132 1.00 24.52 348 THR C N 1
ATOM 7616 C CA . THR C 1 347 ? 19.288 -57.765 41.549 1.00 25.00 348 THR C CA 1
ATOM 7617 C C . THR C 1 347 ? 17.929 -57.256 42.029 1.00 25.95 348 THR C C 1
ATOM 7618 O O . THR C 1 347 ? 17.062 -56.855 41.242 1.00 23.44 348 THR C O 1
ATOM 7622 N N . GLU C 1 348 ? 17.756 -57.270 43.354 1.00 21.66 349 GLU C N 1
ATOM 7623 C CA . GLU C 1 348 ? 16.556 -56.700 43.958 1.00 26.25 349 GLU C CA 1
ATOM 7624 C C . GLU C 1 348 ? 16.381 -55.240 43.555 1.00 27.02 349 GLU C C 1
ATOM 7625 O O . GLU C 1 348 ? 15.266 -54.803 43.239 1.00 24.39 349 GLU C O 1
ATOM 7631 N N . ALA C 1 349 ? 17.478 -54.474 43.546 1.00 26.58 350 ALA C N 1
ATOM 7632 C CA . ALA C 1 349 ? 17.406 -53.071 43.147 1.00 24.27 350 ALA C CA 1
ATOM 7633 C C . ALA C 1 349 ? 16.936 -52.932 41.703 1.00 25.92 350 ALA C C 1
ATOM 7634 O O . ALA C 1 349 ? 16.090 -52.080 41.395 1.00 25.77 350 ALA C O 1
ATOM 7636 N N . GLN C 1 350 ? 17.465 -53.769 40.804 1.00 22.21 351 GLN C N 1
ATOM 7637 C CA . GLN C 1 350 ? 17.001 -53.755 39.417 1.00 24.99 351 GLN C CA 1
ATOM 7638 C C . GLN C 1 350 ? 15.517 -54.086 39.312 1.00 22.47 351 GLN C C 1
ATOM 7639 O O . GLN C 1 350 ? 14.796 -53.494 38.499 1.00 23.95 351 GLN C O 1
ATOM 7645 N N . ILE C 1 351 ? 15.041 -55.051 40.100 1.00 23.19 352 ILE C N 1
ATOM 7646 C CA . ILE C 1 351 ? 13.634 -55.421 39.993 1.00 23.72 352 ILE C CA 1
ATOM 7647 C C . ILE C 1 351 ? 12.757 -54.326 40.585 1.00 23.07 352 ILE C C 1
ATOM 7648 O O . ILE C 1 351 ? 11.706 -53.981 40.028 1.00 22.45 352 ILE C O 1
ATOM 7653 N N . LYS C 1 352 ? 13.191 -53.731 41.699 1.00 21.35 353 LYS C N 1
ATOM 7654 C CA . LYS C 1 352 ? 12.455 -52.598 42.245 1.00 21.46 353 LYS C CA 1
ATOM 7655 C C . LYS C 1 352 ? 12.337 -51.479 41.214 1.00 20.94 353 LYS C C 1
ATOM 7656 O O . LYS C 1 352 ? 11.269 -50.873 41.061 1.00 22.55 353 LYS C O 1
ATOM 7658 N N . GLU C 1 353 ? 13.404 -51.217 40.461 1.00 21.75 354 GLU C N 1
ATOM 7659 C CA . GLU C 1 353 ? 13.308 -50.187 39.429 1.00 23.92 354 GLU C CA 1
ATOM 7660 C C . GLU C 1 353 ? 12.430 -50.640 38.259 1.00 22.36 354 GLU C C 1
ATOM 7661 O O . GLU C 1 353 ? 11.703 -49.827 37.674 1.00 17.65 354 GLU C O 1
ATOM 7667 N N . CYS C 1 354 ? 12.491 -51.929 37.899 1.00 19.88 355 CYS C N 1
ATOM 7668 C CA . CYS C 1 354 ? 11.590 -52.456 36.877 1.00 20.31 355 CYS C CA 1
ATOM 7669 C C . CYS C 1 354 ? 10.139 -52.169 37.228 1.00 19.01 355 CYS C C 1
ATOM 7670 O O . CYS C 1 354 ? 9.351 -51.743 36.374 1.00 18.16 355 CYS C O 1
ATOM 7673 N N . GLN C 1 355 ? 9.765 -52.386 38.490 1.00 20.67 356 GLN C N 1
ATOM 7674 C CA . GLN C 1 355 ? 8.385 -52.132 38.893 1.00 19.91 356 GLN C CA 1
ATOM 7675 C C . GLN C 1 355 ? 8.041 -50.650 38.815 1.00 20.36 356 GLN C C 1
ATOM 7676 O O . GLN C 1 355 ? 6.942 -50.283 38.382 1.00 18.29 356 GLN C O 1
ATOM 7682 N N . GLU C 1 356 ? 8.961 -49.784 39.236 1.00 22.59 357 GLU C N 1
ATOM 7683 C CA . GLU C 1 356 ? 8.692 -48.351 39.185 1.00 22.25 357 GLU C CA 1
ATOM 7684 C C . GLU C 1 356 ? 8.427 -47.888 37.756 1.00 22.07 357 GLU C C 1
ATOM 7685 O O . GLU C 1 356 ? 7.523 -47.076 37.511 1.00 23.62 357 GLU C O 1
ATOM 7691 N N . LEU C 1 357 ? 9.189 -48.416 36.794 1.00 19.42 358 LEU C N 1
ATOM 7692 C CA . LEU C 1 357 ? 9.042 -48.023 35.399 1.00 22.37 358 LEU C CA 1
ATOM 7693 C C . LEU C 1 357 ? 7.994 -48.835 34.649 1.00 22.58 358 LEU C C 1
ATOM 7694 O O . LEU C 1 357 ? 7.517 -48.387 33.601 1.00 21.11 358 LEU C O 1
ATOM 7699 N N . GLY C 1 358 ? 7.627 -50.005 35.152 1.00 18.42 359 GLY C N 1
ATOM 7700 C CA . GLY C 1 358 ? 6.700 -50.867 34.449 1.00 17.71 359 GLY C CA 1
ATOM 7701 C C . GLY C 1 358 ? 7.318 -51.791 33.420 1.00 18.06 359 GLY C C 1
ATOM 7702 O O . GLY C 1 358 ? 6.591 -52.295 32.550 1.00 18.52 359 GLY C O 1
ATOM 7703 N N . VAL C 1 359 ? 8.638 -52.034 33.466 1.00 19.63 360 VAL C N 1
ATOM 7704 C CA . VAL C 1 359 ? 9.216 -52.939 32.473 1.00 17.56 360 VAL C CA 1
ATOM 7705 C C . VAL C 1 359 ? 8.888 -54.379 32.850 1.00 18.19 360 VAL C C 1
ATOM 7706 O O . VAL C 1 359 ? 8.782 -54.747 34.030 1.00 17.52 360 VAL C O 1
ATOM 7710 N N . LEU C 1 360 ? 8.686 -55.190 31.819 1.00 16.54 361 LEU C N 1
ATOM 7711 C CA . LEU C 1 360 ? 8.369 -56.597 31.947 1.00 19.29 361 LEU C CA 1
ATOM 7712 C C . LEU C 1 360 ? 9.627 -57.428 31.740 1.00 17.80 361 LEU C C 1
ATOM 7713 O O . LEU C 1 360 ? 10.556 -57.019 31.038 1.00 17.02 361 LEU C O 1
ATOM 7718 N N . VAL C 1 361 ? 9.639 -58.617 32.336 1.00 16.91 362 VAL C N 1
ATOM 7719 C CA . VAL C 1 361 ? 10.836 -59.448 32.383 1.00 17.77 362 VAL C CA 1
ATOM 7720 C C . VAL C 1 361 ? 10.459 -60.854 31.949 1.00 19.30 362 VAL C C 1
ATOM 7721 O O . VAL C 1 361 ? 9.574 -61.474 32.548 1.00 23.33 362 VAL C O 1
ATOM 7725 N N . ASP C 1 362 ? 11.120 -61.351 30.911 1.00 21.03 363 ASP C N 1
ATOM 7726 C CA . ASP C 1 362 ? 10.971 -62.740 30.494 1.00 20.49 363 ASP C CA 1
ATOM 7727 C C . ASP C 1 362 ? 12.349 -63.367 30.366 1.00 22.82 363 ASP C C 1
ATOM 7728 O O . ASP C 1 362 ? 13.370 -62.680 30.312 1.00 21.32 363 ASP C O 1
ATOM 7733 N N . ARG C 1 363 ? 12.363 -64.695 30.307 1.00 28.73 364 ARG C N 1
ATOM 7734 C CA . ARG C 1 363 ? 13.606 -65.444 30.328 1.00 26.34 364 ARG C CA 1
ATOM 7735 C C . ARG C 1 363 ? 13.391 -66.749 29.575 1.00 32.61 364 ARG C C 1
ATOM 7736 O O . ARG C 1 363 ? 12.286 -67.302 29.576 1.00 30.37 364 ARG C O 1
ATOM 7744 N N . ASP C 1 364 ? 14.439 -67.212 28.897 1.00 31.61 365 ASP C N 1
ATOM 7745 C CA . ASP C 1 364 ? 14.422 -68.518 28.249 1.00 30.96 365 ASP C CA 1
ATOM 7746 C C . ASP C 1 364 ? 15.718 -69.223 28.636 1.00 33.69 365 ASP C C 1
ATOM 7747 O O . ASP C 1 364 ? 16.427 -68.797 29.557 1.00 33.73 365 ASP C O 1
ATOM 7752 N N . ASP C 1 365 ? 16.057 -70.295 27.910 1.00 32.06 366 ASP C N 1
ATOM 7753 C CA . ASP C 1 365 ? 17.242 -71.067 28.262 1.00 32.05 366 ASP C CA 1
ATOM 7754 C C . ASP C 1 365 ? 18.517 -70.255 28.104 1.00 35.42 366 ASP C C 1
ATOM 7755 O O . ASP C 1 365 ? 19.493 -70.494 28.821 1.00 42.24 366 ASP C O 1
ATOM 7757 N N . GLN C 1 366 ? 18.528 -69.277 27.202 1.00 32.92 367 GLN C N 1
ATOM 7758 C CA . GLN C 1 366 ? 19.757 -68.549 26.915 1.00 30.86 367 GLN C CA 1
ATOM 7759 C C . GLN C 1 366 ? 19.925 -67.284 27.759 1.00 34.81 367 GLN C C 1
ATOM 7760 O O . GLN C 1 366 ? 21.028 -67.016 28.246 1.00 34.21 367 GLN C O 1
ATOM 7762 N N . GLY C 1 367 ? 18.874 -66.490 27.953 1.00 24.85 368 GLY C N 1
ATOM 7763 C CA . GLY C 1 367 ? 19.077 -65.224 28.627 1.00 25.86 368 GLY C CA 1
ATOM 7764 C C . GLY C 1 367 ? 17.787 -64.578 29.079 1.00 22.44 368 GLY C C 1
ATOM 7765 O O . GLY C 1 367 ? 16.730 -65.214 29.124 1.00 25.57 368 GLY C O 1
ATOM 7766 N N . VAL C 1 368 ? 17.890 -63.293 29.422 1.00 22.79 369 VAL C N 1
ATOM 7767 C CA . VAL C 1 368 ? 16.795 -62.539 30.026 1.00 19.84 369 VAL C CA 1
ATOM 7768 C C . VAL C 1 368 ? 16.450 -61.347 29.144 1.00 19.21 369 VAL C C 1
ATOM 7769 O O . VAL C 1 368 ? 17.341 -60.661 28.629 1.00 19.34 369 VAL C O 1
ATOM 7773 N N . LEU C 1 369 ? 15.151 -61.115 28.959 1.00 20.16 370 LEU C N 1
ATOM 7774 C CA . LEU C 1 369 ? 14.639 -60.007 28.164 1.00 20.47 370 LEU C CA 1
ATOM 7775 C C . LEU C 1 369 ? 13.923 -59.038 29.089 1.00 17.64 370 LEU C C 1
ATOM 7776 O O . LEU C 1 369 ? 12.996 -59.436 29.804 1.00 18.23 370 LEU C O 1
ATOM 7781 N N . LEU C 1 370 ? 14.365 -57.781 29.089 1.00 15.31 371 LEU C N 1
ATOM 7782 C CA . LEU C 1 370 ? 13.609 -56.685 29.676 1.00 16.37 371 LEU C CA 1
ATOM 7783 C C . LEU C 1 370 ? 12.911 -55.957 28.545 1.00 17.51 371 LEU C C 1
ATOM 7784 O O . LEU C 1 370 ? 13.556 -55.582 27.562 1.00 16.06 371 LEU C O 1
ATOM 7789 N N . GLN C 1 371 ? 11.600 -55.766 28.674 1.00 16.27 372 GLN C N 1
ATOM 7790 C CA . GLN C 1 371 ? 10.849 -55.139 27.603 1.00 16.13 372 GLN C CA 1
ATOM 7791 C C . GLN C 1 371 ? 9.746 -54.276 28.199 1.00 15.74 372 GLN C C 1
ATOM 7792 O O . GLN C 1 371 ? 9.207 -54.569 29.273 1.00 15.50 372 GLN C O 1
ATOM 7798 N N . ILE C 1 372 ? 9.422 -53.194 27.493 1.00 16.01 373 ILE C N 1
ATOM 7799 C CA . ILE C 1 372 ? 8.236 -52.409 27.800 1.00 16.36 373 ILE C CA 1
ATOM 7800 C C . ILE C 1 372 ? 7.668 -51.892 26.488 1.00 15.20 373 ILE C C 1
ATOM 7801 O O . ILE C 1 372 ? 8.391 -51.708 25.503 1.00 15.76 373 ILE C O 1
ATOM 7806 N N . PHE C 1 373 ? 6.365 -51.648 26.481 1.00 14.40 374 PHE C N 1
ATOM 7807 C CA . PHE C 1 373 ? 5.670 -51.180 25.294 1.00 15.04 374 PHE C CA 1
ATOM 7808 C C . PHE C 1 373 ? 5.107 -49.789 25.526 1.00 15.66 374 PHE C C 1
ATOM 7809 O O . PHE C 1 373 ? 4.565 -49.495 26.598 1.00 17.09 374 PHE C O 1
ATOM 7817 N N . THR C 1 374 ? 5.254 -48.933 24.518 1.00 16.82 375 THR C N 1
ATOM 7818 C CA . THR C 1 374 ? 4.545 -47.663 24.519 1.00 14.69 375 THR C CA 1
ATOM 7819 C C . THR C 1 374 ? 3.081 -47.883 24.164 1.00 17.16 375 THR C C 1
ATOM 7820 O O . THR C 1 374 ? 2.700 -48.882 23.542 1.00 17.98 375 THR C O 1
ATOM 7824 N N . LYS C 1 375 ? 2.253 -46.922 24.559 1.00 17.31 376 LYS C N 1
ATOM 7825 C CA . LYS C 1 375 ? 0.951 -46.797 23.939 1.00 18.84 376 LYS C CA 1
ATOM 7826 C C . LYS C 1 375 ? 1.156 -46.449 22.467 1.00 17.67 376 LYS C C 1
ATOM 7827 O O . LYS C 1 375 ? 2.257 -46.063 22.071 1.00 17.46 376 LYS C O 1
ATOM 7833 N N . PRO C 1 376 ? 0.120 -46.590 21.634 1.00 23.16 377 PRO C N 1
ATOM 7834 C CA . PRO C 1 376 ? 0.264 -46.241 20.212 1.00 19.92 377 PRO C CA 1
ATOM 7835 C C . PRO C 1 376 ? 0.882 -44.862 20.009 1.00 20.12 377 PRO C C 1
ATOM 7836 O O . PRO C 1 376 ? 0.581 -43.908 20.734 1.00 19.34 377 PRO C O 1
ATOM 7840 N N . VAL C 1 377 ? 1.769 -44.765 19.014 1.00 18.72 378 VAL C N 1
ATOM 7841 C CA . VAL C 1 377 ? 2.536 -43.547 18.783 1.00 18.50 378 VAL C CA 1
ATOM 7842 C C . VAL C 1 377 ? 1.900 -42.639 17.740 1.00 20.91 378 VAL C C 1
ATOM 7843 O O . VAL C 1 377 ? 2.393 -41.521 17.530 1.00 19.90 378 VAL C O 1
ATOM 7847 N N . GLY C 1 378 ? 0.813 -43.073 17.087 1.00 21.01 379 GLY C N 1
ATOM 7848 C CA . GLY C 1 378 ? 0.053 -42.208 16.195 1.00 19.23 379 GLY C CA 1
ATOM 7849 C C . GLY C 1 378 ? -1.367 -42.001 16.684 1.00 22.11 379 GLY C C 1
ATOM 7850 O O . GLY C 1 378 ? -1.638 -42.209 17.871 1.00 24.00 379 GLY C O 1
ATOM 7851 N N . ASP C 1 379 ? -2.289 -41.592 15.797 1.00 22.05 380 ASP C N 1
ATOM 7852 C CA . ASP C 1 379 ? -3.673 -41.371 16.220 1.00 21.34 380 ASP C CA 1
ATOM 7853 C C . ASP C 1 379 ? -4.432 -42.676 16.404 1.00 24.64 380 ASP C C 1
ATOM 7854 O O . ASP C 1 379 ? -5.311 -42.768 17.265 1.00 23.38 380 ASP C O 1
ATOM 7859 N N . ARG C 1 380 ? -4.129 -43.699 15.566 1.00 17.90 381 ARG C N 1
ATOM 7860 C CA . ARG C 1 380 ? -4.889 -44.931 15.554 1.00 21.83 381 ARG C CA 1
ATOM 7861 C C . ARG C 1 380 ? -4.271 -45.961 16.488 1.00 22.23 381 ARG C C 1
ATOM 7862 O O . ARG C 1 380 ? -3.069 -45.917 16.767 1.00 21.42 381 ARG C O 1
ATOM 7870 N N . PRO C 1 381 ? -5.065 -46.881 17.000 1.00 22.94 382 PRO C N 1
ATOM 7871 C CA . PRO C 1 381 ? -4.499 -47.942 17.840 1.00 23.24 382 PRO C CA 1
ATOM 7872 C C . PRO C 1 381 ? -3.731 -48.962 17.013 1.00 23.44 382 PRO C C 1
ATOM 7873 O O . PRO C 1 381 ? -4.078 -50.151 17.000 1.00 27.30 382 PRO C O 1
ATOM 7877 N N . THR C 1 382 ? -2.686 -48.508 16.317 1.00 22.83 383 THR C N 1
ATOM 7878 C CA . THR C 1 382 ? -1.954 -49.371 15.396 1.00 19.87 383 THR C CA 1
ATOM 7879 C C . THR C 1 382 ? -0.484 -49.488 15.795 1.00 18.05 383 THR C C 1
ATOM 7880 O O . THR C 1 382 ? -0.126 -50.353 16.594 1.00 18.85 383 THR C O 1
ATOM 7884 N N . LEU C 1 383 ? 0.370 -48.641 15.233 1.00 17.67 384 LEU C N 1
ATOM 7885 C CA . LEU C 1 383 ? 1.806 -48.723 15.494 1.00 16.32 384 LEU C CA 1
ATOM 7886 C C . LEU C 1 383 ? 2.135 -48.340 16.936 1.00 18.61 384 LEU C C 1
ATOM 7887 O O . LEU C 1 383 ? 1.622 -47.347 17.471 1.00 16.89 384 LEU C O 1
ATOM 7892 N N . PHE C 1 384 ? 3.000 -49.147 17.567 1.00 17.57 385 PHE C N 1
ATOM 7893 C CA . PHE C 1 384 ? 3.560 -48.829 18.873 1.00 15.05 385 PHE C CA 1
ATOM 7894 C C . PHE C 1 384 ? 5.025 -49.257 18.888 1.00 17.31 385 PHE C C 1
ATOM 7895 O O . PHE C 1 384 ? 5.525 -49.870 17.947 1.00 15.75 385 PHE C O 1
ATOM 7903 N N . LEU C 1 385 ? 5.716 -48.918 19.973 1.00 16.21 386 LEU C N 1
ATOM 7904 C CA . LEU C 1 385 ? 7.138 -49.175 20.126 1.00 14.88 386 LEU C CA 1
ATOM 7905 C C . LEU C 1 385 ? 7.364 -50.132 21.291 1.00 16.43 386 LEU C C 1
ATOM 7906 O O . LEU C 1 385 ? 6.580 -50.172 22.245 1.00 14.10 386 LEU C O 1
ATOM 7911 N N . GLU C 1 386 ? 8.454 -50.897 21.211 1.00 16.85 387 GLU C N 1
ATOM 7912 C CA . GLU C 1 386 ? 8.945 -51.713 22.313 1.00 15.76 387 GLU C CA 1
ATOM 7913 C C . GLU C 1 386 ? 10.372 -51.272 22.629 1.00 14.27 387 GLU C C 1
ATOM 7914 O O . GLU C 1 386 ? 11.187 -51.111 21.717 1.00 17.12 387 GLU C O 1
ATOM 7920 N N . ILE C 1 387 ? 10.665 -51.052 23.908 1.00 14.17 388 ILE C N 1
ATOM 7921 C CA . ILE C 1 387 ? 11.998 -50.671 24.374 1.00 14.57 388 ILE C CA 1
ATOM 7922 C C . ILE C 1 387 ? 12.543 -51.839 25.182 1.00 14.70 388 ILE C C 1
ATOM 7923 O O . ILE C 1 387 ? 11.847 -52.362 26.060 1.00 16.41 388 ILE C O 1
ATOM 7928 N N . ILE C 1 388 ? 13.781 -52.271 24.892 1.00 13.92 389 ILE C N 1
ATOM 7929 C CA . ILE C 1 388 ? 14.260 -53.524 25.461 1.00 16.46 389 ILE C CA 1
ATOM 7930 C C . ILE C 1 388 ? 15.725 -53.455 25.867 1.00 15.03 389 ILE C C 1
ATOM 7931 O O . ILE C 1 388 ? 16.489 -52.603 25.416 1.00 15.23 389 ILE C O 1
ATOM 7936 N N . GLN C 1 389 ? 16.098 -54.399 26.729 1.00 16.28 390 GLN C N 1
ATOM 7937 C CA . GLN C 1 389 ? 17.479 -54.806 26.958 1.00 13.81 390 GLN C CA 1
ATOM 7938 C C . GLN C 1 389 ? 17.505 -56.324 27.040 1.00 15.85 390 GLN C C 1
ATOM 7939 O O . GLN C 1 389 ? 16.598 -56.928 27.613 1.00 16.45 390 GLN C O 1
ATOM 7945 N N . ARG C 1 390 ? 18.539 -56.937 26.458 1.00 16.78 391 ARG C N 1
ATOM 7946 C CA . ARG C 1 390 ? 18.765 -58.375 26.542 1.00 16.25 391 ARG C CA 1
ATOM 7947 C C . ARG C 1 390 ? 20.031 -58.631 27.354 1.00 19.05 391 ARG C C 1
ATOM 7948 O O . ARG C 1 390 ? 21.049 -57.973 27.135 1.00 17.08 391 ARG C O 1
ATOM 7956 N N . ILE C 1 391 ? 19.974 -59.594 28.271 1.00 18.94 392 ILE C N 1
ATOM 7957 C CA . ILE C 1 391 ? 21.100 -59.927 29.134 1.00 23.67 392 ILE C CA 1
ATOM 7958 C C . ILE C 1 391 ? 21.478 -61.388 28.908 1.00 22.02 392 ILE C C 1
ATOM 7959 O O . ILE C 1 391 ? 20.658 -62.286 29.137 1.00 22.65 392 ILE C O 1
ATOM 7964 N N . GLY C 1 392 ? 22.712 -61.622 28.457 1.00 27.77 393 GLY C N 1
ATOM 7965 C CA . GLY C 1 392 ? 23.271 -62.954 28.284 1.00 27.00 393 GLY C CA 1
ATOM 7966 C C . GLY C 1 392 ? 23.769 -63.188 26.869 1.00 26.87 393 GLY C C 1
ATOM 7967 O O . GLY C 1 392 ? 23.951 -62.258 26.079 1.00 26.89 393 GLY C O 1
ATOM 7968 N N . CYS C 1 393 ? 24.004 -64.467 26.560 1.00 30.66 394 CYS C N 1
ATOM 7969 C CA . CYS C 1 393 ? 24.384 -64.940 25.217 1.00 27.99 394 CYS C CA 1
ATOM 7970 C C . CYS C 1 393 ? 25.545 -64.144 24.631 1.00 31.15 394 CYS C C 1
ATOM 7971 O O . CYS C 1 393 ? 25.571 -63.836 23.437 1.00 26.57 394 CYS C O 1
ATOM 7974 N N . MET C 1 394 ? 26.522 -63.813 25.471 1.00 28.48 395 MET C N 1
ATOM 7975 C CA . MET C 1 394 ? 27.693 -63.089 25.001 1.00 30.84 395 MET C CA 1
ATOM 7976 C C . MET C 1 394 ? 28.713 -64.066 24.427 1.00 35.76 395 MET C C 1
ATOM 7977 O O . MET C 1 394 ? 28.974 -65.125 25.005 1.00 34.29 395 MET C O 1
ATOM 7982 N N . GLU C 1 395 ? 29.268 -63.710 23.274 1.00 33.19 396 GLU C N 1
ATOM 7983 C CA . GLU C 1 395 ? 30.302 -64.503 22.625 1.00 38.15 396 GLU C CA 1
ATOM 7984 C C . GLU C 1 395 ? 31.309 -63.551 21.991 1.00 42.08 396 GLU C C 1
ATOM 7985 O O . GLU C 1 395 ? 31.102 -62.335 21.939 1.00 40.18 396 GLU C O 1
ATOM 7987 N N . ARG C 1 396 ? 32.424 -64.109 21.529 1.00 44.79 397 ARG C N 1
ATOM 7988 C CA . ARG C 1 396 ? 33.449 -63.352 20.822 1.00 45.08 397 ARG C CA 1
ATOM 7989 C C . ARG C 1 396 ? 33.498 -63.815 19.373 1.00 46.53 397 ARG C C 1
ATOM 7990 O O . ARG C 1 396 ? 33.391 -65.015 19.096 1.00 46.24 397 ARG C O 1
ATOM 7992 N N . ASP C 1 397 ? 33.666 -62.854 18.458 1.00 46.22 398 ASP C N 1
ATOM 7993 C CA . ASP C 1 397 ? 33.566 -63.071 17.015 1.00 44.28 398 ASP C CA 1
ATOM 7994 C C . ASP C 1 397 ? 34.455 -64.200 16.499 1.00 55.54 398 ASP C C 1
ATOM 7995 O O . ASP C 1 397 ? 34.121 -65.382 16.639 1.00 58.20 398 ASP C O 1
ATOM 7997 N N . GLU C 1 398 ? 35.592 -63.791 15.914 1.00 51.85 399 GLU C N 1
ATOM 7998 C CA . GLU C 1 398 ? 36.664 -64.679 15.441 1.00 55.86 399 GLU C CA 1
ATOM 7999 C C . GLU C 1 398 ? 37.983 -63.997 15.583 1.00 53.29 399 GLU C C 1
ATOM 8000 O O . GLU C 1 398 ? 38.948 -64.575 16.057 1.00 52.46 399 GLU C O 1
ATOM 8002 N N . LYS C 1 399 ? 38.008 -62.750 15.165 1.00 50.25 400 LYS C N 1
ATOM 8003 C CA . LYS C 1 399 ? 39.021 -61.878 15.616 1.00 52.33 400 LYS C CA 1
ATOM 8004 C C . LYS C 1 399 ? 38.649 -61.093 16.887 1.00 54.87 400 LYS C C 1
ATOM 8005 O O . LYS C 1 399 ? 39.013 -59.955 17.025 1.00 55.07 400 LYS C O 1
ATOM 8007 N N . GLY C 1 400 ? 37.993 -61.735 17.835 1.00 57.56 401 GLY C N 1
ATOM 8008 C CA . GLY C 1 400 ? 38.006 -61.268 19.196 1.00 56.45 401 GLY C CA 1
ATOM 8009 C C . GLY C 1 400 ? 37.109 -60.228 19.854 1.00 59.86 401 GLY C C 1
ATOM 8010 O O . GLY C 1 400 ? 37.209 -60.052 21.045 1.00 55.73 401 GLY C O 1
ATOM 8011 N N . GLN C 1 401 ? 36.235 -59.542 19.138 1.00 54.47 402 GLN C N 1
ATOM 8012 C CA . GLN C 1 401 ? 35.380 -58.529 19.770 1.00 51.19 402 GLN C CA 1
ATOM 8013 C C . GLN C 1 401 ? 34.097 -59.147 20.350 1.00 51.49 402 GLN C C 1
ATOM 8014 O O . GLN C 1 401 ? 33.564 -60.038 19.741 1.00 48.06 402 GLN C O 1
ATOM 8016 N N . GLU C 1 402 ? 33.632 -58.712 21.533 1.00 50.03 403 GLU C N 1
ATOM 8017 C CA . GLU C 1 402 ? 32.473 -59.395 22.084 1.00 49.56 403 GLU C CA 1
ATOM 8018 C C . GLU C 1 402 ? 31.212 -58.960 21.345 1.00 44.78 403 GLU C C 1
ATOM 8019 O O . GLU C 1 402 ? 31.086 -57.816 20.897 1.00 45.92 403 GLU C O 1
ATOM 8021 N N . TYR C 1 403 ? 30.282 -59.901 21.194 1.00 41.48 404 TYR C N 1
ATOM 8022 C CA . TYR C 1 403 ? 28.987 -59.613 20.594 1.00 38.00 404 TYR C CA 1
ATOM 8023 C C . TYR C 1 403 ? 27.937 -60.456 21.301 1.00 34.86 404 TYR C C 1
ATOM 8024 O O . TYR C 1 403 ? 28.257 -61.360 22.079 1.00 34.23 404 TYR C O 1
ATOM 8033 N N . GLN C 1 404 ? 26.671 -60.154 21.021 1.00 33.00 405 GLN C N 1
ATOM 8034 C CA . GLN C 1 404 ? 25.547 -60.859 21.624 1.00 29.24 405 GLN C CA 1
ATOM 8035 C C . GLN C 1 404 ? 24.794 -61.646 20.561 1.00 26.80 405 GLN C C 1
ATOM 8036 O O . GLN C 1 404 ? 24.510 -61.120 19.480 1.00 27.41 405 GLN C O 1
ATOM 8042 N N . LYS C 1 405 ? 24.468 -62.899 20.870 1.00 24.20 406 LYS C N 1
ATOM 8043 C CA . LYS C 1 405 ? 23.662 -63.691 19.954 1.00 27.40 406 LYS C CA 1
ATOM 8044 C C . LYS C 1 405 ? 22.280 -63.062 19.804 1.00 26.10 406 LYS C C 1
ATOM 8045 O O . LYS C 1 405 ? 21.676 -62.604 20.782 1.00 21.28 406 LYS C O 1
ATOM 8047 N N . GLY C 1 406 ? 21.791 -63.017 18.566 1.00 23.36 407 GLY C N 1
ATOM 8048 C CA . GLY C 1 406 ? 20.503 -62.396 18.317 1.00 25.88 407 GLY C CA 1
ATOM 8049 C C . GLY C 1 406 ? 19.376 -63.127 19.020 1.00 23.49 407 GLY C C 1
ATOM 8050 O O . GLY C 1 406 ? 19.421 -64.345 19.222 1.00 23.22 407 GLY C O 1
ATOM 8051 N N . GLY C 1 407 ? 18.347 -62.368 19.399 1.00 20.31 408 GLY C N 1
ATOM 8052 C CA . GLY C 1 407 ? 17.193 -62.985 20.024 1.00 20.05 408 GLY C CA 1
ATOM 8053 C C . GLY C 1 407 ? 17.390 -63.490 21.435 1.00 21.96 408 GLY C C 1
ATOM 8054 O O . GLY C 1 407 ? 16.518 -64.195 21.944 1.00 21.99 408 GLY C O 1
ATOM 8055 N N . CYS C 1 408 ? 18.501 -63.145 22.088 1.00 21.33 409 CYS C N 1
ATOM 8056 C CA . CYS C 1 408 ? 18.819 -63.597 23.439 1.00 20.83 409 CYS C CA 1
ATOM 8057 C C . CYS C 1 408 ? 17.729 -63.242 24.455 1.00 22.88 409 CYS C C 1
ATOM 8058 O O . CYS C 1 408 ? 17.502 -62.063 24.742 1.00 21.79 409 CYS C O 1
ATOM 8061 N N . GLY C 1 409 ? 17.059 -64.247 25.026 1.00 21.65 410 GLY C N 1
ATOM 8062 C CA . GLY C 1 409 ? 15.983 -64.020 25.969 1.00 21.73 410 GLY C CA 1
ATOM 8063 C C . GLY C 1 409 ? 14.585 -64.052 25.375 1.00 24.81 410 GLY C C 1
ATOM 8064 O O . GLY C 1 409 ? 13.604 -64.018 26.134 1.00 22.75 410 GLY C O 1
ATOM 8065 N N . GLY C 1 410 ? 14.456 -64.100 24.052 1.00 21.92 411 GLY C N 1
ATOM 8066 C CA . GLY C 1 410 ? 13.149 -64.287 23.438 1.00 23.14 411 GLY C CA 1
ATOM 8067 C C . GLY C 1 410 ? 12.462 -63.000 23.016 1.00 22.07 411 GLY C C 1
ATOM 8068 O O . GLY C 1 410 ? 13.117 -61.990 22.734 1.00 20.75 411 GLY C O 1
ATOM 8069 N N . PHE C 1 411 ? 11.125 -63.027 22.963 1.00 23.70 412 PHE C N 1
ATOM 8070 C CA . PHE C 1 411 ? 10.341 -61.863 22.567 1.00 20.76 412 PHE C CA 1
ATOM 8071 C C . PHE C 1 411 ? 9.231 -61.564 23.560 1.00 20.16 412 PHE C C 1
ATOM 8072 O O . PHE C 1 411 ? 8.413 -60.664 23.315 1.00 20.43 412 PHE C O 1
ATOM 8080 N N . GLY C 1 412 ? 9.204 -62.256 24.687 1.00 20.50 413 GLY C N 1
ATOM 8081 C CA . GLY C 1 412 ? 8.258 -61.954 25.735 1.00 22.50 413 GLY C CA 1
ATOM 8082 C C . GLY C 1 412 ? 7.001 -62.790 25.719 1.00 23.48 413 GLY C C 1
ATOM 8083 O O . GLY C 1 412 ? 5.990 -62.362 26.280 1.00 26.56 413 GLY C O 1
ATOM 8084 N N . LYS C 1 413 ? 7.023 -63.968 25.097 1.00 24.05 414 LYS C N 1
ATOM 8085 C CA . LYS C 1 413 ? 5.794 -64.747 25.061 1.00 28.38 414 LYS C CA 1
ATOM 8086 C C . LYS C 1 413 ? 5.347 -65.120 26.465 1.00 28.64 414 LYS C C 1
ATOM 8087 O O . LYS C 1 413 ? 4.143 -65.176 26.735 1.00 30.23 414 LYS C O 1
ATOM 8093 N N . GLY C 1 414 ? 6.291 -65.314 27.388 1.00 29.08 415 GLY C N 1
ATOM 8094 C CA . GLY C 1 414 ? 5.918 -65.528 28.775 1.00 31.41 415 GLY C CA 1
ATOM 8095 C C . GLY C 1 414 ? 5.087 -64.407 29.372 1.00 33.22 415 GLY C C 1
ATOM 8096 O O . GLY C 1 414 ? 4.359 -64.635 30.344 1.00 35.66 415 GLY C O 1
ATOM 8097 N N . ASN C 1 415 ? 5.155 -63.204 28.800 1.00 30.97 416 ASN C N 1
ATOM 8098 C CA . ASN C 1 415 ? 4.472 -62.049 29.366 1.00 31.17 416 ASN C CA 1
ATOM 8099 C C . ASN C 1 415 ? 3.048 -61.852 28.858 1.00 34.49 416 ASN C C 1
ATOM 8100 O O . ASN C 1 415 ? 2.383 -60.912 29.300 1.00 35.97 416 ASN C O 1
ATOM 8105 N N . PHE C 1 416 ? 2.554 -62.705 27.958 1.00 35.95 417 PHE C N 1
ATOM 8106 C CA . PHE C 1 416 ? 1.239 -62.462 27.370 1.00 34.57 417 PHE C CA 1
ATOM 8107 C C . PHE C 1 416 ? 0.081 -62.713 28.337 1.00 45.14 417 PHE C C 1
ATOM 8108 O O . PHE C 1 416 ? -1.078 -62.545 27.941 1.00 54.28 417 PHE C O 1
ATOM 8116 N N . SER C 1 417 ? 0.356 -63.082 29.589 1.00 49.42 418 SER C N 1
ATOM 8117 C CA . SER C 1 417 ? -0.691 -63.177 30.604 1.00 51.35 418 SER C CA 1
ATOM 8118 C C . SER C 1 417 ? -0.944 -61.824 31.268 1.00 51.18 418 SER C C 1
ATOM 8119 O O . SER C 1 417 ? -2.065 -61.302 31.240 1.00 46.19 418 SER C O 1
ATOM 8122 N N . GLN C 1 418 ? 0.091 -61.245 31.876 1.00 51.20 419 GLN C N 1
ATOM 8123 C CA . GLN C 1 418 ? -0.001 -59.882 32.395 1.00 52.89 419 GLN C CA 1
ATOM 8124 C C . GLN C 1 418 ? 0.632 -58.892 31.418 1.00 50.25 419 GLN C C 1
ATOM 8125 O O . GLN C 1 418 ? 1.800 -58.520 31.563 1.00 45.60 419 GLN C O 1
ATOM 8127 N N . PHE D 1 36 ? -9.273 5.954 16.221 1.00 25.05 37 PHE D N 1
ATOM 8128 C CA . PHE D 1 36 ? -10.701 5.845 15.967 1.00 25.67 37 PHE D CA 1
ATOM 8129 C C . PHE D 1 36 ? -11.174 4.403 15.990 1.00 28.22 37 PHE D C 1
ATOM 8130 O O . PHE D 1 36 ? -10.626 3.547 15.298 1.00 27.83 37 PHE D O 1
ATOM 8138 N N . ASN D 1 37 ? -12.200 4.144 16.789 1.00 26.02 38 ASN D N 1
ATOM 8139 C CA . ASN D 1 37 ? -12.831 2.828 16.866 1.00 24.49 38 ASN D CA 1
ATOM 8140 C C . ASN D 1 37 ? -14.331 3.054 16.757 1.00 22.79 38 ASN D C 1
ATOM 8141 O O . ASN D 1 37 ? -14.941 3.586 17.709 1.00 23.57 38 ASN D O 1
ATOM 8146 N N . PRO D 1 38 ? -14.958 2.700 15.634 1.00 23.46 39 PRO D N 1
ATOM 8147 C CA . PRO D 1 38 ? -16.407 2.903 15.497 1.00 23.33 39 PRO D CA 1
ATOM 8148 C C . PRO D 1 38 ? -17.260 1.880 16.234 1.00 26.47 39 PRO D C 1
ATOM 8149 O O . PRO D 1 38 ? -18.488 2.039 16.262 1.00 24.04 39 PRO D O 1
ATOM 8153 N N . ARG D 1 39 ? -16.657 0.844 16.818 1.00 23.43 40 ARG D N 1
ATOM 8154 C CA . ARG D 1 39 ? -17.377 -0.195 17.553 1.00 22.10 40 ARG D CA 1
ATOM 8155 C C . ARG D 1 39 ? -18.566 -0.705 16.744 1.00 21.60 40 ARG D C 1
ATOM 8156 O O . ARG D 1 39 ? -19.724 -0.666 17.171 1.00 26.74 40 ARG D O 1
ATOM 8164 N N . SER D 1 40 ? -18.248 -1.183 15.543 1.00 21.77 41 SER D N 1
ATOM 8165 C CA . SER D 1 40 ? -19.241 -1.545 14.544 1.00 25.31 41 SER D CA 1
ATOM 8166 C C . SER D 1 40 ? -19.487 -3.050 14.455 1.00 24.06 41 SER D C 1
ATOM 8167 O O . SER D 1 40 ? -20.075 -3.504 13.465 1.00 24.06 41 SER D O 1
ATOM 8170 N N . ASP D 1 41 ? -19.060 -3.826 15.458 1.00 25.37 42 ASP D N 1
ATOM 8171 C CA . ASP D 1 41 ? -19.300 -5.271 15.464 1.00 23.28 42 ASP D CA 1
ATOM 8172 C C . ASP D 1 41 ? -20.770 -5.558 15.211 1.00 24.27 42 ASP D C 1
ATOM 8173 O O . ASP D 1 41 ? -21.643 -4.924 15.806 1.00 24.61 42 ASP D O 1
ATOM 8178 N N . ARG D 1 42 ? -21.047 -6.515 14.329 1.00 23.07 43 ARG D N 1
ATOM 8179 C CA . ARG D 1 42 ? -22.432 -6.890 14.069 1.00 23.68 43 ARG D CA 1
ATOM 8180 C C . ARG D 1 42 ? -22.999 -7.833 15.126 1.00 27.57 43 ARG D C 1
ATOM 8181 O O . ARG D 1 42 ? -24.221 -8.031 15.172 1.00 28.70 43 ARG D O 1
ATOM 8189 N N . PHE D 1 43 ? -22.146 -8.424 15.957 1.00 22.99 44 PHE D N 1
ATOM 8190 C CA . PHE D 1 43 ? -22.561 -9.299 17.043 1.00 23.62 44 PHE D CA 1
ATOM 8191 C C . PHE D 1 43 ? -21.511 -9.193 18.138 1.00 24.37 44 PHE D C 1
ATOM 8192 O O . PHE D 1 43 ? -20.378 -8.765 17.897 1.00 25.12 44 PHE D O 1
ATOM 8200 N N . HIS D 1 44 ? -21.892 -9.592 19.347 1.00 21.32 45 HIS D N 1
ATOM 8201 C CA . HIS D 1 44 ? -21.022 -9.447 20.503 1.00 22.78 45 HIS D CA 1
ATOM 8202 C C . HIS D 1 44 ? -19.915 -10.493 20.431 1.00 26.86 45 HIS D C 1
ATOM 8203 O O . HIS D 1 44 ? -20.179 -11.696 20.549 1.00 22.15 45 HIS D O 1
ATOM 8210 N N . THR D 1 45 ? -18.678 -10.024 20.229 1.00 24.70 46 THR D N 1
ATOM 8211 C CA . THR D 1 45 ? -17.487 -10.856 20.071 1.00 25.69 46 THR D CA 1
ATOM 8212 C C . THR D 1 45 ? -16.624 -10.707 21.322 1.00 23.97 46 THR D C 1
ATOM 8213 O O . THR D 1 45 ? -16.059 -9.636 21.571 1.00 24.13 46 THR D O 1
ATOM 8217 N N . LEU D 1 46 ? -16.526 -11.782 22.107 1.00 21.19 47 LEU D N 1
ATOM 8218 C CA . LEU D 1 46 ? -15.925 -11.709 23.435 1.00 19.63 47 LEU D CA 1
ATOM 8219 C C . LEU D 1 46 ? -14.403 -11.848 23.391 1.00 20.27 47 LEU D C 1
ATOM 8220 O O . LEU D 1 46 ? -13.686 -11.046 23.999 1.00 21.39 47 LEU D O 1
ATOM 8225 N N . ALA D 1 47 ? -13.894 -12.879 22.716 1.00 19.34 48 ALA D N 1
ATOM 8226 C CA . ALA D 1 47 ? -12.475 -13.212 22.804 1.00 17.38 48 ALA D CA 1
ATOM 8227 C C . ALA D 1 47 ? -12.141 -14.288 21.773 1.00 17.53 48 ALA D C 1
ATOM 8228 O O . ALA D 1 47 ? -13.029 -14.918 21.190 1.00 17.25 48 ALA D O 1
ATOM 8230 N N . PHE D 1 48 ? -10.841 -14.474 21.539 1.00 15.74 49 PHE D N 1
ATOM 8231 C CA . PHE D 1 48 ? -10.374 -15.708 20.912 1.00 19.54 49 PHE D CA 1
ATOM 8232 C C . PHE D 1 48 ? -10.768 -16.888 21.789 1.00 19.07 49 PHE D C 1
ATOM 8233 O O . PHE D 1 48 ? -10.727 -16.800 23.019 1.00 21.64 49 PHE D O 1
ATOM 8241 N N . HIS D 1 49 ? -11.152 -18.000 21.161 1.00 16.80 50 HIS D N 1
ATOM 8242 C CA . HIS D 1 49 ? -11.479 -19.214 21.899 1.00 17.72 50 HIS D CA 1
ATOM 8243 C C . HIS D 1 49 ? -10.487 -20.340 21.632 1.00 16.25 50 HIS D C 1
ATOM 8244 O O . HIS D 1 49 ? -9.975 -20.952 22.576 1.00 19.32 50 HIS D O 1
ATOM 8251 N N . HIS D 1 50 ? -10.195 -20.628 20.370 1.00 17.39 51 HIS D N 1
ATOM 8252 C CA . HIS D 1 50 ? -9.230 -21.674 20.024 1.00 17.16 51 HIS D CA 1
ATOM 8253 C C . HIS D 1 50 ? -8.912 -21.578 18.543 1.00 18.34 51 HIS D C 1
ATOM 8254 O O . HIS D 1 50 ? -9.550 -20.839 17.787 1.00 17.07 51 HIS D O 1
ATOM 8261 N N . VAL D 1 51 ? -7.912 -22.348 18.142 1.00 17.81 52 VAL D N 1
ATOM 8262 C CA . VAL D 1 51 ? -7.512 -22.502 16.754 1.00 17.66 52 VAL D CA 1
ATOM 8263 C C . VAL D 1 51 ? -7.424 -23.994 16.503 1.00 19.21 52 VAL D C 1
ATOM 8264 O O . VAL D 1 51 ? -6.845 -24.724 17.316 1.00 24.94 52 VAL D O 1
ATOM 8268 N N . GLU D 1 52 ? -8.005 -24.450 15.400 1.00 18.32 53 GLU D N 1
ATOM 8269 C CA . GLU D 1 52 ? -7.963 -25.856 15.035 1.00 18.47 53 GLU D CA 1
ATOM 8270 C C . GLU D 1 52 ? -7.122 -26.038 13.783 1.00 18.28 53 GLU D C 1
ATOM 8271 O O . GLU D 1 52 ? -7.356 -25.383 12.761 1.00 19.09 53 GLU D O 1
ATOM 8277 N N . LEU D 1 53 ? -6.130 -26.912 13.880 1.00 18.32 54 LEU D N 1
ATOM 8278 C CA . LEU D 1 53 ? -5.386 -27.394 12.731 1.00 18.03 54 LEU D CA 1
ATOM 8279 C C . LEU D 1 53 ? -5.989 -28.727 12.317 1.00 20.06 54 LEU D C 1
ATOM 8280 O O . LEU D 1 53 ? -6.174 -29.609 13.158 1.00 19.66 54 LEU D O 1
ATOM 8285 N N . TRP D 1 54 ? -6.361 -28.845 11.043 1.00 20.79 55 TRP D N 1
ATOM 8286 C CA . TRP D 1 54 ? -6.706 -30.139 10.481 1.00 21.42 55 TRP D CA 1
ATOM 8287 C C . TRP D 1 54 ? -5.419 -30.822 10.033 1.00 22.02 55 TRP D C 1
ATOM 8288 O O . TRP D 1 54 ? -4.565 -30.197 9.391 1.00 21.44 55 TRP D O 1
ATOM 8299 N N . CYS D 1 55 ? -5.275 -32.094 10.395 1.00 22.56 56 CYS D N 1
ATOM 8300 C CA . CYS D 1 55 ? -4.050 -32.849 10.188 1.00 20.32 56 CYS D CA 1
ATOM 8301 C C . CYS D 1 55 ? -4.386 -34.208 9.595 1.00 18.92 56 CYS D C 1
ATOM 8302 O O . CYS D 1 55 ? -5.483 -34.728 9.795 1.00 19.40 56 CYS D O 1
ATOM 8305 N N . ALA D 1 56 ? -3.438 -34.783 8.863 1.00 19.08 57 ALA D N 1
ATOM 8306 C CA . ALA D 1 56 ? -3.522 -36.216 8.611 1.00 23.32 57 ALA D CA 1
ATOM 8307 C C . ALA D 1 56 ? -2.930 -37.019 9.758 1.00 23.31 57 ALA D C 1
ATOM 8308 O O . ALA D 1 56 ? -3.156 -38.235 9.835 1.00 20.05 57 ALA D O 1
ATOM 8310 N N . ASP D 1 57 ? -2.210 -36.347 10.659 1.00 19.77 58 ASP D N 1
ATOM 8311 C CA . ASP D 1 57 ? -1.470 -36.974 11.754 1.00 19.98 58 ASP D CA 1
ATOM 8312 C C . ASP D 1 57 ? -1.451 -35.979 12.917 1.00 22.13 58 ASP D C 1
ATOM 8313 O O . ASP D 1 57 ? -0.503 -35.202 13.071 1.00 21.48 58 ASP D O 1
ATOM 8318 N N . ALA D 1 58 ? -2.505 -36.018 13.733 1.00 21.48 59 ALA D N 1
ATOM 8319 C CA . ALA D 1 58 ? -2.638 -35.056 14.819 1.00 20.17 59 ALA D CA 1
ATOM 8320 C C . ALA D 1 58 ? -1.679 -35.352 15.967 1.00 21.74 59 ALA D C 1
ATOM 8321 O O . ALA D 1 58 ? -1.177 -34.416 16.609 1.00 19.94 59 ALA D O 1
ATOM 8323 N N . ALA D 1 59 ? -1.428 -36.637 16.244 1.00 20.60 60 ALA D N 1
ATOM 8324 C CA . ALA D 1 59 ? -0.576 -37.018 17.369 1.00 22.64 60 ALA D CA 1
ATOM 8325 C C . ALA D 1 59 ? 0.826 -36.442 17.228 1.00 20.50 60 ALA D C 1
ATOM 8326 O O . ALA D 1 59 ? 1.381 -35.895 18.194 1.00 19.13 60 ALA D O 1
ATOM 8328 N N . SER D 1 60 ? 1.401 -36.520 16.026 1.00 14.91 61 SER D N 1
ATOM 8329 C CA . SER D 1 60 ? 2.754 -36.012 15.829 1.00 19.37 61 SER D CA 1
ATOM 8330 C C . SER D 1 60 ? 2.808 -34.500 16.016 1.00 20.33 61 SER D C 1
ATOM 8331 O O . SER D 1 60 ? 3.690 -33.987 16.715 1.00 19.06 61 SER D O 1
ATOM 8334 N N . ALA D 1 61 ? 1.862 -33.775 15.409 1.00 21.07 62 ALA D N 1
ATOM 8335 C CA . ALA D 1 61 ? 1.902 -32.317 15.459 1.00 19.67 62 ALA D CA 1
ATOM 8336 C C . ALA D 1 61 ? 1.580 -31.809 16.860 1.00 19.07 62 ALA D C 1
ATOM 8337 O O . ALA D 1 61 ? 2.269 -30.924 17.380 1.00 22.66 62 ALA D O 1
ATOM 8339 N N . ALA D 1 62 ? 0.549 -32.374 17.494 1.00 20.28 63 ALA D N 1
ATOM 8340 C CA . ALA D 1 62 ? 0.213 -31.985 18.859 1.00 19.72 63 ALA D CA 1
ATOM 8341 C C . ALA D 1 62 ? 1.348 -32.296 19.823 1.00 18.77 63 ALA D C 1
ATOM 8342 O O . ALA D 1 62 ? 1.609 -31.524 20.751 1.00 18.98 63 ALA D O 1
ATOM 8344 N N . GLY D 1 63 ? 2.013 -33.440 19.647 1.00 18.92 64 GLY D N 1
ATOM 8345 C CA . GLY D 1 63 ? 3.122 -33.758 20.527 1.00 17.37 64 GLY D CA 1
ATOM 8346 C C . GLY D 1 63 ? 4.242 -32.748 20.413 1.00 17.55 64 GLY D C 1
ATOM 8347 O O . GLY D 1 63 ? 4.772 -32.277 21.419 1.00 20.68 64 GLY D O 1
ATOM 8348 N N . ARG D 1 64 ? 4.607 -32.386 19.183 1.00 15.70 65 ARG D N 1
ATOM 8349 C CA . ARG D 1 64 ? 5.700 -31.439 19.004 1.00 19.40 65 ARG D CA 1
ATOM 8350 C C . ARG D 1 64 ? 5.299 -30.038 19.453 1.00 18.78 65 ARG D C 1
ATOM 8351 O O . ARG D 1 64 ? 6.103 -29.322 20.065 1.00 17.42 65 ARG D O 1
ATOM 8359 N N . PHE D 1 65 ? 4.068 -29.618 19.156 1.00 18.43 66 PHE D N 1
ATOM 8360 C CA . PHE D 1 65 ? 3.644 -28.308 19.649 1.00 17.57 66 PHE D CA 1
ATOM 8361 C C . PHE D 1 65 ? 3.676 -28.265 21.175 1.00 17.57 66 PHE D C 1
ATOM 8362 O O . PHE D 1 65 ? 4.002 -27.228 21.760 1.00 19.65 66 PHE D O 1
ATOM 8370 N N . SER D 1 66 ? 3.381 -29.386 21.839 1.00 17.17 67 SER D N 1
ATOM 8371 C CA . SER D 1 66 ? 3.252 -29.352 23.295 1.00 16.73 67 SER D CA 1
ATOM 8372 C C . SER D 1 66 ? 4.581 -29.041 23.977 1.00 16.36 67 SER D C 1
ATOM 8373 O O . SER D 1 66 ? 4.652 -28.150 24.829 1.00 16.32 67 SER D O 1
ATOM 8376 N N . PHE D 1 67 ? 5.646 -29.776 23.649 1.00 16.70 68 PHE D N 1
ATOM 8377 C CA . PHE D 1 67 ? 6.909 -29.425 24.292 1.00 17.96 68 PHE D CA 1
ATOM 8378 C C . PHE D 1 67 ? 7.609 -28.292 23.568 1.00 16.07 68 PHE D C 1
ATOM 8379 O O . PHE D 1 67 ? 8.430 -27.609 24.180 1.00 17.08 68 PHE D O 1
ATOM 8387 N N . GLY D 1 68 ? 7.281 -28.061 22.296 1.00 13.94 69 GLY D N 1
ATOM 8388 C CA . GLY D 1 68 ? 7.862 -26.933 21.591 1.00 17.08 69 GLY D CA 1
ATOM 8389 C C . GLY D 1 68 ? 7.384 -25.592 22.135 1.00 18.90 69 GLY D C 1
ATOM 8390 O O . GLY D 1 68 ? 8.158 -24.629 22.210 1.00 17.67 69 GLY D O 1
ATOM 8391 N N . LEU D 1 69 ? 6.106 -25.517 22.531 1.00 17.26 70 LEU D N 1
ATOM 8392 C CA . LEU D 1 69 ? 5.501 -24.291 23.031 1.00 20.40 70 LEU D CA 1
ATOM 8393 C C . LEU D 1 69 ? 5.286 -24.284 24.533 1.00 18.73 70 LEU D C 1
ATOM 8394 O O . LEU D 1 69 ? 5.020 -23.214 25.090 1.00 21.61 70 LEU D O 1
ATOM 8399 N N . GLY D 1 70 ? 5.379 -25.433 25.199 1.00 21.28 71 GLY D N 1
ATOM 8400 C CA . GLY D 1 70 ? 5.012 -25.553 26.600 1.00 19.61 71 GLY D CA 1
ATOM 8401 C C . GLY D 1 70 ? 3.512 -25.458 26.813 1.00 24.33 71 GLY D C 1
ATOM 8402 O O . GLY D 1 70 ? 3.032 -24.703 27.668 1.00 20.41 71 GLY D O 1
ATOM 8403 N N . ALA D 1 71 ? 2.756 -26.228 26.033 1.00 19.76 72 ALA D N 1
ATOM 8404 C CA . ALA D 1 71 ? 1.295 -26.219 26.072 1.00 18.53 72 ALA D CA 1
ATOM 8405 C C . ALA D 1 71 ? 0.862 -27.638 26.401 1.00 19.68 72 ALA D C 1
ATOM 8406 O O . ALA D 1 71 ? 0.705 -28.471 25.496 1.00 20.99 72 ALA D O 1
ATOM 8408 N N . PRO D 1 72 ? 0.688 -27.962 27.681 1.00 20.38 73 PRO D N 1
ATOM 8409 C CA . PRO D 1 72 ? 0.307 -29.326 28.063 1.00 20.95 73 PRO D CA 1
ATOM 8410 C C . PRO D 1 72 ? -1.006 -29.753 27.426 1.00 24.77 73 PRO D C 1
ATOM 8411 O O . PRO D 1 72 ? -1.906 -28.940 27.205 1.00 19.62 73 PRO D O 1
ATOM 8415 N N . LEU D 1 73 ? -1.112 -31.046 27.131 1.00 21.74 74 LEU D N 1
ATOM 8416 C CA . LEU D 1 73 ? -2.396 -31.592 26.710 1.00 22.01 74 LEU D CA 1
ATOM 8417 C C . LEU D 1 73 ? -3.417 -31.353 27.812 1.00 25.53 74 LEU D C 1
ATOM 8418 O O . LEU D 1 73 ? -3.132 -31.577 28.992 1.00 26.26 74 LEU D O 1
ATOM 8423 N N . ALA D 1 74 ? -4.598 -30.859 27.431 1.00 24.20 75 ALA D N 1
ATOM 8424 C CA . ALA D 1 74 ? -5.640 -30.510 28.391 1.00 25.30 75 ALA D CA 1
ATOM 8425 C C . ALA D 1 74 ? -6.989 -31.175 28.126 1.00 26.54 75 ALA D C 1
ATOM 8426 O O . ALA D 1 74 ? -7.806 -31.244 29.053 1.00 24.48 75 ALA D O 1
ATOM 8428 N N . ALA D 1 75 ? -7.245 -31.682 26.920 1.00 24.62 76 ALA D N 1
ATOM 8429 C CA . ALA D 1 75 ? -8.474 -32.414 26.651 1.00 23.78 76 ALA D CA 1
ATOM 8430 C C . ALA D 1 75 ? -8.285 -33.255 25.402 1.00 26.71 76 ALA D C 1
ATOM 8431 O O . ALA D 1 75 ? -7.396 -32.997 24.582 1.00 23.96 76 ALA D O 1
ATOM 8433 N N . ARG D 1 76 ? -9.149 -34.259 25.255 1.00 23.18 77 ARG D N 1
ATOM 8434 C CA . ARG D 1 76 ? -9.084 -35.097 24.073 1.00 25.52 77 ARG D CA 1
ATOM 8435 C C . ARG D 1 76 ? -10.471 -35.618 23.725 1.00 23.93 77 ARG D C 1
ATOM 8436 O O . ARG D 1 76 ? -11.344 -35.756 24.587 1.00 25.10 77 ARG D O 1
ATOM 8444 N N . SER D 1 77 ? -10.671 -35.862 22.432 1.00 23.13 78 SER D N 1
ATOM 8445 C CA . SER D 1 77 ? -11.853 -36.550 21.933 1.00 24.18 78 SER D CA 1
ATOM 8446 C C . SER D 1 77 ? -11.386 -37.492 20.842 1.00 26.26 78 SER D C 1
ATOM 8447 O O . SER D 1 77 ? -10.864 -37.041 19.814 1.00 25.00 78 SER D O 1
ATOM 8450 N N . ASP D 1 78 ? -11.559 -38.790 21.066 1.00 27.82 79 ASP D N 1
ATOM 8451 C CA . ASP D 1 78 ? -11.051 -39.780 20.125 1.00 25.52 79 ASP D CA 1
ATOM 8452 C C . ASP D 1 78 ? -11.731 -41.115 20.458 1.00 29.47 79 ASP D C 1
ATOM 8453 O O . ASP D 1 78 ? -12.715 -41.157 21.163 1.00 28.82 79 ASP D O 1
ATOM 8458 N N . LEU D 1 79 ? -11.144 -42.204 19.929 1.00 29.83 80 LEU D N 1
ATOM 8459 C CA . LEU D 1 79 ? -11.685 -43.531 20.205 1.00 31.91 80 LEU D CA 1
ATOM 8460 C C . LEU D 1 79 ? -11.807 -43.785 21.702 1.00 28.98 80 LEU D C 1
ATOM 8461 O O . LEU D 1 79 ? -12.782 -44.393 22.155 1.00 34.36 80 LEU D O 1
ATOM 8466 N N . SER D 1 80 ? -10.844 -43.306 22.491 1.00 27.64 81 SER D N 1
ATOM 8467 C CA . SER D 1 80 ? -10.864 -43.574 23.925 1.00 31.26 81 SER D CA 1
ATOM 8468 C C . SER D 1 80 ? -12.019 -42.880 24.639 1.00 35.36 81 SER D C 1
ATOM 8469 O O . SER D 1 80 ? -12.321 -43.236 25.783 1.00 31.00 81 SER D O 1
ATOM 8472 N N . THR D 1 81 ? -12.667 -41.908 23.993 1.00 31.78 82 THR D N 1
ATOM 8473 C CA . THR D 1 81 ? -13.809 -41.196 24.551 1.00 29.32 82 THR D CA 1
ATOM 8474 C C . THR D 1 81 ? -15.099 -41.495 23.794 1.00 32.41 82 THR D C 1
ATOM 8475 O O . THR D 1 81 ? -16.105 -40.816 24.017 1.00 34.22 82 THR D O 1
ATOM 8479 N N . GLY D 1 82 ? -15.087 -42.480 22.889 1.00 32.39 83 GLY D N 1
ATOM 8480 C CA . GLY D 1 82 ? -16.261 -42.832 22.110 1.00 28.97 83 GLY D CA 1
ATOM 8481 C C . GLY D 1 82 ? -16.411 -42.114 20.784 1.00 32.66 83 GLY D C 1
ATOM 8482 O O . GLY D 1 82 ? -17.421 -42.321 20.099 1.00 33.85 83 GLY D O 1
ATOM 8483 N N . ASN D 1 83 ? -15.449 -41.281 20.395 1.00 30.47 84 ASN D N 1
ATOM 8484 C CA . ASN D 1 83 ? -15.474 -40.601 19.102 1.00 31.32 84 ASN D CA 1
ATOM 8485 C C . ASN D 1 83 ? -14.707 -41.451 18.095 1.00 33.48 84 ASN D C 1
ATOM 8486 O O . ASN D 1 83 ? -13.472 -41.487 18.117 1.00 31.61 84 ASN D O 1
ATOM 8491 N N . SER D 1 84 ? -15.431 -42.110 17.196 1.00 30.82 85 SER D N 1
ATOM 8492 C CA . SER D 1 84 ? -14.823 -42.918 16.149 1.00 29.55 85 SER D CA 1
ATOM 8493 C C . SER D 1 84 ? -14.704 -42.175 14.828 1.00 30.50 85 SER D C 1
ATOM 8494 O O . SER D 1 84 ? -14.200 -42.746 13.856 1.00 29.22 85 SER D O 1
ATOM 8497 N N . ALA D 1 85 ? -15.160 -40.923 14.764 1.00 30.08 86 ALA D N 1
ATOM 8498 C CA . ALA D 1 85 ? -15.092 -40.148 13.533 1.00 27.24 86 ALA D CA 1
ATOM 8499 C C . ALA D 1 85 ? -13.782 -39.373 13.390 1.00 27.74 86 ALA D C 1
ATOM 8500 O O . ALA D 1 85 ? -13.229 -39.294 12.285 1.00 24.96 86 ALA D O 1
ATOM 8502 N N . HIS D 1 86 ? -13.281 -38.774 14.470 1.00 29.82 87 HIS D N 1
ATOM 8503 C CA . HIS D 1 86 ? -12.017 -38.051 14.398 1.00 28.69 87 HIS D CA 1
ATOM 8504 C C . HIS D 1 86 ? -11.284 -38.150 15.725 1.00 24.81 87 HIS D C 1
ATOM 8505 O O . HIS D 1 86 ? -11.877 -38.424 16.774 1.00 24.06 87 HIS D O 1
ATOM 8512 N N . ALA D 1 87 ? -9.970 -37.942 15.644 1.00 22.99 88 ALA D N 1
ATOM 8513 C CA . ALA D 1 87 ? -9.092 -37.862 16.799 1.00 22.97 88 ALA D CA 1
ATOM 8514 C C . ALA D 1 87 ? -8.712 -36.402 17.000 1.00 21.00 88 ALA D C 1
ATOM 8515 O O . ALA D 1 87 ? -8.162 -35.769 16.092 1.00 20.82 88 ALA D O 1
ATOM 8517 N N . SER D 1 88 ? -9.009 -35.872 18.180 1.00 20.57 89 SER D N 1
ATOM 8518 C CA . SER D 1 88 ? -8.789 -34.466 18.486 1.00 18.03 89 SER D CA 1
ATOM 8519 C C . SER D 1 88 ? -8.012 -34.354 19.781 1.00 19.89 89 SER D C 1
ATOM 8520 O O . SER D 1 88 ? -8.350 -35.014 20.770 1.00 22.40 89 SER D O 1
ATOM 8523 N N . LEU D 1 89 ? -6.977 -33.516 19.766 1.00 20.01 90 LEU D N 1
ATOM 8524 C CA . LEU D 1 89 ? -6.111 -33.260 20.907 1.00 17.91 90 LEU D CA 1
ATOM 8525 C C . LEU D 1 89 ? -6.076 -31.763 21.149 1.00 18.26 90 LEU D C 1
ATOM 8526 O O . LEU D 1 89 ? -5.804 -30.990 20.226 1.00 17.54 90 LEU D O 1
ATOM 8531 N N . LEU D 1 90 ? -6.351 -31.358 22.379 1.00 17.37 91 LEU D N 1
ATOM 8532 C CA . LEU D 1 90 ? -6.400 -29.948 22.740 1.00 22.43 91 LEU D CA 1
ATOM 8533 C C . LEU D 1 90 ? -5.221 -29.651 23.654 1.00 19.83 91 LEU D C 1
ATOM 8534 O O . LEU D 1 90 ? -5.112 -30.241 24.733 1.00 23.67 91 LEU D O 1
ATOM 8539 N N . LEU D 1 91 ? -4.334 -28.764 23.209 1.00 19.33 92 LEU D N 1
ATOM 8540 C CA . LEU D 1 91 ? -3.268 -28.225 24.041 1.00 19.41 92 LEU D CA 1
ATOM 8541 C C . LEU D 1 91 ? -3.701 -26.895 24.637 1.00 21.38 92 LEU D C 1
ATOM 8542 O O . LEU D 1 91 ? -4.447 -26.137 24.016 1.00 18.64 92 LEU D O 1
ATOM 8547 N N . ARG D 1 92 ? -3.176 -26.587 25.822 1.00 21.09 93 ARG D N 1
ATOM 8548 C CA . ARG D 1 92 ? -3.535 -25.350 26.497 1.00 23.80 93 ARG D CA 1
ATOM 8549 C C . ARG D 1 92 ? -2.323 -24.762 27.208 1.00 21.61 93 ARG D C 1
ATOM 8550 O O . ARG D 1 92 ? -1.562 -25.484 27.853 1.00 19.26 93 ARG D O 1
ATOM 8558 N N . SER D 1 93 ? -2.151 -23.447 27.085 1.00 20.04 94 SER D N 1
ATOM 8559 C CA . SER D 1 93 ? -1.188 -22.701 27.895 1.00 21.09 94 SER D CA 1
ATOM 8560 C C . SER D 1 93 ? -1.884 -21.397 28.259 1.00 20.75 94 SER D C 1
ATOM 8561 O O . SER D 1 93 ? -2.185 -20.596 27.370 1.00 21.78 94 SER D O 1
ATOM 8564 N N . GLY D 1 94 ? -2.170 -21.201 29.546 1.00 22.69 95 GLY D N 1
ATOM 8565 C CA . GLY D 1 94 ? -3.022 -20.081 29.927 1.00 23.32 95 GLY D CA 1
ATOM 8566 C C . GLY D 1 94 ? -4.360 -20.195 29.218 1.00 22.88 95 GLY D C 1
ATOM 8567 O O . GLY D 1 94 ? -5.005 -21.248 29.237 1.00 23.27 95 GLY D O 1
ATOM 8568 N N . SER D 1 95 ? -4.768 -19.115 28.551 1.00 18.72 96 SER D N 1
ATOM 8569 C CA . SER D 1 95 ? -6.011 -19.096 27.785 1.00 18.81 96 SER D CA 1
ATOM 8570 C C . SER D 1 95 ? -5.806 -19.482 26.323 1.00 23.37 96 SER D C 1
ATOM 8571 O O . SER D 1 95 ? -6.773 -19.493 25.553 1.00 25.79 96 SER D O 1
ATOM 8574 N N . LEU D 1 96 ? -4.576 -19.836 25.944 1.00 20.28 97 LEU D N 1
ATOM 8575 C CA . LEU D 1 96 ? -4.240 -20.278 24.596 1.00 19.01 97 LEU D CA 1
ATOM 8576 C C . LEU D 1 96 ? -4.694 -21.720 24.403 1.00 21.85 97 LEU D C 1
ATOM 8577 O O . LEU D 1 96 ? -4.338 -22.593 25.200 1.00 23.31 97 LEU D O 1
ATOM 8582 N N . SER D 1 97 ? -5.458 -21.980 23.340 1.00 17.54 98 SER D N 1
ATOM 8583 C CA . SER D 1 97 ? -6.012 -23.309 23.075 1.00 21.15 98 SER D CA 1
ATOM 8584 C C . SER D 1 97 ? -5.769 -23.688 21.621 1.00 20.94 98 SER D C 1
ATOM 8585 O O . SER D 1 97 ? -6.321 -23.050 20.718 1.00 19.46 98 SER D O 1
ATOM 8588 N N . PHE D 1 98 ? -4.949 -24.723 21.396 1.00 20.15 99 PHE D N 1
ATOM 8589 C CA . PHE D 1 98 ? -4.701 -25.292 20.070 1.00 22.73 99 PHE D CA 1
ATOM 8590 C C . PHE D 1 98 ? -5.401 -26.639 19.952 1.00 20.21 99 PHE D C 1
ATOM 8591 O O . PHE D 1 98 ? -5.190 -27.520 20.791 1.00 21.15 99 PHE D O 1
ATOM 8599 N N . LEU D 1 99 ? -6.191 -26.817 18.896 1.00 20.62 100 LEU D N 1
ATOM 8600 C CA . LEU D 1 99 ? -6.874 -28.077 18.630 1.00 19.70 100 LEU D CA 1
ATOM 8601 C C . LEU D 1 99 ? -6.254 -28.735 17.407 1.00 18.55 100 LEU D C 1
ATOM 8602 O O . LEU D 1 99 ? -6.114 -28.098 16.359 1.00 19.95 100 LEU D O 1
ATOM 8607 N N . PHE D 1 100 ? -5.883 -30.006 17.538 1.00 16.76 101 PHE D N 1
ATOM 8608 C CA . PHE D 1 100 ? -5.354 -30.787 16.427 1.00 17.64 101 PHE D CA 1
ATOM 8609 C C . PHE D 1 100 ? -6.295 -31.950 16.171 1.00 17.95 101 PHE D C 1
ATOM 8610 O O . PHE D 1 100 ? -6.601 -32.714 17.090 1.00 18.47 101 PHE D O 1
ATOM 8618 N N . THR D 1 101 ? -6.748 -32.080 14.931 1.00 18.38 102 THR D N 1
ATOM 8619 C CA . THR D 1 101 ? -7.771 -33.055 14.580 1.00 17.71 102 THR D CA 1
ATOM 8620 C C . THR D 1 101 ? -7.359 -33.805 13.329 1.00 18.38 102 THR D C 1
ATOM 8621 O O . THR D 1 101 ? -6.938 -33.190 12.340 1.00 18.30 102 THR D O 1
ATOM 8625 N N . ALA D 1 102 ? -7.496 -35.135 13.374 1.00 18.50 103 ALA D N 1
ATOM 8626 C CA . ALA D 1 102 ? -7.288 -35.997 12.233 1.00 18.36 103 ALA D CA 1
ATOM 8627 C C . ALA D 1 102 ? -8.466 -36.952 12.082 1.00 19.34 103 ALA D C 1
ATOM 8628 O O . ALA D 1 102 ? -9.038 -37.414 13.078 1.00 20.34 103 ALA D O 1
ATOM 8630 N N . PRO D 1 103 ? -8.844 -37.267 10.855 1.00 19.07 104 PRO D N 1
ATOM 8631 C CA . PRO D 1 103 ? -9.918 -38.242 10.643 1.00 20.67 104 PRO D CA 1
ATOM 8632 C C . PRO D 1 103 ? -9.424 -39.654 10.892 1.00 22.75 104 PRO D C 1
ATOM 8633 O O . PRO D 1 103 ? -8.261 -39.973 10.650 1.00 20.52 104 PRO D O 1
ATOM 8637 N N . TYR D 1 104 ? -10.312 -40.494 11.407 1.00 23.17 105 TYR D N 1
ATOM 8638 C CA . TYR D 1 104 ? -10.073 -41.926 11.287 1.00 23.24 105 TYR D CA 1
ATOM 8639 C C . TYR D 1 104 ? -10.418 -42.382 9.872 1.00 29.18 105 TYR D C 1
ATOM 8640 O O . TYR D 1 104 ? -11.152 -41.711 9.139 1.00 28.16 105 TYR D O 1
ATOM 8649 N N . ALA D 1 105 ? -9.888 -43.544 9.486 1.00 25.71 106 ALA D N 1
ATOM 8650 C CA . ALA D 1 105 ? -10.099 -44.043 8.131 1.00 29.72 106 ALA D CA 1
ATOM 8651 C C . ALA D 1 105 ? -11.202 -45.083 8.021 1.00 32.62 106 ALA D C 1
ATOM 8652 O O . ALA D 1 105 ? -11.870 -45.141 6.985 1.00 31.41 106 ALA D O 1
ATOM 8654 N N . HIS D 1 106 ? -11.404 -45.909 9.047 1.00 32.87 107 HIS D N 1
ATOM 8655 C CA . HIS D 1 106 ? -12.291 -47.057 8.937 1.00 34.40 107 HIS D CA 1
ATOM 8656 C C . HIS D 1 106 ? -13.110 -47.195 10.211 1.00 34.55 107 HIS D C 1
ATOM 8657 O O . HIS D 1 106 ? -12.662 -46.823 11.298 1.00 31.32 107 HIS D O 1
ATOM 8664 N N . GLY D 1 107 ? -14.322 -47.732 10.061 1.00 36.34 108 GLY D N 1
ATOM 8665 C CA . GLY D 1 107 ? -15.189 -47.958 11.201 1.00 35.41 108 GLY D CA 1
ATOM 8666 C C . GLY D 1 107 ? -15.749 -46.711 11.848 1.00 34.28 108 GLY D C 1
ATOM 8667 O O . GLY D 1 107 ? -16.166 -46.763 13.006 1.00 35.93 108 GLY D O 1
ATOM 8668 N N . ALA D 1 108 ? -15.781 -45.590 11.136 1.00 32.00 109 ALA D N 1
ATOM 8669 C CA . ALA D 1 108 ? -16.221 -44.328 11.714 1.00 35.15 109 ALA D CA 1
ATOM 8670 C C . ALA D 1 108 ? -17.720 -44.168 11.523 1.00 37.85 109 ALA D C 1
ATOM 8671 O O . ALA D 1 108 ? -18.224 -44.319 10.407 1.00 34.35 109 ALA D O 1
ATOM 8673 N N . ASP D 1 109 ? -18.435 -43.857 12.597 1.00 38.14 110 ASP D N 1
ATOM 8674 C CA . ASP D 1 109 ? -19.791 -43.342 12.450 1.00 41.61 110 ASP D CA 1
ATOM 8675 C C . ASP D 1 109 ? -19.780 -41.877 12.871 1.00 40.39 110 ASP D C 1
ATOM 8676 O O . ASP D 1 109 ? -19.457 -41.547 14.021 1.00 37.35 110 ASP D O 1
ATOM 8681 N N . ALA D 1 110 ? -20.088 -41.002 11.909 1.00 41.10 111 ALA D N 1
ATOM 8682 C CA . ALA D 1 110 ? -19.886 -39.567 12.071 1.00 41.79 111 ALA D CA 1
ATOM 8683 C C . ALA D 1 110 ? -20.700 -38.981 13.212 1.00 40.59 111 ALA D C 1
ATOM 8684 O O . ALA D 1 110 ? -20.414 -37.860 13.646 1.00 45.12 111 ALA D O 1
ATOM 8686 N N . ALA D 1 111 ? -21.702 -39.705 13.712 1.00 41.97 112 ALA D N 1
ATOM 8687 C CA . ALA D 1 111 ? -22.524 -39.177 14.793 1.00 42.67 112 ALA D CA 1
ATOM 8688 C C . ALA D 1 111 ? -21.773 -39.093 16.111 1.00 43.23 112 ALA D C 1
ATOM 8689 O O . ALA D 1 111 ? -22.280 -38.467 17.050 1.00 43.57 112 ALA D O 1
ATOM 8691 N N . THR D 1 112 ? -20.592 -39.707 16.210 1.00 39.32 113 THR D N 1
ATOM 8692 C CA . THR D 1 112 ? -19.791 -39.616 17.422 1.00 38.13 113 THR D CA 1
ATOM 8693 C C . THR D 1 112 ? -18.838 -38.429 17.414 1.00 35.03 113 THR D C 1
ATOM 8694 O O . THR D 1 112 ? -18.175 -38.186 18.427 1.00 36.86 113 THR D O 1
ATOM 8698 N N . ALA D 1 113 ? -18.774 -37.678 16.315 1.00 34.10 114 ALA D N 1
ATOM 8699 C CA . ALA D 1 113 ? -17.838 -36.565 16.205 1.00 32.28 114 ALA D CA 1
ATOM 8700 C C . ALA D 1 113 ? -18.168 -35.479 17.217 1.00 32.39 114 ALA D C 1
ATOM 8701 O O . ALA D 1 113 ? -19.273 -34.930 17.209 1.00 33.42 114 ALA D O 1
ATOM 8703 N N . ALA D 1 114 ? -17.209 -35.160 18.088 1.00 27.45 115 ALA D N 1
ATOM 8704 C CA . ALA D 1 114 ? -17.420 -34.076 19.039 1.00 30.40 115 ALA D CA 1
ATOM 8705 C C . ALA D 1 114 ? -17.428 -32.713 18.356 1.00 32.62 115 ALA D C 1
ATOM 8706 O O . ALA D 1 114 ? -17.945 -31.747 18.925 1.00 29.57 115 ALA D O 1
ATOM 8708 N N . LEU D 1 115 ? -16.850 -32.613 17.163 1.00 30.24 116 LEU D N 1
ATOM 8709 C CA . LEU D 1 115 ? -16.964 -31.438 16.313 1.00 30.55 116 LEU D CA 1
ATOM 8710 C C . LEU D 1 115 ? -17.928 -31.761 15.178 1.00 29.51 116 LEU D C 1
ATOM 8711 O O . LEU D 1 115 ? -17.520 -32.385 14.187 1.00 28.76 116 LEU D O 1
ATOM 8716 N N . PRO D 1 116 ? -19.206 -31.359 15.266 1.00 26.32 117 PRO D N 1
ATOM 8717 C CA . PRO D 1 116 ? -20.189 -31.779 14.250 1.00 26.57 117 PRO D CA 1
ATOM 8718 C C . PRO D 1 116 ? -19.848 -31.326 12.848 1.00 25.96 117 PRO D C 1
ATOM 8719 O O . PRO D 1 116 ? -20.236 -31.987 11.875 1.00 27.28 117 PRO D O 1
ATOM 8723 N N . SER D 1 117 ? -19.127 -30.215 12.709 1.00 27.91 118 SER D N 1
ATOM 8724 C CA . SER D 1 117 ? -18.742 -29.732 11.392 1.00 27.09 118 SER D CA 1
ATOM 8725 C C . SER D 1 117 ? -17.665 -30.585 10.737 1.00 26.82 118 SER D C 1
ATOM 8726 O O . SER D 1 117 ? -17.364 -30.358 9.560 1.00 27.65 118 SER D O 1
ATOM 8729 N N . PHE D 1 118 ? -17.076 -31.538 11.456 1.00 26.98 119 PHE D N 1
ATOM 8730 C CA . PHE D 1 118 ? -16.000 -32.330 10.878 1.00 25.97 119 PHE D CA 1
ATOM 8731 C C . PHE D 1 118 ? -16.507 -33.168 9.710 1.00 25.49 119 PHE D C 1
ATOM 8732 O O . PHE D 1 118 ? -17.558 -33.803 9.788 1.00 27.21 119 PHE D O 1
ATOM 8740 N N . SER D 1 119 ? -15.741 -33.169 8.625 1.00 23.62 120 SER D N 1
ATOM 8741 C CA . SER D 1 119 ? -15.993 -34.023 7.473 1.00 26.11 120 SER D CA 1
ATOM 8742 C C . SER D 1 119 ? -14.701 -34.753 7.132 1.00 24.20 120 SER D C 1
ATOM 8743 O O . SER D 1 119 ? -13.686 -34.116 6.839 1.00 23.91 120 SER D O 1
ATOM 8746 N N . ALA D 1 120 ? -14.743 -36.085 7.159 1.00 26.92 121 ALA D N 1
ATOM 8747 C CA . ALA D 1 120 ? -13.543 -36.861 6.854 1.00 26.54 121 ALA D CA 1
ATOM 8748 C C . ALA D 1 120 ? -13.036 -36.563 5.449 1.00 27.06 121 ALA D C 1
ATOM 8749 O O . ALA D 1 120 ? -11.839 -36.326 5.246 1.00 25.76 121 ALA D O 1
ATOM 8751 N N . ALA D 1 121 ? -13.936 -36.567 4.460 1.00 21.04 122 ALA D N 1
ATOM 8752 C CA . ALA D 1 121 ? -13.506 -36.348 3.082 1.00 26.77 122 ALA D CA 1
ATOM 8753 C C . ALA D 1 121 ? -12.887 -34.965 2.910 1.00 28.15 122 ALA D C 1
ATOM 8754 O O . ALA D 1 121 ? -11.862 -34.816 2.232 1.00 24.50 122 ALA D O 1
ATOM 8756 N N . ALA D 1 122 ? -13.494 -33.943 3.517 1.00 21.80 123 ALA D N 1
ATOM 8757 C CA . ALA D 1 122 ? -12.932 -32.599 3.429 1.00 25.50 123 ALA D CA 1
ATOM 8758 C C . ALA D 1 122 ? -11.597 -32.499 4.167 1.00 22.03 123 ALA D C 1
ATOM 8759 O O . ALA D 1 122 ? -10.663 -31.857 3.675 1.00 21.61 123 ALA D O 1
ATOM 8761 N N . ALA D 1 123 ? -11.481 -33.137 5.338 1.00 19.81 124 ALA D N 1
ATOM 8762 C CA . ALA D 1 123 ? -10.220 -33.105 6.080 1.00 21.24 124 ALA D CA 1
ATOM 8763 C C . ALA D 1 123 ? -9.109 -33.873 5.369 1.00 23.12 124 ALA D C 1
ATOM 8764 O O . ALA D 1 123 ? -7.930 -33.509 5.484 1.00 22.46 124 ALA D O 1
ATOM 8766 N N . ARG D 1 124 ? -9.449 -34.939 4.638 1.00 20.87 125 ARG D N 1
ATOM 8767 C CA . ARG D 1 124 ? -8.430 -35.605 3.836 1.00 23.22 125 ARG D CA 1
ATOM 8768 C C . ARG D 1 124 ? -7.962 -34.711 2.697 1.00 22.98 125 ARG D C 1
ATOM 8769 O O . ARG D 1 124 ? -6.759 -34.617 2.426 1.00 20.17 125 ARG D O 1
ATOM 8777 N N . ARG D 1 125 ? -8.902 -34.062 2.005 1.00 20.60 126 ARG D N 1
ATOM 8778 C CA . ARG D 1 125 ? -8.523 -33.150 0.933 1.00 22.47 126 ARG D CA 1
ATOM 8779 C C . ARG D 1 125 ? -7.756 -31.956 1.486 1.00 23.32 126 ARG D C 1
ATOM 8780 O O . ARG D 1 125 ? -6.786 -31.493 0.870 1.00 24.23 126 ARG D O 1
ATOM 8788 N N . PHE D 1 126 ? -8.181 -31.451 2.651 1.00 20.63 127 PHE D N 1
ATOM 8789 C CA . PHE D 1 126 ? -7.471 -30.361 3.319 1.00 22.75 127 PHE D CA 1
ATOM 8790 C C . PHE D 1 126 ? -5.997 -30.702 3.533 1.00 22.72 127 PHE D C 1
ATOM 8791 O O . PHE D 1 126 ? -5.109 -29.912 3.193 1.00 22.77 127 PHE D O 1
ATOM 8799 N N . ALA D 1 127 ? -5.718 -31.880 4.100 1.00 21.63 128 ALA D N 1
ATOM 8800 C CA . ALA D 1 127 ? -4.327 -32.256 4.363 1.00 25.43 128 ALA D CA 1
ATOM 8801 C C . ALA D 1 127 ? -3.530 -32.388 3.070 1.00 21.76 128 ALA D C 1
ATOM 8802 O O . ALA D 1 127 ? -2.387 -31.926 2.988 1.00 24.86 128 ALA D O 1
ATOM 8804 N N . ALA D 1 128 ? -4.111 -33.021 2.051 1.00 22.91 129 ALA D N 1
ATOM 8805 C CA . ALA D 1 128 ? -3.415 -33.152 0.775 1.00 24.40 129 ALA D CA 1
ATOM 8806 C C . ALA D 1 128 ? -3.158 -31.791 0.155 1.00 24.92 129 ALA D C 1
ATOM 8807 O O . ALA D 1 128 ? -2.077 -31.547 -0.394 1.00 21.75 129 ALA D O 1
ATOM 8809 N N . ASP D 1 129 ? -4.148 -30.890 0.243 1.00 20.33 130 ASP D N 1
ATOM 8810 C CA . ASP D 1 129 ? -4.036 -29.566 -0.362 1.00 22.24 130 ASP D CA 1
ATOM 8811 C C . ASP D 1 129 ? -3.019 -28.694 0.367 1.00 23.14 130 ASP D C 1
ATOM 8812 O O . ASP D 1 129 ? -2.244 -27.970 -0.271 1.00 21.37 130 ASP D O 1
ATOM 8817 N N . HIS D 1 130 ? -3.049 -28.704 1.701 1.00 22.21 131 HIS D N 1
ATOM 8818 C CA . HIS D 1 130 ? -2.376 -27.668 2.469 1.00 22.37 131 HIS D CA 1
ATOM 8819 C C . HIS D 1 130 ? -1.224 -28.148 3.335 1.00 21.52 131 HIS D C 1
ATOM 8820 O O . HIS D 1 130 ? -0.420 -27.311 3.756 1.00 22.97 131 HIS D O 1
ATOM 8827 N N . GLY D 1 131 ? -1.109 -29.442 3.611 1.00 18.85 132 GLY D N 1
ATOM 8828 C CA . GLY D 1 131 ? -0.155 -29.821 4.643 1.00 21.23 132 GLY D CA 1
ATOM 8829 C C . GLY D 1 131 ? -0.698 -29.391 6.001 1.00 23.09 132 GLY D C 1
ATOM 8830 O O . GLY D 1 131 ? -1.875 -29.067 6.163 1.00 20.82 132 GLY D O 1
ATOM 8831 N N . LEU D 1 132 ? 0.187 -29.401 6.994 1.00 20.91 133 LEU D N 1
ATOM 8832 C CA . LEU D 1 132 ? -0.185 -28.982 8.337 1.00 17.61 133 LEU D CA 1
ATOM 8833 C C . LEU D 1 132 ? -0.626 -27.522 8.318 1.00 19.39 133 LEU D C 1
ATOM 8834 O O . LEU D 1 132 ? 0.152 -26.639 7.945 1.00 19.09 133 LEU D O 1
ATOM 8839 N N . ALA D 1 133 ? -1.872 -27.260 8.699 1.00 18.87 134 ALA D N 1
ATOM 8840 C CA . ALA D 1 133 ? -2.421 -25.928 8.456 1.00 19.82 134 ALA D CA 1
ATOM 8841 C C . ALA D 1 133 ? -3.619 -25.672 9.353 1.00 18.86 134 ALA D C 1
ATOM 8842 O O . ALA D 1 133 ? -4.305 -26.606 9.771 1.00 18.11 134 ALA D O 1
ATOM 8844 N N . VAL D 1 134 ? -3.869 -24.386 9.620 1.00 17.55 135 VAL D N 1
ATOM 8845 C CA . VAL D 1 134 ? -5.026 -23.979 10.416 1.00 17.04 135 VAL D CA 1
ATOM 8846 C C . VAL D 1 134 ? -6.298 -24.134 9.593 1.00 15.51 135 VAL D C 1
ATOM 8847 O O . VAL D 1 134 ? -6.428 -23.576 8.495 1.00 16.77 135 VAL D O 1
ATOM 8851 N N . ARG D 1 135 ? -7.255 -24.875 10.130 1.00 16.25 136 ARG D N 1
ATOM 8852 C CA . ARG D 1 135 ? -8.565 -24.994 9.504 1.00 17.39 136 ARG D CA 1
ATOM 8853 C C . ARG D 1 135 ? -9.555 -23.954 10.027 1.00 18.10 136 ARG D C 1
ATOM 8854 O O . ARG D 1 135 ? -10.333 -23.396 9.243 1.00 15.26 136 ARG D O 1
ATOM 8862 N N . ALA D 1 136 ? -9.545 -23.696 11.332 1.00 17.72 137 ALA D N 1
ATOM 8863 C CA . ALA D 1 136 ? -10.562 -22.859 11.957 1.00 18.45 137 ALA D CA 1
ATOM 8864 C C . ALA D 1 136 ? -9.936 -21.881 12.940 1.00 17.79 137 ALA D C 1
ATOM 8865 O O . ALA D 1 136 ? -9.076 -22.248 13.749 1.00 18.17 137 ALA D O 1
ATOM 8867 N N . VAL D 1 137 ? -10.396 -20.637 12.875 1.00 17.04 138 VAL D N 1
ATOM 8868 C CA . VAL D 1 137 ? -10.113 -19.620 13.877 1.00 16.38 138 VAL D CA 1
ATOM 8869 C C . VAL D 1 137 ? -11.416 -19.432 14.639 1.00 19.12 138 VAL D C 1
ATOM 8870 O O . VAL D 1 137 ? -12.418 -19.009 14.053 1.00 18.06 138 VAL D O 1
ATOM 8874 N N . ALA D 1 138 ? -11.442 -19.825 15.907 1.00 16.00 139 ALA D N 1
ATOM 8875 C CA . ALA D 1 138 ? -12.675 -19.828 16.680 1.00 16.52 139 ALA D CA 1
ATOM 8876 C C . ALA D 1 138 ? -12.711 -18.643 17.629 1.00 18.38 139 ALA D C 1
ATOM 8877 O O . ALA D 1 138 ? -11.771 -18.425 18.400 1.00 18.04 139 ALA D O 1
ATOM 8879 N N . LEU D 1 139 ? -13.807 -17.896 17.575 1.00 16.64 140 LEU D N 1
ATOM 8880 C CA . LEU D 1 139 ? -14.073 -16.798 18.491 1.00 16.44 140 LEU D CA 1
ATOM 8881 C C . LEU D 1 139 ? -15.190 -17.198 19.441 1.00 20.90 140 LEU D C 1
ATOM 8882 O O . LEU D 1 139 ? -16.173 -17.812 19.019 1.00 20.37 140 LEU D O 1
ATOM 8887 N N . ARG D 1 140 ? -15.045 -16.851 20.718 1.00 19.23 141 ARG D N 1
ATOM 8888 C CA . ARG D 1 140 ? -16.188 -16.911 21.622 1.00 21.11 141 ARG D CA 1
ATOM 8889 C C . ARG D 1 140 ? -17.053 -15.675 21.429 1.00 21.90 141 ARG D C 1
ATOM 8890 O O . ARG D 1 140 ? -16.558 -14.544 21.500 1.00 19.13 141 ARG D O 1
ATOM 8898 N N . VAL D 1 141 ? -18.345 -15.901 21.184 1.00 20.12 142 VAL D N 1
ATOM 8899 C CA . VAL D 1 141 ? -19.321 -14.844 20.989 1.00 21.62 142 VAL D CA 1
ATOM 8900 C C . VAL D 1 141 ? -20.456 -15.060 21.982 1.00 24.23 142 VAL D C 1
ATOM 8901 O O . VAL D 1 141 ? -20.570 -16.115 22.610 1.00 23.52 142 VAL D O 1
ATOM 8905 N N . ALA D 1 142 ? -21.287 -14.024 22.137 1.00 22.38 143 ALA D N 1
ATOM 8906 C CA . ALA D 1 142 ? -22.407 -14.114 23.070 1.00 24.92 143 ALA D CA 1
ATOM 8907 C C . ALA D 1 142 ? -23.385 -15.205 22.653 1.00 23.93 143 ALA D C 1
ATOM 8908 O O . ALA D 1 142 ? -23.932 -15.917 23.506 1.00 26.35 143 ALA D O 1
ATOM 8910 N N . ASP D 1 143 ? -23.591 -15.370 21.344 1.00 21.06 144 ASP D N 1
ATOM 8911 C CA . ASP D 1 143 ? -24.630 -16.256 20.816 1.00 22.54 144 ASP D CA 1
ATOM 8912 C C . ASP D 1 143 ? -24.213 -16.671 19.413 1.00 21.32 144 ASP D C 1
ATOM 8913 O O . ASP D 1 143 ? -24.347 -15.878 18.474 1.00 20.91 144 ASP D O 1
ATOM 8918 N N . ALA D 1 144 ? -23.756 -17.919 19.262 1.00 20.78 145 ALA D N 1
ATOM 8919 C CA . ALA D 1 144 ? -23.250 -18.360 17.964 1.00 21.20 145 ALA D CA 1
ATOM 8920 C C . ALA D 1 144 ? -24.333 -18.329 16.889 1.00 22.63 145 ALA D C 1
ATOM 8921 O O . ALA D 1 144 ? -24.037 -18.084 15.709 1.00 20.55 145 ALA D O 1
ATOM 8923 N N . GLU D 1 145 ? -25.589 -18.575 17.271 1.00 23.76 146 GLU D N 1
ATOM 8924 C CA . GLU D 1 145 ? -26.661 -18.549 16.283 1.00 23.07 146 GLU D CA 1
ATOM 8925 C C . GLU D 1 145 ? -26.834 -17.146 15.717 1.00 23.70 146 GLU D C 1
ATOM 8926 O O . GLU D 1 145 ? -26.896 -16.956 14.491 1.00 21.46 146 GLU D O 1
ATOM 8928 N N . ASP D 1 146 ? -26.878 -16.146 16.601 1.00 22.99 147 ASP D N 1
ATOM 8929 C CA . ASP D 1 146 ? -27.010 -14.764 16.158 1.00 24.72 147 ASP D CA 1
ATOM 8930 C C . ASP D 1 146 ? -25.779 -14.308 15.391 1.00 24.30 147 ASP D C 1
ATOM 8931 O O . ASP D 1 146 ? -25.898 -13.566 14.408 1.00 23.54 147 ASP D O 1
ATOM 8936 N N . ALA D 1 147 ? -24.584 -14.728 15.832 1.00 25.36 148 ALA D N 1
ATOM 8937 C CA . ALA D 1 147 ? -23.376 -14.402 15.085 1.00 20.09 148 ALA D CA 1
ATOM 8938 C C . ALA D 1 147 ? -23.461 -14.950 13.674 1.00 22.07 148 ALA D C 1
ATOM 8939 O O . ALA D 1 147 ? -23.192 -14.236 12.700 1.00 22.23 148 ALA D O 1
ATOM 8941 N N . PHE D 1 148 ? -23.857 -16.222 13.548 1.00 17.79 149 PHE D N 1
ATOM 8942 C CA . PHE D 1 148 ? -24.052 -16.816 12.232 1.00 23.20 149 PHE D CA 1
ATOM 8943 C C . PHE D 1 148 ? -25.063 -16.021 11.420 1.00 22.18 149 PHE D C 1
ATOM 8944 O O . PHE D 1 148 ? -24.783 -15.611 10.286 1.00 21.43 149 PHE D O 1
ATOM 8952 N N . ARG D 1 149 ? -26.250 -15.794 11.984 1.00 24.24 150 ARG D N 1
ATOM 8953 C CA . ARG D 1 149 ? -27.298 -15.122 11.226 1.00 23.55 150 ARG D CA 1
ATOM 8954 C C . ARG D 1 149 ? -26.856 -13.725 10.803 1.00 23.33 150 ARG D C 1
ATOM 8955 O O . ARG D 1 149 ? -27.002 -13.342 9.636 1.00 23.76 150 ARG D O 1
ATOM 8963 N N . ALA D 1 150 ? -26.270 -12.961 11.728 1.00 23.22 151 ALA D N 1
ATOM 8964 C CA . ALA D 1 150 ? -25.854 -11.607 11.381 1.00 24.26 151 ALA D CA 1
ATOM 8965 C C . ALA D 1 150 ? -24.750 -11.620 10.332 1.00 23.25 151 ALA D C 1
ATOM 8966 O O . ALA D 1 150 ? -24.690 -10.728 9.476 1.00 21.33 151 ALA D O 1
ATOM 8968 N N . SER D 1 151 ? -23.867 -12.620 10.386 1.00 24.53 152 SER D N 1
ATOM 8969 C CA . SER D 1 151 ? -22.793 -12.720 9.404 1.00 20.56 152 SER D CA 1
ATOM 8970 C C . SER D 1 151 ? -23.344 -12.990 8.012 1.00 22.85 152 SER D C 1
ATOM 8971 O O . SER D 1 151 ? -23.013 -12.281 7.054 1.00 23.17 152 SER D O 1
ATOM 8974 N N . VAL D 1 152 ? -24.167 -14.033 7.875 1.00 18.02 153 VAL D N 1
ATOM 8975 C CA . VAL D 1 152 ? -24.677 -14.405 6.561 1.00 20.14 153 VAL D CA 1
ATOM 8976 C C . VAL D 1 152 ? -25.571 -13.305 5.996 1.00 23.18 153 VAL D C 1
ATOM 8977 O O . VAL D 1 152 ? -25.519 -13.007 4.800 1.00 21.91 153 VAL D O 1
ATOM 8981 N N . ALA D 1 153 ? -26.379 -12.662 6.845 1.00 21.66 154 ALA D N 1
ATOM 8982 C CA . ALA D 1 153 ? -27.177 -11.531 6.369 1.00 28.38 154 ALA D CA 1
ATOM 8983 C C . ALA D 1 153 ? -26.299 -10.424 5.793 1.00 26.61 154 ALA D C 1
ATOM 8984 O O . ALA D 1 153 ? -26.735 -9.690 4.900 1.00 27.36 154 ALA D O 1
ATOM 8986 N N . ALA D 1 154 ? -25.059 -10.295 6.275 1.00 23.56 155 ALA D N 1
ATOM 8987 C CA . ALA D 1 154 ? -24.124 -9.286 5.792 1.00 24.37 155 ALA D CA 1
ATOM 8988 C C . ALA D 1 154 ? -23.096 -9.868 4.830 1.00 23.20 155 ALA D C 1
ATOM 8989 O O . ALA D 1 154 ? -21.999 -9.319 4.691 1.00 21.98 155 ALA D O 1
ATOM 8991 N N . GLY D 1 155 ? -23.425 -10.977 4.171 1.00 21.20 156 GLY D N 1
ATOM 8992 C CA . GLY D 1 155 ? -22.628 -11.466 3.071 1.00 22.38 156 GLY D CA 1
ATOM 8993 C C . GLY D 1 155 ? -21.721 -12.643 3.363 1.00 23.26 156 GLY D C 1
ATOM 8994 O O . GLY D 1 155 ? -21.067 -13.126 2.434 1.00 24.03 156 GLY D O 1
ATOM 8995 N N . ALA D 1 156 ? -21.666 -13.128 4.602 1.00 20.17 157 ALA D N 1
ATOM 8996 C CA . ALA D 1 156 ? -20.801 -14.267 4.906 1.00 21.27 157 ALA D CA 1
ATOM 8997 C C . ALA D 1 156 ? -21.247 -15.499 4.139 1.00 22.87 157 ALA D C 1
ATOM 8998 O O . ALA D 1 156 ? -22.443 -15.751 3.970 1.00 23.97 157 ALA D O 1
ATOM 9000 N N . ARG D 1 157 ? -20.281 -16.266 3.670 1.00 22.92 158 ARG D N 1
ATOM 9001 C CA . ARG D 1 157 ? -20.585 -17.535 3.047 1.00 24.77 158 ARG D CA 1
ATOM 9002 C C . ARG D 1 157 ? -20.741 -18.581 4.143 1.00 26.36 158 ARG D C 1
ATOM 9003 O O . ARG D 1 157 ? -19.783 -18.830 4.889 1.00 23.67 158 ARG D O 1
ATOM 9011 N N . PRO D 1 158 ? -21.913 -19.190 4.296 1.00 24.30 159 PRO D N 1
ATOM 9012 C CA . PRO D 1 158 ? -22.091 -20.159 5.380 1.00 24.25 159 PRO D CA 1
ATOM 9013 C C . PRO D 1 158 ? -21.229 -21.386 5.157 1.00 24.71 159 PRO D C 1
ATOM 9014 O O . PRO D 1 158 ? -21.004 -21.818 4.023 1.00 28.67 159 PRO D O 1
ATOM 9018 N N . ALA D 1 159 ? -20.726 -21.929 6.259 1.00 24.34 160 ALA D N 1
ATOM 9019 C CA . ALA D 1 159 ? -19.919 -23.144 6.244 1.00 22.36 160 ALA D CA 1
ATOM 9020 C C . ALA D 1 159 ? -20.571 -24.278 7.019 1.00 25.46 160 ALA D C 1
ATOM 9021 O O . ALA D 1 159 ? -20.637 -25.413 6.524 1.00 26.43 160 ALA D O 1
ATOM 9023 N N . PHE D 1 160 ? -21.088 -23.997 8.210 1.00 22.53 161 PHE D N 1
ATOM 9024 C CA . PHE D 1 160 ? -21.784 -25.000 9.010 1.00 25.87 161 PHE D CA 1
ATOM 9025 C C . PHE D 1 160 ? -22.836 -24.272 9.834 1.00 26.58 161 PHE D C 1
ATOM 9026 O O . PHE D 1 160 ? -22.495 -23.476 10.717 1.00 22.76 161 PHE D O 1
ATOM 9034 N N . GLY D 1 161 ? -24.108 -24.533 9.531 1.00 29.37 162 GLY D N 1
ATOM 9035 C CA . GLY D 1 161 ? -25.209 -23.827 10.152 1.00 31.20 162 GLY D CA 1
ATOM 9036 C C . GLY D 1 161 ? -25.201 -24.108 11.634 1.00 27.31 162 GLY D C 1
ATOM 9037 O O . GLY D 1 161 ? -24.643 -25.114 12.082 1.00 27.16 162 GLY D O 1
ATOM 9038 N N . PRO D 1 162 ? -25.781 -23.215 12.429 1.00 23.45 163 PRO D N 1
ATOM 9039 C CA . PRO D 1 162 ? -25.614 -23.328 13.881 1.00 23.86 163 PRO D CA 1
ATOM 9040 C C . PRO D 1 162 ? -26.256 -24.596 14.417 1.00 27.09 163 PRO D C 1
ATOM 9041 O O . PRO D 1 162 ? -27.291 -25.054 13.926 1.00 25.42 163 PRO D O 1
ATOM 9045 N N . VAL D 1 163 ? -25.595 -25.190 15.409 1.00 21.35 164 VAL D N 1
ATOM 9046 C CA . VAL D 1 163 ? -26.094 -26.376 16.087 1.00 26.03 164 VAL D CA 1
ATOM 9047 C C . VAL D 1 163 ? -25.902 -26.181 17.578 1.00 26.87 164 VAL D C 1
ATOM 9048 O O . VAL D 1 163 ? -25.126 -25.335 18.034 1.00 27.97 164 VAL D O 1
ATOM 9052 N N . ASP D 1 164 ? -26.642 -26.966 18.338 1.00 25.36 165 ASP D N 1
ATOM 9053 C CA . ASP D 1 164 ? -26.550 -26.956 19.788 1.00 34.74 165 ASP D CA 1
ATOM 9054 C C . ASP D 1 164 ? -25.732 -28.172 20.218 1.00 31.62 165 ASP D C 1
ATOM 9055 O O . ASP D 1 164 ? -26.046 -29.300 19.841 1.00 32.37 165 ASP D O 1
ATOM 9060 N N . LEU D 1 165 ? -24.656 -27.938 20.962 1.00 29.30 166 LEU D N 1
ATOM 9061 C CA . LEU D 1 165 ? -23.793 -29.040 21.377 1.00 32.19 166 LEU D CA 1
ATOM 9062 C C . LEU D 1 165 ? -24.229 -29.679 22.685 1.00 32.43 166 LEU D C 1
ATOM 9063 O O . LEU D 1 165 ? -23.736 -30.758 23.020 1.00 28.17 166 LEU D O 1
ATOM 9068 N N . GLY D 1 166 ? -25.136 -29.055 23.412 1.00 28.70 167 GLY D N 1
ATOM 9069 C CA . GLY D 1 166 ? -25.509 -29.486 24.742 1.00 32.14 167 GLY D CA 1
ATOM 9070 C C . GLY D 1 166 ? -24.953 -28.544 25.798 1.00 29.86 167 GLY D C 1
ATOM 9071 O O . GLY D 1 166 ? -23.965 -27.829 25.578 1.00 25.82 167 GLY D O 1
ATOM 9072 N N . ARG D 1 167 ? -25.616 -28.522 26.956 1.00 28.49 168 ARG D N 1
ATOM 9073 C CA . ARG D 1 167 ? -25.171 -27.757 28.121 1.00 29.29 168 ARG D CA 1
ATOM 9074 C C . ARG D 1 167 ? -25.015 -26.272 27.804 1.00 29.05 168 ARG D C 1
ATOM 9075 O O . ARG D 1 167 ? -24.162 -25.588 28.377 1.00 32.25 168 ARG D O 1
ATOM 9083 N N . GLY D 1 168 ? -25.840 -25.754 26.897 1.00 29.04 169 GLY D N 1
ATOM 9084 C CA . GLY D 1 168 ? -25.804 -24.349 26.553 1.00 27.18 169 GLY D CA 1
ATOM 9085 C C . GLY D 1 168 ? -24.825 -23.973 25.459 1.00 29.72 169 GLY D C 1
ATOM 9086 O O . GLY D 1 168 ? -24.786 -22.799 25.067 1.00 28.20 169 GLY D O 1
ATOM 9087 N N . PHE D 1 169 ? -24.043 -24.925 24.950 1.00 27.70 170 PHE D N 1
ATOM 9088 C CA . PHE D 1 169 ? -23.073 -24.651 23.896 1.00 27.19 170 PHE D CA 1
ATOM 9089 C C . PHE D 1 169 ? -23.736 -24.565 22.531 1.00 26.14 170 PHE D C 1
ATOM 9090 O O . PHE D 1 169 ? -24.555 -25.415 22.169 1.00 27.92 170 PHE D O 1
ATOM 9098 N N . ARG D 1 170 ? -23.336 -23.556 21.759 1.00 24.36 171 ARG D N 1
ATOM 9099 C CA . ARG D 1 170 ? -23.655 -23.456 20.342 1.00 25.95 171 ARG D CA 1
ATOM 9100 C C . ARG D 1 170 ? -22.380 -23.302 19.534 1.00 25.88 171 ARG D C 1
ATOM 9101 O O . ARG D 1 170 ? -21.374 -22.760 20.005 1.00 21.50 171 ARG D O 1
ATOM 9109 N N . LEU D 1 171 ? -22.478 -23.726 18.279 1.00 23.08 172 LEU D N 1
ATOM 9110 C CA . LEU D 1 171 ? -21.369 -23.684 17.344 1.00 22.87 172 LEU D CA 1
ATOM 9111 C C . LEU D 1 171 ? -21.915 -23.359 15.966 1.00 19.96 172 LEU D C 1
ATOM 9112 O O . LEU D 1 171 ? -22.966 -23.872 15.569 1.00 24.04 172 LEU D O 1
ATOM 9117 N N . ALA D 1 172 ? -21.189 -22.516 15.238 1.00 21.21 173 ALA D N 1
ATOM 9118 C CA . ALA D 1 172 ? -21.502 -22.231 13.845 1.00 20.06 173 ALA D CA 1
ATOM 9119 C C . ALA D 1 172 ? -20.218 -21.812 13.138 1.00 18.36 173 ALA D C 1
ATOM 9120 O O . ALA D 1 172 ? -19.246 -21.408 13.777 1.00 18.81 173 ALA D O 1
ATOM 9122 N N . GLU D 1 173 ? -20.206 -21.928 11.808 1.00 18.34 174 GLU D N 1
ATOM 9123 C CA . GLU D 1 173 ? -19.004 -21.593 11.053 1.00 18.97 174 GLU D CA 1
ATOM 9124 C C . GLU D 1 173 ? -19.378 -20.880 9.764 1.00 19.69 174 GLU D C 1
ATOM 9125 O O . GLU D 1 173 ? -20.381 -21.216 9.126 1.00 20.78 174 GLU D O 1
ATOM 9131 N N . VAL D 1 174 ? -18.552 -19.909 9.377 1.00 17.21 175 VAL D N 1
ATOM 9132 C CA . VAL D 1 174 ? -18.645 -19.249 8.082 1.00 19.96 175 VAL D CA 1
ATOM 9133 C C . VAL D 1 174 ? -17.259 -19.255 7.455 1.00 20.60 175 VAL D C 1
ATOM 9134 O O . VAL D 1 174 ? -16.249 -19.453 8.130 1.00 20.02 175 VAL D O 1
ATOM 9138 N N . GLU D 1 175 ? -17.218 -19.051 6.145 1.00 23.92 176 GLU D N 1
ATOM 9139 C CA . GLU D 1 175 ? -15.938 -19.050 5.447 1.00 20.55 176 GLU D CA 1
ATOM 9140 C C . GLU D 1 175 ? -15.183 -17.760 5.751 1.00 22.48 176 GLU D C 1
ATOM 9141 O O . GLU D 1 175 ? -15.753 -16.663 5.692 1.00 21.35 176 GLU D O 1
ATOM 9147 N N . LEU D 1 176 ? -13.895 -17.888 6.078 1.00 20.38 177 LEU D N 1
ATOM 9148 C CA . LEU D 1 176 ? -13.076 -16.726 6.425 1.00 17.56 177 LEU D CA 1
ATOM 9149 C C . LEU D 1 176 ? -12.214 -16.290 5.246 1.00 20.83 177 LEU D C 1
ATOM 9150 O O . LEU D 1 176 ? -12.327 -15.156 4.771 1.00 18.39 177 LEU D O 1
ATOM 9155 N N . TYR D 1 177 ? -11.370 -17.191 4.748 1.00 20.07 178 TYR D N 1
ATOM 9156 C CA . TYR D 1 177 ? -10.651 -16.998 3.499 1.00 21.90 178 TYR D CA 1
ATOM 9157 C C . TYR D 1 177 ? -10.164 -18.372 3.051 1.00 17.62 178 TYR D C 1
ATOM 9158 O O . TYR D 1 177 ? -9.753 -19.178 3.884 1.00 19.80 178 TYR D O 1
ATOM 9167 N N . GLY D 1 178 ? -10.280 -18.659 1.757 1.00 23.39 179 GLY D N 1
ATOM 9168 C CA . GLY D 1 178 ? -9.883 -19.983 1.276 1.00 19.70 179 GLY D CA 1
ATOM 9169 C C . GLY D 1 178 ? -10.634 -21.083 2.006 1.00 21.39 179 GLY D C 1
ATOM 9170 O O . GLY D 1 178 ? -11.847 -20.996 2.230 1.00 21.31 179 GLY D O 1
ATOM 9171 N N . ASP D 1 179 ? -9.909 -22.132 2.396 1.00 21.75 180 ASP D N 1
ATOM 9172 C CA . ASP D 1 179 ? -10.485 -23.251 3.136 1.00 19.98 180 ASP D CA 1
ATOM 9173 C C . ASP D 1 179 ? -10.449 -23.046 4.653 1.00 20.67 180 ASP D C 1
ATOM 9174 O O . ASP D 1 179 ? -10.664 -24.008 5.404 1.00 19.20 180 ASP D O 1
ATOM 9179 N N . VAL D 1 180 ? -10.173 -21.812 5.127 1.00 17.82 181 VAL D N 1
ATOM 9180 C CA . VAL D 1 180 ? -10.206 -21.497 6.552 1.00 16.61 181 VAL D CA 1
ATOM 9181 C C . VAL D 1 180 ? -11.582 -20.953 6.913 1.00 20.50 181 VAL D C 1
ATOM 9182 O O . VAL D 1 180 ? -12.164 -20.139 6.182 1.00 20.19 181 VAL D O 1
ATOM 9186 N N . VAL D 1 181 ? -12.104 -21.396 8.046 1.00 16.14 182 VAL D N 1
ATOM 9187 C CA . VAL D 1 181 ? -13.412 -20.957 8.498 1.00 18.85 182 VAL D CA 1
ATOM 9188 C C . VAL D 1 181 ? -13.252 -20.155 9.778 1.00 18.59 182 VAL D C 1
ATOM 9189 O O . VAL D 1 181 ? -12.309 -20.347 10.554 1.00 17.86 182 VAL D O 1
ATOM 9193 N N . LEU D 1 182 ? -14.175 -19.215 9.968 1.00 15.98 183 LEU D N 1
ATOM 9194 C CA . LEU D 1 182 ? -14.351 -18.523 11.234 1.00 17.03 183 LEU D CA 1
ATOM 9195 C C . LEU D 1 182 ? -15.434 -19.252 12.020 1.00 16.38 183 LEU D C 1
ATOM 9196 O O . LEU D 1 182 ? -16.588 -19.335 11.576 1.00 18.07 183 LEU D O 1
ATOM 9201 N N . ARG D 1 183 ? -15.055 -19.803 13.161 1.00 17.38 184 ARG D N 1
ATOM 9202 C CA . ARG D 1 183 ? -15.936 -20.608 13.990 1.00 17.40 184 ARG D CA 1
ATOM 9203 C C . ARG D 1 183 ? -16.423 -19.761 15.149 1.00 19.47 184 ARG D C 1
ATOM 9204 O O . ARG D 1 183 ? -15.620 -19.106 15.826 1.00 17.48 184 ARG D O 1
ATOM 9212 N N . TYR D 1 184 ? -17.742 -19.739 15.336 1.00 17.91 185 TYR D N 1
ATOM 9213 C CA . TYR D 1 184 ? -18.370 -19.072 16.464 1.00 17.53 185 TYR D CA 1
ATOM 9214 C C . TYR D 1 184 ? -18.757 -20.123 17.489 1.00 19.95 185 TYR D C 1
ATOM 9215 O O . TYR D 1 184 ? -19.366 -21.141 17.141 1.00 20.63 185 TYR D O 1
ATOM 9224 N N . VAL D 1 185 ? -18.399 -19.888 18.742 1.00 19.08 186 VAL D N 1
ATOM 9225 C CA . VAL D 1 185 ? -18.832 -20.739 19.838 1.00 20.72 186 VAL D CA 1
ATOM 9226 C C . VAL D 1 185 ? -19.363 -19.846 20.949 1.00 22.67 186 VAL D C 1
ATOM 9227 O O . VAL D 1 185 ? -18.822 -18.763 21.203 1.00 23.04 186 VAL D O 1
ATOM 9231 N N . SER D 1 186 ? -20.437 -20.295 21.596 1.00 18.43 187 SER D N 1
ATOM 9232 C CA . SER D 1 186 ? -21.023 -19.586 22.719 1.00 20.81 187 SER D CA 1
ATOM 9233 C C . SER D 1 186 ? -21.447 -20.594 23.777 1.00 24.06 187 SER D C 1
ATOM 9234 O O . SER D 1 186 ? -21.809 -21.729 23.461 1.00 24.61 187 SER D O 1
ATOM 9237 N N . TYR D 1 187 ? -21.393 -20.169 25.037 1.00 22.63 188 TYR D N 1
ATOM 9238 C CA . TYR D 1 187 ? -21.729 -21.024 26.168 1.00 24.23 188 TYR D CA 1
ATOM 9239 C C . TYR D 1 187 ? -21.859 -20.163 27.420 1.00 29.40 188 TYR D C 1
ATOM 9240 O O . TYR D 1 187 ? -21.266 -19.079 27.483 1.00 30.45 188 TYR D O 1
ATOM 9249 N N . PRO D 1 188 ? -22.622 -20.595 28.428 1.00 30.09 189 PRO D N 1
ATOM 9250 C CA . PRO D 1 188 ? -22.800 -19.759 29.623 1.00 32.06 189 PRO D CA 1
ATOM 9251 C C . PRO D 1 188 ? -21.563 -19.729 30.512 1.00 34.71 189 PRO D C 1
ATOM 9252 O O . PRO D 1 188 ? -20.757 -20.664 30.542 1.00 35.85 189 PRO D O 1
ATOM 9256 N N . ASP D 1 189 ? -21.446 -18.637 31.274 1.00 38.55 190 ASP D N 1
ATOM 9257 C CA . ASP D 1 189 ? -20.253 -18.372 32.072 1.00 44.76 190 ASP D CA 1
ATOM 9258 C C . ASP D 1 189 ? -20.032 -19.379 33.195 1.00 51.96 190 ASP D C 1
ATOM 9259 O O . ASP D 1 189 ? -18.901 -19.497 33.681 1.00 59.59 190 ASP D O 1
ATOM 9264 N N . GLY D 1 190 ? -21.066 -20.095 33.627 1.00 46.37 191 GLY D N 1
ATOM 9265 C CA . GLY D 1 190 ? -20.953 -20.899 34.833 1.00 52.36 191 GLY D CA 1
ATOM 9266 C C . GLY D 1 190 ? -20.034 -22.108 34.796 1.00 59.28 191 GLY D C 1
ATOM 9267 O O . GLY D 1 190 ? -20.466 -23.216 35.130 1.00 64.34 191 GLY D O 1
ATOM 9268 N N . ALA D 1 191 ? -18.768 -21.919 34.414 1.00 59.35 192 ALA D N 1
ATOM 9269 C CA . ALA D 1 191 ? -17.782 -22.997 34.454 1.00 57.75 192 ALA D CA 1
ATOM 9270 C C . ALA D 1 191 ? -16.363 -22.463 34.308 1.00 60.86 192 ALA D C 1
ATOM 9271 O O . ALA D 1 191 ? -16.045 -21.382 34.818 1.00 63.11 192 ALA D O 1
ATOM 9273 N N . ALA D 1 192 ? -15.552 -23.212 33.551 1.00 62.22 193 ALA D N 1
ATOM 9274 C CA . ALA D 1 192 ? -14.096 -23.159 33.402 1.00 62.24 193 ALA D CA 1
ATOM 9275 C C . ALA D 1 192 ? -13.623 -24.593 33.580 1.00 64.26 193 ALA D C 1
ATOM 9276 O O . ALA D 1 192 ? -12.549 -24.980 33.102 1.00 65.89 193 ALA D O 1
ATOM 9278 N N . GLY D 1 193 ? -14.443 -25.383 34.274 1.00 61.72 194 GLY D N 1
ATOM 9279 C CA . GLY D 1 193 ? -14.187 -26.793 34.479 1.00 60.77 194 GLY D CA 1
ATOM 9280 C C . GLY D 1 193 ? -14.679 -27.646 33.329 1.00 55.14 194 GLY D C 1
ATOM 9281 O O . GLY D 1 193 ? -14.282 -28.808 33.207 1.00 52.66 194 GLY D O 1
ATOM 9282 N N . GLU D 1 194 ? -15.551 -27.094 32.492 1.00 56.54 195 GLU D N 1
ATOM 9283 C CA . GLU D 1 194 ? -15.916 -27.775 31.253 1.00 50.02 195 GLU D CA 1
ATOM 9284 C C . GLU D 1 194 ? -14.681 -27.836 30.367 1.00 54.88 195 GLU D C 1
ATOM 9285 O O . GLU D 1 194 ? -14.205 -26.780 29.925 1.00 55.08 195 GLU D O 1
ATOM 9291 N N . PRO D 1 195 ? -14.131 -29.028 30.086 1.00 50.50 196 PRO D N 1
ATOM 9292 C CA . PRO D 1 195 ? -12.790 -29.109 29.472 1.00 52.52 196 PRO D CA 1
ATOM 9293 C C . PRO D 1 195 ? -12.603 -28.271 28.218 1.00 46.37 196 PRO D C 1
ATOM 9294 O O . PRO D 1 195 ? -11.534 -27.667 28.053 1.00 46.81 196 PRO D O 1
ATOM 9298 N N . PHE D 1 196 ? -13.607 -28.203 27.339 1.00 36.04 197 PHE D N 1
ATOM 9299 C CA . PHE D 1 196 ? -13.444 -27.497 26.073 1.00 32.71 197 PHE D CA 1
ATOM 9300 C C . PHE D 1 196 ? -14.795 -27.336 25.386 1.00 26.33 197 PHE D C 1
ATOM 9301 O O . PHE D 1 196 ? -15.373 -26.246 25.385 1.00 27.13 197 PHE D O 1
ATOM 9309 N N . LEU D 1 197 ? -15.295 -28.416 24.804 1.00 24.41 198 LEU D N 1
ATOM 9310 C CA . LEU D 1 197 ? -16.634 -28.512 24.245 1.00 27.50 198 LEU D CA 1
ATOM 9311 C C . LEU D 1 197 ? -17.213 -29.831 24.708 1.00 29.56 198 LEU D C 1
ATOM 9312 O O . LEU D 1 197 ? -16.463 -30.756 25.061 1.00 29.15 198 LEU D O 1
ATOM 9317 N N . PRO D 1 198 ? -18.542 -29.967 24.745 1.00 25.81 199 PRO D N 1
ATOM 9318 C CA . PRO D 1 198 ? -19.149 -31.252 25.094 1.00 29.89 199 PRO D CA 1
ATOM 9319 C C . PRO D 1 198 ? -18.573 -32.385 24.253 1.00 27.17 199 PRO D C 1
ATOM 9320 O O . PRO D 1 198 ? -18.322 -32.235 23.054 1.00 27.61 199 PRO D O 1
ATOM 9324 N N . GLY D 1 199 ? -18.344 -33.522 24.896 1.00 28.78 200 GLY D N 1
ATOM 9325 C CA . GLY D 1 199 ? -17.768 -34.668 24.241 1.00 28.89 200 GLY D CA 1
ATOM 9326 C C . GLY D 1 199 ? -16.270 -34.796 24.422 1.00 32.76 200 GLY D C 1
ATOM 9327 O O . GLY D 1 199 ? -15.723 -35.876 24.174 1.00 33.39 200 GLY D O 1
ATOM 9328 N N . PHE D 1 200 ? -15.599 -33.722 24.849 1.00 28.03 201 PHE D N 1
ATOM 9329 C CA . PHE D 1 200 ? -14.188 -33.773 25.196 1.00 28.00 201 PHE D CA 1
ATOM 9330 C C . PHE D 1 200 ? -14.027 -34.163 26.658 1.00 33.56 201 PHE D C 1
ATOM 9331 O O . PHE D 1 200 ? -14.780 -33.709 27.523 1.00 34.55 201 PHE D O 1
ATOM 9339 N N . GLU D 1 201 ? -13.041 -35.012 26.933 1.00 33.08 202 GLU D N 1
ATOM 9340 C CA . GLU D 1 201 ? -12.688 -35.368 28.298 1.00 31.58 202 GLU D CA 1
ATOM 9341 C C . GLU D 1 201 ? -11.399 -34.659 28.691 1.00 30.99 202 GLU D C 1
ATOM 9342 O O . GLU D 1 201 ? -10.457 -34.577 27.896 1.00 32.68 202 GLU D O 1
ATOM 9348 N N . GLY D 1 202 ? -11.366 -34.140 29.913 1.00 31.57 203 GLY D N 1
ATOM 9349 C CA . GLY D 1 202 ? -10.201 -33.394 30.355 1.00 28.76 203 GLY D CA 1
ATOM 9350 C C . GLY D 1 202 ? -8.968 -34.273 30.456 1.00 32.51 203 GLY D C 1
ATOM 9351 O O . GLY D 1 202 ? -9.047 -35.493 30.631 1.00 28.37 203 GLY D O 1
ATOM 9352 N N . VAL D 1 203 ? -7.810 -33.638 30.308 1.00 33.42 204 VAL D N 1
ATOM 9353 C CA . VAL D 1 203 ? -6.515 -34.267 30.536 1.00 36.80 204 VAL D CA 1
ATOM 9354 C C . VAL D 1 203 ? -5.802 -33.403 31.560 1.00 35.66 204 VAL D C 1
ATOM 9355 O O . VAL D 1 203 ? -5.608 -32.200 31.336 1.00 33.34 204 VAL D O 1
ATOM 9359 N N . ALA D 1 204 ? -5.463 -34.003 32.701 1.00 42.23 205 ALA D N 1
ATOM 9360 C CA . ALA D 1 204 ? -5.017 -33.228 33.854 1.00 44.26 205 ALA D CA 1
ATOM 9361 C C . ALA D 1 204 ? -3.559 -32.811 33.706 1.00 46.26 205 ALA D C 1
ATOM 9362 O O . ALA D 1 204 ? -3.200 -31.660 33.990 1.00 47.13 205 ALA D O 1
ATOM 9364 N N . SER D 1 205 ? -2.702 -33.747 33.264 1.00 47.63 206 SER D N 1
ATOM 9365 C CA . SER D 1 205 ? -1.277 -33.481 33.091 1.00 45.84 206 SER D CA 1
ATOM 9366 C C . SER D 1 205 ? -0.705 -32.911 34.396 1.00 51.88 206 SER D C 1
ATOM 9367 O O . SER D 1 205 ? -0.476 -31.699 34.508 1.00 53.92 206 SER D O 1
ATOM 9370 N N . PRO D 1 206 ? -0.446 -33.769 35.401 1.00 52.71 207 PRO D N 1
ATOM 9371 C CA . PRO D 1 206 ? -0.171 -33.297 36.770 1.00 52.48 207 PRO D CA 1
ATOM 9372 C C . PRO D 1 206 ? 0.984 -32.317 36.901 1.00 52.44 207 PRO D C 1
ATOM 9373 O O . PRO D 1 206 ? 0.765 -31.106 37.012 1.00 60.07 207 PRO D O 1
ATOM 9377 N N . GLY D 1 207 ? 2.218 -32.821 36.917 1.00 51.86 208 GLY D N 1
ATOM 9378 C CA . GLY D 1 207 ? 3.348 -31.923 37.083 1.00 45.61 208 GLY D CA 1
ATOM 9379 C C . GLY D 1 207 ? 3.579 -31.006 35.903 1.00 46.25 208 GLY D C 1
ATOM 9380 O O . GLY D 1 207 ? 4.335 -30.036 36.023 1.00 48.09 208 GLY D O 1
ATOM 9381 N N . ALA D 1 208 ? 2.932 -31.291 34.774 1.00 50.97 209 ALA D N 1
ATOM 9382 C CA . ALA D 1 208 ? 3.066 -30.556 33.522 1.00 45.47 209 ALA D CA 1
ATOM 9383 C C . ALA D 1 208 ? 3.014 -29.049 33.722 1.00 42.64 209 ALA D C 1
ATOM 9384 O O . ALA D 1 208 ? 2.041 -28.518 34.265 1.00 47.91 209 ALA D O 1
ATOM 9386 N N . ALA D 1 209 ? 4.059 -28.356 33.263 1.00 41.03 210 ALA D N 1
ATOM 9387 C CA . ALA D 1 209 ? 4.186 -26.912 33.408 1.00 37.32 210 ALA D CA 1
ATOM 9388 C C . ALA D 1 209 ? 4.339 -26.251 32.041 1.00 37.50 210 ALA D C 1
ATOM 9389 O O . ALA D 1 209 ? 4.996 -26.795 31.140 1.00 29.22 210 ALA D O 1
ATOM 9391 N N . ASP D 1 210 ? 3.741 -25.067 31.899 1.00 26.71 211 ASP D N 1
ATOM 9392 C CA . ASP D 1 210 ? 3.806 -24.307 30.658 1.00 23.77 211 ASP D CA 1
ATOM 9393 C C . ASP D 1 210 ? 5.058 -23.430 30.629 1.00 22.89 211 ASP D C 1
ATOM 9394 O O . ASP D 1 210 ? 5.800 -23.330 31.610 1.00 25.76 211 ASP D O 1
ATOM 9399 N N . TYR D 1 211 ? 5.301 -22.781 29.488 1.00 18.96 212 TYR D N 1
ATOM 9400 C CA . TYR D 1 211 ? 6.444 -21.880 29.372 1.00 19.91 212 TYR D CA 1
ATOM 9401 C C . TYR D 1 211 ? 6.047 -20.410 29.427 1.00 20.73 212 TYR D C 1
ATOM 9402 O O . TYR D 1 211 ? 6.833 -19.554 29.014 1.00 23.67 212 TYR D O 1
ATOM 9411 N N . GLY D 1 212 ? 4.850 -20.092 29.903 1.00 24.10 213 GLY D N 1
ATOM 9412 C CA . GLY D 1 212 ? 4.448 -18.705 30.056 1.00 18.72 213 GLY D CA 1
ATOM 9413 C C . GLY D 1 212 ? 3.560 -18.140 28.963 1.00 23.05 213 GLY D C 1
ATOM 9414 O O . GLY D 1 212 ? 3.037 -17.023 29.131 1.00 20.08 213 GLY D O 1
ATOM 9415 N N . LEU D 1 213 ? 3.379 -18.842 27.843 1.00 18.98 214 LEU D N 1
ATOM 9416 C CA . LEU D 1 213 ? 2.435 -18.342 26.852 1.00 17.96 214 LEU D CA 1
ATOM 9417 C C . LEU D 1 213 ? 1.070 -18.215 27.501 1.00 18.08 214 LEU D C 1
ATOM 9418 O O . LEU D 1 213 ? 0.640 -19.107 28.237 1.00 20.22 214 LEU D O 1
ATOM 9423 N N . SER D 1 214 ? 0.396 -17.088 27.257 1.00 19.41 215 SER D N 1
ATOM 9424 C CA . SER D 1 214 ? -0.841 -16.794 27.971 1.00 22.37 215 SER D CA 1
ATOM 9425 C C . SER D 1 214 ? -2.066 -16.599 27.082 1.00 21.92 215 SER D C 1
ATOM 9426 O O . SER D 1 214 ? -3.183 -16.827 27.554 1.00 19.38 215 SER D O 1
ATOM 9429 N N . ARG D 1 215 ? -1.908 -16.164 25.830 1.00 20.93 216 ARG D N 1
ATOM 9430 C CA . ARG D 1 215 ? -3.093 -15.832 25.046 1.00 22.43 216 ARG D CA 1
ATOM 9431 C C . ARG D 1 215 ? -2.702 -15.610 23.596 1.00 20.97 216 ARG D C 1
ATOM 9432 O O . ARG D 1 215 ? -1.556 -15.250 23.296 1.00 20.65 216 ARG D O 1
ATOM 9440 N N . PHE D 1 216 ? -3.672 -15.827 22.712 1.00 18.48 217 PHE D N 1
ATOM 9441 C CA . PHE D 1 216 ? -3.557 -15.390 21.329 1.00 17.22 217 PHE D CA 1
ATOM 9442 C C . PHE D 1 216 ? -3.590 -13.872 21.274 1.00 22.97 217 PHE D C 1
ATOM 9443 O O . PHE D 1 216 ? -4.418 -13.230 21.927 1.00 20.15 217 PHE D O 1
ATOM 9451 N N . ASP D 1 217 ? -2.687 -13.294 20.482 1.00 19.54 218 ASP D N 1
ATOM 9452 C CA . ASP D 1 217 ? -2.697 -11.853 20.269 1.00 19.91 218 ASP D CA 1
ATOM 9453 C C . ASP D 1 217 ? -3.271 -11.477 18.909 1.00 17.28 218 ASP D C 1
ATOM 9454 O O . ASP D 1 217 ? -4.137 -10.600 18.828 1.00 19.03 218 ASP D O 1
ATOM 9459 N N . HIS D 1 218 ? -2.823 -12.128 17.839 1.00 17.26 219 HIS D N 1
ATOM 9460 C CA . HIS D 1 218 ? -3.432 -11.924 16.532 1.00 16.39 219 HIS D CA 1
ATOM 9461 C C . HIS D 1 218 ? -3.152 -13.133 15.655 1.00 19.00 219 HIS D C 1
ATOM 9462 O O . HIS D 1 218 ? -2.185 -13.870 15.866 1.00 16.63 219 HIS D O 1
ATOM 9469 N N . ILE D 1 219 ? -4.025 -13.330 14.671 1.00 17.27 220 ILE D N 1
ATOM 9470 C CA . ILE D 1 219 ? -3.899 -14.419 13.707 1.00 16.52 220 ILE D CA 1
ATOM 9471 C C . ILE D 1 219 ? -4.045 -13.828 12.310 1.00 17.01 220 ILE D C 1
ATOM 9472 O O . ILE D 1 219 ? -5.031 -13.143 12.016 1.00 15.93 220 ILE D O 1
ATOM 9477 N N . VAL D 1 220 ? -3.054 -14.073 11.457 1.00 15.11 221 VAL D N 1
ATOM 9478 C CA . VAL D 1 220 ? -2.879 -13.340 10.206 1.00 16.31 221 VAL D CA 1
ATOM 9479 C C . VAL D 1 220 ? -3.171 -14.266 9.036 1.00 17.60 221 VAL D C 1
ATOM 9480 O O . VAL D 1 220 ? -2.640 -15.385 8.975 1.00 16.27 221 VAL D O 1
ATOM 9484 N N . GLY D 1 221 ? -3.984 -13.797 8.096 1.00 17.30 222 GLY D N 1
ATOM 9485 C CA . GLY D 1 221 ? -4.294 -14.551 6.887 1.00 21.00 222 GLY D CA 1
ATOM 9486 C C . GLY D 1 221 ? -3.645 -13.910 5.673 1.00 19.01 222 GLY D C 1
ATOM 9487 O O . GLY D 1 221 ? -3.572 -12.682 5.581 1.00 17.94 222 GLY D O 1
ATOM 9488 N N . ASN D 1 222 ? -3.165 -14.750 4.754 1.00 18.80 223 ASN D N 1
ATOM 9489 C CA . ASN D 1 222 ? -2.650 -14.304 3.462 1.00 18.26 223 ASN D CA 1
ATOM 9490 C C . ASN D 1 222 ? -3.703 -14.527 2.384 1.00 20.76 223 ASN D C 1
ATOM 9491 O O . ASN D 1 222 ? -4.304 -15.605 2.312 1.00 19.08 223 ASN D O 1
ATOM 9496 N N . VAL D 1 223 ? -3.910 -13.517 1.540 1.00 18.18 224 VAL D N 1
ATOM 9497 C CA . VAL D 1 223 ? -4.890 -13.559 0.458 1.00 20.82 224 VAL D CA 1
ATOM 9498 C C . VAL D 1 223 ? -4.279 -12.912 -0.768 1.00 21.26 224 VAL D C 1
ATOM 9499 O O . VAL D 1 223 ? -3.339 -12.098 -0.658 1.00 20.42 224 VAL D O 1
ATOM 9503 N N . PRO D 1 224 ? -4.765 -13.255 -1.966 1.00 21.90 225 PRO D N 1
ATOM 9504 C CA . PRO D 1 224 ? -4.199 -12.657 -3.184 1.00 23.18 225 PRO D CA 1
ATOM 9505 C C . PRO D 1 224 ? -4.574 -11.206 -3.366 1.00 24.49 225 PRO D C 1
ATOM 9506 O O . PRO D 1 224 ? -3.810 -10.455 -3.985 1.00 25.85 225 PRO D O 1
ATOM 9510 N N . GLU D 1 225 ? -5.729 -10.789 -2.854 1.00 24.92 226 GLU D N 1
ATOM 9511 C CA . GLU D 1 225 ? -6.214 -9.427 -3.044 1.00 25.30 226 GLU D CA 1
ATOM 9512 C C . GLU D 1 225 ? -6.813 -8.949 -1.731 1.00 25.18 226 GLU D C 1
ATOM 9513 O O . GLU D 1 225 ? -7.865 -9.440 -1.314 1.00 23.20 226 GLU D O 1
ATOM 9519 N N . LEU D 1 226 ? -6.158 -7.963 -1.115 1.00 24.85 227 LEU D N 1
ATOM 9520 C CA . LEU D 1 226 ? -6.549 -7.492 0.211 1.00 25.85 227 LEU D CA 1
ATOM 9521 C C . LEU D 1 226 ? -7.907 -6.796 0.195 1.00 24.97 227 LEU D C 1
ATOM 9522 O O . LEU D 1 226 ? -8.743 -7.033 1.077 1.00 23.24 227 LEU D O 1
ATOM 9527 N N . ALA D 1 227 ? -8.140 -5.917 -0.786 1.00 26.16 228 ALA D N 1
ATOM 9528 C CA . ALA D 1 227 ? -9.369 -5.125 -0.792 1.00 26.30 228 ALA D CA 1
ATOM 9529 C C . ALA D 1 227 ? -10.628 -5.983 -0.831 1.00 28.35 228 ALA D C 1
ATOM 9530 O O . ALA D 1 227 ? -11.510 -5.771 0.017 1.00 25.38 228 ALA D O 1
ATOM 9532 N N . PRO D 1 228 ? -10.780 -6.961 -1.743 1.00 23.94 229 PRO D N 1
ATOM 9533 C CA . PRO D 1 228 ? -11.984 -7.811 -1.685 1.00 28.47 229 PRO D CA 1
ATOM 9534 C C . PRO D 1 228 ? -12.069 -8.651 -0.426 1.00 24.58 229 PRO D C 1
ATOM 9535 O O . PRO D 1 228 ? -13.158 -8.797 0.145 1.00 25.06 229 PRO D O 1
ATOM 9539 N N . ALA D 1 229 ? -10.955 -9.257 -0.011 1.00 21.99 230 ALA D N 1
ATOM 9540 C CA . ALA D 1 229 ? -10.969 -10.094 1.183 1.00 22.04 230 ALA D CA 1
ATOM 9541 C C . ALA D 1 229 ? -11.359 -9.290 2.409 1.00 23.18 230 ALA D C 1
ATOM 9542 O O . ALA D 1 229 ? -12.124 -9.767 3.255 1.00 20.32 230 ALA D O 1
ATOM 9544 N N . ALA D 1 230 ? -10.797 -8.085 2.544 1.00 22.36 231 ALA D N 1
ATOM 9545 C CA . ALA D 1 230 ? -11.150 -7.219 3.662 1.00 24.68 231 ALA D CA 1
ATOM 9546 C C . ALA D 1 230 ? -12.612 -6.828 3.595 1.00 24.84 231 ALA D C 1
ATOM 9547 O O . ALA D 1 230 ? -13.320 -6.876 4.605 1.00 24.10 231 ALA D O 1
ATOM 9549 N N . ALA D 1 231 ? -13.089 -6.463 2.400 1.00 26.63 232 ALA D N 1
ATOM 9550 C CA . ALA D 1 231 ? -14.468 -6.010 2.258 1.00 26.99 232 ALA D CA 1
ATOM 9551 C C . ALA D 1 231 ? -15.455 -7.135 2.551 1.00 26.57 232 ALA D C 1
ATOM 9552 O O . ALA D 1 231 ? -16.540 -6.889 3.088 1.00 23.92 232 ALA D O 1
ATOM 9554 N N . TYR D 1 232 ? -15.105 -8.373 2.191 1.00 23.54 233 TYR D N 1
ATOM 9555 C CA . TYR D 1 232 ? -15.943 -9.511 2.552 1.00 22.14 233 TYR D CA 1
ATOM 9556 C C . TYR D 1 232 ? -15.932 -9.740 4.061 1.00 24.15 233 TYR D C 1
ATOM 9557 O O . TYR D 1 232 ? -16.988 -9.884 4.691 1.00 21.54 233 TYR D O 1
ATOM 9566 N N . PHE D 1 233 ? -14.739 -9.776 4.656 1.00 20.25 234 PHE D N 1
ATOM 9567 C CA . PHE D 1 233 ? -14.577 -10.199 6.045 1.00 21.15 234 PHE D CA 1
ATOM 9568 C C . PHE D 1 233 ? -14.981 -9.091 7.017 1.00 20.97 234 PHE D C 1
ATOM 9569 O O . PHE D 1 233 ? -15.819 -9.307 7.907 1.00 20.26 234 PHE D O 1
ATOM 9577 N N . ALA D 1 234 ? -14.422 -7.891 6.852 1.00 20.41 235 ALA D N 1
ATOM 9578 C CA . ALA D 1 234 ? -14.910 -6.755 7.635 1.00 22.78 235 ALA D CA 1
ATOM 9579 C C . ALA D 1 234 ? -16.385 -6.495 7.361 1.00 23.32 235 ALA D C 1
ATOM 9580 O O . ALA D 1 234 ? -17.121 -6.064 8.260 1.00 21.32 235 ALA D O 1
ATOM 9582 N N . GLY D 1 235 ? -16.837 -6.784 6.135 1.00 24.15 236 GLY D N 1
ATOM 9583 C CA . GLY D 1 235 ? -18.237 -6.565 5.798 1.00 25.00 236 GLY D CA 1
ATOM 9584 C C . GLY D 1 235 ? -19.179 -7.419 6.623 1.00 24.36 236 GLY D C 1
ATOM 9585 O O . GLY D 1 235 ? -20.157 -6.917 7.182 1.00 23.91 236 GLY D O 1
ATOM 9586 N N . PHE D 1 236 ? -18.895 -8.726 6.729 1.00 19.58 237 PHE D N 1
ATOM 9587 C CA . PHE D 1 236 ? -19.848 -9.580 7.431 1.00 17.21 237 PHE D CA 1
ATOM 9588 C C . PHE D 1 236 ? -19.660 -9.579 8.941 1.00 19.75 237 PHE D C 1
ATOM 9589 O O . PHE D 1 236 ? -20.605 -9.937 9.659 1.00 19.83 237 PHE D O 1
ATOM 9597 N N . THR D 1 237 ? -18.485 -9.184 9.449 1.00 18.83 238 THR D N 1
ATOM 9598 C CA . THR D 1 237 ? -18.278 -9.130 10.893 1.00 19.17 238 THR D CA 1
ATOM 9599 C C . THR D 1 237 ? -18.628 -7.774 11.496 1.00 19.95 238 THR D C 1
ATOM 9600 O O . THR D 1 237 ? -19.072 -7.714 12.647 1.00 18.15 238 THR D O 1
ATOM 9604 N N . GLY D 1 238 ? -18.404 -6.691 10.759 1.00 19.03 239 GLY D N 1
ATOM 9605 C CA . GLY D 1 238 ? -18.381 -5.376 11.370 1.00 22.05 239 GLY D CA 1
ATOM 9606 C C . GLY D 1 238 ? -17.089 -5.060 12.084 1.00 20.05 239 GLY D C 1
ATOM 9607 O O . GLY D 1 238 ? -17.025 -4.061 12.806 1.00 24.05 239 GLY D O 1
ATOM 9608 N N . PHE D 1 239 ? -16.065 -5.903 11.942 1.00 18.75 240 PHE D N 1
ATOM 9609 C CA . PHE D 1 239 ? -14.766 -5.586 12.518 1.00 18.68 240 PHE D CA 1
ATOM 9610 C C . PHE D 1 239 ? -14.211 -4.345 11.834 1.00 17.71 240 PHE D C 1
ATOM 9611 O O . PHE D 1 239 ? -14.404 -4.147 10.629 1.00 17.85 240 PHE D O 1
ATOM 9619 N N . HIS D 1 240 ? -13.531 -3.506 12.608 1.00 17.96 241 HIS D N 1
ATOM 9620 C CA . HIS D 1 240 ? -13.047 -2.227 12.117 1.00 22.69 241 HIS D CA 1
ATOM 9621 C C . HIS D 1 240 ? -11.547 -2.269 11.875 1.00 22.00 241 HIS D C 1
ATOM 9622 O O . HIS D 1 240 ? -10.809 -3.068 12.452 1.00 21.50 241 HIS D O 1
ATOM 9629 N N . GLU D 1 241 ? -11.117 -1.382 10.996 1.00 21.47 242 GLU D N 1
ATOM 9630 C CA . GLU D 1 241 ? -9.705 -1.220 10.709 1.00 25.87 242 GLU D CA 1
ATOM 9631 C C . GLU D 1 241 ? -8.957 -0.711 11.938 1.00 25.37 242 GLU D C 1
ATOM 9632 O O . GLU D 1 241 ? -9.270 0.357 12.475 1.00 21.88 242 GLU D O 1
ATOM 9638 N N . PHE D 1 242 ? -7.963 -1.477 12.378 1.00 20.53 243 PHE D N 1
ATOM 9639 C CA . PHE D 1 242 ? -7.127 -1.095 13.506 1.00 22.78 243 PHE D CA 1
ATOM 9640 C C . PHE D 1 242 ? -5.796 -0.501 13.069 1.00 26.17 243 PHE D C 1
ATOM 9641 O O . PHE D 1 242 ? -5.273 0.395 13.743 1.00 25.30 243 PHE D O 1
ATOM 9649 N N . ALA D 1 243 ? -5.248 -0.975 11.950 1.00 25.14 244 ALA D N 1
ATOM 9650 C CA . ALA D 1 243 ? -3.944 -0.542 11.467 1.00 28.54 244 ALA D CA 1
ATOM 9651 C C . ALA D 1 243 ? -3.859 -0.835 9.976 1.00 28.63 244 ALA D C 1
ATOM 9652 O O . ALA D 1 243 ? -4.583 -1.685 9.450 1.00 27.29 244 ALA D O 1
ATOM 9654 N N . GLU D 1 244 ? -2.968 -0.102 9.307 1.00 27.39 245 GLU D N 1
ATOM 9655 C CA . GLU D 1 244 ? -2.736 -0.207 7.872 1.00 34.89 245 GLU D CA 1
ATOM 9656 C C . GLU D 1 244 ? -1.262 0.052 7.610 1.00 36.51 245 GLU D C 1
ATOM 9657 O O . GLU D 1 244 ? -0.733 1.080 8.040 1.00 35.55 245 GLU D O 1
ATOM 9663 N N . PHE D 1 245 ? -0.607 -0.860 6.892 1.00 31.63 246 PHE D N 1
ATOM 9664 C CA . PHE D 1 245 ? 0.825 -0.714 6.675 1.00 39.33 246 PHE D CA 1
ATOM 9665 C C . PHE D 1 245 ? 1.226 -1.361 5.355 1.00 42.64 246 PHE D C 1
ATOM 9666 O O . PHE D 1 245 ? 0.563 -2.275 4.853 1.00 37.31 246 PHE D O 1
ATOM 9668 N N . THR D 1 246 ? 2.326 -0.860 4.797 1.00 44.17 247 THR D N 1
ATOM 9669 C CA . THR D 1 246 ? 2.964 -1.446 3.629 1.00 45.64 247 THR D CA 1
ATOM 9670 C C . THR D 1 246 ? 4.443 -1.658 3.929 1.00 50.19 247 THR D C 1
ATOM 9671 O O . THR D 1 246 ? 4.999 -1.078 4.868 1.00 49.58 247 THR D O 1
ATOM 9675 N N . THR D 1 247 ? 5.074 -2.500 3.116 1.00 48.52 248 THR D N 1
ATOM 9676 C CA . THR D 1 247 ? 6.484 -2.819 3.281 1.00 51.47 248 THR D CA 1
ATOM 9677 C C . THR D 1 247 ? 7.171 -2.910 1.917 1.00 51.29 248 THR D C 1
ATOM 9678 O O . THR D 1 247 ? 8.345 -3.266 1.825 1.00 55.74 248 THR D O 1
ATOM 9682 N N . GLY D 1 256 ? 7.679 -7.354 1.013 1.00 49.84 257 GLY D N 1
ATOM 9683 C CA . GLY D 1 256 ? 6.756 -6.972 -0.038 1.00 46.24 257 GLY D CA 1
ATOM 9684 C C . GLY D 1 256 ? 5.329 -7.421 0.220 1.00 44.50 257 GLY D C 1
ATOM 9685 O O . GLY D 1 256 ? 4.890 -8.449 -0.312 1.00 44.46 257 GLY D O 1
ATOM 9686 N N . LEU D 1 257 ? 4.601 -6.638 1.023 1.00 45.33 258 LEU D N 1
ATOM 9687 C CA . LEU D 1 257 ? 3.223 -6.938 1.391 1.00 37.76 258 LEU D CA 1
ATOM 9688 C C . LEU D 1 257 ? 2.484 -5.648 1.732 1.00 37.20 258 LEU D C 1
ATOM 9689 O O . LEU D 1 257 ? 3.084 -4.670 2.190 1.00 35.55 258 LEU D O 1
ATOM 9694 N N . ASN D 1 258 ? 1.173 -5.659 1.493 1.00 31.88 259 ASN D N 1
ATOM 9695 C CA . ASN D 1 258 ? 0.242 -4.668 2.015 1.00 31.65 259 ASN D CA 1
ATOM 9696 C C . ASN D 1 258 ? -0.635 -5.340 3.060 1.00 31.83 259 ASN D C 1
ATOM 9697 O O . ASN D 1 258 ? -1.027 -6.499 2.895 1.00 29.08 259 ASN D O 1
ATOM 9702 N N . SER D 1 259 ? -0.942 -4.620 4.136 1.00 27.30 260 SER D N 1
ATOM 9703 C CA . SER D 1 259 ? -1.613 -5.243 5.262 1.00 25.46 260 SER D CA 1
ATOM 9704 C C . SER D 1 259 ? -2.706 -4.338 5.807 1.00 25.80 260 SER D C 1
ATOM 9705 O O . SER D 1 259 ? -2.699 -3.118 5.618 1.00 27.76 260 SER D O 1
ATOM 9708 N N . MET D 1 260 ? -3.649 -4.975 6.495 1.00 23.88 261 MET D N 1
ATOM 9709 C CA . MET D 1 260 ? -4.718 -4.313 7.224 1.00 21.97 261 MET D CA 1
ATOM 9710 C C . MET D 1 260 ? -5.016 -5.177 8.440 1.00 23.82 261 MET D C 1
ATOM 9711 O O . MET D 1 260 ? -5.124 -6.402 8.318 1.00 22.14 261 MET D O 1
ATOM 9716 N N . VAL D 1 261 ? -5.115 -4.560 9.606 1.00 19.94 262 VAL D N 1
ATOM 9717 C CA . VAL D 1 261 ? -5.519 -5.263 10.814 1.00 22.68 262 VAL D CA 1
ATOM 9718 C C . VAL D 1 261 ? -6.992 -4.970 11.058 1.00 21.81 262 VAL D C 1
ATOM 9719 O O . VAL D 1 261 ? -7.393 -3.800 11.109 1.00 24.20 262 VAL D O 1
ATOM 9723 N N . LEU D 1 262 ? -7.802 -6.023 11.192 1.00 19.73 263 LEU D N 1
ATOM 9724 C CA . LEU D 1 262 ? -9.212 -5.884 11.555 1.00 21.44 263 LEU D CA 1
ATOM 9725 C C . LEU D 1 262 ? -9.392 -6.292 13.014 1.00 20.48 263 LEU D C 1
ATOM 9726 O O . LEU D 1 262 ? -8.722 -7.211 13.491 1.00 19.04 263 LEU D O 1
ATOM 9731 N N . ALA D 1 263 ? -10.287 -5.599 13.726 1.00 19.75 264 ALA D N 1
ATOM 9732 C CA . ALA D 1 263 ? -10.418 -5.776 15.168 1.00 18.60 264 ALA D CA 1
ATOM 9733 C C . ALA D 1 263 ? -11.877 -5.700 15.591 1.00 16.59 264 ALA D C 1
ATOM 9734 O O . ALA D 1 263 ? -12.688 -5.022 14.956 1.00 19.50 264 ALA D O 1
ATOM 9736 N N . ASN D 1 264 ? -12.208 -6.416 16.670 1.00 18.04 265 ASN D N 1
ATOM 9737 C CA . ASN D 1 264 ? -13.542 -6.353 17.252 1.00 17.68 265 ASN D CA 1
ATOM 9738 C C . ASN D 1 264 ? -13.644 -5.102 18.132 1.00 19.50 265 ASN D C 1
ATOM 9739 O O . ASN D 1 264 ? -12.678 -4.362 18.288 1.00 18.81 265 ASN D O 1
ATOM 9744 N N . ASN D 1 265 ? -14.821 -4.890 18.740 1.00 21.41 266 ASN D N 1
ATOM 9745 C CA . ASN D 1 265 ? -15.111 -3.639 19.450 1.00 22.89 266 ASN D CA 1
ATOM 9746 C C . ASN D 1 265 ? -14.086 -3.350 20.541 1.00 23.43 266 ASN D C 1
ATOM 9747 O O . ASN D 1 265 ? -13.530 -2.250 20.607 1.00 20.88 266 ASN D O 1
ATOM 9752 N N . SER D 1 266 ? -13.839 -4.322 21.423 1.00 22.64 267 SER D N 1
ATOM 9753 C CA . SER D 1 266 ? -12.877 -4.162 22.505 1.00 20.50 267 SER D CA 1
ATOM 9754 C C . SER D 1 266 ? -11.429 -4.277 22.035 1.00 21.25 267 SER D C 1
ATOM 9755 O O . SER D 1 266 ? -10.509 -4.029 22.827 1.00 16.71 267 SER D O 1
ATOM 9758 N N . GLU D 1 267 ? -11.214 -4.646 20.771 1.00 21.08 268 GLU D N 1
ATOM 9759 C CA . GLU D 1 267 ? -9.880 -4.758 20.180 1.00 21.41 268 GLU D CA 1
ATOM 9760 C C . GLU D 1 267 ? -9.003 -5.798 20.885 1.00 20.35 268 GLU D C 1
ATOM 9761 O O . GLU D 1 267 ? -7.774 -5.707 20.845 1.00 21.54 268 GLU D O 1
ATOM 9767 N N . ASN D 1 268 ? -9.613 -6.815 21.507 1.00 19.88 269 ASN D N 1
ATOM 9768 C CA . ASN D 1 268 ? -8.855 -7.963 21.995 1.00 22.86 269 ASN D CA 1
ATOM 9769 C C . ASN D 1 268 ? -8.850 -9.121 21.005 1.00 21.94 269 ASN D C 1
ATOM 9770 O O . ASN D 1 268 ? -8.168 -10.126 21.243 1.00 23.77 269 ASN D O 1
ATOM 9775 N N . VAL D 1 269 ? -9.588 -9.003 19.905 1.00 17.38 270 VAL D N 1
ATOM 9776 C CA . VAL D 1 269 ? -9.521 -9.945 18.795 1.00 18.94 270 VAL D CA 1
ATOM 9777 C C . VAL D 1 269 ? -8.946 -9.188 17.607 1.00 18.94 270 VAL D C 1
ATOM 9778 O O . VAL D 1 269 ? -9.553 -8.227 17.120 1.00 17.05 270 VAL D O 1
ATOM 9782 N N . LEU D 1 270 ? -7.776 -9.618 17.147 1.00 14.99 271 LEU D N 1
ATOM 9783 C CA . LEU D 1 270 ? -7.036 -8.933 16.094 1.00 17.34 271 LEU D CA 1
ATOM 9784 C C . LEU D 1 270 ? -6.786 -9.929 14.976 1.00 15.82 271 LEU D C 1
ATOM 9785 O O . LEU D 1 270 ? -6.118 -10.949 15.193 1.00 17.37 271 LEU D O 1
ATOM 9790 N N . LEU D 1 271 ? -7.309 -9.630 13.785 1.00 16.32 272 LEU D N 1
ATOM 9791 C CA . LEU D 1 271 ? -7.272 -10.551 12.650 1.00 16.28 272 LEU D CA 1
ATOM 9792 C C . LEU D 1 271 ? -6.777 -9.818 11.408 1.00 18.58 272 LEU D C 1
ATOM 9793 O O . LEU D 1 271 ? -7.575 -9.298 10.619 1.00 19.77 272 LEU D O 1
ATOM 9798 N N . PRO D 1 272 ? -5.465 -9.767 11.199 1.00 16.30 273 PRO D N 1
ATOM 9799 C CA . PRO D 1 272 ? -4.917 -9.060 10.037 1.00 17.63 273 PRO D CA 1
ATOM 9800 C C . PRO D 1 272 ? -5.005 -9.868 8.748 1.00 18.04 273 PRO D C 1
ATOM 9801 O O . PRO D 1 272 ? -5.107 -11.097 8.752 1.00 18.81 273 PRO D O 1
ATOM 9805 N N . LEU D 1 273 ? -4.920 -9.143 7.629 1.00 17.70 274 LEU D N 1
ATOM 9806 C CA . LEU D 1 273 ? -4.857 -9.726 6.289 1.00 17.74 274 LEU D CA 1
ATOM 9807 C C . LEU D 1 273 ? -3.682 -9.121 5.536 1.00 24.57 274 LEU D C 1
ATOM 9808 O O . LEU D 1 273 ? -3.489 -7.901 5.580 1.00 22.32 274 LEU D O 1
ATOM 9813 N N . ASN D 1 274 ? -2.915 -9.969 4.837 1.00 19.36 275 ASN D N 1
ATOM 9814 C CA . ASN D 1 274 ? -1.838 -9.541 3.950 1.00 23.86 275 ASN D CA 1
ATOM 9815 C C . ASN D 1 274 ? -2.143 -9.931 2.510 1.00 23.23 275 ASN D C 1
ATOM 9816 O O . ASN D 1 274 ? -2.704 -10.997 2.253 1.00 20.61 275 ASN D O 1
ATOM 9821 N N . GLU D 1 275 ? -1.724 -9.075 1.569 1.00 23.64 276 GLU D N 1
ATOM 9822 C CA . GLU D 1 275 ? -1.691 -9.395 0.144 1.00 24.56 276 GLU D CA 1
ATOM 9823 C C . GLU D 1 275 ? -0.284 -9.160 -0.395 1.00 28.91 276 GLU D C 1
ATOM 9824 O O . GLU D 1 275 ? 0.474 -8.351 0.161 1.00 29.30 276 GLU D O 1
ATOM 9830 N N . PRO D 1 276 ? 0.108 -9.867 -1.450 1.00 28.25 277 PRO D N 1
ATOM 9831 C CA . PRO D 1 276 ? 1.397 -9.570 -2.078 1.00 31.82 277 PRO D CA 1
ATOM 9832 C C . PRO D 1 276 ? 1.375 -8.195 -2.711 1.00 32.84 277 PRO D C 1
ATOM 9833 O O . PRO D 1 276 ? 0.339 -7.714 -3.181 1.00 33.89 277 PRO D O 1
ATOM 9837 N N . VAL D 1 277 ? 2.541 -7.559 -2.716 1.00 39.23 278 VAL D N 1
ATOM 9838 C CA . VAL D 1 277 ? 2.723 -6.392 -3.564 1.00 45.16 278 VAL D CA 1
ATOM 9839 C C . VAL D 1 277 ? 2.796 -6.863 -5.012 1.00 45.66 278 VAL D C 1
ATOM 9840 O O . VAL D 1 277 ? 3.657 -7.670 -5.382 1.00 49.85 278 VAL D O 1
ATOM 9844 N N . HIS D 1 278 ? 1.861 -6.394 -5.827 1.00 54.17 279 HIS D N 1
ATOM 9845 C CA . HIS D 1 278 ? 1.869 -6.717 -7.252 1.00 57.41 279 HIS D CA 1
ATOM 9846 C C . HIS D 1 278 ? 1.151 -5.656 -8.081 1.00 56.49 279 HIS D C 1
ATOM 9847 O O . HIS D 1 278 ? 1.743 -4.632 -8.456 1.00 60.07 279 HIS D O 1
ATOM 9849 N N . ARG D 1 282 ? 10.910 -9.456 -8.007 1.00 56.08 283 ARG D N 1
ATOM 9850 C CA . ARG D 1 282 ? 10.559 -10.837 -8.354 1.00 49.19 283 ARG D CA 1
ATOM 9851 C C . ARG D 1 282 ? 9.296 -11.270 -7.636 1.00 56.56 283 ARG D C 1
ATOM 9852 O O . ARG D 1 282 ? 8.203 -10.784 -7.939 1.00 53.98 283 ARG D O 1
ATOM 9854 N N . ARG D 1 283 ? 9.453 -12.187 -6.682 1.00 55.67 284 ARG D N 1
ATOM 9855 C CA . ARG D 1 283 ? 8.338 -12.730 -5.920 1.00 53.46 284 ARG D CA 1
ATOM 9856 C C . ARG D 1 283 ? 8.495 -12.392 -4.440 1.00 51.59 284 ARG D C 1
ATOM 9857 O O . ARG D 1 283 ? 9.564 -11.976 -3.979 1.00 46.47 284 ARG D O 1
ATOM 9859 N N . SER D 1 284 ? 7.411 -12.577 -3.691 1.00 46.74 285 SER D N 1
ATOM 9860 C CA . SER D 1 284 ? 7.359 -12.144 -2.305 1.00 41.74 285 SER D CA 1
ATOM 9861 C C . SER D 1 284 ? 7.069 -13.313 -1.371 1.00 37.33 285 SER D C 1
ATOM 9862 O O . SER D 1 284 ? 6.672 -14.404 -1.789 1.00 32.05 285 SER D O 1
ATOM 9865 N N . GLN D 1 285 ? 7.306 -13.049 -0.081 1.00 32.37 286 GLN D N 1
ATOM 9866 C CA . GLN D 1 285 ? 6.956 -13.988 0.981 1.00 30.11 286 GLN D CA 1
ATOM 9867 C C . GLN D 1 285 ? 5.469 -14.349 0.938 1.00 26.33 286 GLN D C 1
ATOM 9868 O O . GLN D 1 285 ? 5.086 -15.495 1.216 1.00 22.86 286 GLN D O 1
ATOM 9874 N N . ILE D 1 286 ? 4.616 -13.386 0.585 1.00 27.78 287 ILE D N 1
ATOM 9875 C CA . ILE D 1 286 ? 3.179 -13.645 0.590 1.00 26.50 287 ILE D CA 1
ATOM 9876 C C . ILE D 1 286 ? 2.797 -14.532 -0.589 1.00 25.29 287 ILE D C 1
ATOM 9877 O O . ILE D 1 286 ? 2.064 -15.513 -0.425 1.00 22.20 287 ILE D O 1
ATOM 9882 N N . GLN D 1 287 ? 3.264 -14.187 -1.795 1.00 24.48 288 GLN D N 1
ATOM 9883 C CA . GLN D 1 287 ? 2.973 -15.012 -2.966 1.00 26.85 288 GLN D CA 1
ATOM 9884 C C . GLN D 1 287 ? 3.541 -16.410 -2.807 1.00 26.73 288 GLN D C 1
ATOM 9885 O O . GLN D 1 287 ? 2.938 -17.385 -3.269 1.00 24.77 288 GLN D O 1
ATOM 9891 N N . THR D 1 288 ? 4.699 -16.524 -2.153 1.00 26.73 289 THR D N 1
ATOM 9892 C CA . THR D 1 288 ? 5.294 -17.831 -1.905 1.00 26.45 289 THR D CA 1
ATOM 9893 C C . THR D 1 288 ? 4.411 -18.675 -0.996 1.00 27.37 289 THR D C 1
ATOM 9894 O O . THR D 1 288 ? 4.245 -19.883 -1.223 1.00 25.20 289 THR D O 1
ATOM 9898 N N . PHE D 1 289 ? 3.823 -18.053 0.033 1.00 22.33 290 PHE D N 1
ATOM 9899 C CA . PHE D 1 289 ? 2.870 -18.762 0.880 1.00 19.87 290 PHE D CA 1
ATOM 9900 C C . PHE D 1 289 ? 1.672 -19.217 0.062 1.00 19.53 290 PHE D C 1
ATOM 9901 O O . PHE D 1 289 ? 1.239 -20.370 0.154 1.00 22.32 290 PHE D O 1
ATOM 9909 N N . LEU D 1 290 ? 1.098 -18.301 -0.712 1.00 17.92 291 LEU D N 1
ATOM 9910 C CA . LEU D 1 290 ? -0.099 -18.627 -1.473 1.00 20.29 291 LEU D CA 1
ATOM 9911 C C . LEU D 1 290 ? 0.161 -19.803 -2.410 1.00 22.33 291 LEU D C 1
ATOM 9912 O O . LEU D 1 290 ? -0.659 -20.729 -2.500 1.00 21.00 291 LEU D O 1
ATOM 9917 N N . ASP D 1 291 ? 1.323 -19.800 -3.074 1.00 21.13 292 ASP D N 1
ATOM 9918 C CA . ASP D 1 291 ? 1.680 -20.886 -3.990 1.00 23.68 292 ASP D CA 1
ATOM 9919 C C . ASP D 1 291 ? 1.802 -22.218 -3.255 1.00 26.97 292 ASP D C 1
ATOM 9920 O O . ASP D 1 291 ? 1.207 -23.223 -3.667 1.00 27.37 292 ASP D O 1
ATOM 9925 N N . HIS D 1 292 ? 2.572 -22.246 -2.158 1.00 24.43 293 HIS D N 1
ATOM 9926 C CA . HIS D 1 292 ? 2.869 -23.505 -1.484 1.00 26.27 293 HIS D CA 1
ATOM 9927 C C . HIS D 1 292 ? 1.730 -23.987 -0.601 1.00 23.86 293 HIS D C 1
ATOM 9928 O O . HIS D 1 292 ? 1.576 -25.199 -0.404 1.00 20.68 293 HIS D O 1
ATOM 9935 N N . HIS D 1 293 ? 0.940 -23.067 -0.041 1.00 19.34 294 HIS D N 1
ATOM 9936 C CA . HIS D 1 293 ? -0.225 -23.479 0.729 1.00 19.31 294 HIS D CA 1
ATOM 9937 C C . HIS D 1 293 ? -1.340 -23.993 -0.178 1.00 23.66 294 HIS D C 1
ATOM 9938 O O . HIS D 1 293 ? -2.168 -24.802 0.254 1.00 24.89 294 HIS D O 1
ATOM 9945 N N . GLY D 1 294 ? -1.383 -23.534 -1.427 1.00 22.57 295 GLY D N 1
ATOM 9946 C CA . GLY D 1 294 ? -2.470 -23.885 -2.326 1.00 23.00 295 GLY D CA 1
ATOM 9947 C C . GLY D 1 294 ? -3.681 -22.980 -2.262 1.00 23.63 295 GLY D C 1
ATOM 9948 O O . GLY D 1 294 ? -4.767 -23.400 -2.674 1.00 23.20 295 GLY D O 1
ATOM 9949 N N . GLY D 1 295 ? -3.537 -21.756 -1.754 1.00 19.66 296 GLY D N 1
ATOM 9950 C CA . GLY D 1 295 ? -4.651 -20.840 -1.630 1.00 18.44 296 GLY D CA 1
ATOM 9951 C C . GLY D 1 295 ? -4.489 -19.931 -0.425 1.00 16.08 296 GLY D C 1
ATOM 9952 O O . GLY D 1 295 ? -3.459 -19.954 0.260 1.00 19.90 296 GLY D O 1
ATOM 9953 N N . PRO D 1 296 ? -5.504 -19.106 -0.146 1.00 16.69 297 PRO D N 1
ATOM 9954 C CA . PRO D 1 296 ? -5.461 -18.275 1.066 1.00 17.59 297 PRO D CA 1
ATOM 9955 C C . PRO D 1 296 ? -5.380 -19.152 2.306 1.00 20.91 297 PRO D C 1
ATOM 9956 O O . PRO D 1 296 ? -5.870 -20.282 2.313 1.00 16.39 297 PRO D O 1
ATOM 9960 N N . GLY D 1 297 ? -4.761 -18.620 3.363 1.00 18.69 298 GLY D N 1
ATOM 9961 C CA . GLY D 1 297 ? -4.650 -19.376 4.600 1.00 18.95 298 GLY D CA 1
ATOM 9962 C C . GLY D 1 297 ? -3.981 -18.576 5.699 1.00 17.96 298 GLY D C 1
ATOM 9963 O O . GLY D 1 297 ? -3.516 -17.450 5.493 1.00 18.40 298 GLY D O 1
ATOM 9964 N N . VAL D 1 298 ? -3.940 -19.184 6.886 1.00 16.78 299 VAL D N 1
ATOM 9965 C CA . VAL D 1 298 ? -3.331 -18.534 8.048 1.00 15.63 299 VAL D CA 1
ATOM 9966 C C . VAL D 1 298 ? -1.815 -18.572 7.893 1.00 19.64 299 VAL D C 1
ATOM 9967 O O . VAL D 1 298 ? -1.220 -19.651 7.793 1.00 16.95 299 VAL D O 1
ATOM 9971 N N . GLN D 1 299 ? -1.186 -17.389 7.878 1.00 16.57 300 GLN D N 1
ATOM 9972 C CA . GLN D 1 299 ? 0.259 -17.265 7.715 1.00 19.63 300 GLN D CA 1
ATOM 9973 C C . GLN D 1 299 ? 0.984 -17.358 9.049 1.00 18.75 300 GLN D C 1
ATOM 9974 O O . GLN D 1 299 ? 1.972 -18.085 9.167 1.00 18.68 300 GLN D O 1
ATOM 9980 N N . HIS D 1 300 ? 0.528 -16.623 10.060 1.00 17.10 301 HIS D N 1
ATOM 9981 C CA . HIS D 1 300 ? 1.132 -16.803 11.367 1.00 18.58 301 HIS D CA 1
ATOM 9982 C C . HIS D 1 300 ? 0.116 -16.530 12.463 1.00 18.03 301 HIS D C 1
ATOM 9983 O O . HIS D 1 300 ? -0.966 -15.968 12.236 1.00 16.91 301 HIS D O 1
ATOM 9990 N N . MET D 1 301 ? 0.466 -17.013 13.647 1.00 17.48 302 MET D N 1
ATOM 9991 C CA . MET D 1 301 ? -0.298 -16.800 14.866 1.00 17.96 302 MET D CA 1
ATOM 9992 C C . MET D 1 301 ? 0.653 -16.233 15.897 1.00 17.27 302 MET D C 1
ATOM 9993 O O . MET D 1 301 ? 1.690 -16.839 16.174 1.00 17.92 302 MET D O 1
ATOM 9998 N N . ALA D 1 302 ? 0.299 -15.078 16.464 1.00 17.74 303 ALA D N 1
ATOM 9999 C CA . ALA D 1 302 ? 1.114 -14.426 17.478 1.00 15.70 303 ALA D CA 1
ATOM 10000 C C . ALA D 1 302 ? 0.645 -14.846 18.866 1.00 16.35 303 ALA D C 1
ATOM 10001 O O . ALA D 1 302 ? -0.530 -14.666 19.211 1.00 17.60 303 ALA D O 1
ATOM 10003 N N . LEU D 1 303 ? 1.565 -15.399 19.651 1.00 14.53 304 LEU D N 1
ATOM 10004 C CA . LEU D 1 303 ? 1.290 -15.933 20.978 1.00 14.81 304 LEU D CA 1
ATOM 10005 C C . LEU D 1 303 ? 1.958 -15.016 21.986 1.00 16.94 304 LEU D C 1
ATOM 10006 O O . LEU D 1 303 ? 3.168 -14.784 21.906 1.00 18.15 304 LEU D O 1
ATOM 10011 N N . ALA D 1 304 ? 1.177 -14.470 22.906 1.00 15.55 305 ALA D N 1
ATOM 10012 C CA . ALA D 1 304 ? 1.718 -13.499 23.845 1.00 17.53 305 ALA D CA 1
ATOM 10013 C C . ALA D 1 304 ? 2.084 -14.163 25.165 1.00 19.24 305 ALA D C 1
ATOM 10014 O O . ALA D 1 304 ? 1.446 -15.125 25.603 1.00 19.12 305 ALA D O 1
ATOM 10016 N N . SER D 1 305 ? 3.146 -13.637 25.783 1.00 20.18 306 SER D N 1
ATOM 10017 C CA . SER D 1 305 ? 3.591 -14.003 27.115 1.00 20.16 306 SER D CA 1
ATOM 10018 C C . SER D 1 305 ? 3.795 -12.730 27.925 1.00 19.71 306 SER D C 1
ATOM 10019 O O . SER D 1 305 ? 4.136 -11.680 27.376 1.00 16.65 306 SER D O 1
ATOM 10022 N N . ASP D 1 306 ? 3.603 -12.834 29.238 1.00 19.91 307 ASP D N 1
ATOM 10023 C CA . ASP D 1 306 ? 3.906 -11.710 30.114 1.00 22.25 307 ASP D CA 1
ATOM 10024 C C . ASP D 1 306 ? 5.390 -11.586 30.432 1.00 22.63 307 ASP D C 1
ATOM 10025 O O . ASP D 1 306 ? 5.793 -10.581 31.026 1.00 19.21 307 ASP D O 1
ATOM 10030 N N . ASP D 1 307 ? 6.211 -12.576 30.048 1.00 20.40 308 ASP D N 1
ATOM 10031 C CA . ASP D 1 307 ? 7.667 -12.508 30.232 1.00 21.39 308 ASP D CA 1
ATOM 10032 C C . ASP D 1 307 ? 8.260 -13.319 29.073 1.00 18.90 308 ASP D C 1
ATOM 10033 O O . ASP D 1 307 ? 8.619 -14.488 29.209 1.00 18.06 308 ASP D O 1
ATOM 10038 N N . VAL D 1 308 ? 8.339 -12.677 27.905 1.00 19.30 309 VAL D N 1
ATOM 10039 C CA . VAL D 1 308 ? 8.696 -13.401 26.690 1.00 17.44 309 VAL D CA 1
ATOM 10040 C C . VAL D 1 308 ? 10.156 -13.856 26.708 1.00 21.18 309 VAL D C 1
ATOM 10041 O O . VAL D 1 308 ? 10.483 -14.905 26.144 1.00 16.92 309 VAL D O 1
ATOM 10045 N N . LEU D 1 309 ? 11.050 -13.116 27.371 1.00 19.07 310 LEU D N 1
ATOM 10046 C CA . LEU D 1 309 ? 12.439 -13.559 27.437 1.00 22.97 310 LEU D CA 1
ATOM 10047 C C . LEU D 1 309 ? 12.538 -14.886 28.175 1.00 22.30 310 LEU D C 1
ATOM 10048 O O . LEU D 1 309 ? 13.245 -15.800 27.737 1.00 22.69 310 LEU D O 1
ATOM 10053 N N . ARG D 1 310 ? 11.795 -15.029 29.274 1.00 21.39 311 ARG D N 1
ATOM 10054 C CA . ARG D 1 310 ? 11.809 -16.288 30.010 1.00 22.91 311 ARG D CA 1
ATOM 10055 C C . ARG D 1 310 ? 11.161 -17.407 29.202 1.00 21.65 311 ARG D C 1
ATOM 10056 O O . ARG D 1 310 ? 11.661 -18.540 29.182 1.00 21.77 311 ARG D O 1
ATOM 10064 N N . THR D 1 311 ? 10.036 -17.111 28.551 1.00 20.73 312 THR D N 1
ATOM 10065 C CA . THR D 1 311 ? 9.380 -18.097 27.694 1.00 18.89 312 THR D CA 1
ATOM 10066 C C . THR D 1 311 ? 10.309 -18.554 26.581 1.00 18.73 312 THR D C 1
ATOM 10067 O O . THR D 1 311 ? 10.396 -19.748 26.268 1.00 21.43 312 THR D O 1
ATOM 10071 N N . LEU D 1 312 ? 11.000 -17.604 25.955 1.00 18.34 313 LEU D N 1
ATOM 10072 C CA . LEU D 1 312 ? 11.824 -17.935 24.803 1.00 21.31 313 LEU D CA 1
ATOM 10073 C C . LEU D 1 312 ? 13.039 -18.759 25.204 1.00 23.21 313 LEU D C 1
ATOM 10074 O O . LEU D 1 312 ? 13.507 -19.587 24.410 1.00 19.95 313 LEU D O 1
ATOM 10079 N N . ARG D 1 313 ? 13.550 -18.572 26.427 1.00 17.60 314 ARG D N 1
ATOM 10080 C CA . ARG D 1 313 ? 14.652 -19.415 26.892 1.00 22.87 314 ARG D CA 1
ATOM 10081 C C . ARG D 1 313 ? 14.200 -20.860 27.020 1.00 24.04 314 ARG D C 1
ATOM 10082 O O . ARG D 1 313 ? 14.953 -21.790 26.702 1.00 20.27 314 ARG D O 1
ATOM 10090 N N . GLU D 1 314 ? 12.955 -21.067 27.454 1.00 23.55 315 GLU D N 1
ATOM 10091 C CA . GLU D 1 314 ? 12.440 -22.426 27.585 1.00 26.63 315 GLU D CA 1
ATOM 10092 C C . GLU D 1 314 ? 12.179 -23.053 26.222 1.00 24.40 315 GLU D C 1
ATOM 10093 O O . GLU D 1 314 ? 12.507 -24.228 26.008 1.00 23.52 315 GLU D O 1
ATOM 10099 N N . MET D 1 315 ? 11.600 -22.287 25.290 1.00 22.18 316 MET D N 1
ATOM 10100 C CA . MET D 1 315 ? 11.351 -22.806 23.946 1.00 22.64 316 MET D CA 1
ATOM 10101 C C . MET D 1 315 ? 12.658 -23.126 23.231 1.00 20.97 316 MET D C 1
ATOM 10102 O O . MET D 1 315 ? 12.783 -24.165 22.572 1.00 18.53 316 MET D O 1
ATOM 10107 N N . GLN D 1 316 ? 13.637 -22.222 23.326 1.00 19.86 317 GLN D N 1
ATOM 10108 C CA . GLN D 1 316 ? 14.891 -22.412 22.613 1.00 22.36 317 GLN D CA 1
ATOM 10109 C C . GLN D 1 316 ? 15.735 -23.529 23.209 1.00 21.92 317 GLN D C 1
ATOM 10110 O O . GLN D 1 316 ? 16.548 -24.123 22.493 1.00 20.85 317 GLN D O 1
ATOM 10116 N N . ALA D 1 317 ? 15.558 -23.840 24.491 1.00 22.18 318 ALA D N 1
ATOM 10117 C CA . ALA D 1 317 ? 16.226 -25.001 25.054 1.00 22.80 318 ALA D CA 1
ATOM 10118 C C . ALA D 1 317 ? 15.693 -26.304 24.468 1.00 23.20 318 ALA D C 1
ATOM 10119 O O . ALA D 1 317 ? 16.352 -27.338 24.603 1.00 22.20 318 ALA D O 1
ATOM 10121 N N . ARG D 1 318 ? 14.516 -26.277 23.832 1.00 22.33 319 ARG D N 1
ATOM 10122 C CA . ARG D 1 318 ? 13.913 -27.469 23.244 1.00 22.64 319 ARG D CA 1
ATOM 10123 C C . ARG D 1 318 ? 14.198 -27.617 21.752 1.00 22.59 319 ARG D C 1
ATOM 10124 O O . ARG D 1 318 ? 13.939 -28.686 21.194 1.00 21.42 319 ARG D O 1
ATOM 10132 N N . SER D 1 319 ? 14.728 -26.582 21.099 1.00 18.98 320 SER D N 1
ATOM 10133 C CA . SER D 1 319 ? 14.891 -26.609 19.647 1.00 21.29 320 SER D CA 1
ATOM 10134 C C . SER D 1 319 ? 15.740 -27.785 19.175 1.00 22.50 320 SER D C 1
ATOM 10135 O O . SER D 1 319 ? 15.415 -28.427 18.166 1.00 22.31 320 SER D O 1
ATOM 10138 N N . ALA D 1 320 ? 16.840 -28.065 19.876 1.00 19.93 321 ALA D N 1
ATOM 10139 C CA . ALA D 1 320 ? 17.806 -29.048 19.388 1.00 27.62 321 ALA D CA 1
ATOM 10140 C C . ALA D 1 320 ? 17.243 -30.463 19.390 1.00 28.43 321 ALA D C 1
ATOM 10141 O O . ALA D 1 320 ? 17.676 -31.297 18.589 1.00 25.65 321 ALA D O 1
ATOM 10143 N N . MET D 1 321 ? 16.281 -30.758 20.258 1.00 25.45 322 MET D N 1
ATOM 10144 C CA . MET D 1 321 ? 15.728 -32.103 20.348 1.00 25.57 322 MET D CA 1
ATOM 10145 C C . MET D 1 321 ? 14.272 -32.153 19.888 1.00 21.08 322 MET D C 1
ATOM 10146 O O . MET D 1 321 ? 13.440 -32.851 20.463 1.00 19.43 322 MET D O 1
ATOM 10151 N N . GLY D 1 322 ? 13.958 -31.435 18.817 1.00 19.42 323 GLY D N 1
ATOM 10152 C CA . GLY D 1 322 ? 12.678 -31.578 18.157 1.00 20.37 323 GLY D CA 1
ATOM 10153 C C . GLY D 1 322 ? 11.734 -30.407 18.295 1.00 23.54 323 GLY D C 1
ATOM 10154 O O . GLY D 1 322 ? 10.651 -30.447 17.698 1.00 20.45 323 GLY D O 1
ATOM 10155 N N . GLY D 1 323 ? 12.090 -29.375 19.070 1.00 22.57 324 GLY D N 1
ATOM 10156 C CA . GLY D 1 323 ? 11.273 -28.181 19.199 1.00 19.51 324 GLY D CA 1
ATOM 10157 C C . GLY D 1 323 ? 11.396 -27.269 17.994 1.00 19.94 324 GLY D C 1
ATOM 10158 O O . GLY D 1 323 ? 11.860 -27.666 16.923 1.00 23.30 324 GLY D O 1
ATOM 10159 N N . PHE D 1 324 ? 10.979 -26.015 18.175 1.00 21.36 325 PHE D N 1
ATOM 10160 C CA . PHE D 1 324 ? 10.920 -25.062 17.073 1.00 18.95 325 PHE D CA 1
ATOM 10161 C C . PHE D 1 324 ? 12.209 -24.266 16.948 1.00 20.98 325 PHE D C 1
ATOM 10162 O O . PHE D 1 324 ? 12.845 -23.925 17.948 1.00 24.48 325 PHE D O 1
ATOM 10170 N N . GLU D 1 325 ? 12.579 -23.965 15.710 1.00 19.43 326 GLU D N 1
ATOM 10171 C CA . GLU D 1 325 ? 13.716 -23.115 15.401 1.00 22.97 326 GLU D CA 1
ATOM 10172 C C . GLU D 1 325 ? 13.222 -21.696 15.162 1.00 22.77 326 GLU D C 1
ATOM 10173 O O . GLU D 1 325 ? 12.102 -21.481 14.696 1.00 19.75 326 GLU D O 1
ATOM 10179 N N . PHE D 1 326 ? 14.071 -20.723 15.476 1.00 21.48 327 PHE D N 1
ATOM 10180 C CA . PHE D 1 326 ? 13.696 -19.324 15.360 1.00 19.10 327 PHE D CA 1
ATOM 10181 C C . PHE D 1 326 ? 14.536 -18.638 14.293 1.00 19.94 327 PHE D C 1
ATOM 10182 O O . PHE D 1 326 ? 15.640 -19.076 13.965 1.00 21.83 327 PHE D O 1
ATOM 10190 N N . MET D 1 327 ? 13.994 -17.550 13.753 1.00 19.50 328 MET D N 1
ATOM 10191 C CA . MET D 1 327 ? 14.769 -16.700 12.863 1.00 24.10 328 MET D CA 1
ATOM 10192 C C . MET D 1 327 ? 16.030 -16.223 13.576 1.00 28.16 328 MET D C 1
ATOM 10193 O O . MET D 1 327 ? 15.992 -15.844 14.754 1.00 22.29 328 MET D O 1
ATOM 10198 N N . ALA D 1 328 ? 17.147 -16.252 12.848 1.00 25.33 329 ALA D N 1
ATOM 10199 C CA . ALA D 1 328 ? 18.455 -16.001 13.442 1.00 27.86 329 ALA D CA 1
ATOM 10200 C C . ALA D 1 328 ? 18.513 -14.615 14.088 1.00 26.37 329 ALA D C 1
ATOM 10201 O O . ALA D 1 328 ? 17.934 -13.657 13.563 1.00 23.68 329 ALA D O 1
ATOM 10203 N N . PRO D 1 329 ? 19.213 -14.472 15.210 1.00 24.07 330 PRO D N 1
ATOM 10204 C CA . PRO D 1 329 ? 19.333 -13.158 15.851 1.00 28.48 330 PRO D CA 1
ATOM 10205 C C . PRO D 1 329 ? 19.993 -12.157 14.922 1.00 28.61 330 PRO D C 1
ATOM 10206 O O . PRO D 1 329 ? 20.998 -12.477 14.264 1.00 32.39 330 PRO D O 1
ATOM 10210 N N . PRO D 1 330 ? 19.452 -10.938 14.831 1.00 32.49 331 PRO D N 1
ATOM 10211 C CA . PRO D 1 330 ? 20.204 -9.840 14.206 1.00 35.23 331 PRO D CA 1
ATOM 10212 C C . PRO D 1 330 ? 21.561 -9.670 14.870 1.00 29.51 331 PRO D C 1
ATOM 10213 O O . PRO D 1 330 ? 21.758 -10.140 15.994 1.00 27.64 331 PRO D O 1
ATOM 10217 N N . THR D 1 331 ? 22.508 -9.031 14.189 1.00 36.67 332 THR D N 1
ATOM 10218 C CA . THR D 1 331 ? 23.840 -8.848 14.751 1.00 36.89 332 THR D CA 1
ATOM 10219 C C . THR D 1 331 ? 23.897 -7.560 15.580 1.00 35.87 332 THR D C 1
ATOM 10220 O O . THR D 1 331 ? 22.945 -6.776 15.626 1.00 33.48 332 THR D O 1
ATOM 10224 N N . SER D 1 332 ? 25.054 -7.329 16.216 1.00 34.77 333 SER D N 1
ATOM 10225 C CA . SER D 1 332 ? 25.167 -6.327 17.275 1.00 34.86 333 SER D CA 1
ATOM 10226 C C . SER D 1 332 ? 24.691 -4.942 16.846 1.00 35.98 333 SER D C 1
ATOM 10227 O O . SER D 1 332 ? 24.175 -4.187 17.678 1.00 37.84 333 SER D O 1
ATOM 10230 N N . ASP D 1 333 ? 24.860 -4.582 15.569 1.00 37.04 334 ASP D N 1
ATOM 10231 C CA . ASP D 1 333 ? 24.479 -3.239 15.130 1.00 36.18 334 ASP D CA 1
ATOM 10232 C C . ASP D 1 333 ? 22.984 -2.988 15.301 1.00 38.05 334 ASP D C 1
ATOM 10233 O O . ASP D 1 333 ? 22.566 -1.854 15.572 1.00 33.39 334 ASP D O 1
ATOM 10238 N N . TYR D 1 334 ? 22.161 -4.027 15.148 1.00 36.42 335 TYR D N 1
ATOM 10239 C CA . TYR D 1 334 ? 20.728 -3.861 15.356 1.00 33.55 335 TYR D CA 1
ATOM 10240 C C . TYR D 1 334 ? 20.418 -3.521 16.806 1.00 28.19 335 TYR D C 1
ATOM 10241 O O . TYR D 1 334 ? 19.570 -2.665 17.086 1.00 29.36 335 TYR D O 1
ATOM 10250 N N . TYR D 1 335 ? 21.082 -4.191 17.744 1.00 29.61 336 TYR D N 1
ATOM 10251 C CA . TYR D 1 335 ? 20.733 -3.987 19.140 1.00 31.22 336 TYR D CA 1
ATOM 10252 C C . TYR D 1 335 ? 21.302 -2.693 19.699 1.00 34.05 336 TYR D C 1
ATOM 10253 O O . TYR D 1 335 ? 20.755 -2.174 20.679 1.00 33.93 336 TYR D O 1
ATOM 10262 N N . ASP D 1 336 ? 22.356 -2.136 19.087 1.00 35.03 337 ASP D N 1
ATOM 10263 C CA . ASP D 1 336 ? 22.708 -0.752 19.395 1.00 38.36 337 ASP D CA 1
ATOM 10264 C C . ASP D 1 336 ? 21.597 0.193 18.965 1.00 32.09 337 ASP D C 1
ATOM 10265 O O . ASP D 1 336 ? 21.351 1.203 19.631 1.00 34.75 337 ASP D O 1
ATOM 10270 N N . GLY D 1 337 ? 20.887 -0.134 17.886 1.00 30.81 338 GLY D N 1
ATOM 10271 C CA . GLY D 1 337 ? 19.711 0.644 17.531 1.00 27.45 338 GLY D CA 1
ATOM 10272 C C . GLY D 1 337 ? 18.573 0.468 18.520 1.00 33.69 338 GLY D C 1
ATOM 10273 O O . GLY D 1 337 ? 17.788 1.393 18.742 1.00 31.42 338 GLY D O 1
ATOM 10274 N N . VAL D 1 338 ? 18.467 -0.714 19.133 1.00 33.74 339 VAL D N 1
ATOM 10275 C CA . VAL D 1 338 ? 17.450 -0.917 20.167 1.00 35.93 339 VAL D CA 1
ATOM 10276 C C . VAL D 1 338 ? 17.729 -0.008 21.359 1.00 33.95 339 VAL D C 1
ATOM 10277 O O . VAL D 1 338 ? 16.815 0.615 21.923 1.00 30.32 339 VAL D O 1
ATOM 10281 N N . ARG D 1 339 ? 19.002 0.093 21.744 1.00 31.74 340 ARG D N 1
ATOM 10282 C CA . ARG D 1 339 ? 19.388 0.948 22.862 1.00 34.56 340 ARG D CA 1
ATOM 10283 C C . ARG D 1 339 ? 18.983 2.394 22.616 1.00 35.24 340 ARG D C 1
ATOM 10284 O O . ARG D 1 339 ? 18.497 3.072 23.529 1.00 35.38 340 ARG D O 1
ATOM 10292 N N . ARG D 1 340 ? 19.144 2.872 21.377 1.00 34.29 341 ARG D N 1
ATOM 10293 C CA . ARG D 1 340 ? 18.751 4.237 21.045 1.00 31.32 341 ARG D CA 1
ATOM 10294 C C . ARG D 1 340 ? 17.237 4.416 21.086 1.00 36.56 341 ARG D C 1
ATOM 10295 O O . ARG D 1 340 ? 16.739 5.418 21.612 1.00 33.32 341 ARG D O 1
ATOM 10297 N N . ARG D 1 341 ? 16.485 3.460 20.545 1.00 35.08 342 ARG D N 1
ATOM 10298 C CA . ARG D 1 341 ? 15.042 3.628 20.432 1.00 30.18 342 ARG D CA 1
ATOM 10299 C C . ARG D 1 341 ? 14.288 3.259 21.703 1.00 29.15 342 ARG D C 1
ATOM 10300 O O . ARG D 1 341 ? 13.150 3.701 21.876 1.00 29.24 342 ARG D O 1
ATOM 10308 N N . ALA D 1 342 ? 14.876 2.451 22.586 1.00 30.94 343 ALA D N 1
ATOM 10309 C CA . ALA D 1 342 ? 14.066 1.854 23.641 1.00 32.17 343 ALA D CA 1
ATOM 10310 C C . ALA D 1 342 ? 14.788 1.812 24.984 1.00 30.30 343 ALA D C 1
ATOM 10311 O O . ALA D 1 342 ? 14.409 1.018 25.855 1.00 29.71 343 ALA D O 1
ATOM 10313 N N . GLY D 1 343 ? 15.812 2.639 25.171 1.00 28.42 344 GLY D N 1
ATOM 10314 C CA . GLY D 1 343 ? 16.480 2.766 26.455 1.00 27.46 344 GLY D CA 1
ATOM 10315 C C . GLY D 1 343 ? 15.655 3.441 27.528 1.00 26.46 344 GLY D C 1
ATOM 10316 O O . GLY D 1 343 ? 16.096 3.531 28.680 1.00 25.82 344 GLY D O 1
ATOM 10317 N N . ASP D 1 344 ? 14.471 3.929 27.184 1.00 27.45 345 ASP D N 1
ATOM 10318 C CA . ASP D 1 344 ? 13.552 4.446 28.185 1.00 26.23 345 ASP D CA 1
ATOM 10319 C C . ASP D 1 344 ? 12.578 3.390 28.681 1.00 29.42 345 ASP D C 1
ATOM 10320 O O . ASP D 1 344 ? 11.837 3.653 29.636 1.00 27.87 345 ASP D O 1
ATOM 10325 N N . VAL D 1 345 ? 12.570 2.200 28.072 1.00 22.44 346 VAL D N 1
ATOM 10326 C CA . VAL D 1 345 ? 11.662 1.132 28.459 1.00 24.67 346 VAL D CA 1
ATOM 10327 C C . VAL D 1 345 ? 12.412 -0.120 28.901 1.00 22.87 346 VAL D C 1
ATOM 10328 O O . VAL D 1 345 ? 12.058 -0.730 29.914 1.00 22.42 346 VAL D O 1
ATOM 10332 N N . LEU D 1 346 ? 13.448 -0.514 28.165 1.00 19.98 347 LEU D N 1
ATOM 10333 C CA . LEU D 1 346 ? 14.187 -1.737 28.447 1.00 25.07 347 LEU D CA 1
ATOM 10334 C C . LEU D 1 346 ? 15.506 -1.425 29.144 1.00 20.06 347 LEU D C 1
ATOM 10335 O O . LEU D 1 346 ? 16.178 -0.441 28.817 1.00 21.51 347 LEU D O 1
ATOM 10340 N N . THR D 1 347 ? 15.862 -2.262 30.112 1.00 21.02 348 THR D N 1
ATOM 10341 C CA . THR D 1 347 ? 17.184 -2.187 30.711 1.00 21.09 348 THR D CA 1
ATOM 10342 C C . THR D 1 347 ? 18.239 -2.757 29.762 1.00 26.01 348 THR D C 1
ATOM 10343 O O . THR D 1 347 ? 17.934 -3.455 28.785 1.00 21.87 348 THR D O 1
ATOM 10347 N N . GLU D 1 348 ? 19.505 -2.463 30.082 1.00 24.36 349 GLU D N 1
ATOM 10348 C CA . GLU D 1 348 ? 20.620 -3.022 29.325 1.00 26.84 349 GLU D CA 1
ATOM 10349 C C . GLU D 1 348 ? 20.638 -4.545 29.399 1.00 23.55 349 GLU D C 1
ATOM 10350 O O . GLU D 1 348 ? 20.945 -5.219 28.408 1.00 26.90 349 GLU D O 1
ATOM 10356 N N . ALA D 1 349 ? 20.327 -5.111 30.566 1.00 23.17 350 ALA D N 1
ATOM 10357 C CA . ALA D 1 349 ? 20.309 -6.568 30.676 1.00 25.15 350 ALA D CA 1
ATOM 10358 C C . ALA D 1 349 ? 19.219 -7.171 29.800 1.00 27.79 350 ALA D C 1
ATOM 10359 O O . ALA D 1 349 ? 19.413 -8.236 29.195 1.00 23.97 350 ALA D O 1
ATOM 10361 N N . GLN D 1 350 ? 18.061 -6.511 29.734 1.00 21.60 351 GLN D N 1
ATOM 10362 C CA . GLN D 1 350 ? 16.994 -6.973 28.850 1.00 25.14 351 GLN D CA 1
ATOM 10363 C C . GLN D 1 350 ? 17.430 -6.918 27.392 1.00 26.52 351 GLN D C 1
ATOM 10364 O O . GLN D 1 350 ? 17.117 -7.820 26.608 1.00 23.36 351 GLN D O 1
ATOM 10370 N N . ILE D 1 351 ? 18.148 -5.860 27.009 1.00 26.25 352 ILE D N 1
ATOM 10371 C CA . ILE D 1 351 ? 18.543 -5.713 25.616 1.00 23.95 352 ILE D CA 1
ATOM 10372 C C . ILE D 1 351 ? 19.594 -6.750 25.250 1.00 28.24 352 ILE D C 1
ATOM 10373 O O . ILE D 1 351 ? 19.526 -7.366 24.179 1.00 28.17 352 ILE D O 1
ATOM 10378 N N . LYS D 1 352 ? 20.571 -6.970 26.133 1.00 25.47 353 LYS D N 1
ATOM 10379 C CA . LYS D 1 352 ? 21.551 -8.024 25.898 1.00 27.42 353 LYS D CA 1
ATOM 10380 C C . LYS D 1 352 ? 20.866 -9.376 25.742 1.00 29.63 353 LYS D C 1
ATOM 10381 O O . LYS D 1 352 ? 21.270 -10.196 24.908 1.00 26.64 353 LYS D O 1
ATOM 10383 N N . GLU D 1 353 ? 19.821 -9.620 26.532 1.00 23.01 354 GLU D N 1
ATOM 10384 C CA . GLU D 1 353 ? 19.151 -10.910 26.472 1.00 27.64 354 GLU D CA 1
ATOM 10385 C C . GLU D 1 353 ? 18.294 -11.028 25.221 1.00 28.77 354 GLU D C 1
ATOM 10386 O O . GLU D 1 353 ? 18.161 -12.120 24.656 1.00 26.03 354 GLU D O 1
ATOM 10392 N N . CYS D 1 354 ? 17.682 -9.920 24.796 1.00 23.41 355 CYS D N 1
ATOM 10393 C CA . CYS D 1 354 ? 17.040 -9.876 23.491 1.00 26.28 355 CYS D CA 1
ATOM 10394 C C . CYS D 1 354 ? 18.012 -10.279 22.391 1.00 26.74 355 CYS D C 1
ATOM 10395 O O . CYS D 1 354 ? 17.633 -10.971 21.438 1.00 24.37 355 CYS D O 1
ATOM 10398 N N . GLN D 1 355 ? 19.268 -9.838 22.495 1.00 24.54 356 GLN D N 1
ATOM 10399 C CA . GLN D 1 355 ? 20.255 -10.195 21.479 1.00 26.95 356 GLN D CA 1
ATOM 10400 C C . GLN D 1 355 ? 20.592 -11.677 21.541 1.00 26.75 356 GLN D C 1
ATOM 10401 O O . GLN D 1 355 ? 20.665 -12.349 20.507 1.00 28.36 356 GLN D O 1
ATOM 10407 N N . GLU D 1 356 ? 20.770 -12.210 22.749 1.00 26.92 357 GLU D N 1
ATOM 10408 C CA . GLU D 1 356 ? 21.118 -13.618 22.894 1.00 27.36 357 GLU D CA 1
ATOM 10409 C C . GLU D 1 356 ? 20.028 -14.524 22.336 1.00 29.66 357 GLU D C 1
ATOM 10410 O O . GLU D 1 356 ? 20.326 -15.576 21.764 1.00 23.36 357 GLU D O 1
ATOM 10416 N N . LEU D 1 357 ? 18.764 -14.133 22.482 1.00 25.95 358 LEU D N 1
ATOM 10417 C CA . LEU D 1 357 ? 17.650 -14.934 21.985 1.00 23.93 358 LEU D CA 1
ATOM 10418 C C . LEU D 1 357 ? 17.268 -14.597 20.555 1.00 22.32 358 LEU D C 1
ATOM 10419 O O . LEU D 1 357 ? 16.651 -15.433 19.874 1.00 21.34 358 LEU D O 1
ATOM 10424 N N . GLY D 1 358 ? 17.625 -13.407 20.086 1.00 21.16 359 GLY D N 1
ATOM 10425 C CA . GLY D 1 358 ? 17.209 -12.942 18.783 1.00 20.52 359 GLY D CA 1
ATOM 10426 C C . GLY D 1 358 ? 15.868 -12.245 18.727 1.00 22.12 359 GLY D C 1
ATOM 10427 O O . GLY D 1 358 ? 15.247 -12.224 17.660 1.00 21.12 359 GLY D O 1
ATOM 10428 N N . VAL D 1 359 ? 15.385 -11.670 19.824 1.00 21.98 360 VAL D N 1
ATOM 10429 C CA . VAL D 1 359 ? 14.077 -11.023 19.752 1.00 22.24 360 VAL D CA 1
ATOM 10430 C C . VAL D 1 359 ? 14.229 -9.613 19.201 1.00 19.96 360 VAL D C 1
ATOM 10431 O O . VAL D 1 359 ? 15.239 -8.928 19.438 1.00 23.74 360 VAL D O 1
ATOM 10435 N N . LEU D 1 360 ? 13.242 -9.206 18.410 1.00 20.56 361 LEU D N 1
ATOM 10436 C CA . LEU D 1 360 ? 13.166 -7.886 17.811 1.00 22.59 361 LEU D CA 1
ATOM 10437 C C . LEU D 1 360 ? 12.372 -6.948 18.712 1.00 24.57 361 LEU D C 1
ATOM 10438 O O . LEU D 1 360 ? 11.538 -7.369 19.519 1.00 23.22 361 LEU D O 1
ATOM 10443 N N . VAL D 1 361 ? 12.644 -5.657 18.563 1.00 24.19 362 VAL D N 1
ATOM 10444 C CA . VAL D 1 361 ? 12.064 -4.631 19.416 1.00 24.24 362 VAL D CA 1
ATOM 10445 C C . VAL D 1 361 ? 11.544 -3.521 18.521 1.00 23.89 362 VAL D C 1
ATOM 10446 O O . VAL D 1 361 ? 12.314 -2.920 17.764 1.00 24.74 362 VAL D O 1
ATOM 10450 N N . ASP D 1 362 ? 10.250 -3.238 18.617 1.00 23.72 363 ASP D N 1
ATOM 10451 C CA . ASP D 1 362 ? 9.644 -2.133 17.896 1.00 25.09 363 ASP D CA 1
ATOM 10452 C C . ASP D 1 362 ? 8.731 -1.366 18.844 1.00 27.34 363 ASP D C 1
ATOM 10453 O O . ASP D 1 362 ? 8.467 -1.787 19.976 1.00 23.26 363 ASP D O 1
ATOM 10458 N N . ARG D 1 363 ? 8.223 -0.237 18.363 1.00 27.15 364 ARG D N 1
ATOM 10459 C CA . ARG D 1 363 ? 7.582 0.712 19.253 1.00 31.38 364 ARG D CA 1
ATOM 10460 C C . ARG D 1 363 ? 6.652 1.618 18.455 1.00 32.44 364 ARG D C 1
ATOM 10461 O O . ARG D 1 363 ? 6.983 2.024 17.338 1.00 35.03 364 ARG D O 1
ATOM 10469 N N . ASP D 1 364 ? 5.483 1.913 19.029 1.00 33.80 365 ASP D N 1
ATOM 10470 C CA . ASP D 1 364 ? 4.587 2.925 18.475 1.00 39.19 365 ASP D CA 1
ATOM 10471 C C . ASP D 1 364 ? 4.424 4.064 19.477 1.00 38.46 365 ASP D C 1
ATOM 10472 O O . ASP D 1 364 ? 5.378 4.405 20.181 1.00 38.31 365 ASP D O 1
ATOM 10477 N N . ASP D 1 365 ? 3.233 4.650 19.567 1.00 39.25 366 ASP D N 1
ATOM 10478 C CA . ASP D 1 365 ? 2.965 5.689 20.560 1.00 42.71 366 ASP D CA 1
ATOM 10479 C C . ASP D 1 365 ? 2.796 5.046 21.933 1.00 44.37 366 ASP D C 1
ATOM 10480 O O . ASP D 1 365 ? 1.800 4.363 22.194 1.00 46.42 366 ASP D O 1
ATOM 10482 N N . GLN D 1 366 ? 3.780 5.252 22.808 1.00 51.49 367 GLN D N 1
ATOM 10483 C CA . GLN D 1 366 ? 3.736 4.838 24.213 1.00 50.18 367 GLN D CA 1
ATOM 10484 C C . GLN D 1 366 ? 3.506 3.335 24.406 1.00 41.28 367 GLN D C 1
ATOM 10485 O O . GLN D 1 366 ? 3.074 2.921 25.488 1.00 38.49 367 GLN D O 1
ATOM 10487 N N . GLY D 1 367 ? 3.780 2.506 23.399 1.00 32.58 368 GLY D N 1
ATOM 10488 C CA . GLY D 1 367 ? 3.862 1.071 23.599 1.00 31.34 368 GLY D CA 1
ATOM 10489 C C . GLY D 1 367 ? 5.096 0.481 22.946 1.00 26.48 368 GLY D C 1
ATOM 10490 O O . GLY D 1 367 ? 5.573 0.968 21.922 1.00 29.37 368 GLY D O 1
ATOM 10491 N N . VAL D 1 368 ? 5.601 -0.603 23.545 1.00 22.83 369 VAL D N 1
ATOM 10492 C CA . VAL D 1 368 ? 6.778 -1.315 23.041 1.00 23.00 369 VAL D CA 1
ATOM 10493 C C . VAL D 1 368 ? 6.421 -2.781 22.811 1.00 22.70 369 VAL D C 1
ATOM 10494 O O . VAL D 1 368 ? 5.849 -3.433 23.694 1.00 21.73 369 VAL D O 1
ATOM 10498 N N . LEU D 1 369 ? 6.779 -3.300 21.633 1.00 19.04 370 LEU D N 1
ATOM 10499 C CA . LEU D 1 369 ? 6.526 -4.685 21.253 1.00 20.43 370 LEU D CA 1
ATOM 10500 C C . LEU D 1 369 ? 7.844 -5.446 21.195 1.00 18.80 370 LEU D C 1
ATOM 10501 O O . LEU D 1 369 ? 8.762 -5.034 20.479 1.00 20.60 370 LEU D O 1
ATOM 10506 N N . LEU D 1 370 ? 7.942 -6.541 21.953 1.00 18.18 371 LEU D N 1
ATOM 10507 C CA . LEU D 1 370 ? 9.000 -7.533 21.776 1.00 16.21 371 LEU D CA 1
ATOM 10508 C C . LEU D 1 370 ? 8.438 -8.674 20.941 1.00 16.56 371 LEU D C 1
ATOM 10509 O O . LEU D 1 370 ? 7.387 -9.217 21.278 1.00 16.63 371 LEU D O 1
ATOM 10514 N N . GLN D 1 371 ? 9.125 -9.037 19.863 1.00 16.85 372 GLN D N 1
ATOM 10515 C CA . GLN D 1 371 ? 8.603 -10.074 18.980 1.00 17.32 372 GLN D CA 1
ATOM 10516 C C . GLN D 1 371 ? 9.749 -10.918 18.438 1.00 19.87 372 GLN D C 1
ATOM 10517 O O . GLN D 1 371 ? 10.877 -10.440 18.272 1.00 19.09 372 GLN D O 1
ATOM 10523 N N . ILE D 1 372 ? 9.446 -12.191 18.182 1.00 18.41 373 ILE D N 1
ATOM 10524 C CA . ILE D 1 372 ? 10.360 -13.093 17.492 1.00 18.88 373 ILE D CA 1
ATOM 10525 C C . ILE D 1 372 ? 9.502 -14.075 16.713 1.00 20.12 373 ILE D C 1
ATOM 10526 O O . ILE D 1 372 ? 8.371 -14.382 17.102 1.00 17.90 373 ILE D O 1
ATOM 10531 N N . PHE D 1 373 ? 10.024 -14.528 15.582 1.00 19.04 374 PHE D N 1
ATOM 10532 C CA . PHE D 1 373 ? 9.295 -15.414 14.688 1.00 19.22 374 PHE D CA 1
ATOM 10533 C C . PHE D 1 373 ? 10.006 -16.753 14.622 1.00 17.37 374 PHE D C 1
ATOM 10534 O O . PHE D 1 373 ? 11.236 -16.802 14.531 1.00 16.75 374 PHE D O 1
ATOM 10542 N N . THR D 1 374 ? 9.238 -17.836 14.711 1.00 18.59 375 THR D N 1
ATOM 10543 C CA . THR D 1 374 ? 9.809 -19.148 14.421 1.00 17.76 375 THR D CA 1
ATOM 10544 C C . THR D 1 374 ? 10.041 -19.301 12.924 1.00 18.87 375 THR D C 1
ATOM 10545 O O . THR D 1 374 ? 9.507 -18.552 12.103 1.00 19.19 375 THR D O 1
ATOM 10549 N N . LYS D 1 375 ? 10.855 -20.292 12.572 1.00 19.15 376 LYS D N 1
ATOM 10550 C CA . LYS D 1 375 ? 10.866 -20.806 11.219 1.00 19.72 376 LYS D CA 1
ATOM 10551 C C . LYS D 1 375 ? 9.547 -21.539 10.974 1.00 16.86 376 LYS D C 1
ATOM 10552 O O . LYS D 1 375 ? 8.803 -21.818 11.919 1.00 15.07 376 LYS D O 1
ATOM 10558 N N . PRO D 1 376 ? 9.214 -21.856 9.717 1.00 19.09 377 PRO D N 1
ATOM 10559 C CA . PRO D 1 376 ? 7.964 -22.586 9.466 1.00 20.20 377 PRO D CA 1
ATOM 10560 C C . PRO D 1 376 ? 7.834 -23.788 10.393 1.00 18.72 377 PRO D C 1
ATOM 10561 O O . PRO D 1 376 ? 8.815 -24.472 10.697 1.00 18.15 377 PRO D O 1
ATOM 10565 N N . VAL D 1 377 ? 6.610 -24.012 10.877 1.00 15.75 378 VAL D N 1
ATOM 10566 C CA . VAL D 1 377 ? 6.357 -25.030 11.895 1.00 19.35 378 VAL D CA 1
ATOM 10567 C C . VAL D 1 377 ? 6.111 -26.411 11.308 1.00 19.45 378 VAL D C 1
ATOM 10568 O O . VAL D 1 377 ? 6.111 -27.398 12.063 1.00 19.67 378 VAL D O 1
ATOM 10572 N N . GLY D 1 378 ? 5.855 -26.505 10.005 1.00 19.50 379 GLY D N 1
ATOM 10573 C CA . GLY D 1 378 ? 5.724 -27.763 9.298 1.00 20.55 379 GLY D CA 1
ATOM 10574 C C . GLY D 1 378 ? 6.718 -27.815 8.154 1.00 18.72 379 GLY D C 1
ATOM 10575 O O . GLY D 1 378 ? 7.648 -27.007 8.112 1.00 18.56 379 GLY D O 1
ATOM 10576 N N . ASP D 1 379 ? 6.541 -28.741 7.210 1.00 16.99 380 ASP D N 1
ATOM 10577 C CA . ASP D 1 379 ? 7.524 -28.883 6.142 1.00 17.81 380 ASP D CA 1
ATOM 10578 C C . ASP D 1 379 ? 7.461 -27.725 5.158 1.00 18.53 380 ASP D C 1
ATOM 10579 O O . ASP D 1 379 ? 8.496 -27.279 4.654 1.00 18.97 380 ASP D O 1
ATOM 10584 N N . ARG D 1 380 ? 6.263 -27.258 4.842 1.00 18.93 381 ARG D N 1
ATOM 10585 C CA . ARG D 1 380 ? 6.078 -26.271 3.791 1.00 19.86 381 ARG D CA 1
ATOM 10586 C C . ARG D 1 380 ? 6.441 -24.877 4.294 1.00 17.93 381 ARG D C 1
ATOM 10587 O O . ARG D 1 380 ? 6.314 -24.589 5.486 1.00 20.73 381 ARG D O 1
ATOM 10595 N N . PRO D 1 381 ? 6.928 -24.009 3.408 1.00 17.85 382 PRO D N 1
ATOM 10596 C CA . PRO D 1 381 ? 7.251 -22.617 3.785 1.00 21.51 382 PRO D CA 1
ATOM 10597 C C . PRO D 1 381 ? 5.992 -21.760 3.872 1.00 21.86 382 PRO D C 1
ATOM 10598 O O . PRO D 1 381 ? 5.751 -20.843 3.080 1.00 23.32 382 PRO D O 1
ATOM 10602 N N . THR D 1 382 ? 5.148 -22.084 4.848 1.00 16.95 383 THR D N 1
ATOM 10603 C CA . THR D 1 382 ? 3.821 -21.497 4.930 1.00 21.60 383 THR D CA 1
ATOM 10604 C C . THR D 1 382 ? 3.578 -20.945 6.325 1.00 17.92 383 THR D C 1
ATOM 10605 O O . THR D 1 382 ? 3.892 -19.783 6.598 1.00 20.46 383 THR D O 1
ATOM 10609 N N . LEU D 1 383 ? 3.037 -21.774 7.210 1.00 18.01 384 LEU D N 1
ATOM 10610 C CA . LEU D 1 383 ? 2.683 -21.346 8.557 1.00 16.18 384 LEU D CA 1
ATOM 10611 C C . LEU D 1 383 ? 3.914 -21.224 9.452 1.00 19.28 384 LEU D C 1
ATOM 10612 O O . LEU D 1 383 ? 4.762 -22.123 9.487 1.00 18.71 384 LEU D O 1
ATOM 10617 N N . PHE D 1 384 ? 4.011 -20.104 10.177 1.00 16.70 385 PHE D N 1
ATOM 10618 C CA . PHE D 1 384 ? 4.997 -19.937 11.236 1.00 16.45 385 PHE D CA 1
ATOM 10619 C C . PHE D 1 384 ? 4.320 -19.260 12.419 1.00 23.83 385 PHE D C 1
ATOM 10620 O O . PHE D 1 384 ? 3.132 -18.927 12.377 1.00 18.26 385 PHE D O 1
ATOM 10628 N N . LEU D 1 385 ? 5.088 -19.065 13.486 1.00 17.79 386 LEU D N 1
ATOM 10629 C CA . LEU D 1 385 ? 4.581 -18.554 14.747 1.00 20.33 386 LEU D CA 1
ATOM 10630 C C . LEU D 1 385 ? 5.321 -17.271 15.116 1.00 20.10 386 LEU D C 1
ATOM 10631 O O . LEU D 1 385 ? 6.475 -17.064 14.718 1.00 17.02 386 LEU D O 1
ATOM 10636 N N . GLU D 1 386 ? 4.642 -16.413 15.879 1.00 16.92 387 GLU D N 1
ATOM 10637 C CA . GLU D 1 386 ? 5.243 -15.215 16.459 1.00 17.45 387 GLU D CA 1
ATOM 10638 C C . GLU D 1 386 ? 5.060 -15.269 17.971 1.00 16.29 387 GLU D C 1
ATOM 10639 O O . GLU D 1 386 ? 3.963 -15.563 18.445 1.00 16.90 387 GLU D O 1
ATOM 10645 N N . ILE D 1 387 ? 6.147 -15.054 18.729 1.00 15.00 388 ILE D N 1
ATOM 10646 C CA . ILE D 1 387 ? 6.110 -15.028 20.194 1.00 13.16 388 ILE D CA 1
ATOM 10647 C C . ILE D 1 387 ? 6.379 -13.594 20.643 1.00 17.11 388 ILE D C 1
ATOM 10648 O O . ILE D 1 387 ? 7.355 -12.979 20.197 1.00 16.99 388 ILE D O 1
ATOM 10653 N N . ILE D 1 388 ? 5.509 -13.040 21.502 1.00 16.93 389 ILE D N 1
ATOM 10654 C CA . ILE D 1 388 ? 5.557 -11.605 21.771 1.00 15.68 389 ILE D CA 1
ATOM 10655 C C . ILE D 1 388 ? 5.391 -11.287 23.249 1.00 16.41 389 ILE D C 1
ATOM 10656 O O . ILE D 1 388 ? 4.873 -12.079 24.039 1.00 19.22 389 ILE D O 1
ATOM 10661 N N . GLN D 1 389 ? 5.847 -10.087 23.604 1.00 17.14 390 GLN D N 1
ATOM 10662 C CA . GLN D 1 389 ? 5.448 -9.389 24.816 1.00 17.82 390 GLN D CA 1
ATOM 10663 C C . GLN D 1 389 ? 5.120 -7.951 24.438 1.00 18.61 390 GLN D C 1
ATOM 10664 O O . GLN D 1 389 ? 5.824 -7.340 23.627 1.00 18.48 390 GLN D O 1
ATOM 10670 N N . ARG D 1 390 ? 4.044 -7.420 25.014 1.00 19.33 391 ARG D N 1
ATOM 10671 C CA . ARG D 1 390 ? 3.654 -6.026 24.833 1.00 18.55 391 ARG D CA 1
ATOM 10672 C C . ARG D 1 390 ? 3.843 -5.299 26.157 1.00 20.90 391 ARG D C 1
ATOM 10673 O O . ARG D 1 390 ? 3.441 -5.810 27.207 1.00 20.27 391 ARG D O 1
ATOM 10681 N N . ILE D 1 391 ? 4.459 -4.119 26.108 1.00 21.53 392 ILE D N 1
ATOM 10682 C CA . ILE D 1 391 ? 4.855 -3.373 27.298 1.00 22.56 392 ILE D CA 1
ATOM 10683 C C . ILE D 1 391 ? 4.261 -1.976 27.211 1.00 25.65 392 ILE D C 1
ATOM 10684 O O . ILE D 1 391 ? 4.600 -1.210 26.299 1.00 25.04 392 ILE D O 1
ATOM 10689 N N . GLY D 1 392 ? 3.407 -1.635 28.168 1.00 30.90 393 GLY D N 1
ATOM 10690 C CA . GLY D 1 392 ? 2.842 -0.306 28.271 1.00 29.55 393 GLY D CA 1
ATOM 10691 C C . GLY D 1 392 ? 1.342 -0.298 28.062 1.00 28.56 393 GLY D C 1
ATOM 10692 O O . GLY D 1 392 ? 0.658 -1.318 28.182 1.00 28.16 393 GLY D O 1
ATOM 10693 N N . CYS D 1 393 ? 0.830 0.890 27.734 1.00 28.00 394 CYS D N 1
ATOM 10694 C CA . CYS D 1 393 ? -0.586 1.109 27.420 1.00 28.68 394 CYS D CA 1
ATOM 10695 C C . CYS D 1 393 ? -1.501 0.628 28.543 1.00 30.66 394 CYS D C 1
ATOM 10696 O O . CYS D 1 393 ? -2.577 0.082 28.294 1.00 27.68 394 CYS D O 1
ATOM 10699 N N . MET D 1 394 ? -1.083 0.838 29.788 1.00 31.64 395 MET D N 1
ATOM 10700 C CA . MET D 1 394 ? -1.920 0.482 30.927 1.00 37.01 395 MET D CA 1
ATOM 10701 C C . MET D 1 394 ? -2.905 1.623 31.176 1.00 38.72 395 MET D C 1
ATOM 10702 O O . MET D 1 394 ? -2.527 2.692 31.665 1.00 42.79 395 MET D O 1
ATOM 10707 N N . GLU D 1 395 ? -4.163 1.406 30.821 1.00 41.12 396 GLU D N 1
ATOM 10708 C CA . GLU D 1 395 ? -5.199 2.412 31.015 1.00 41.81 396 GLU D CA 1
ATOM 10709 C C . GLU D 1 395 ? -6.285 1.848 31.919 1.00 44.31 396 GLU D C 1
ATOM 10710 O O . GLU D 1 395 ? -6.036 0.925 32.697 1.00 46.16 396 GLU D O 1
ATOM 10712 N N . GLN D 1 401 ? -8.239 0.487 35.424 1.00 56.49 402 GLN D N 1
ATOM 10713 C CA . GLN D 1 401 ? -7.975 -0.744 36.156 1.00 56.10 402 GLN D CA 1
ATOM 10714 C C . GLN D 1 401 ? -6.848 -1.540 35.519 1.00 55.45 402 GLN D C 1
ATOM 10715 O O . GLN D 1 401 ? -6.179 -1.065 34.591 1.00 55.57 402 GLN D O 1
ATOM 10717 N N . GLU D 1 402 ? -6.638 -2.753 36.027 1.00 55.05 403 GLU D N 1
ATOM 10718 C CA . GLU D 1 402 ? -5.659 -3.668 35.447 1.00 55.03 403 GLU D CA 1
ATOM 10719 C C . GLU D 1 402 ? -6.174 -4.123 34.090 1.00 49.99 403 GLU D C 1
ATOM 10720 O O . GLU D 1 402 ? -6.992 -5.043 34.006 1.00 53.71 403 GLU D O 1
ATOM 10722 N N . TYR D 1 403 ? -5.715 -3.459 33.025 1.00 47.09 404 TYR D N 1
ATOM 10723 C CA . TYR D 1 403 ? -5.939 -3.931 31.663 1.00 43.36 404 TYR D CA 1
ATOM 10724 C C . TYR D 1 403 ? -5.030 -3.167 30.708 1.00 40.35 404 TYR D C 1
ATOM 10725 O O . TYR D 1 403 ? -4.763 -1.978 30.909 1.00 35.56 404 TYR D O 1
ATOM 10734 N N . GLN D 1 404 ? -4.522 -3.876 29.701 1.00 31.53 405 GLN D N 1
ATOM 10735 C CA . GLN D 1 404 ? -3.648 -3.296 28.692 1.00 28.87 405 GLN D CA 1
ATOM 10736 C C . GLN D 1 404 ? -4.439 -3.052 27.418 1.00 27.01 405 GLN D C 1
ATOM 10737 O O . GLN D 1 404 ? -5.247 -3.893 27.009 1.00 26.64 405 GLN D O 1
ATOM 10743 N N . LYS D 1 405 ? -4.227 -1.888 26.808 1.00 26.50 406 LYS D N 1
ATOM 10744 C CA . LYS D 1 405 ? -4.895 -1.589 25.549 1.00 26.87 406 LYS D CA 1
ATOM 10745 C C . LYS D 1 405 ? -4.423 -2.562 24.473 1.00 22.76 406 LYS D C 1
ATOM 10746 O O . LYS D 1 405 ? -3.247 -2.921 24.417 1.00 22.82 406 LYS D O 1
ATOM 10748 N N . GLY D 1 406 ? -5.350 -2.999 23.629 1.00 26.03 407 GLY D N 1
ATOM 10749 C CA . GLY D 1 406 ? -5.013 -3.978 22.612 1.00 25.27 407 GLY D CA 1
ATOM 10750 C C . GLY D 1 406 ? -4.116 -3.402 21.533 1.00 24.64 407 GLY D C 1
ATOM 10751 O O . GLY D 1 406 ? -4.196 -2.229 21.177 1.00 24.69 407 GLY D O 1
ATOM 10752 N N . GLY D 1 407 ? -3.232 -4.245 21.012 1.00 23.85 408 GLY D N 1
ATOM 10753 C CA . GLY D 1 407 ? -2.304 -3.787 19.995 1.00 21.50 408 GLY D CA 1
ATOM 10754 C C . GLY D 1 407 ? -1.199 -2.894 20.501 1.00 17.35 408 GLY D C 1
ATOM 10755 O O . GLY D 1 407 ? -0.571 -2.189 19.707 1.00 21.34 408 GLY D O 1
ATOM 10756 N N . CYS D 1 408 ? -0.945 -2.901 21.801 1.00 18.21 409 CYS D N 1
ATOM 10757 C CA . CYS D 1 408 ? 0.042 -2.003 22.388 1.00 22.73 409 CYS D CA 1
ATOM 10758 C C . CYS D 1 408 ? 1.435 -2.286 21.831 1.00 23.89 409 CYS D C 1
ATOM 10759 O O . CYS D 1 408 ? 1.972 -3.383 22.005 1.00 25.37 409 CYS D O 1
ATOM 10762 N N . GLY D 1 409 ? 2.021 -1.297 21.155 1.00 24.60 410 GLY D N 1
ATOM 10763 C CA . GLY D 1 409 ? 3.340 -1.441 20.579 1.00 25.36 410 GLY D CA 1
ATOM 10764 C C . GLY D 1 409 ? 3.363 -1.788 19.104 1.00 24.64 410 GLY D C 1
ATOM 10765 O O . GLY D 1 409 ? 4.448 -1.789 18.504 1.00 24.23 410 GLY D O 1
ATOM 10766 N N . GLY D 1 410 ? 2.214 -2.094 18.515 1.00 20.39 411 GLY D N 1
ATOM 10767 C CA . GLY D 1 410 ? 2.124 -2.323 17.086 1.00 25.11 411 GLY D CA 1
ATOM 10768 C C . GLY D 1 410 ? 2.292 -3.786 16.715 1.00 23.34 411 GLY D C 1
ATOM 10769 O O . GLY D 1 410 ? 2.059 -4.703 17.510 1.00 22.74 411 GLY D O 1
ATOM 10770 N N . PHE D 1 411 ? 2.703 -4.000 15.464 1.00 24.19 412 PHE D N 1
ATOM 10771 C CA . PHE D 1 411 ? 2.865 -5.342 14.926 1.00 21.54 412 PHE D CA 1
ATOM 10772 C C . PHE D 1 411 ? 4.258 -5.577 14.368 1.00 22.54 412 PHE D C 1
ATOM 10773 O O . PHE D 1 411 ? 4.511 -6.644 13.792 1.00 21.43 412 PHE D O 1
ATOM 10781 N N . GLY D 1 412 ? 5.175 -4.636 14.557 1.00 22.25 413 GLY D N 1
ATOM 10782 C CA . GLY D 1 412 ? 6.528 -4.799 14.077 1.00 27.94 413 GLY D CA 1
ATOM 10783 C C . GLY D 1 412 ? 6.805 -4.186 12.724 1.00 30.52 413 GLY D C 1
ATOM 10784 O O . GLY D 1 412 ? 7.731 -4.640 12.042 1.00 35.51 413 GLY D O 1
ATOM 10785 N N . LYS D 1 413 ? 6.040 -3.169 12.322 1.00 29.90 414 LYS D N 1
ATOM 10786 C CA . LYS D 1 413 ? 6.247 -2.543 11.021 1.00 37.17 414 LYS D CA 1
ATOM 10787 C C . LYS D 1 413 ? 7.653 -1.964 10.896 1.00 43.69 414 LYS D C 1
ATOM 10788 O O . LYS D 1 413 ? 8.254 -2.004 9.817 1.00 43.06 414 LYS D O 1
ATOM 10790 N N . GLY D 1 414 ? 8.199 -1.431 11.990 1.00 36.80 415 GLY D N 1
ATOM 10791 C CA . GLY D 1 414 ? 9.514 -0.824 11.925 1.00 37.94 415 GLY D CA 1
ATOM 10792 C C . GLY D 1 414 ? 10.660 -1.808 11.818 1.00 40.28 415 GLY D C 1
ATOM 10793 O O . GLY D 1 414 ? 11.801 -1.375 11.618 1.00 44.18 415 GLY D O 1
ATOM 10794 N N . ASN D 1 415 ? 10.389 -3.108 11.927 1.00 41.82 416 ASN D N 1
ATOM 10795 C CA . ASN D 1 415 ? 11.428 -4.131 11.939 1.00 41.14 416 ASN D CA 1
ATOM 10796 C C . ASN D 1 415 ? 11.738 -4.700 10.562 1.00 47.91 416 ASN D C 1
ATOM 10797 O O . ASN D 1 415 ? 12.583 -5.599 10.457 1.00 45.74 416 ASN D O 1
ATOM 10802 N N . PHE D 1 416 ? 11.069 -4.226 9.510 1.00 49.83 417 PHE D N 1
ATOM 10803 C CA . PHE D 1 416 ? 11.420 -4.682 8.171 1.00 51.42 417 PHE D CA 1
ATOM 10804 C C . PHE D 1 416 ? 12.783 -4.157 7.726 1.00 53.92 417 PHE D C 1
ATOM 10805 O O . PHE D 1 416 ? 13.397 -4.743 6.827 1.00 57.69 417 PHE D O 1
ATOM 10813 N N . SER D 1 417 ? 13.286 -3.094 8.356 1.00 57.56 418 SER D N 1
ATOM 10814 C CA . SER D 1 417 ? 14.600 -2.531 8.028 1.00 60.83 418 SER D CA 1
ATOM 10815 C C . SER D 1 417 ? 15.772 -3.304 8.635 1.00 61.37 418 SER D C 1
ATOM 10816 O O . SER D 1 417 ? 16.766 -2.694 9.037 1.00 67.01 418 SER D O 1
ATOM 10819 N N . GLN D 1 418 ? 15.682 -4.632 8.709 1.00 61.38 419 GLN D N 1
ATOM 10820 C CA . GLN D 1 418 ? 16.762 -5.485 9.219 1.00 62.27 419 GLN D CA 1
ATOM 10821 C C . GLN D 1 418 ? 16.468 -6.954 8.999 1.00 64.98 419 GLN D C 1
ATOM 10822 O O . GLN D 1 418 ? 16.299 -7.673 9.986 1.00 66.19 419 GLN D O 1
#

Secondary structure (DSSP, 8-state):
------SS-EEEEEEEEEE-S-HHHHHHHHHHHHT--EEEEESGGGT--SEEEEEEEETTEEEEEEEE--SS--GGG-SSTT--HHHHHHHHHHHSS-EEEEEEEES-HHHHHHHHHHTTPPEEEEEEEEETTEEEEEEEEETTEEEEEEE--GGGGGSSSSTTPEE---TT----SEEEEEEEEEE-S-HHHHHHHHHHHH--EEEEEE---EEEEEEE-TTS--EEEEEEE----HHHHHHHHHTSSEEEEEEEEESSHHHHHHHHHTTGGGTS--BPPP--THHHHHHHHHHTTTS-HHHHHHHHHHT-EEEE-SSEEEEEEEBPPSSSSS--EEEEEEEEE-B--B-TTTT-SSGGGS--/------SS-EEEEEEEEEE-S-HHHHHHHHHHHHT--EEEEESGGGT--SEEEEEEEETTEEEEEEEE--SS--GGG-SSTT--HHHHHHHHHHHSSEEEEEEEEES-HHHHHHHHHHTT--EEEEEEEEETTEEEEEEEEETTEEEEEEE--TTTTTSSSSTT-EE---TT----SEEEEEEEEEE-S-HHHHHHHHHHHH--EEEEEEE--EEEEEEE-TTS--EEEEEEE---HHHHHHHHHTS-EEEEEEEEESSHHHHHHHHHHTGGGTS--BPPPPPHHHHHHHHHHHTTTS-HHHHHHHHHHT-EEEEETTEEEEEEEBSPSSSSS--EEEEEEEEE-B--B-TTTT-SSGGGGG-/------SS-EEEEEEEEEE-S-HHHHHHHHHHHHT--EEEEESGGGT--SEEEEEEEETTEEEEEEEE--SS--GGG-SSTT--HHHHHHHHHHHSSEEEEEEEEES-HHHHHHHHHHTTPPEEEEEEEEETTEEEEEEEEETTEEEEEEE--GGGGGSSSSTTPEE----S----SEEEEEEEEEE-S-HHHHHHHHHHHH--EEEEEEE---EEEEEEE-TTS--EEEEEEEPPS-SS--HHHHHHHHHTSSEEEEEEEEESSHHHHHHHHHHHGGGTS--BPPPPPHHHHHHHHHHHTTTS-HHHHHHHHHHT-EEEE-SSEEEEEEEBSPSSSSS--EEEEEEEEE-EEE-SSS-EEE-TTTT-SSGGGG--/------SS-EEEEEEEEEE-S-HHHHHHHHHHHHT--EEEEESGGGT--SEEEEEEEETTEEEEEEEE--SS--GGG-SSTT--HHHHHHHHHHHSSEEEEEEEEES-HHHHHHHHHHTTPPEEEEEEEEETTEEEEEEEEETTEEEEEEE--SS-S-S-SSTT-EE---SS----SEEEEEEEEEE-S-HHHHHHHHHHHH--EEEEEEE--EEEEEEE-TTS--EEEEEEE-----HHHHHHHHHTSSEEEEEEEEESSHHHHHHHHHTTGGGTS--BPPPP-HHHHHHHHHHHTTTS-HHHHHHHHHHT-EEEE-SSEEEEEEEBSPSSSSSS-EEEEEEEEE-B----BPTTTT-SSGGGG--

Nearest PDB structures (foldseek):
  7x7l-assembly2_D  TM=1.003E+00  e=5.990E-88  Zea mays
  8h6a-assembly1_A  TM=9.617E-01  e=4.668E-62  Arabidopsis thaliana
  1sqd-assembly1_A-2  TM=9.611E-01  e=1.945E-60  Arabidopsis thaliana
  8wjz-assembly1_A-2  TM=9.551E-01  e=2.984E-60  Arabidopsis thaliana
  5ywk-assembly1_A  TM=9.751E-01  e=1.869E-59  Arabidopsis thaliana